Protein AF-R8BM21-F1 (afdb_monomer)

Sequence (1261 aa):
MVRQLLSVQIETTTRARTSMAGIQVGDIIALTKIAKEILDYGWNERLNATRQYQEFGQDVTDLATNLEVLAEVIQQADLKLQTLGARSRARLRWDWCSLSQIIGNCEQTLQDCYVLLERNARFASGSGALRSIEWNVLVQGEADQLRQRIQQHNTKILLALAPFEIDLLSRIQQDLQLIHRDLADRITRVHEDVLRIQGVIIPDLRQELAQQDAREPHSIEVPLDIADAFERAFSTVSLEPGAASPELKDLADAFVLFFRQSTVCFKQGLFARDRVPPDAQYVNLLKCIWLMQRLRESTELQDAPADSHWPSYVTKLEDELSEECRRFERELLPPQDPLLTAEMVMIWPMKRESTALHEVKKEEMMEGVLDINVKHASEDRVMNLQLLRRLEAGGTDFRVNISEEMPSPNAKLDPIDFDIRGTNLTPLYIVDAKVPFDIVIETRRRVTSLHFLKLKEALKFQHVVTNFRVFGYSQFHVEAKFVFSGQSEPVQDACAQIWIHNPVEGRLLTTAESQQEAPSPASGAPPAPLTVRSPTSMSGRTTSTYQDTFSRRDSVMSAIMERSRQSSVNSIQQSPRADNGMFADQEARRFSVARTTTLSTISSAASYSTARTSVGPNDFLRQNGSPPDESSLAGYGMSRHSSISDRSTAPSRLGGTMANGSSSSSDHTMTIATGSGNTGILHVEPIKPMLVLFTQHRKTGVRNMVTLELDHLTDVNPERCNCRRSDQKGLACRDVSFERNKGKAYLEARRFEPESAQQADWDVSRLAYARRNEMAAKKSAWKGLTRVTLTFANPRDKAKFTGGWCRCAQRGKTKETDEERRQCVVDGHRGLIGEAKEYYLSKMVEFENRRNTRQPVIMGFRDDLPEMPRKIRGDQSISITEAFKADSFEKKINLGVGAYRDDKGKPYVLPSVRKAEDKVIASRMNKEYAGITGVPEFTTAGAKLAYGEGSSALNRVAVTQSISGTGALRIGAAFLARFFPGDKTIYIPTPSWANHGAVFKDAGLKVEKYRYYNKDTIGLDFDGMVADIKAAPKGSMFLLHACAHNPTGVDPTQEQWQAIEAAIKEGDHYVFFDMAYQGFASGDTNKDAYALRYFVEKGHNPALAQSFAKNMGLYGERAGIFSVVCESAEEKKRVDSQIKILVRPMYSNPPIHGARIAAEILNNAELYEQWLVEVKEMADRIIKMRALLKENLEKLGSKHDWSHITDQIGMFAYTGLTPEEMDKLAKEYSVYATKDGRISVAGITSDNVGRLAEAIYAVKG

Solvent-accessible surface area (backbone atoms only — not comparable to full-atom values): 73606 Å² total; per-residue (Å²): 102,70,75,52,51,51,49,53,51,49,51,53,59,59,70,55,74,82,57,102,67,84,88,57,75,64,56,49,53,46,51,28,49,50,40,48,53,42,44,63,70,68,63,50,95,86,38,74,48,54,69,73,56,52,52,51,49,47,54,48,47,54,42,25,54,56,40,45,54,55,46,47,48,52,54,53,51,48,52,49,48,52,71,77,63,50,79,92,70,78,70,84,74,69,40,66,63,45,49,45,56,64,38,40,71,56,69,58,54,52,52,52,50,46,52,55,44,70,78,46,53,59,47,51,65,52,72,51,74,64,53,55,47,49,39,64,74,75,40,42,74,61,51,51,54,50,48,52,51,46,53,49,33,45,52,37,42,65,57,34,50,59,38,51,48,52,50,46,54,50,45,48,43,49,53,50,51,53,55,44,63,77,51,56,93,76,58,77,77,59,60,63,59,67,72,62,57,58,57,88,86,47,74,47,49,64,65,50,50,60,48,58,81,67,60,78,86,48,77,76,88,67,58,66,71,57,50,54,43,36,54,54,39,52,52,64,73,64,70,51,95,79,64,74,80,84,50,70,61,56,54,51,52,41,30,58,56,28,47,76,48,16,59,80,80,62,76,68,52,94,49,77,77,43,20,42,61,58,52,64,25,51,48,22,42,46,46,33,55,59,44,50,53,52,54,72,69,29,62,72,58,74,72,47,59,96,49,48,47,58,62,52,34,52,54,44,56,45,52,55,48,19,49,52,38,58,44,40,74,74,64,41,44,83,64,92,78,62,85,82,44,77,76,68,40,48,58,64,80,78,79,74,71,83,76,88,66,91,80,88,81,81,78,78,60,34,25,46,58,46,78,49,67,29,42,48,96,90,49,102,44,71,27,42,37,39,35,31,34,31,55,93,69,60,64,46,28,35,36,39,45,58,45,58,89,70,77,61,99,81,77,82,61,85,63,50,72,48,40,43,86,69,27,48,32,32,59,52,40,65,79,47,91,80,69,63,30,26,38,36,40,37,44,97,88,50,75,48,76,46,41,30,81,42,61,72,53,37,51,46,53,50,14,61,76,47,27,38,34,53,47,92,78,48,77,41,65,28,41,36,34,47,29,38,92,93,49,65,59,76,68,20,45,24,33,39,35,41,34,35,70,51,77,73,85,53,46,82,39,54,69,59,69,75,66,61,74,85,85,81,93,82,85,88,84,88,88,86,89,84,89,83,80,82,82,88,79,89,85,83,87,84,85,81,89,79,88,82,86,82,88,84,88,79,91,79,89,86,88,82,89,85,92,80,91,82,90,86,93,85,90,80,91,86,88,83,91,86,85,90,87,82,91,81,91,88,89,80,92,81,90,83,84,89,83,82,90,79,90,82,90,86,86,84,90,85,87,83,90,82,92,87,93,88,90,86,85,88,90,87,84,90,86,89,90,83,85,90,80,90,87,78,90,87,81,83,87,84,90,87,84,83,90,88,88,88,79,89,82,83,88,78,79,93,87,77,90,84,72,98,70,87,80,75,78,56,91,50,53,47,79,40,74,68,86,79,86,48,74,51,71,48,73,52,86,71,63,71,29,31,46,37,36,45,32,31,34,80,90,74,71,50,29,30,36,34,39,34,55,49,52,100,51,49,41,76,42,66,89,78,21,64,31,82,80,41,96,65,77,31,66,80,30,30,50,46,26,41,20,17,61,85,53,77,36,61,44,61,33,33,44,52,73,52,94,43,94,90,54,54,53,55,48,53,27,55,69,47,41,28,75,81,33,68,69,52,40,65,70,31,52,42,78,63,33,29,35,44,35,40,36,34,86,44,30,68,59,34,28,50,45,58,17,56,87,63,69,80,75,72,75,76,62,96,69,81,51,73,63,64,52,49,51,39,38,75,71,42,35,28,17,51,54,36,48,46,44,47,52,43,51,50,45,45,49,52,48,52,51,62,69,67,67,73,80,87,67,85,54,90,79,61,88,49,62,71,71,75,59,78,75,59,80,45,64,64,41,54,52,37,48,51,52,61,64,71,53,82,65,88,84,52,44,59,22,34,55,94,62,70,34,40,73,81,68,40,83,59,76,48,71,42,53,51,56,24,43,52,48,56,58,72,65,66,69,81,88,71,85,46,49,54,46,21,57,67,65,28,45,52,41,52,48,33,59,56,58,39,81,88,36,86,55,64,77,13,42,22,70,26,39,23,61,9,32,69,32,9,48,44,52,52,31,38,47,45,52,74,66,53,89,57,71,59,43,36,33,35,48,35,76,43,48,77,60,54,72,48,47,34,46,77,36,67,25,47,77,48,75,31,48,35,58,32,81,91,76,67,36,70,27,55,69,49,28,50,49,42,50,63,68,45,65,73,40,34,32,37,52,42,61,41,40,40,28,50,57,50,5,56,65,77,53,74,70,51,47,52,54,48,50,50,36,36,58,75,29,56,39,45,47,34,35,43,36,52,35,52,14,32,35,78,33,34,48,62,70,28,25,41,56,60,37,51,42,46,70,74,68,50,62,38,35,39,14,32,22,40,32,57,50,60,45,33,59,86,53,30,24,24,30,23,37,35,40,38,97,35,58,71,48,16,57,53,50,44,52,52,50,40,66,59,40,36,83,74,64,46,40,39,75,60,66,37,34,50,31,50,22,44,27,65,73,33,68,74,35,33,56,47,38,50,52,55,23,22,52,57,19,51,53,35,54,51,45,27,47,49,33,42,54,40,29,52,73,74,62,38,78,60,89,50,62,57,50,60,72,29,30,38,58,26,30,53,71,82,41,47,50,66,52,41,50,44,31,39,72,79,55,40,37,29,50,43,58,79,21,38,35,19,46,32,45,49,26,85,88,45,30,59,61,50,19,52,46,48,40,79,68,68,71

Radius of gyration: 44.49 Å; Cα contacts (8 Å, |Δi|>4): 1793; chains: 1; bounding box: 100×122×123 Å

Nearest PDB structures (foldseek):
  7aat-assembly1_A  TM=9.964E-01  e=6.957E-47  Gallus gallus
  3pdb-assembly1_A  TM=9.959E-01  e=3.076E-46  Mus musculus
  5ax8-assembly2_D  TM=9.919E-01  e=8.952E-46  Homo sapiens
  6jpk-assembly1_B  TM=9.803E-01  e=2.343E-41  Schizosaccharomyces pombe 972h-
  4eu1-assembly1_B  TM=9.662E-01  e=1.298E-38  Trypanosoma brucei

Mean predicted aligned error: 22.89 Å

Organism: Phaeoacremonium minimum (strain UCR-PA7) (NCBI:txid1286976)

InterPro domains:
  IPR000796 Aspartate/other aminotransferase [PR00799] (1038-1057)
  IPR000796 Aspartate/other aminotransferase [PR00799] (1069-1081)
  IPR000796 Aspartate/other aminotransferase [PR00799] (1137-1162)
  IPR000796 Aspartate/other aminotransferase [PR00799] (1205-1223)
  IPR000796 Aspartate/other aminotransferase [PTHR11879] (873-1258)
  IPR004838 Aminotransferases, class-I, pyridoxal-phosphate-binding site [PS00105] (1107-1120)
  IPR004839 Aminotransferase, class I/classII, large domain [PF00155] (891-1256)
  IPR015421 Pyridoxal phosphate-dependent transferase, major domain [G3DSA:3.40.640.10] (909-1179)
  IPR015422 Pyridoxal phosphate-dependent transferase, small domain [G3DSA:3.90.1150.10] (875-1256)
  IPR015424 Pyridoxal phosphate-dependent transferase [SSF53383] (873-1258)

Foldseek 3Di:
DVVVVVVVVVVVVVVVPPDPDDDDLVVLVVLLVLLVVLCCLQPPPPFDFDPLSVVLNVLSVLLSVLSVLLSVQLVVLQVCLVVLDPPPPDDQQADPVQVCLLLDDSVVLSVLSSVLCVLQVLRSHYDDPVVVVCCVPPRVVSSVVSSVSSVLSSVSSVLLSVLVSLLRLVVSLVVVVVVCVVVVPDDPPSVVVSQADQTPPRGGSVVVVVVLVVDDFDADDQDPVLLVLLVVQLVVVVPDVPDDDDDLSQLSSLLSVLLVLACPPQDADPDQVSQEDALLNPLSLSLNVSSLVVSVVDPCQVVPDPNRSSVSSSSSSRVSSSVVRVVSVVRHDYDPDHPDDNVSSHSHDDCPDPPPDDDDDFFFKKFFFDWAWFADPPDRAIKIWTKIFTVSNSRQKIKIDIGHPDDDPPDDDDIDIDGLVAWFWFQPCFVDVPDFRWIWIGHPVDIDITGHPDVVVSQSVLCANQQKHFFVSDKFWWWKKFDFDVDIDPIWTKIKTKIFGFYTGGHIDGSCRVVDDDDDDDDDDDDDDDDDDDDDDDDDDDDDDDDDDDDDDDDDDDDDDDDDDDDDDDDDDDDDDDDDDDDDDDDDDDDDDDDDDDDDDDDDDDDDDDDDDDDDDDDDDDDDDDDDDDDDDDDDDDDDDDDDDDDDDDDDDDDDDDDDDPDPPPRQWDWDDQVPRDIDIGGDQTAFMKIKIFTAHPPLRFTKIKIFGLDPQWAWDCVPWCLVVDPPNSLFTQKTKIFGNNLPDATFMFMGGDPDPVRRGDGPSLSSVCVVPVVSVVVGGDPRTGMMMIGGPGSVVVCQAAFGDDCLPVPPDPDRDPVSLVVCVVVSRGHSSSVSNVVSVVSNVVRVVVVVPDDQDDHPVPPSPPPVPPPPPPPQLVVLVVLLVPDPDPQFFAQADPAFDDLVLHQDAAPLLVVLLVVVVVVVDDQDFAQQLGDPLLFLLVLCLQQPVPHPLSLQKQKGKALFLLRLLLLVLLCCLPPPPDALEEEEEVVADPCNVVSNVVSVGHYHYFYFADLVVLEGPLVRRLVVLLPDAQAAEYEDELACTPPALHDDDLVSLVSNLVSCVVSNYAYEYEAAQQCQWQLHNVSSSSSVNVSVVVPHFHKYKYGPCHLNVCVPVSTIMIMTRHPHSVVSVVSNVVSSVSSCVVPNHDGHSVSSSSSCQSVPPVSVVSSSVVSSVSQVQLLVLLVLLQVLLVVVPAPDDQVQSNNRTGFKHQRSDALVLQVQCCPVLSHRHDSRRMGGSSSDHPVNSNSVSVSSNVSHD

Secondary structure (DSSP, 8-state):
-HHHHHHHHHHHHHHTTTS-----HHHHHHHHHHHHHHHHHH--TT----HHHHHHHHHHHHHHHHHHHHHHHHHHHHHHHHHTT--S-------HHHHHHHH--HHHHHHHHHHHHHHHTTGGG---HHHHHHHHHHTHHHHHHHHHHHHHHHHHHHHHHHHHHHHHHHHHHHHHHHHHHHSTTT-GGGTTTTT----SS-S-HHHHHHHHTTPPP--PPPPHHHHHHHHHHHHGGGGSTTPPPPPHHHHHHHHHHHHTTSGGG----SSGGGGSPPHHHHHHHHHHHHHHHHHHH-HHHHT--TT-SHHHHHHHHHHHHHHHHHHHHHH----SS----HHHH-SSPP------S----S---EEEEEEEEEE-SSSS-EEEEEEEEETTTTS-EEEEEEEESS--TT--PPPEEEETTS-EEEEGGGT-SSS---EEEE-SS-EEEEEESSHHHHHHHHHHHHSEEEGGG--EEEEEEEEETTEEPPPEEEEEEEEEE-----EEE-TTGGGPPPPPP-------------------------------------------------------------------------------------------------------------------------------------------------TTEEEEE-SSS-EEEEE-PPPPPEEEEEEE-TTT--EEEEEEE--TTEEE-GGGSGGGS-TTTTTT--EEEEEEGGGTB---EEEE--SSTT--S--THHHHHTTT-HHHHHHSB-TTEEEEEEEESSHHHHHHHH----SGGGG--SS--HHHHHHHHHTSTTHHHHHHHHHHHHHHHHHHHHHHSSPPPP-SSSTTS-STTTT----HHHHHHHHHHH---TT-EE----S-B-TTSPBP--HHHHHHHHHHHHTT---PPPPTT--HHHHHHHHHHHH-TT-TTTTTEEEEEEEHHHHHHHHHHHHHHHH--S-SEEEEEES--TTHHHHHHHTT-EEEEEE-EETTTTEE-HHHHHHHHHTSPTT-EEEEESSS-TTT-----HHHHHHHHHHHHHTT-EEEEEES-TTTTTS-TTGGGHHHHHHHHTT---EEEEETTTTT--TTTTEEEEEEE-SSHHHHHHHHHHHHHHHHHHHSS--HHHHHHHHHHHH-HHHHHHHHHHHHHHHHHHHHHHHHHHHHHHHTT--S--HHHHHS-TTEEE----HHHHHHHHHHS-EE--TTSEEEGGG--TTTHHHHHHHHHHHH-

Structure (mmCIF, N/CA/C/O backbone):
data_AF-R8BM21-F1
#
_entry.id   AF-R8BM21-F1
#
loop_
_atom_site.group_PDB
_atom_site.id
_atom_site.type_symbol
_atom_site.label_atom_id
_atom_site.label_alt_id
_atom_site.label_comp_id
_atom_site.label_asym_id
_atom_site.label_entity_id
_atom_site.label_seq_id
_atom_site.pdbx_PDB_ins_code
_atom_site.Cartn_x
_atom_site.Cartn_y
_atom_site.Cartn_z
_atom_site.occupancy
_atom_site.B_iso_or_equiv
_atom_site.auth_seq_id
_atom_site.auth_comp_id
_atom_site.auth_asym_id
_atom_site.auth_atom_id
_atom_site.pdbx_PDB_model_num
ATOM 1 N N . MET A 1 1 ? 22.112 -34.628 3.607 1.00 28.67 1 MET A N 1
ATOM 2 C CA . MET A 1 1 ? 22.403 -33.225 3.972 1.00 28.67 1 MET A CA 1
ATOM 3 C C . MET A 1 1 ? 21.488 -32.739 5.089 1.00 28.67 1 MET A C 1
ATOM 5 O O . MET A 1 1 ? 21.912 -32.943 6.207 1.00 28.67 1 MET A O 1
ATOM 9 N N . VAL A 1 2 ? 20.256 -32.239 4.881 1.00 30.03 2 VAL A N 1
ATOM 10 C CA . VAL A 1 2 ? 19.401 -31.747 6.003 1.00 30.03 2 VAL A CA 1
ATOM 11 C C . VAL A 1 2 ? 19.213 -32.789 7.119 1.00 30.03 2 VAL A C 1
ATOM 13 O O . VAL A 1 2 ? 19.645 -32.541 8.235 1.00 30.03 2 VAL A O 1
ATOM 16 N N . ARG A 1 3 ? 18.753 -34.015 6.812 1.00 31.52 3 ARG A N 1
ATOM 17 C CA . ARG A 1 3 ? 18.695 -35.123 7.799 1.00 31.52 3 ARG A CA 1
ATOM 18 C C . ARG A 1 3 ? 20.035 -35.457 8.486 1.00 31.52 3 ARG A C 1
ATOM 20 O O . ARG A 1 3 ? 20.006 -35.998 9.578 1.00 31.52 3 ARG A O 1
ATOM 27 N N . GLN A 1 4 ? 21.185 -35.155 7.872 1.00 31.19 4 GLN A N 1
ATOM 28 C CA . GLN A 1 4 ? 22.508 -35.355 8.491 1.00 31.19 4 GLN A CA 1
ATOM 29 C C . GLN A 1 4 ? 22.949 -34.151 9.330 1.00 31.19 4 GLN A C 1
ATOM 31 O O . GLN A 1 4 ? 23.656 -34.333 10.308 1.00 31.19 4 GLN A O 1
ATOM 36 N N . LEU A 1 5 ? 22.546 -32.931 8.963 1.00 33.53 5 LEU A N 1
ATOM 37 C CA . LEU A 1 5 ? 22.767 -31.736 9.775 1.00 33.53 5 LEU A CA 1
ATOM 38 C C . LEU A 1 5 ? 21.911 -31.812 11.039 1.00 33.53 5 LEU A C 1
ATOM 40 O O . LEU A 1 5 ? 22.451 -31.662 12.125 1.00 33.53 5 LEU A O 1
ATOM 44 N N . LEU A 1 6 ? 20.630 -32.171 10.910 1.00 36.28 6 LEU A N 1
ATOM 45 C CA . LEU A 1 6 ? 19.759 -32.438 12.053 1.00 36.28 6 LEU A CA 1
ATOM 46 C C . LEU A 1 6 ? 20.264 -33.621 12.888 1.00 36.28 6 LEU A C 1
ATOM 48 O O . LEU A 1 6 ? 20.423 -33.447 14.087 1.00 36.28 6 LEU A O 1
ATOM 52 N N . SER A 1 7 ? 20.607 -34.781 12.307 1.00 34.38 7 SER A N 1
ATOM 53 C CA . SER A 1 7 ? 21.106 -35.902 13.125 1.00 34.38 7 SER A CA 1
ATOM 54 C C . SER A 1 7 ? 22.413 -35.574 13.853 1.00 34.38 7 SER A C 1
ATOM 56 O O . SER A 1 7 ? 22.563 -35.957 15.005 1.00 34.38 7 SER A O 1
ATOM 58 N N . VAL A 1 8 ? 23.345 -34.847 13.222 1.00 34.47 8 VAL A N 1
ATOM 59 C CA . VAL A 1 8 ? 24.614 -34.453 13.858 1.00 34.47 8 VAL A CA 1
ATOM 60 C C . VAL A 1 8 ? 24.403 -33.356 14.903 1.00 34.47 8 VAL A C 1
ATOM 62 O O . VAL A 1 8 ? 24.969 -33.468 15.986 1.00 34.47 8 VAL A O 1
ATOM 65 N N . GLN A 1 9 ? 23.571 -32.340 14.636 1.00 38.69 9 GLN A N 1
ATOM 66 C CA . GLN A 1 9 ? 23.248 -31.313 15.634 1.00 38.69 9 GLN A CA 1
ATOM 67 C C . GLN A 1 9 ? 22.512 -31.922 16.838 1.00 38.69 9 GLN A C 1
ATOM 69 O O . GLN A 1 9 ? 22.915 -31.676 17.973 1.00 38.69 9 GLN A O 1
ATOM 74 N N . ILE A 1 10 ? 21.509 -32.776 16.608 1.00 39.44 10 ILE A N 1
ATOM 75 C CA . ILE A 1 10 ? 20.754 -33.457 17.669 1.00 39.44 10 ILE A CA 1
ATOM 76 C C . ILE A 1 10 ? 21.661 -34.417 18.450 1.00 39.44 10 ILE A C 1
ATOM 78 O O . ILE A 1 10 ? 21.638 -34.377 19.676 1.00 39.44 10 ILE A O 1
ATOM 82 N N . GLU A 1 11 ? 22.537 -35.202 17.803 1.00 34.62 11 GLU A N 1
ATOM 83 C CA . GLU A 1 11 ? 23.529 -36.005 18.538 1.00 34.62 11 GLU A CA 1
ATOM 84 C C . GLU A 1 11 ? 24.475 -35.139 19.382 1.00 34.62 11 GLU A C 1
ATOM 86 O O . GLU A 1 11 ? 24.800 -35.540 20.499 1.00 34.62 11 GLU A O 1
ATOM 91 N N . THR A 1 12 ? 24.899 -33.955 18.919 1.00 36.34 12 THR A N 1
ATOM 92 C CA . THR A 1 12 ? 25.718 -33.057 19.755 1.00 36.34 12 THR A CA 1
ATOM 93 C C . THR A 1 12 ? 24.942 -32.468 20.933 1.00 36.34 12 THR A C 1
ATOM 95 O O . THR A 1 12 ? 25.477 -32.460 22.040 1.00 36.34 12 THR A O 1
ATOM 98 N N . THR A 1 13 ? 23.680 -32.061 20.753 1.00 37.69 13 THR A N 1
ATOM 99 C CA . THR A 1 13 ? 22.836 -31.563 21.855 1.00 37.69 13 THR A CA 1
ATOM 100 C C . THR A 1 13 ? 22.510 -32.677 22.853 1.00 37.69 13 THR A C 1
ATOM 102 O O . THR A 1 13 ? 22.592 -32.472 24.061 1.00 37.69 13 THR A O 1
ATOM 105 N N . THR A 1 14 ? 22.202 -33.893 22.387 1.00 34.97 14 THR A N 1
ATOM 106 C CA . THR A 1 14 ? 21.883 -35.026 23.271 1.00 34.97 14 THR A CA 1
ATOM 107 C C . THR A 1 14 ? 23.119 -35.546 24.013 1.00 34.97 14 THR A C 1
ATOM 109 O O . THR A 1 14 ? 23.035 -35.803 25.211 1.00 34.97 14 THR A O 1
ATOM 112 N N . ARG A 1 15 ? 24.293 -35.640 23.365 1.00 32.28 15 ARG A N 1
ATOM 113 C CA . ARG A 1 15 ? 25.545 -36.060 24.036 1.00 32.28 15 ARG A CA 1
ATOM 114 C C . ARG A 1 15 ? 26.095 -35.023 25.024 1.00 32.28 15 ARG A C 1
ATOM 116 O O . ARG A 1 15 ? 26.961 -35.370 25.821 1.00 32.28 15 ARG A O 1
ATOM 123 N N . ALA A 1 16 ? 25.595 -33.785 25.014 1.00 32.62 16 ALA A N 1
ATOM 124 C CA . ALA A 1 16 ? 25.911 -32.794 26.042 1.00 32.62 16 ALA A CA 1
ATOM 125 C C . ALA A 1 16 ? 25.160 -33.035 27.372 1.00 32.62 16 ALA A C 1
ATOM 127 O O . ALA A 1 16 ? 25.627 -32.590 28.416 1.00 32.62 16 ALA A O 1
ATOM 128 N N . ARG A 1 17 ? 24.036 -33.774 27.373 1.00 34.09 17 ARG A N 1
ATOM 129 C CA . ARG A 1 17 ? 23.135 -33.933 28.540 1.00 34.09 17 ARG A CA 1
ATOM 130 C C . ARG A 1 17 ? 23.649 -34.878 29.653 1.00 34.09 17 ARG A C 1
ATOM 132 O O . ARG A 1 17 ? 22.871 -35.274 30.513 1.00 34.09 17 ARG A O 1
ATOM 139 N N . THR A 1 18 ? 24.937 -35.241 29.676 1.00 31.39 18 THR A N 1
ATOM 140 C CA . THR A 1 18 ? 25.537 -36.146 30.690 1.00 31.39 18 THR A CA 1
ATOM 141 C C . THR A 1 18 ? 26.594 -35.496 31.596 1.00 31.39 18 THR A C 1
ATOM 143 O O . THR A 1 18 ? 27.409 -36.200 32.192 1.00 31.39 18 THR A O 1
ATOM 146 N N . SER A 1 19 ? 26.602 -34.168 31.739 1.00 29.77 19 SER A N 1
ATOM 147 C CA . SER A 1 19 ? 27.369 -33.476 32.786 1.00 29.77 19 SER A CA 1
ATOM 148 C C . SER A 1 19 ? 26.562 -32.335 33.415 1.00 29.77 19 SER A C 1
ATOM 150 O O . SER A 1 19 ? 25.799 -31.652 32.739 1.00 29.77 19 SER A O 1
ATOM 152 N N . MET A 1 20 ? 26.714 -32.136 34.730 1.00 34.00 20 MET A N 1
ATOM 153 C CA . MET A 1 20 ? 26.019 -31.083 35.484 1.00 34.00 20 MET A CA 1
ATOM 154 C C . MET A 1 20 ? 26.616 -29.697 35.181 1.00 34.00 20 MET A C 1
ATOM 156 O O . MET A 1 20 ? 27.421 -29.169 35.947 1.00 34.00 20 MET A O 1
ATOM 160 N N . ALA A 1 21 ? 26.234 -29.111 34.049 1.00 34.75 21 ALA A N 1
ATOM 161 C CA . ALA A 1 21 ? 26.528 -27.729 33.685 1.00 34.75 21 ALA A CA 1
ATOM 162 C C . ALA A 1 21 ? 25.307 -27.113 32.984 1.00 34.75 21 ALA A C 1
ATOM 164 O O . ALA A 1 21 ? 24.684 -27.760 32.146 1.00 34.75 21 ALA A O 1
ATOM 165 N N . GLY A 1 22 ? 24.951 -25.879 33.354 1.00 41.31 22 GLY A N 1
ATOM 166 C CA . GLY A 1 22 ? 23.687 -25.253 32.951 1.00 41.31 22 GLY A CA 1
ATOM 167 C C . GLY A 1 22 ? 23.489 -25.103 31.437 1.00 41.31 22 GLY A C 1
ATOM 168 O O . GLY A 1 22 ? 24.419 -24.746 30.708 1.00 41.31 22 GLY A O 1
ATOM 169 N N . ILE A 1 23 ? 22.242 -25.339 31.019 1.00 43.16 23 ILE A N 1
ATOM 170 C CA . ILE A 1 23 ? 21.676 -25.071 29.686 1.00 43.16 23 ILE A CA 1
ATOM 171 C C . ILE A 1 23 ? 21.851 -23.583 29.324 1.00 43.16 23 ILE A C 1
ATOM 173 O O . ILE A 1 23 ? 21.959 -22.738 30.216 1.00 43.16 23 ILE A O 1
ATOM 177 N N . GLN A 1 24 ? 21.957 -23.250 28.031 1.00 57.38 24 GLN A N 1
ATOM 178 C CA . GLN A 1 24 ? 22.393 -21.920 27.586 1.00 57.38 24 GLN A CA 1
ATOM 179 C C . GLN A 1 24 ? 21.382 -21.222 26.668 1.00 57.38 24 GLN A C 1
ATOM 181 O O . GLN A 1 24 ? 20.464 -21.819 26.120 1.00 57.38 24 GLN A O 1
ATOM 186 N N . VAL A 1 25 ? 21.603 -19.923 26.434 1.00 60.03 25 VAL A N 1
ATOM 187 C CA . VAL A 1 25 ? 20.807 -19.081 25.514 1.00 60.03 25 VAL A CA 1
ATOM 188 C C . VAL A 1 25 ? 20.689 -19.698 24.107 1.00 60.03 25 VAL A C 1
ATOM 190 O O . VAL A 1 25 ? 19.690 -19.505 23.414 1.00 60.03 25 VAL A O 1
ATOM 193 N N . GLY A 1 26 ? 21.691 -20.486 23.698 1.00 60.03 26 GLY A N 1
ATOM 194 C CA . GLY A 1 26 ? 21.698 -21.224 22.436 1.00 60.03 26 GLY A CA 1
ATOM 195 C C . GLY A 1 26 ? 20.546 -22.221 22.274 1.00 60.03 26 GLY A C 1
ATOM 196 O O . GLY A 1 26 ? 20.162 -22.491 21.140 1.00 60.03 26 GLY A O 1
ATOM 197 N N . ASP A 1 27 ? 19.959 -22.724 23.362 1.00 66.19 27 ASP A N 1
ATOM 198 C CA . ASP A 1 27 ? 18.886 -23.718 23.312 1.00 66.19 27 ASP A CA 1
ATOM 199 C C . ASP A 1 27 ? 17.531 -23.099 22.903 1.00 66.19 27 ASP A C 1
ATOM 201 O O . ASP A 1 27 ? 16.821 -23.680 22.082 1.00 66.19 27 ASP A O 1
ATOM 205 N N . ILE A 1 28 ? 17.207 -21.866 23.330 1.00 68.69 28 ILE A N 1
ATOM 206 C CA . ILE A 1 28 ? 16.040 -21.129 22.787 1.00 68.69 28 ILE A CA 1
ATOM 207 C C . ILE A 1 28 ? 16.278 -20.781 21.312 1.00 68.69 28 ILE A C 1
ATOM 209 O O . ILE A 1 28 ? 15.401 -20.983 20.475 1.00 68.69 28 ILE A O 1
ATOM 213 N N . ILE A 1 29 ? 17.486 -20.321 20.967 1.00 70.50 29 ILE A N 1
ATOM 214 C CA . ILE A 1 29 ? 17.858 -19.997 19.580 1.00 70.50 29 ILE A CA 1
ATOM 215 C C . ILE A 1 29 ? 17.757 -21.247 18.682 1.00 70.50 29 ILE A C 1
ATOM 217 O O . ILE A 1 29 ? 17.336 -21.151 17.525 1.00 70.50 29 ILE A O 1
ATOM 221 N N . ALA A 1 30 ? 18.077 -22.433 19.209 1.00 70.62 30 ALA A N 1
ATOM 222 C CA . ALA A 1 30 ? 17.877 -23.704 18.522 1.00 70.62 30 ALA A CA 1
ATOM 223 C C . ALA A 1 30 ? 16.387 -24.021 18.313 1.00 70.62 30 ALA A C 1
ATOM 225 O O . ALA A 1 30 ? 16.020 -24.402 17.203 1.00 70.62 30 ALA A O 1
ATOM 226 N N . LEU A 1 31 ? 15.522 -23.805 19.311 1.00 71.19 31 LEU A N 1
ATOM 227 C CA . LEU A 1 31 ? 14.068 -23.987 19.176 1.00 71.19 31 LEU A CA 1
ATOM 228 C C . LEU A 1 31 ? 13.459 -23.038 18.131 1.00 71.19 31 LEU A C 1
ATOM 230 O O . LEU A 1 31 ? 12.727 -23.496 17.253 1.00 71.19 31 LEU A O 1
ATOM 234 N N . THR A 1 32 ? 13.833 -21.755 18.140 1.00 70.88 32 THR A N 1
ATOM 235 C CA . THR A 1 32 ? 13.484 -20.793 17.078 1.00 70.88 32 THR A CA 1
ATOM 236 C C . THR A 1 32 ? 13.917 -21.296 15.701 1.00 70.88 32 THR A C 1
ATOM 238 O O . THR A 1 32 ? 13.141 -21.257 14.745 1.00 70.88 32 THR A O 1
ATOM 241 N N . LYS A 1 33 ? 15.157 -21.789 15.576 1.00 70.81 33 LYS A N 1
ATOM 242 C CA . LYS A 1 33 ? 15.694 -22.304 14.309 1.00 70.81 33 LYS A CA 1
ATOM 243 C C . LYS A 1 33 ? 14.958 -23.564 13.842 1.00 70.81 33 LYS A C 1
ATOM 245 O O . LYS A 1 33 ? 14.677 -23.675 12.655 1.00 70.81 33 LYS A O 1
ATOM 250 N N . ILE A 1 34 ? 14.601 -24.471 14.752 1.00 68.25 34 ILE A N 1
ATOM 251 C CA . ILE A 1 34 ? 13.800 -25.669 14.457 1.00 68.25 34 ILE A CA 1
ATOM 252 C C . ILE A 1 34 ? 12.399 -25.271 13.978 1.00 68.25 34 ILE A C 1
ATOM 254 O O . ILE A 1 34 ? 11.946 -25.782 12.957 1.00 68.25 34 ILE A O 1
ATOM 258 N N . ALA A 1 35 ? 11.737 -24.319 14.644 1.00 66.00 35 ALA A N 1
ATOM 259 C CA . ALA A 1 35 ? 10.437 -23.812 14.206 1.00 66.00 35 ALA A CA 1
ATOM 260 C C . ALA A 1 35 ? 10.515 -23.181 12.801 1.00 66.00 35 ALA A C 1
ATOM 262 O O . ALA A 1 35 ? 9.687 -23.485 11.945 1.00 66.00 35 ALA A O 1
ATOM 263 N N . LYS A 1 36 ? 11.555 -22.387 12.510 1.00 65.62 36 LYS A N 1
ATOM 264 C CA . LYS A 1 36 ? 11.783 -21.824 11.166 1.00 65.62 36 LYS A CA 1
ATOM 265 C C . LYS A 1 36 ? 12.093 -22.886 10.107 1.00 65.62 36 LYS A C 1
ATOM 267 O O . LYS A 1 36 ? 11.552 -22.809 9.011 1.00 65.62 36 LYS A O 1
ATOM 272 N N . GLU A 1 37 ? 12.872 -23.918 10.431 1.00 63.53 37 GLU A N 1
ATOM 273 C CA . GLU A 1 37 ? 13.104 -25.049 9.519 1.00 63.53 37 GLU A CA 1
ATOM 274 C C . GLU A 1 37 ? 11.827 -25.877 9.273 1.00 63.53 37 GLU A C 1
ATOM 276 O O . GLU A 1 37 ? 11.647 -26.404 8.177 1.00 63.53 37 GLU A O 1
ATOM 281 N N . ILE A 1 38 ? 10.903 -25.940 10.240 1.00 58.16 38 ILE A N 1
ATOM 282 C CA . ILE A 1 38 ? 9.559 -26.517 10.066 1.00 58.16 38 ILE A CA 1
ATOM 283 C C . ILE A 1 38 ? 8.699 -25.655 9.123 1.00 58.16 38 ILE A C 1
ATOM 285 O O . ILE A 1 38 ? 8.047 -26.208 8.234 1.00 58.16 38 ILE A O 1
ATOM 289 N N . LEU A 1 39 ? 8.734 -24.322 9.257 1.00 58.91 39 LEU A N 1
ATOM 290 C CA . LEU A 1 39 ? 8.088 -23.385 8.323 1.00 58.91 39 LEU A CA 1
ATOM 291 C C . LEU A 1 39 ? 8.624 -23.560 6.891 1.00 58.91 39 LEU A C 1
ATOM 293 O O . LEU A 1 39 ? 7.842 -23.805 5.972 1.00 58.91 39 LEU A O 1
ATOM 297 N N . ASP A 1 40 ? 9.947 -23.501 6.708 1.00 57.66 40 ASP A N 1
ATOM 298 C CA . ASP A 1 40 ? 10.614 -23.632 5.402 1.00 57.66 40 ASP A CA 1
ATOM 299 C C . ASP A 1 40 ? 10.329 -24.982 4.718 1.00 57.66 40 ASP A C 1
ATOM 301 O O . ASP A 1 40 ? 10.280 -25.062 3.485 1.00 57.66 40 ASP A O 1
ATOM 305 N N . TYR A 1 41 ? 10.147 -26.042 5.514 1.00 54.66 41 TYR A N 1
ATOM 306 C CA . TYR A 1 41 ? 9.868 -27.400 5.047 1.00 54.66 41 TYR A CA 1
ATOM 307 C C . TYR A 1 41 ? 8.382 -27.644 4.725 1.00 54.66 41 TYR A C 1
ATOM 309 O O . TYR A 1 41 ? 8.082 -28.341 3.755 1.00 54.66 41 TYR A O 1
ATOM 317 N N . GLY A 1 42 ? 7.455 -27.088 5.516 1.00 47.44 42 GLY A N 1
ATOM 318 C CA . GLY A 1 42 ? 6.009 -27.311 5.365 1.00 47.44 42 GLY A CA 1
ATOM 319 C C . GLY A 1 42 ? 5.267 -26.273 4.512 1.00 47.44 42 GLY A C 1
ATOM 320 O O . GLY A 1 42 ? 4.349 -26.631 3.777 1.00 47.44 42 GLY A O 1
ATOM 321 N N . TRP A 1 43 ? 5.660 -24.997 4.570 1.00 60.84 43 TRP A N 1
ATOM 322 C CA . TRP A 1 43 ? 4.854 -23.863 4.085 1.00 6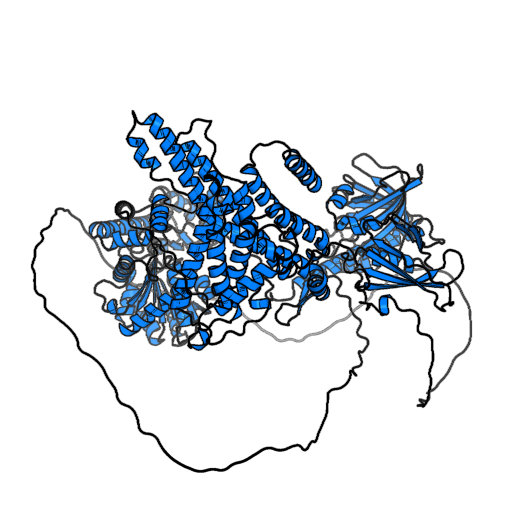0.84 43 TRP A CA 1
ATOM 323 C C . TRP A 1 43 ? 5.579 -22.952 3.080 1.00 60.84 43 TRP A C 1
ATOM 325 O O . TRP A 1 43 ? 5.287 -21.764 2.961 1.00 60.84 43 TRP A O 1
ATOM 335 N N . ASN A 1 44 ? 6.506 -23.516 2.303 1.00 45.81 44 ASN A N 1
ATOM 336 C CA . ASN A 1 44 ? 7.193 -22.803 1.225 1.00 45.81 44 ASN A CA 1
ATOM 337 C C . ASN A 1 44 ? 6.198 -22.280 0.155 1.00 45.81 44 ASN A C 1
ATOM 339 O O . ASN A 1 44 ? 5.335 -23.029 -0.306 1.00 45.81 44 ASN A O 1
ATOM 343 N N . GLU A 1 45 ? 6.349 -21.022 -0.285 1.00 39.47 45 GLU A N 1
ATOM 344 C CA . GLU A 1 45 ? 5.335 -20.180 -0.971 1.00 39.47 45 GLU A CA 1
ATOM 345 C C . GLU A 1 45 ? 4.677 -20.727 -2.264 1.00 39.47 45 GLU A C 1
ATOM 347 O O . GLU A 1 45 ? 3.822 -20.068 -2.856 1.00 39.47 45 GLU A O 1
ATOM 352 N N . ARG A 1 46 ? 5.068 -21.901 -2.771 1.00 32.78 46 ARG A N 1
ATOM 353 C CA . ARG A 1 46 ? 4.681 -22.387 -4.109 1.00 32.78 46 ARG A CA 1
ATOM 354 C C . ARG A 1 46 ? 3.517 -23.374 -4.159 1.00 32.78 46 ARG A C 1
ATOM 356 O O . ARG A 1 46 ? 3.037 -23.640 -5.260 1.00 32.78 46 ARG A O 1
ATOM 363 N N . LEU A 1 47 ? 3.069 -23.938 -3.034 1.00 34.28 47 LEU A N 1
ATOM 364 C CA . LEU A 1 47 ? 2.042 -24.994 -3.013 1.00 34.28 47 LEU A CA 1
ATOM 365 C C . LEU A 1 47 ? 1.110 -24.876 -1.792 1.00 34.28 47 LEU A C 1
ATOM 367 O O . LEU A 1 47 ? 1.260 -25.595 -0.809 1.00 34.28 47 LEU A O 1
ATOM 371 N N . ASN A 1 48 ? 0.106 -23.996 -1.860 1.00 37.41 48 ASN A N 1
ATOM 372 C CA . ASN A 1 48 ? -0.872 -23.857 -0.775 1.00 37.41 48 ASN A CA 1
ATOM 373 C C . ASN A 1 48 ? -1.844 -25.052 -0.689 1.00 37.41 48 ASN A C 1
ATOM 375 O O . ASN A 1 48 ? -2.471 -25.444 -1.678 1.00 37.41 48 ASN A O 1
ATOM 379 N N . ALA A 1 49 ? -1.968 -25.603 0.520 1.00 41.66 49 ALA A N 1
ATOM 380 C CA . ALA A 1 49 ? -2.890 -26.678 0.883 1.00 41.66 49 ALA A CA 1
ATOM 381 C C . ALA A 1 49 ? -4.228 -26.125 1.432 1.00 41.66 49 ALA A C 1
ATOM 383 O O . ALA A 1 49 ? -4.612 -24.990 1.153 1.00 41.66 49 ALA A O 1
ATOM 384 N N . THR A 1 50 ? -4.978 -26.936 2.184 1.00 53.59 50 THR A N 1
ATOM 385 C CA . THR A 1 50 ? -6.236 -26.540 2.840 1.00 53.59 50 THR A CA 1
ATOM 386 C C . THR A 1 50 ? -6.044 -25.445 3.894 1.00 53.59 50 THR A C 1
ATOM 388 O O . THR A 1 50 ? -5.004 -25.356 4.542 1.00 53.59 50 THR A O 1
ATOM 391 N N . ARG A 1 51 ? -7.101 -24.660 4.141 1.00 52.47 51 ARG A N 1
ATOM 392 C CA . ARG A 1 51 ? -7.136 -23.607 5.171 1.00 52.47 51 ARG A CA 1
ATOM 393 C C . ARG A 1 51 ? -6.648 -24.097 6.547 1.00 52.47 51 ARG A C 1
ATOM 395 O O . ARG A 1 51 ? -5.804 -23.446 7.143 1.00 52.47 51 ARG A O 1
ATOM 402 N N . GLN A 1 52 ? -7.083 -25.280 6.986 1.00 54.62 52 GLN A N 1
ATOM 403 C CA . GLN A 1 52 ? -6.675 -25.886 8.267 1.00 54.62 52 GLN A CA 1
ATOM 404 C C . GLN A 1 52 ? -5.158 -26.146 8.368 1.00 54.62 52 GLN A C 1
ATOM 406 O O . GLN A 1 52 ? -4.591 -26.045 9.458 1.00 54.62 52 GLN A O 1
ATOM 411 N N . TYR A 1 53 ? -4.504 -26.450 7.237 1.00 59.50 53 TYR A N 1
ATOM 412 C CA . TYR A 1 53 ? -3.052 -26.618 7.128 1.00 59.50 53 TYR A CA 1
ATOM 413 C C . TYR A 1 53 ? -2.332 -25.268 7.201 1.00 59.50 53 TYR A C 1
ATOM 415 O O . TYR A 1 53 ? -1.305 -25.156 7.859 1.00 59.50 53 TYR A O 1
ATOM 423 N N . GLN A 1 54 ? -2.872 -24.225 6.563 1.00 59.75 54 GLN A N 1
ATOM 424 C CA . GLN A 1 54 ? -2.333 -22.862 6.663 1.00 59.75 54 GLN A CA 1
ATOM 425 C C . GLN A 1 54 ? -2.484 -22.301 8.084 1.00 59.75 54 GLN A C 1
ATOM 427 O O . GLN A 1 54 ? -1.528 -21.758 8.624 1.00 59.75 54 GLN A O 1
ATOM 432 N N . GLU A 1 55 ? -3.639 -22.510 8.720 1.00 63.16 55 GLU A N 1
ATOM 433 C CA . GLU A 1 55 ? -3.878 -22.153 10.124 1.00 63.16 55 GLU A CA 1
ATOM 434 C C . GLU A 1 55 ? -2.882 -22.874 11.051 1.00 63.16 55 GLU A C 1
ATOM 436 O O . GLU A 1 55 ? -2.335 -22.244 11.946 1.00 63.16 55 GLU A O 1
ATOM 441 N N . PHE A 1 56 ? -2.562 -24.152 10.799 1.00 69.25 56 PHE A N 1
ATOM 442 C CA . PHE A 1 56 ? -1.565 -24.901 11.586 1.00 69.25 56 PHE A CA 1
ATOM 443 C C . PHE A 1 56 ? -0.138 -24.366 11.379 1.00 69.25 56 PHE A C 1
ATOM 445 O O . PHE A 1 56 ? 0.652 -24.318 12.317 1.00 69.25 56 PHE A O 1
ATOM 452 N N . GLY A 1 57 ? 0.177 -23.893 10.170 1.00 69.25 57 GLY A N 1
ATOM 453 C CA . GLY A 1 57 ? 1.422 -23.174 9.891 1.00 69.25 57 GLY A CA 1
ATOM 454 C C . GLY A 1 57 ? 1.507 -21.839 10.625 1.00 69.25 57 GLY A C 1
ATOM 455 O O . GLY A 1 57 ? 2.574 -21.493 11.129 1.00 69.25 57 GLY A O 1
ATOM 456 N N . GLN A 1 58 ? 0.389 -21.119 10.751 1.00 70.81 58 GLN A N 1
ATOM 457 C CA . GLN A 1 58 ? 0.326 -19.883 11.532 1.00 70.81 58 GLN A CA 1
ATOM 458 C C . GLN A 1 58 ? 0.519 -20.155 13.031 1.00 70.81 58 GLN A C 1
ATOM 460 O O . GLN A 1 58 ? 1.337 -19.479 13.643 1.00 70.81 58 GLN A O 1
ATOM 465 N N . ASP A 1 59 ? -0.122 -21.189 13.596 1.00 75.19 59 ASP A N 1
ATOM 466 C CA . ASP A 1 59 ? 0.092 -21.600 14.996 1.00 75.19 59 ASP A CA 1
ATOM 467 C C . ASP A 1 59 ? 1.602 -21.793 15.297 1.00 75.19 59 ASP A C 1
ATOM 469 O O . ASP A 1 59 ? 2.121 -21.273 16.290 1.00 75.19 59 ASP A O 1
ATOM 473 N N . VAL A 1 60 ? 2.331 -22.498 14.415 1.00 76.25 60 VAL A N 1
ATOM 474 C CA . VAL A 1 60 ? 3.790 -22.721 14.537 1.00 76.25 60 VAL A CA 1
ATOM 475 C C . VAL A 1 60 ? 4.601 -21.439 14.279 1.00 76.25 60 VAL A C 1
ATOM 477 O O . VAL A 1 60 ? 5.633 -21.232 14.920 1.00 76.25 60 VAL A O 1
ATOM 480 N N . THR A 1 61 ? 4.141 -20.562 13.383 1.00 75.44 61 THR A N 1
ATOM 481 C CA . THR A 1 61 ? 4.771 -19.256 13.102 1.00 75.44 61 THR A CA 1
ATOM 482 C C . THR A 1 61 ? 4.739 -18.357 14.335 1.00 75.44 61 THR A C 1
ATOM 484 O O . THR A 1 61 ? 5.773 -17.821 14.730 1.00 75.44 61 THR A O 1
ATOM 487 N N . ASP A 1 62 ? 3.582 -18.256 14.990 1.00 78.25 62 ASP A N 1
ATOM 488 C CA . ASP A 1 62 ? 3.401 -17.448 16.197 1.00 78.25 62 ASP A CA 1
ATOM 489 C C . ASP A 1 62 ? 4.308 -17.956 17.335 1.00 78.25 62 ASP A C 1
ATOM 491 O O . ASP A 1 62 ? 4.913 -17.163 18.058 1.00 78.25 62 ASP A O 1
ATOM 495 N N . LEU A 1 63 ? 4.488 -19.282 17.444 1.00 82.38 63 LEU A N 1
ATOM 496 C CA . LEU A 1 63 ? 5.428 -19.894 18.392 1.00 82.38 63 LEU A CA 1
ATOM 497 C C . LEU A 1 63 ? 6.893 -19.588 18.069 1.00 82.38 63 LEU A C 1
ATOM 499 O O . LEU A 1 63 ? 7.666 -19.316 18.988 1.00 82.38 63 LEU A O 1
ATOM 503 N N . ALA A 1 64 ? 7.279 -19.565 16.791 1.00 75.44 64 ALA A N 1
ATOM 504 C CA . ALA A 1 64 ? 8.619 -19.137 16.396 1.00 75.44 64 ALA A CA 1
ATOM 505 C C . ALA A 1 64 ? 8.891 -17.684 16.829 1.00 75.44 64 ALA A C 1
ATOM 507 O O . ALA A 1 64 ? 9.930 -17.410 17.427 1.00 75.44 64 ALA A O 1
ATOM 508 N N . THR A 1 65 ? 7.945 -16.768 16.593 1.00 80.44 65 THR A N 1
ATOM 509 C CA . THR A 1 65 ? 8.081 -15.349 16.964 1.00 80.44 65 THR A CA 1
ATOM 510 C C . THR A 1 65 ? 8.093 -15.129 18.480 1.00 80.44 65 THR A C 1
ATOM 512 O O . THR A 1 65 ? 8.924 -14.368 18.972 1.00 80.44 65 THR A O 1
ATOM 515 N N . ASN A 1 66 ? 7.251 -15.825 19.249 1.00 84.31 66 ASN A N 1
ATOM 516 C CA . ASN A 1 66 ? 7.253 -15.710 20.713 1.00 84.31 66 ASN A CA 1
ATOM 517 C C . ASN A 1 66 ? 8.571 -16.214 21.339 1.00 84.31 66 ASN A C 1
ATOM 519 O O . ASN A 1 66 ? 9.070 -15.620 22.297 1.00 84.31 66 ASN A O 1
ATOM 523 N N . LEU A 1 67 ? 9.180 -17.262 20.769 1.00 83.50 67 LEU A N 1
ATOM 524 C CA . LEU A 1 67 ? 10.510 -17.740 21.168 1.00 83.50 67 LEU A CA 1
ATOM 525 C C . LEU A 1 67 ? 11.637 -16.764 20.772 1.00 83.50 67 LEU A C 1
ATOM 527 O O . LEU A 1 67 ? 12.627 -16.659 21.495 1.00 83.50 67 LEU A O 1
ATOM 531 N N . GLU A 1 68 ? 11.492 -16.007 19.677 1.00 80.75 68 GLU A N 1
ATOM 532 C CA . GLU A 1 68 ? 12.441 -14.940 19.314 1.00 80.75 68 GLU A CA 1
ATOM 533 C C . GLU A 1 68 ? 12.448 -13.787 20.318 1.00 80.75 68 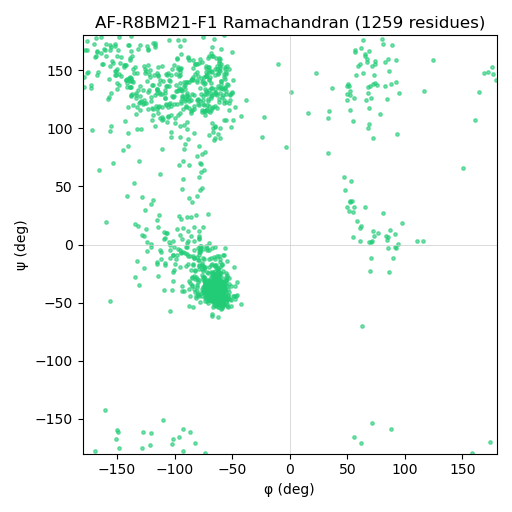GLU A C 1
ATOM 535 O O . GLU A 1 68 ? 13.527 -13.378 20.744 1.00 80.75 68 GLU A O 1
ATOM 540 N N . VAL A 1 69 ? 11.278 -13.313 20.756 1.00 81.62 69 VAL A N 1
ATOM 541 C CA . VAL A 1 69 ? 11.188 -12.248 21.774 1.00 81.62 69 VAL A CA 1
ATOM 542 C C . VAL A 1 69 ? 11.827 -12.700 23.093 1.00 81.62 69 VAL A C 1
ATOM 544 O O . VAL A 1 69 ? 12.587 -11.946 23.702 1.00 81.62 69 VAL A O 1
ATOM 547 N N . LEU A 1 70 ? 11.607 -13.957 23.499 1.00 84.38 70 LEU A N 1
ATOM 548 C CA . LEU A 1 70 ? 12.247 -14.540 24.684 1.00 84.38 70 LEU A CA 1
ATOM 549 C C . LEU A 1 70 ? 13.780 -14.589 24.546 1.00 84.38 70 LEU A C 1
ATOM 551 O O . LEU A 1 70 ? 14.502 -14.259 25.488 1.00 84.38 70 LEU A O 1
ATOM 555 N N . ALA A 1 71 ? 14.291 -14.955 23.366 1.00 80.38 71 ALA A N 1
ATOM 556 C CA . ALA A 1 71 ? 15.726 -14.951 23.089 1.00 80.38 71 ALA A CA 1
ATOM 557 C C . ALA A 1 71 ? 16.326 -13.532 23.054 1.00 80.38 71 ALA A C 1
ATOM 559 O O . ALA A 1 71 ? 17.480 -13.359 23.454 1.00 80.38 71 ALA A O 1
ATOM 560 N N . GLU A 1 72 ? 15.586 -12.525 22.580 1.00 81.94 72 GLU A N 1
ATOM 561 C CA . GLU A 1 72 ? 16.039 -11.129 22.546 1.00 81.94 72 GLU A CA 1
ATOM 562 C C . GLU A 1 72 ? 16.114 -10.516 23.951 1.00 81.94 72 GLU A C 1
ATOM 564 O O . GLU A 1 72 ? 17.134 -9.910 24.283 1.00 81.94 72 GLU A O 1
ATOM 569 N N . VAL A 1 73 ? 15.109 -10.748 24.808 1.00 85.50 73 VAL A N 1
ATOM 570 C CA . VAL A 1 73 ? 15.125 -10.346 26.231 1.00 85.50 73 VAL A CA 1
ATOM 571 C C . VAL A 1 73 ? 16.411 -10.821 26.920 1.00 85.50 73 VAL A C 1
ATOM 573 O O . VAL A 1 73 ? 17.109 -10.027 27.553 1.00 85.50 73 VAL A O 1
ATOM 576 N N . ILE A 1 74 ? 16.789 -12.091 26.737 1.00 82.75 74 ILE A N 1
ATOM 577 C CA . ILE A 1 74 ? 17.986 -12.677 27.366 1.00 82.75 74 ILE A CA 1
ATOM 578 C C . ILE A 1 74 ? 19.278 -12.073 26.800 1.00 82.75 74 ILE A C 1
ATOM 580 O O . ILE A 1 74 ? 20.183 -11.730 27.561 1.00 82.75 74 ILE A O 1
ATOM 584 N N . GLN A 1 75 ? 19.369 -11.902 25.477 1.00 82.12 75 GLN A N 1
ATOM 585 C CA . GLN A 1 75 ? 20.534 -11.279 24.832 1.00 82.12 75 GLN A CA 1
ATOM 586 C C . GLN A 1 75 ? 20.727 -9.824 25.281 1.00 82.12 75 GLN A C 1
ATOM 588 O O . GLN A 1 75 ? 21.853 -9.393 25.532 1.00 82.12 75 GLN A O 1
ATOM 593 N N . GLN A 1 76 ? 19.635 -9.074 25.427 1.00 83.31 76 GLN A N 1
ATOM 594 C CA . GLN A 1 76 ? 19.658 -7.689 25.889 1.00 83.31 76 GLN A CA 1
ATOM 595 C C . GLN A 1 76 ? 19.978 -7.591 27.387 1.00 83.31 76 GLN A C 1
ATOM 597 O O . GLN A 1 76 ? 20.697 -6.679 27.791 1.00 83.31 76 GLN A O 1
ATOM 602 N N . ALA A 1 77 ? 19.506 -8.530 28.212 1.00 80.69 77 ALA A N 1
ATOM 603 C CA . ALA A 1 77 ? 19.868 -8.621 29.626 1.00 80.69 77 ALA A CA 1
ATOM 604 C C . ALA A 1 77 ? 21.370 -8.918 29.818 1.00 80.69 77 ALA A C 1
ATOM 606 O O . ALA A 1 77 ? 22.047 -8.204 30.560 1.00 80.69 77 ALA A O 1
ATOM 607 N N . ASP A 1 78 ? 21.922 -9.899 29.097 1.00 79.31 78 ASP A N 1
ATOM 608 C CA . ASP A 1 78 ? 23.356 -10.218 29.155 1.00 79.31 78 ASP A CA 1
ATOM 609 C C . ASP A 1 78 ? 24.225 -9.050 28.643 1.00 79.31 78 ASP A C 1
ATOM 611 O O . ASP A 1 78 ? 25.188 -8.653 29.301 1.00 79.31 78 ASP A O 1
ATOM 615 N N . LEU A 1 79 ? 23.829 -8.392 27.545 1.00 79.75 79 LEU A N 1
ATOM 616 C CA . LEU A 1 79 ? 24.508 -7.192 27.035 1.00 79.75 79 LEU A CA 1
ATOM 617 C C . LEU A 1 79 ? 24.503 -6.025 28.045 1.00 79.75 79 LEU A C 1
ATOM 619 O O . LEU A 1 79 ? 25.491 -5.290 28.150 1.00 79.75 79 LEU A O 1
ATOM 623 N N . LYS A 1 80 ? 23.426 -5.852 28.820 1.00 77.38 80 LYS A N 1
ATOM 624 C CA . LYS A 1 80 ? 23.341 -4.833 29.884 1.00 77.38 80 LYS A CA 1
ATOM 625 C C . LYS A 1 80 ? 24.249 -5.185 31.066 1.00 77.38 80 LYS A C 1
ATOM 627 O O . LYS A 1 80 ? 24.978 -4.317 31.542 1.00 77.38 80 LYS A O 1
ATOM 632 N N . LEU A 1 81 ? 24.302 -6.456 31.472 1.00 75.75 81 LEU A N 1
ATOM 633 C CA . LEU A 1 81 ? 25.230 -6.936 32.505 1.00 75.75 81 LEU A CA 1
ATOM 634 C C . LEU A 1 81 ? 26.705 -6.738 32.096 1.00 75.75 81 LEU A C 1
ATOM 636 O O . LEU A 1 81 ? 27.525 -6.318 32.914 1.00 75.75 81 LEU A O 1
ATOM 640 N N . GLN A 1 82 ? 27.038 -6.976 30.822 1.00 74.00 82 GLN A N 1
ATOM 641 C CA . GLN A 1 82 ? 28.378 -6.729 30.279 1.00 74.00 82 GLN A CA 1
ATOM 642 C C . GLN A 1 82 ? 28.726 -5.230 30.213 1.00 74.00 82 GLN A C 1
ATOM 644 O O . GLN A 1 82 ? 29.822 -4.833 30.615 1.00 74.00 82 GLN A O 1
ATOM 649 N N . THR A 1 83 ? 27.819 -4.383 29.711 1.00 72.06 83 THR A N 1
ATOM 650 C CA . THR A 1 83 ? 28.097 -2.947 29.506 1.00 72.06 83 THR A CA 1
ATOM 651 C C . THR A 1 83 ? 28.142 -2.143 30.808 1.00 72.06 83 THR A C 1
ATOM 653 O O . THR A 1 83 ? 28.940 -1.211 30.903 1.00 72.06 83 THR A O 1
ATOM 656 N N . LEU A 1 84 ? 27.390 -2.539 31.843 1.00 68.69 84 LEU A N 1
ATOM 657 C CA . LEU A 1 84 ? 27.376 -1.879 33.159 1.00 68.69 84 LEU A CA 1
ATOM 658 C C . LEU A 1 84 ? 28.572 -2.248 34.071 1.00 68.69 84 LEU A C 1
ATOM 660 O O . LEU A 1 84 ? 28.612 -1.863 35.237 1.00 68.69 84 LEU A O 1
ATOM 664 N N . GLY A 1 85 ? 29.600 -2.917 33.531 1.00 60.44 85 GLY A N 1
ATOM 665 C CA . GLY A 1 85 ? 30.953 -2.928 34.109 1.00 60.44 85 GLY A CA 1
ATOM 666 C C . GLY A 1 85 ? 31.432 -4.244 34.729 1.00 60.44 85 GLY A C 1
ATOM 667 O O . GLY A 1 85 ? 32.555 -4.295 35.241 1.00 60.44 85 GLY A O 1
ATOM 668 N N . ALA A 1 86 ? 30.645 -5.321 34.662 1.00 55.56 86 ALA A N 1
ATOM 669 C CA . ALA A 1 86 ? 31.021 -6.618 35.218 1.00 55.56 86 ALA A CA 1
ATOM 670 C C . ALA A 1 86 ? 32.155 -7.292 34.409 1.00 55.56 86 ALA A C 1
ATOM 672 O O . ALA A 1 86 ? 31.932 -7.987 33.418 1.00 55.56 86 ALA A O 1
ATOM 673 N N . ARG A 1 87 ? 33.414 -7.105 34.834 1.00 50.38 87 ARG A N 1
ATOM 674 C CA . ARG A 1 87 ? 34.594 -7.644 34.131 1.00 50.38 87 ARG A CA 1
ATOM 675 C C . ARG A 1 87 ? 34.634 -9.182 34.131 1.00 50.38 87 ARG A C 1
ATOM 677 O O . ARG A 1 87 ? 35.038 -9.801 35.111 1.00 50.38 87 ARG A O 1
ATOM 684 N N . SER A 1 88 ? 34.255 -9.763 32.990 1.00 48.94 88 SER A N 1
ATOM 685 C CA . SER A 1 88 ? 34.568 -11.118 32.487 1.00 48.94 88 SER A CA 1
ATOM 686 C C . SER A 1 88 ? 34.253 -12.351 33.354 1.00 48.94 88 SER A C 1
ATOM 688 O O . SER A 1 88 ? 34.614 -13.460 32.955 1.00 48.94 88 SER A O 1
ATOM 690 N N . ARG A 1 89 ? 33.578 -12.213 34.505 1.00 52.03 89 ARG A N 1
ATOM 691 C CA . ARG A 1 89 ? 33.186 -13.359 35.357 1.00 52.03 89 ARG A CA 1
ATOM 692 C C . ARG A 1 89 ? 31.744 -13.384 35.861 1.00 52.03 89 ARG A C 1
ATOM 694 O O . ARG A 1 89 ? 31.322 -14.447 36.311 1.00 52.03 89 ARG A O 1
ATOM 701 N N . ALA A 1 90 ? 30.987 -12.291 35.776 1.00 58.81 90 ALA A N 1
ATOM 702 C CA . ALA A 1 90 ? 29.549 -12.369 36.018 1.00 58.81 90 ALA A CA 1
ATOM 703 C C . ALA A 1 90 ? 28.881 -13.156 34.881 1.00 58.81 90 ALA A C 1
ATOM 705 O O . ALA A 1 90 ? 29.234 -12.990 33.714 1.00 58.81 90 ALA A O 1
ATOM 706 N N . ARG A 1 91 ? 27.925 -14.013 35.235 1.00 68.50 91 ARG A N 1
ATOM 707 C CA . ARG A 1 91 ? 26.965 -14.626 34.313 1.00 68.50 91 ARG A CA 1
ATOM 708 C C . ARG A 1 91 ? 25.580 -14.174 34.748 1.00 68.50 91 ARG A C 1
ATOM 710 O O . ARG A 1 91 ? 25.351 -14.041 35.948 1.00 68.50 91 ARG A O 1
ATOM 717 N N . LEU A 1 92 ? 24.677 -13.985 33.792 1.00 74.56 92 LEU A N 1
ATOM 718 C CA . LEU A 1 92 ? 23.266 -13.729 34.066 1.00 74.56 92 LEU A CA 1
ATOM 719 C C . LEU A 1 92 ? 22.707 -14.809 35.017 1.00 74.56 92 LEU A C 1
ATOM 721 O O . LEU A 1 92 ? 22.916 -16.000 34.774 1.00 74.56 92 LEU A O 1
ATOM 725 N N . ARG A 1 93 ? 22.035 -14.408 36.106 1.00 81.56 93 ARG A N 1
ATOM 726 C CA . ARG A 1 93 ? 21.488 -15.325 37.126 1.00 81.56 93 ARG A CA 1
ATOM 727 C C . ARG A 1 93 ? 20.016 -15.642 36.853 1.00 81.56 93 ARG A C 1
ATOM 729 O O . ARG A 1 93 ? 19.136 -14.830 37.137 1.00 81.56 93 ARG A O 1
ATOM 736 N N . TRP A 1 94 ? 19.753 -16.822 36.304 1.00 81.69 94 TRP A N 1
ATOM 737 C CA . TRP A 1 94 ? 18.417 -17.293 35.938 1.00 81.69 94 TRP A CA 1
ATOM 738 C C . TRP A 1 94 ? 18.338 -18.812 36.018 1.00 81.69 94 TRP A C 1
ATOM 740 O O . TRP A 1 94 ? 19.325 -19.496 35.734 1.00 81.69 94 TRP A O 1
ATOM 750 N N . ASP A 1 95 ? 17.170 -19.322 36.399 1.00 83.31 95 ASP A N 1
ATOM 751 C CA . ASP A 1 95 ? 16.919 -20.753 36.473 1.00 83.31 95 ASP A CA 1
ATOM 752 C C . ASP A 1 95 ? 16.207 -21.239 35.206 1.00 83.31 95 ASP A C 1
ATOM 754 O O . ASP A 1 95 ? 15.032 -20.961 34.960 1.00 83.31 95 ASP A O 1
ATOM 758 N N . TRP A 1 96 ? 16.924 -22.027 34.406 1.00 78.88 96 TRP A N 1
ATOM 759 C CA . TRP A 1 96 ? 16.331 -22.702 33.256 1.00 78.88 96 TRP A CA 1
ATOM 760 C C . TRP A 1 96 ? 15.251 -23.716 33.661 1.00 78.88 96 TRP A C 1
ATOM 762 O O . TRP A 1 96 ? 14.319 -23.945 32.891 1.00 78.88 96 TRP A O 1
ATOM 772 N N . CYS A 1 97 ? 15.357 -24.340 34.840 1.00 80.44 97 CYS A N 1
ATOM 773 C CA . CYS A 1 97 ? 14.457 -25.408 35.262 1.00 80.44 97 CYS A CA 1
ATOM 774 C C . CYS A 1 97 ? 13.017 -24.892 35.359 1.00 80.44 97 CYS A C 1
ATOM 776 O O . CYS A 1 97 ? 12.180 -25.300 34.552 1.00 80.44 97 CYS A O 1
ATOM 778 N N . SER A 1 98 ? 12.756 -23.924 36.239 1.00 85.62 98 SER A N 1
ATOM 779 C CA . SER A 1 98 ? 11.450 -23.273 36.399 1.00 85.62 98 SER A CA 1
ATOM 780 C C . SER A 1 98 ? 10.942 -22.654 35.100 1.00 85.62 98 SER A C 1
ATOM 782 O O . SER A 1 98 ? 9.798 -22.910 34.733 1.00 85.62 98 SER A O 1
ATOM 784 N N . LEU A 1 99 ? 11.772 -21.939 34.327 1.00 84.94 99 LEU A N 1
ATOM 785 C CA . LEU A 1 99 ? 11.331 -21.389 33.037 1.00 84.94 99 LEU A CA 1
ATOM 786 C C . LEU A 1 99 ? 10.888 -22.492 32.053 1.00 84.94 99 LEU A C 1
ATOM 788 O O . LEU A 1 99 ? 9.874 -22.342 31.368 1.00 84.94 99 LEU A O 1
ATOM 792 N N . SER A 1 100 ? 11.606 -23.617 31.998 1.00 82.25 100 SER A N 1
ATOM 793 C CA . SER A 1 100 ? 11.261 -24.756 31.135 1.00 82.25 100 SER A CA 1
ATOM 794 C C . SER A 1 100 ? 10.049 -25.554 31.633 1.00 82.25 100 SER A C 1
ATOM 796 O O . SER A 1 100 ? 9.293 -26.076 30.813 1.00 82.25 100 SER A O 1
ATOM 798 N N . GLN A 1 101 ? 9.809 -25.600 32.948 1.00 84.75 101 GLN A N 1
ATOM 799 C CA . GLN A 1 101 ? 8.587 -26.155 33.534 1.00 84.75 101 GLN A CA 1
ATOM 800 C C . GLN A 1 101 ? 7.376 -25.266 33.205 1.00 84.75 101 GLN A C 1
ATOM 802 O O . GLN A 1 101 ? 6.360 -25.778 32.733 1.00 84.75 101 GLN A O 1
ATOM 807 N N . ILE A 1 102 ? 7.514 -23.943 33.381 1.00 88.56 102 ILE A N 1
ATOM 808 C CA . ILE A 1 102 ? 6.497 -22.927 33.072 1.00 88.56 102 ILE A CA 1
ATOM 809 C C . ILE A 1 102 ? 6.128 -22.974 31.588 1.00 88.56 102 ILE A C 1
ATOM 811 O O . ILE A 1 102 ? 4.963 -23.156 31.255 1.00 88.56 102 ILE A O 1
ATOM 815 N N . ILE A 1 103 ? 7.094 -22.853 30.674 1.00 85.38 103 ILE A N 1
ATOM 816 C CA . ILE A 1 103 ? 6.826 -22.863 29.224 1.00 85.38 103 ILE A CA 1
ATOM 817 C C . ILE A 1 103 ? 6.377 -24.258 28.750 1.00 85.38 103 ILE A C 1
ATOM 819 O O . ILE A 1 103 ? 5.517 -24.383 27.871 1.00 85.38 103 ILE A O 1
ATOM 823 N N . GLY A 1 104 ? 6.913 -25.318 29.356 1.00 82.88 104 GLY A N 1
ATOM 824 C CA . GLY A 1 104 ? 6.714 -26.705 28.953 1.00 82.88 104 GLY A CA 1
ATOM 825 C C . GLY A 1 104 ? 7.594 -27.125 27.769 1.00 82.88 104 GLY A C 1
ATOM 826 O O . GLY A 1 104 ? 8.330 -26.336 27.178 1.00 82.88 104 GLY A O 1
ATOM 827 N N . ASN A 1 105 ? 7.510 -28.406 27.400 1.00 82.06 105 ASN A N 1
ATOM 828 C CA . ASN A 1 105 ? 8.411 -29.027 26.425 1.00 82.06 105 ASN A CA 1
ATOM 829 C C . ASN A 1 105 ? 8.101 -28.651 24.954 1.00 82.06 105 ASN A C 1
ATOM 831 O O . ASN A 1 105 ? 7.544 -29.441 24.186 1.00 82.06 105 ASN A O 1
ATOM 835 N N . CYS A 1 106 ? 8.509 -27.443 24.554 1.00 79.69 106 CYS A N 1
ATOM 836 C CA . CYS A 1 106 ? 8.459 -26.975 23.166 1.00 79.69 106 CYS A CA 1
ATOM 837 C C . CYS A 1 106 ? 9.324 -27.819 22.210 1.00 79.69 106 CYS A C 1
ATOM 839 O O . CYS A 1 106 ? 8.956 -27.953 21.045 1.00 79.69 106 CYS A O 1
ATOM 841 N N . GLU A 1 107 ? 10.437 -28.407 22.681 1.00 78.31 107 GLU A N 1
ATOM 842 C CA . GLU A 1 107 ? 11.320 -29.280 21.880 1.00 78.31 107 GLU A CA 1
ATOM 843 C C . GLU A 1 107 ? 10.524 -30.464 21.312 1.00 78.31 107 GLU A C 1
ATOM 845 O O . GLU A 1 107 ? 10.478 -30.664 20.096 1.00 78.31 107 GLU A O 1
ATOM 850 N N . GLN A 1 108 ? 9.802 -31.183 22.177 1.00 79.25 108 GLN A N 1
ATOM 851 C CA . GLN A 1 108 ? 8.959 -32.306 21.776 1.00 79.25 108 GLN A CA 1
ATOM 852 C C . GLN A 1 108 ? 7.781 -31.855 20.904 1.00 79.25 108 GLN A C 1
ATOM 854 O O . GLN A 1 108 ? 7.492 -32.498 19.900 1.00 79.25 108 GLN A O 1
ATOM 859 N N . THR A 1 109 ? 7.109 -30.746 21.233 1.00 80.75 109 THR A N 1
ATOM 860 C CA . THR A 1 109 ? 5.966 -30.264 20.433 1.00 80.75 109 THR A CA 1
ATOM 861 C C . THR A 1 109 ? 6.376 -29.871 19.012 1.00 80.75 109 THR A C 1
ATOM 863 O O . THR A 1 109 ? 5.687 -30.250 18.066 1.00 80.75 109 THR A O 1
ATOM 866 N N . LEU A 1 110 ? 7.517 -29.201 18.824 1.00 77.75 110 LEU A N 1
ATOM 867 C CA . LEU A 1 110 ? 8.048 -28.902 17.489 1.00 77.75 110 LEU A CA 1
ATOM 868 C C . LEU A 1 110 ? 8.506 -30.175 16.755 1.00 77.75 110 LEU A C 1
ATOM 870 O O . LEU A 1 110 ? 8.222 -30.332 15.567 1.00 77.75 110 LEU A O 1
ATOM 874 N N . GLN A 1 111 ? 9.148 -31.117 17.453 1.00 76.12 111 GLN A N 1
ATOM 875 C CA . GLN A 1 111 ? 9.558 -32.402 16.878 1.00 76.12 111 GLN A CA 1
ATOM 876 C C . GLN A 1 111 ? 8.357 -33.238 16.396 1.00 76.12 111 GLN A C 1
ATOM 878 O O . GLN A 1 111 ? 8.408 -33.816 15.307 1.00 76.12 111 GLN A O 1
ATOM 883 N N . ASP A 1 112 ? 7.261 -33.262 17.158 1.00 77.25 112 ASP A N 1
ATOM 884 C CA . ASP A 1 112 ? 6.016 -33.933 16.774 1.00 77.25 112 ASP A CA 1
ATOM 885 C C . ASP A 1 112 ? 5.383 -33.259 15.541 1.00 77.25 112 ASP A C 1
ATOM 887 O O . ASP A 1 112 ? 4.956 -33.945 14.610 1.00 77.25 112 ASP A O 1
ATOM 891 N N . CYS A 1 113 ? 5.405 -31.920 15.471 1.00 75.62 113 CYS A N 1
ATOM 892 C CA . CYS A 1 113 ? 4.944 -31.169 14.297 1.00 75.62 113 CYS A CA 1
ATOM 893 C C . CYS A 1 113 ? 5.761 -31.506 13.042 1.00 75.62 113 CYS A C 1
ATOM 895 O O . CYS A 1 113 ? 5.181 -31.775 11.989 1.00 75.62 113 CYS A O 1
ATOM 897 N N . TYR A 1 114 ? 7.094 -31.558 13.141 1.00 68.62 114 TYR A N 1
ATOM 898 C CA . TYR A 1 114 ? 7.952 -31.970 12.024 1.00 68.62 114 TYR A CA 1
ATOM 899 C C . TYR A 1 114 ? 7.601 -33.385 11.532 1.00 68.62 114 TYR A C 1
ATOM 901 O O . TYR A 1 114 ? 7.485 -33.619 10.328 1.00 68.62 114 TYR A O 1
ATOM 909 N N . VAL A 1 115 ? 7.381 -34.328 12.455 1.00 73.56 115 VAL A N 1
ATOM 910 C CA . VAL A 1 115 ? 7.023 -35.719 12.132 1.00 73.56 115 VAL A CA 1
ATOM 911 C C . VAL A 1 115 ? 5.643 -35.814 11.472 1.00 73.56 115 VAL A C 1
ATOM 913 O O . VAL A 1 115 ? 5.501 -36.533 10.479 1.00 73.56 115 VAL A O 1
ATOM 916 N N . LEU A 1 116 ? 4.648 -35.066 11.960 1.00 71.69 116 LEU A N 1
ATOM 917 C CA . LEU A 1 116 ? 3.322 -34.964 11.341 1.00 71.69 116 LEU A CA 1
ATOM 918 C C . LEU A 1 116 ? 3.427 -34.492 9.883 1.00 71.69 116 LEU A C 1
ATOM 920 O O . LEU A 1 116 ? 2.798 -35.072 8.994 1.00 71.69 116 LEU A O 1
ATOM 924 N N . LEU A 1 117 ? 4.254 -33.476 9.628 1.00 68.38 117 LEU A N 1
ATOM 925 C CA . LEU A 1 117 ? 4.433 -32.862 8.312 1.00 68.38 117 LEU A CA 1
ATOM 926 C C . LEU A 1 117 ? 5.245 -33.744 7.351 1.00 68.38 117 LEU A C 1
ATOM 928 O O . LEU A 1 117 ? 4.818 -33.922 6.212 1.00 68.38 117 LEU A O 1
ATOM 932 N N . GLU A 1 118 ? 6.348 -34.366 7.789 1.00 63.19 118 GLU A N 1
ATOM 933 C CA . GLU A 1 118 ? 7.128 -35.301 6.954 1.00 63.19 118 GLU A CA 1
ATOM 934 C C . GLU A 1 118 ? 6.269 -36.504 6.517 1.00 63.19 118 GLU A C 1
ATOM 936 O O . GLU A 1 118 ? 6.294 -36.895 5.346 1.00 63.19 118 GLU A O 1
ATOM 941 N N . ARG A 1 119 ? 5.433 -37.048 7.417 1.00 61.53 119 ARG A N 1
ATOM 942 C CA . ARG A 1 119 ? 4.475 -38.129 7.104 1.00 61.53 119 ARG A CA 1
ATOM 943 C C . ARG A 1 119 ? 3.376 -37.701 6.124 1.00 61.53 119 ARG A C 1
ATOM 945 O O . ARG A 1 119 ? 2.893 -38.521 5.341 1.00 61.53 119 ARG A O 1
ATOM 952 N N . ASN A 1 120 ? 2.965 -36.433 6.159 1.00 60.56 120 ASN A N 1
ATOM 953 C CA . ASN A 1 120 ? 1.786 -35.933 5.445 1.00 60.56 120 ASN A CA 1
ATOM 954 C C . ASN A 1 120 ? 2.100 -34.915 4.331 1.00 60.56 120 ASN A C 1
ATOM 956 O O . ASN A 1 120 ? 1.184 -34.312 3.769 1.00 60.56 120 ASN A O 1
ATOM 960 N N . ALA A 1 121 ? 3.364 -34.816 3.903 1.00 59.69 121 ALA A N 1
ATOM 961 C CA . ALA A 1 121 ? 3.844 -33.928 2.835 1.00 59.69 121 ALA A CA 1
ATOM 962 C C . ALA A 1 121 ? 3.101 -34.066 1.484 1.00 59.69 121 ALA A C 1
ATOM 964 O O . ALA A 1 121 ? 3.185 -33.187 0.629 1.00 59.69 121 ALA A O 1
ATOM 965 N N . ARG A 1 122 ? 2.309 -35.133 1.288 1.00 57.50 122 ARG A N 1
ATOM 966 C CA . ARG A 1 122 ? 1.373 -35.274 0.158 1.00 57.50 122 ARG A CA 1
ATOM 967 C C . ARG A 1 122 ? 0.356 -34.124 0.062 1.00 57.50 122 ARG A C 1
ATOM 969 O O . ARG A 1 122 ? 0.010 -33.737 -1.054 1.00 57.50 122 ARG A O 1
ATOM 976 N N . PHE A 1 123 ? -0.095 -33.554 1.185 1.00 54.06 123 PHE A N 1
ATOM 977 C CA . PHE A 1 123 ? -1.087 -32.468 1.186 1.00 54.06 123 PHE A CA 1
ATOM 978 C C . PHE A 1 123 ? -0.507 -31.114 0.765 1.00 54.06 123 PHE A C 1
ATOM 980 O O . PHE A 1 123 ? -1.233 -30.310 0.183 1.00 54.06 123 PHE A O 1
ATOM 987 N N . ALA A 1 124 ? 0.808 -30.913 0.900 1.00 50.72 124 ALA A N 1
ATOM 988 C CA . ALA A 1 124 ? 1.541 -29.769 0.347 1.00 50.72 124 ALA A CA 1
ATOM 989 C C . ALA A 1 124 ? 1.667 -29.816 -1.198 1.00 50.72 124 ALA A C 1
ATOM 991 O O . ALA A 1 124 ? 2.615 -29.298 -1.775 1.00 50.72 124 ALA A O 1
ATOM 992 N N . SER A 1 125 ? 0.738 -30.481 -1.900 1.00 45.38 125 SER A N 1
ATOM 993 C CA . SER A 1 125 ? 0.722 -30.615 -3.365 1.00 45.38 125 SER A CA 1
ATOM 994 C C . SER A 1 125 ? -0.693 -30.529 -3.961 1.00 45.38 125 SER A C 1
ATOM 996 O O . SER A 1 125 ? -1.056 -31.278 -4.869 1.00 45.38 125 SER A O 1
ATOM 998 N N . GLY A 1 126 ? -1.499 -29.596 -3.443 1.00 46.44 126 GLY A N 1
ATOM 999 C CA . GLY A 1 126 ? -2.827 -29.248 -3.961 1.00 46.44 126 GLY A CA 1
ATOM 1000 C C . GLY A 1 126 ? -3.970 -30.117 -3.427 1.00 46.44 126 GLY A C 1
ATOM 1001 O O . GLY A 1 126 ? -3.802 -31.302 -3.126 1.00 46.44 126 GLY A O 1
ATOM 1002 N N . SER A 1 127 ? -5.157 -29.521 -3.318 1.00 40.06 127 SER A N 1
ATOM 1003 C CA . SER A 1 127 ? -6.361 -30.133 -2.754 1.00 40.06 127 SER A CA 1
ATOM 1004 C C . SER A 1 127 ? -7.458 -30.340 -3.805 1.00 40.06 127 SER A C 1
ATOM 1006 O O . SER A 1 127 ? -7.735 -29.483 -4.640 1.00 40.06 127 SER A O 1
ATOM 1008 N N . GLY A 1 128 ? -8.109 -31.499 -3.732 1.00 42.28 128 GLY A N 1
ATOM 1009 C CA . GLY A 1 128 ? -9.452 -31.735 -4.266 1.00 42.28 128 GLY A CA 1
ATOM 1010 C C . GLY A 1 128 ? -10.387 -32.087 -3.107 1.00 42.28 128 GLY A C 1
ATOM 1011 O O . GLY A 1 128 ? -9.911 -32.278 -1.987 1.00 42.28 128 GLY A O 1
ATOM 1012 N N . ALA A 1 129 ? -11.694 -32.220 -3.353 1.00 35.78 129 ALA A N 1
ATOM 1013 C CA . ALA A 1 129 ? -12.666 -32.532 -2.295 1.00 35.78 129 ALA A CA 1
ATOM 1014 C C . ALA A 1 129 ? -12.276 -33.783 -1.479 1.00 35.78 129 ALA A C 1
ATOM 1016 O O . ALA A 1 129 ? -12.332 -33.753 -0.254 1.00 35.78 129 ALA A O 1
ATOM 1017 N N . LEU A 1 130 ? -11.775 -34.826 -2.154 1.00 42.19 130 LEU A N 1
ATOM 1018 C CA . LEU A 1 130 ? -11.234 -36.036 -1.525 1.00 42.19 130 LEU A CA 1
ATOM 1019 C C . LEU A 1 130 ? -10.070 -35.731 -0.579 1.00 42.19 130 LEU A C 1
ATOM 1021 O O . LEU A 1 130 ? -10.137 -36.114 0.576 1.00 42.19 130 LEU A O 1
ATOM 1025 N N . ARG A 1 131 ? -9.069 -34.949 -1.002 1.00 49.19 131 ARG A N 1
ATOM 1026 C CA . ARG A 1 131 ? -7.930 -34.569 -0.144 1.00 49.19 131 ARG A CA 1
ATOM 1027 C C . ARG A 1 131 ? -8.330 -33.695 1.046 1.00 49.19 131 ARG A C 1
ATOM 1029 O O . ARG A 1 131 ? -7.705 -33.780 2.098 1.00 49.19 131 ARG A O 1
ATOM 1036 N N . SER A 1 132 ? -9.370 -32.874 0.906 1.00 45.44 132 SER A N 1
ATOM 1037 C CA . SER A 1 132 ? -9.940 -32.137 2.039 1.00 45.44 132 SER A CA 1
ATOM 1038 C C . SER A 1 132 ? -10.637 -33.074 3.031 1.00 45.44 132 SER A C 1
ATOM 1040 O O . SER A 1 132 ? -10.517 -32.865 4.236 1.00 45.44 132 SER A O 1
ATOM 1042 N N . ILE A 1 133 ? -11.316 -34.122 2.550 1.00 46.19 133 ILE A N 1
ATOM 1043 C CA . ILE A 1 133 ? -11.902 -35.176 3.394 1.00 46.19 133 ILE A CA 1
ATOM 1044 C C . ILE A 1 133 ? -10.790 -36.019 4.041 1.00 46.19 133 ILE A C 1
ATOM 1046 O O . ILE A 1 133 ? -10.797 -36.176 5.253 1.00 46.19 133 ILE A O 1
ATOM 1050 N N . GLU A 1 134 ? -9.788 -36.472 3.281 1.00 49.38 134 GLU A N 1
ATOM 1051 C CA . GLU A 1 134 ? -8.607 -37.198 3.775 1.00 49.38 134 GLU A CA 1
ATOM 1052 C C . GLU A 1 134 ? -7.895 -36.430 4.897 1.00 49.38 134 GLU A C 1
ATOM 1054 O O . GLU A 1 134 ? -7.565 -37.023 5.917 1.00 49.38 134 GLU A O 1
ATOM 1059 N N . TRP A 1 135 ? -7.689 -35.114 4.758 1.00 53.59 135 TRP A N 1
ATOM 1060 C CA . TRP A 1 135 ? -7.124 -34.297 5.838 1.00 53.59 135 TRP A CA 1
ATOM 1061 C C . TRP A 1 135 ? -8.026 -34.301 7.082 1.00 53.59 135 TRP A C 1
ATOM 1063 O O . TRP A 1 135 ? -7.550 -34.567 8.185 1.00 53.59 135 TRP A O 1
ATOM 1073 N N . ASN A 1 136 ? -9.331 -34.060 6.906 1.00 50.78 136 ASN A N 1
ATOM 1074 C CA . ASN A 1 136 ? -10.298 -33.992 8.008 1.00 50.78 136 ASN A CA 1
ATOM 1075 C C . ASN A 1 136 ? -10.535 -35.337 8.719 1.00 50.78 136 ASN A C 1
ATOM 1077 O O . ASN A 1 136 ? -10.855 -35.335 9.903 1.00 50.78 136 ASN A O 1
ATOM 1081 N N . VAL A 1 137 ? -10.354 -36.465 8.029 1.00 49.09 137 VAL A N 1
ATOM 1082 C CA . VAL A 1 137 ? -10.537 -37.818 8.582 1.00 49.09 137 VAL A CA 1
ATOM 1083 C C . VAL A 1 137 ? -9.234 -38.387 9.157 1.00 49.09 137 VAL A C 1
ATOM 1085 O O . VAL A 1 137 ? -9.267 -39.015 10.210 1.00 49.09 137 VAL A O 1
ATOM 1088 N N . LEU A 1 138 ? -8.089 -38.174 8.496 1.00 50.91 138 LEU A N 1
ATOM 1089 C CA . LEU A 1 138 ? -6.844 -38.908 8.781 1.00 50.91 138 LEU A CA 1
ATOM 1090 C C . LEU A 1 138 ? -5.752 -38.085 9.480 1.00 50.91 138 LEU A C 1
ATOM 1092 O O . LEU A 1 138 ? -4.787 -38.674 9.957 1.00 50.91 138 LEU A O 1
ATOM 1096 N N . VAL A 1 139 ? -5.843 -36.748 9.501 1.00 57.88 139 VAL A N 1
ATOM 1097 C CA . VAL A 1 139 ? -4.756 -35.882 10.015 1.00 57.88 139 VAL A CA 1
ATOM 1098 C C . VAL A 1 139 ? -5.244 -34.827 11.005 1.00 57.88 139 VAL A C 1
ATOM 1100 O O . VAL A 1 139 ? -4.547 -34.525 11.971 1.00 57.88 139 VAL A O 1
ATOM 1103 N N . GLN A 1 140 ? -6.451 -34.291 10.813 1.00 60.06 140 GLN A N 1
ATOM 1104 C CA . GLN A 1 140 ? -7.002 -33.194 11.614 1.00 60.06 140 GLN A CA 1
ATOM 1105 C C . GLN A 1 140 ? -7.002 -33.490 13.125 1.00 60.06 140 GLN A C 1
ATOM 1107 O O . GLN A 1 140 ? -6.702 -32.596 13.906 1.00 60.06 140 GLN A O 1
ATOM 1112 N N . GLY A 1 141 ? -7.244 -34.738 13.544 1.00 65.12 141 GLY A N 1
ATOM 1113 C CA . GLY A 1 141 ? -7.212 -35.126 14.961 1.00 65.12 141 GLY A CA 1
ATOM 1114 C C . GLY A 1 141 ? -5.822 -35.083 15.618 1.00 65.12 141 GLY A C 1
ATOM 1115 O O . GLY A 1 141 ? -5.730 -34.764 16.801 1.00 65.12 141 GLY A O 1
ATOM 1116 N N . GLU A 1 142 ? -4.747 -35.367 14.873 1.00 69.75 142 GLU A N 1
ATOM 1117 C CA . GLU A 1 142 ? -3.352 -35.247 15.341 1.00 69.75 142 GLU A CA 1
ATOM 1118 C C . GLU A 1 142 ? -2.894 -33.777 15.255 1.00 69.75 142 GLU A C 1
ATOM 1120 O O . GLU A 1 142 ? -2.287 -33.247 16.187 1.00 69.75 142 GLU A O 1
ATOM 1125 N N . ALA A 1 143 ? -3.287 -33.074 14.185 1.00 66.75 143 ALA A N 1
ATOM 1126 C CA . ALA A 1 143 ? -3.014 -31.650 13.993 1.00 66.75 143 ALA A CA 1
ATOM 1127 C C . ALA A 1 143 ? -3.670 -30.760 15.065 1.00 66.75 143 ALA A C 1
ATOM 1129 O O . ALA A 1 143 ? -3.018 -29.853 15.577 1.00 66.75 143 ALA A O 1
ATOM 1130 N N . ASP A 1 144 ? -4.924 -31.021 15.454 1.00 69.38 144 ASP A N 1
ATOM 1131 C CA . ASP A 1 144 ? -5.618 -30.229 16.479 1.00 69.38 144 ASP A CA 1
ATOM 1132 C C . ASP A 1 144 ? -5.058 -30.469 17.892 1.00 69.38 144 ASP A C 1
ATOM 1134 O O . ASP A 1 144 ? -5.018 -29.537 18.696 1.00 69.38 144 ASP A O 1
ATOM 1138 N N . GLN A 1 145 ? -4.544 -31.668 18.192 1.00 77.62 145 GLN A N 1
ATOM 1139 C CA . GLN A 1 145 ? -3.818 -31.927 19.445 1.00 77.62 145 GLN A CA 1
ATOM 1140 C C . GLN A 1 145 ? -2.501 -31.140 19.507 1.00 77.62 145 GLN A C 1
ATOM 1142 O O . GLN A 1 145 ? -2.182 -30.536 20.534 1.00 77.62 145 GLN A O 1
ATOM 1147 N N . LEU A 1 146 ? -1.747 -31.096 18.403 1.00 79.62 146 LEU A N 1
ATOM 1148 C CA . LEU A 1 146 ? -0.520 -30.300 18.330 1.00 79.62 146 LEU A CA 1
ATOM 1149 C C . LEU A 1 146 ? -0.812 -28.796 18.347 1.00 79.62 146 LEU A C 1
ATOM 1151 O O . LEU A 1 146 ? -0.140 -28.073 19.076 1.00 79.62 146 LEU A O 1
ATOM 1155 N N . ARG A 1 147 ? -1.861 -28.328 17.661 1.00 79.31 147 ARG A N 1
ATOM 1156 C CA . ARG A 1 147 ? -2.377 -26.951 17.757 1.00 79.31 147 ARG A CA 1
ATOM 1157 C C . ARG A 1 147 ? -2.688 -26.564 19.201 1.00 79.31 147 ARG A C 1
ATOM 1159 O O . ARG A 1 147 ? -2.244 -25.513 19.650 1.00 79.31 147 ARG A O 1
ATOM 1166 N N . GLN A 1 148 ? -3.400 -27.408 19.950 1.00 78.25 148 GLN A N 1
ATOM 1167 C CA . GLN A 1 148 ? -3.704 -27.138 21.360 1.00 78.25 148 GLN A CA 1
ATOM 1168 C C . GLN A 1 148 ? -2.426 -27.011 22.204 1.00 78.25 148 GLN A C 1
ATOM 1170 O O . GLN A 1 148 ? -2.306 -26.052 22.965 1.00 78.25 148 GLN A O 1
ATOM 1175 N N . ARG A 1 149 ? -1.438 -27.897 22.009 1.00 84.00 149 ARG A N 1
ATOM 1176 C CA . ARG A 1 149 ? -0.120 -27.809 22.671 1.00 84.00 149 ARG A CA 1
ATOM 1177 C C . ARG A 1 149 ? 0.639 -26.532 22.293 1.00 84.00 149 ARG A C 1
ATOM 1179 O O . ARG A 1 149 ? 1.109 -25.823 23.176 1.00 84.00 149 ARG A O 1
ATOM 1186 N N . ILE A 1 150 ? 0.715 -26.192 21.004 1.00 82.81 150 ILE A N 1
ATOM 1187 C CA . ILE A 1 150 ? 1.343 -24.956 20.506 1.00 82.81 150 ILE A CA 1
ATOM 1188 C C . ILE A 1 150 ? 0.690 -23.720 21.136 1.00 82.81 150 ILE A C 1
ATOM 1190 O O . ILE A 1 150 ? 1.381 -22.845 21.652 1.00 82.81 150 ILE A O 1
ATOM 1194 N N . GLN A 1 151 ? -0.642 -23.655 21.143 1.00 82.62 151 GLN A N 1
ATOM 1195 C CA . GLN A 1 151 ? -1.378 -22.524 21.702 1.00 82.62 151 GLN A CA 1
ATOM 1196 C C . GLN A 1 151 ? -1.239 -22.424 23.229 1.00 82.62 151 GLN A C 1
ATOM 1198 O O . GLN A 1 151 ? -1.181 -21.311 23.757 1.00 82.62 151 GLN A O 1
ATOM 1203 N N . GLN A 1 152 ? -1.136 -23.554 23.938 1.00 83.12 152 GLN A N 1
ATOM 1204 C CA . GLN A 1 152 ? -0.769 -23.579 25.357 1.00 83.12 152 GLN A CA 1
ATOM 1205 C C . GLN A 1 152 ? 0.633 -22.991 25.564 1.00 83.12 152 GLN A C 1
ATOM 1207 O O . GLN A 1 152 ? 0.755 -22.027 26.317 1.00 83.12 152 GLN A O 1
ATOM 1212 N N . HIS A 1 153 ? 1.659 -23.487 24.859 1.00 86.12 153 HIS A N 1
ATOM 1213 C CA . HIS A 1 153 ? 3.020 -22.936 24.931 1.00 86.12 153 HIS A CA 1
ATOM 1214 C C . HIS A 1 153 ? 3.036 -21.426 24.642 1.00 86.12 153 HIS A C 1
ATOM 1216 O O . HIS A 1 153 ? 3.599 -20.668 25.424 1.00 86.12 153 HIS A O 1
ATOM 1222 N N . ASN A 1 154 ? 2.348 -20.970 23.588 1.00 86.81 154 ASN A N 1
ATOM 1223 C CA . ASN A 1 154 ? 2.249 -19.551 23.233 1.00 86.81 154 ASN A CA 1
ATOM 1224 C C . ASN A 1 154 ? 1.688 -18.687 24.369 1.00 86.81 154 ASN A C 1
ATOM 1226 O O . ASN A 1 154 ? 2.279 -17.664 24.702 1.00 86.81 154 ASN A O 1
ATOM 1230 N N . THR A 1 155 ? 0.583 -19.090 25.005 1.00 86.25 155 THR A N 1
ATOM 1231 C CA . THR A 1 155 ? 0.042 -18.319 26.136 1.00 86.25 155 THR A CA 1
ATOM 1232 C C . THR A 1 155 ? 0.952 -18.369 27.361 1.00 86.25 155 THR A C 1
ATOM 1234 O O . THR A 1 155 ? 1.129 -17.331 27.990 1.00 86.25 155 THR A O 1
ATOM 1237 N N . LYS A 1 156 ? 1.581 -19.508 27.679 1.00 88.44 156 LYS A N 1
ATOM 1238 C CA . LYS A 1 156 ? 2.530 -19.572 28.803 1.00 88.44 156 LYS A CA 1
ATOM 1239 C C . LYS A 1 156 ? 3.762 -18.691 28.563 1.00 88.44 156 LYS A C 1
ATOM 1241 O O . LYS A 1 156 ? 4.165 -17.978 29.473 1.00 88.44 156 LYS A O 1
ATOM 1246 N N . ILE A 1 157 ? 4.304 -18.658 27.339 1.00 88.81 157 ILE A N 1
ATOM 1247 C CA . ILE A 1 157 ? 5.399 -17.747 26.958 1.00 88.81 157 ILE A CA 1
ATOM 1248 C C . ILE A 1 157 ? 4.953 -16.287 27.102 1.00 88.81 157 ILE A C 1
ATOM 1250 O O . ILE A 1 157 ? 5.634 -15.518 27.770 1.00 88.81 157 ILE A O 1
ATOM 1254 N N . LEU A 1 158 ? 3.802 -15.901 26.540 1.00 88.00 158 LEU A N 1
ATOM 1255 C CA . LEU A 1 158 ? 3.297 -14.522 26.621 1.00 88.00 158 LEU A CA 1
ATOM 1256 C C . LEU A 1 158 ? 3.053 -14.056 28.068 1.00 88.00 158 LEU A C 1
ATOM 1258 O O . LEU A 1 158 ? 3.359 -12.911 28.395 1.00 88.00 158 LEU A O 1
ATOM 1262 N N . LEU A 1 159 ? 2.557 -14.941 28.938 1.00 88.62 159 LEU A N 1
ATOM 1263 C CA . LEU A 1 159 ? 2.362 -14.662 30.365 1.00 88.62 159 LEU A CA 1
ATOM 1264 C C . LEU A 1 159 ? 3.687 -14.623 31.147 1.00 88.62 159 LEU A C 1
ATOM 1266 O O . LEU A 1 159 ? 3.813 -13.840 32.083 1.00 88.62 159 LEU A O 1
ATOM 1270 N N . ALA A 1 160 ? 4.686 -15.420 30.754 1.00 90.00 160 ALA A N 1
ATOM 1271 C CA . ALA A 1 160 ? 6.002 -15.448 31.392 1.00 90.00 160 ALA A CA 1
ATOM 1272 C C . ALA A 1 160 ? 6.945 -14.323 30.929 1.00 90.00 160 ALA A C 1
ATOM 1274 O O . ALA A 1 160 ? 7.792 -13.907 31.711 1.00 90.00 160 ALA A O 1
ATOM 1275 N N . LEU A 1 161 ? 6.811 -13.809 29.699 1.00 89.12 161 LEU A N 1
ATOM 1276 C CA . LEU A 1 161 ? 7.770 -12.885 29.070 1.00 89.12 161 LEU A CA 1
ATOM 1277 C C . LEU A 1 161 ? 8.078 -11.629 29.903 1.00 89.12 161 LEU A C 1
ATOM 1279 O O . LEU A 1 161 ? 9.247 -11.314 30.124 1.00 89.12 161 LEU A O 1
ATOM 1283 N N . ALA A 1 162 ? 7.048 -10.915 30.363 1.00 88.25 162 ALA A N 1
ATOM 1284 C CA . ALA A 1 162 ? 7.231 -9.691 31.144 1.00 88.25 162 ALA A CA 1
ATOM 1285 C C . ALA A 1 162 ? 7.760 -9.964 32.572 1.00 88.25 162 ALA A C 1
ATOM 1287 O O . ALA A 1 162 ? 8.766 -9.351 32.932 1.00 88.25 162 ALA A O 1
ATOM 1288 N N . PRO A 1 163 ? 7.192 -10.899 33.368 1.00 90.19 163 PRO A N 1
ATOM 1289 C CA . PRO A 1 163 ? 7.770 -11.299 34.657 1.00 90.19 163 PRO A CA 1
ATOM 1290 C C . PRO A 1 163 ? 9.218 -11.779 34.559 1.00 90.19 163 PRO A C 1
ATOM 1292 O O . PRO A 1 163 ? 10.051 -11.393 35.371 1.00 90.19 163 PRO A O 1
ATOM 1295 N N . PHE A 1 164 ? 9.538 -12.563 33.528 1.00 91.25 164 PHE A N 1
ATOM 1296 C CA . PHE A 1 164 ? 10.884 -13.065 33.283 1.00 91.25 164 PHE A CA 1
ATOM 1297 C C . PHE A 1 164 ? 11.879 -11.935 32.983 1.00 91.25 164 PHE A C 1
ATOM 1299 O O . PHE A 1 164 ? 12.988 -11.946 33.513 1.00 91.25 164 PHE A O 1
ATOM 1306 N N . GLU A 1 165 ? 11.496 -10.916 32.202 1.00 89.50 165 GLU A N 1
ATOM 1307 C CA . GLU A 1 165 ? 12.348 -9.731 32.052 1.00 89.50 165 GLU A CA 1
ATOM 1308 C C . GLU A 1 165 ? 12.505 -8.971 33.383 1.00 89.50 165 GLU A C 1
ATOM 1310 O O . GLU A 1 165 ? 13.627 -8.605 33.736 1.00 89.50 165 GLU A O 1
ATOM 1315 N N . ILE A 1 166 ? 11.431 -8.785 34.159 1.00 88.50 166 ILE A N 1
ATOM 1316 C CA . ILE A 1 166 ? 11.496 -8.130 35.480 1.00 88.50 166 ILE A CA 1
ATOM 1317 C C . ILE A 1 166 ? 12.457 -8.881 36.412 1.00 88.50 166 ILE A C 1
ATOM 1319 O O . ILE A 1 166 ? 13.298 -8.241 37.045 1.00 88.50 166 ILE A O 1
ATOM 1323 N N . ASP A 1 167 ? 12.409 -10.215 36.443 1.00 89.81 167 ASP A N 1
ATOM 1324 C CA . ASP A 1 167 ? 13.342 -11.058 37.196 1.00 89.81 167 ASP A CA 1
ATOM 1325 C C . ASP A 1 167 ? 14.794 -10.830 36.756 1.00 89.81 167 ASP A C 1
ATOM 1327 O O . ASP A 1 167 ? 15.662 -10.559 37.590 1.00 89.81 167 ASP A O 1
ATOM 1331 N N . LEU A 1 168 ? 15.075 -10.912 35.449 1.00 88.12 168 LEU A N 1
ATOM 1332 C CA . LEU A 1 168 ? 16.424 -10.735 34.905 1.00 88.12 168 LEU A CA 1
ATOM 1333 C C . LEU A 1 168 ? 16.992 -9.349 35.227 1.00 88.12 168 LEU A C 1
ATOM 1335 O O . LEU A 1 168 ? 18.110 -9.241 35.736 1.00 88.12 168 LEU A O 1
ATOM 1339 N N . LEU A 1 169 ? 16.231 -8.284 34.962 1.00 87.88 169 LEU A N 1
ATOM 1340 C CA . LEU A 1 169 ? 16.682 -6.912 35.192 1.00 87.88 169 LEU A CA 1
ATOM 1341 C C . LEU A 1 169 ? 16.809 -6.605 36.694 1.00 87.88 169 LEU A C 1
ATOM 1343 O O . LEU A 1 169 ? 17.759 -5.931 37.095 1.00 87.88 169 LEU A O 1
ATOM 1347 N N . SER A 1 170 ? 15.935 -7.160 37.541 1.00 86.19 170 SER A N 1
ATOM 1348 C CA . SER A 1 170 ? 16.039 -7.042 39.004 1.00 86.19 170 SER A CA 1
ATOM 1349 C C . SER A 1 170 ? 17.270 -7.760 39.555 1.00 86.19 170 SER A C 1
ATOM 1351 O O . SER A 1 170 ? 17.948 -7.231 40.437 1.00 86.19 170 SER A O 1
ATOM 1353 N N . ARG A 1 171 ? 17.622 -8.933 39.016 1.00 86.12 171 ARG A N 1
ATOM 1354 C CA . ARG A 1 171 ? 18.833 -9.675 39.408 1.00 86.12 171 ARG A CA 1
ATOM 1355 C C . ARG A 1 171 ? 20.105 -8.981 38.923 1.00 86.12 171 ARG A C 1
ATOM 1357 O O . ARG A 1 171 ? 21.058 -8.892 39.692 1.00 86.12 171 ARG A O 1
ATOM 1364 N N . ILE A 1 172 ? 20.091 -8.376 37.731 1.00 82.81 172 ILE A N 1
ATOM 1365 C CA . ILE A 1 172 ? 21.155 -7.459 37.283 1.00 82.81 172 ILE A CA 1
ATOM 1366 C C . ILE A 1 172 ? 21.267 -6.262 38.241 1.00 82.81 172 ILE A C 1
ATOM 1368 O O . ILE A 1 172 ? 22.376 -5.914 38.642 1.00 82.81 172 ILE A O 1
ATOM 1372 N N . GLN A 1 173 ? 20.150 -5.666 38.676 1.00 81.19 173 GLN A N 1
ATOM 1373 C CA . GLN A 1 173 ? 20.168 -4.574 39.655 1.00 81.19 173 GLN A CA 1
ATOM 1374 C C . GLN A 1 173 ? 20.779 -5.017 40.996 1.00 81.19 173 GLN A C 1
ATOM 1376 O O . GLN A 1 173 ? 21.574 -4.277 41.571 1.00 81.19 173 GLN A O 1
ATOM 1381 N N . GLN A 1 174 ? 20.449 -6.216 41.487 1.00 80.75 174 GLN A N 1
ATOM 1382 C CA . GLN A 1 174 ? 21.044 -6.795 42.699 1.00 8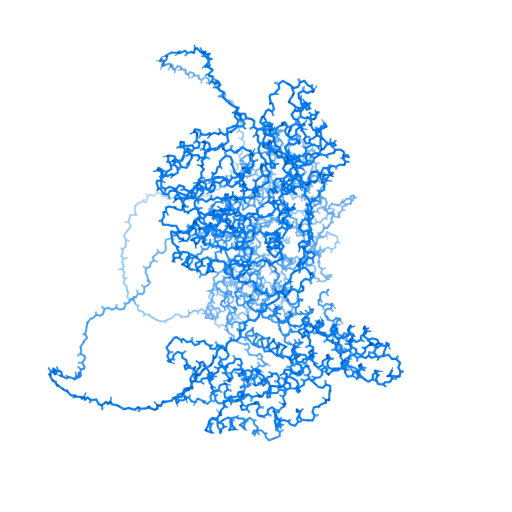0.75 174 GLN A CA 1
ATOM 1383 C C . GLN A 1 174 ? 22.549 -7.049 42.540 1.00 80.75 174 GLN A C 1
ATOM 1385 O O . GLN A 1 174 ? 23.323 -6.677 43.420 1.00 80.75 174 GLN A O 1
ATOM 1390 N N . ASP A 1 175 ? 22.979 -7.638 41.423 1.00 77.12 175 ASP A N 1
ATOM 1391 C CA . ASP A 1 175 ? 24.391 -7.943 41.163 1.00 77.12 175 ASP A CA 1
ATOM 1392 C C . ASP A 1 175 ? 25.224 -6.666 41.035 1.00 77.12 175 ASP A C 1
ATOM 1394 O O . ASP A 1 175 ? 26.291 -6.555 41.642 1.00 77.12 175 ASP A O 1
ATOM 1398 N N . LEU A 1 176 ? 24.695 -5.649 40.349 1.00 73.62 176 LEU A N 1
ATOM 1399 C CA . LEU A 1 176 ? 25.288 -4.316 40.322 1.00 73.62 176 LEU A CA 1
ATOM 1400 C C . LEU A 1 176 ? 25.305 -3.686 41.719 1.00 73.62 176 LEU A C 1
ATOM 1402 O O . LEU A 1 176 ? 26.331 -3.141 42.108 1.00 73.62 176 LEU A O 1
ATOM 1406 N N . GLN A 1 177 ? 24.240 -3.786 42.520 1.00 72.19 177 GLN A N 1
ATOM 1407 C CA . GLN A 1 177 ? 24.238 -3.272 43.898 1.00 72.19 177 GLN A CA 1
ATOM 1408 C C . GLN A 1 177 ? 25.259 -3.975 44.806 1.00 72.19 177 GLN A C 1
ATOM 1410 O O . GLN A 1 177 ? 25.833 -3.319 45.675 1.00 72.19 177 GLN A O 1
ATOM 1415 N N . LEU A 1 178 ? 25.519 -5.272 44.615 1.00 70.75 178 LEU A N 1
ATOM 1416 C CA . LEU A 1 178 ? 26.563 -6.005 45.337 1.00 70.75 178 LEU A CA 1
ATOM 1417 C C . LEU A 1 178 ? 27.964 -5.547 44.900 1.00 70.75 178 LEU A C 1
ATOM 1419 O O . LEU A 1 178 ? 28.774 -5.186 45.753 1.00 70.75 178 LEU A O 1
ATOM 1423 N N . ILE A 1 179 ? 28.216 -5.455 43.589 1.00 66.81 179 ILE A N 1
ATOM 1424 C CA . ILE A 1 179 ? 29.470 -4.920 43.026 1.00 66.81 179 ILE A CA 1
ATOM 1425 C C . ILE A 1 179 ? 29.702 -3.468 43.482 1.00 66.81 179 ILE A C 1
ATOM 1427 O O . ILE A 1 179 ? 30.809 -3.101 43.867 1.00 66.81 179 ILE A O 1
ATOM 1431 N N . HIS A 1 180 ? 28.664 -2.632 43.504 1.00 63.78 180 HIS A N 1
ATOM 1432 C CA . HIS A 1 180 ? 28.759 -1.242 43.949 1.00 63.78 180 HIS A CA 1
ATOM 1433 C C . HIS A 1 180 ? 28.889 -1.084 45.463 1.00 63.78 180 HIS A C 1
ATOM 1435 O O . HIS A 1 180 ? 29.403 -0.056 45.894 1.00 63.78 180 HIS A O 1
ATOM 1441 N N . ARG A 1 181 ? 28.489 -2.076 46.269 1.00 63.44 181 ARG A N 1
ATOM 1442 C CA . ARG A 1 181 ? 28.753 -2.085 47.716 1.00 63.44 181 ARG A CA 1
ATOM 1443 C C . ARG A 1 181 ? 30.235 -2.342 48.015 1.00 63.44 181 ARG A C 1
ATOM 1445 O O . ARG A 1 181 ? 30.757 -1.750 48.950 1.00 63.44 181 ARG A O 1
ATOM 1452 N N . ASP A 1 182 ? 30.903 -3.142 47.183 1.00 60.12 182 ASP A N 1
ATOM 1453 C CA . ASP A 1 182 ? 32.361 -3.354 47.201 1.00 60.12 182 ASP A CA 1
ATOM 1454 C C . ASP A 1 182 ? 33.133 -2.142 46.625 1.00 60.12 182 ASP A C 1
ATOM 1456 O O . ASP A 1 182 ? 34.220 -1.795 47.080 1.00 60.12 182 ASP A O 1
ATOM 1460 N N . LEU A 1 183 ? 32.535 -1.421 45.664 1.00 58.66 183 LEU A N 1
ATOM 1461 C CA . LEU A 1 183 ? 33.121 -0.234 45.017 1.00 58.66 183 LEU A CA 1
ATOM 1462 C C . LEU A 1 183 ? 32.739 1.123 45.659 1.00 58.66 183 LEU A C 1
ATOM 1464 O O . LEU A 1 183 ? 33.074 2.179 45.108 1.00 58.66 183 LEU A O 1
ATOM 1468 N N . ALA A 1 184 ? 32.009 1.114 46.780 1.00 50.72 184 ALA A N 1
ATOM 1469 C CA . ALA A 1 184 ? 31.274 2.275 47.304 1.00 50.72 184 ALA A CA 1
ATOM 1470 C C . ALA A 1 184 ? 32.158 3.482 47.676 1.00 50.72 184 ALA A C 1
ATOM 1472 O O . ALA A 1 184 ? 31.725 4.626 47.546 1.00 50.72 184 ALA A O 1
ATOM 1473 N N . ASP A 1 185 ? 33.411 3.237 48.063 1.00 51.28 185 ASP A N 1
ATOM 1474 C CA . ASP A 1 185 ? 34.368 4.236 48.562 1.00 51.28 185 ASP A CA 1
ATOM 1475 C C . ASP A 1 185 ? 34.736 5.365 47.573 1.00 51.28 185 ASP A C 1
ATOM 1477 O O . ASP A 1 185 ? 35.454 6.290 47.960 1.00 51.28 185 ASP A O 1
ATOM 1481 N N . ARG A 1 186 ? 34.353 5.297 46.281 1.00 54.09 186 ARG A N 1
ATOM 1482 C CA . ARG A 1 186 ? 34.952 6.184 45.253 1.00 54.09 186 ARG A CA 1
ATOM 1483 C C . ARG A 1 186 ? 34.049 6.892 44.242 1.00 54.09 186 ARG A C 1
ATOM 1485 O O . ARG A 1 186 ? 34.491 7.929 43.745 1.00 54.09 186 ARG A O 1
ATOM 1492 N N . ILE A 1 187 ? 32.868 6.390 43.856 1.00 54.25 187 ILE A N 1
ATOM 1493 C CA . ILE A 1 187 ? 32.135 6.975 42.704 1.00 54.25 187 ILE A CA 1
ATOM 1494 C C . ILE A 1 187 ? 30.614 7.048 42.904 1.00 54.25 187 ILE A C 1
ATOM 1496 O O . ILE A 1 187 ? 29.875 6.143 42.530 1.00 54.25 187 ILE A O 1
ATOM 1500 N N . THR A 1 188 ? 30.127 8.209 43.348 1.00 53.00 188 THR A N 1
ATOM 1501 C CA . THR A 1 188 ? 28.687 8.530 43.432 1.00 53.00 188 THR A CA 1
ATOM 1502 C C . THR A 1 188 ? 27.997 8.595 42.061 1.00 53.00 188 THR A C 1
ATOM 1504 O O . THR A 1 188 ? 26.808 8.329 41.961 1.00 53.00 188 THR A O 1
ATOM 1507 N N . ARG A 1 189 ? 28.726 8.942 40.988 1.00 51.28 189 ARG A N 1
ATOM 1508 C CA . ARG A 1 189 ? 28.137 9.235 39.662 1.00 51.28 189 ARG A CA 1
ATOM 1509 C C . ARG A 1 189 ? 27.595 8.027 38.890 1.00 51.28 189 ARG A C 1
ATOM 1511 O O . ARG A 1 189 ? 26.723 8.222 38.063 1.00 51.28 189 ARG A O 1
ATOM 1518 N N . VAL A 1 190 ? 28.071 6.807 39.152 1.00 53.50 190 VAL A N 1
ATOM 1519 C CA . VAL A 1 190 ? 27.526 5.595 38.494 1.00 53.50 190 VAL A CA 1
ATOM 1520 C C . VAL A 1 190 ? 26.209 5.154 39.151 1.00 53.50 190 VAL A C 1
ATOM 1522 O O . VAL A 1 190 ? 25.419 4.428 38.555 1.00 53.50 190 VAL A O 1
ATOM 1525 N N . HIS A 1 191 ? 25.932 5.634 40.369 1.00 54.41 191 HIS A N 1
ATOM 1526 C CA . HIS A 1 191 ? 24.750 5.248 41.132 1.00 54.41 191 HIS A CA 1
ATOM 1527 C C . HIS A 1 191 ? 23.433 5.685 40.468 1.00 54.41 191 HIS A C 1
ATOM 1529 O O . HIS A 1 191 ? 22.426 5.026 40.675 1.00 54.41 191 HIS A O 1
ATOM 1535 N N . GLU A 1 192 ? 23.413 6.748 39.657 1.00 56.00 192 GLU A N 1
ATOM 1536 C CA . GLU A 1 192 ? 22.181 7.198 38.985 1.00 56.00 192 GLU A CA 1
ATOM 1537 C C . GLU A 1 192 ? 21.842 6.372 37.727 1.00 56.00 192 GLU A C 1
ATOM 1539 O O . GLU A 1 192 ? 20.663 6.126 37.470 1.00 56.00 192 GLU A O 1
ATOM 1544 N N . ASP A 1 193 ? 22.846 5.874 36.994 1.00 56.38 193 ASP A N 1
ATOM 1545 C CA . ASP A 1 193 ? 22.647 5.065 35.778 1.00 56.38 193 ASP A CA 1
ATOM 1546 C C . ASP A 1 193 ? 22.205 3.626 36.103 1.00 56.38 193 ASP A C 1
ATOM 1548 O O . ASP A 1 193 ? 21.293 3.088 35.475 1.00 56.38 193 ASP A O 1
ATOM 1552 N N . VAL A 1 194 ? 22.777 3.020 37.154 1.00 58.81 194 VAL A N 1
ATOM 1553 C CA . VAL A 1 194 ? 22.374 1.695 37.687 1.00 58.81 194 VAL A CA 1
ATOM 1554 C C . VAL A 1 194 ? 20.901 1.667 38.108 1.00 58.81 194 VAL A C 1
ATOM 1556 O O . VAL A 1 194 ? 20.274 0.612 38.152 1.00 58.81 194 VAL A O 1
ATOM 1559 N N . LEU A 1 195 ? 20.334 2.836 38.403 1.00 58.28 195 LEU A N 1
ATOM 1560 C CA . LEU A 1 195 ? 18.949 3.016 38.816 1.00 58.28 195 LEU A CA 1
ATOM 1561 C C . LEU A 1 195 ? 18.000 3.321 37.642 1.00 58.28 195 LEU A C 1
ATOM 1563 O O . LEU A 1 195 ? 16.869 3.741 37.881 1.00 58.28 195 LEU A O 1
ATOM 1567 N N . ARG A 1 196 ? 18.433 3.116 36.389 1.00 66.56 196 ARG A N 1
ATOM 1568 C CA . ARG A 1 196 ? 17.612 3.237 35.168 1.00 66.56 196 ARG A CA 1
ATOM 1569 C C . ARG A 1 196 ? 17.848 2.078 34.195 1.00 66.56 196 ARG A C 1
ATOM 1571 O O . ARG A 1 196 ? 18.127 2.276 33.013 1.00 66.56 196 ARG A O 1
ATOM 1578 N N . ILE A 1 197 ? 17.721 0.850 34.690 1.00 72.31 197 ILE A N 1
ATOM 1579 C CA . ILE A 1 197 ? 17.756 -0.341 33.837 1.00 72.31 197 ILE A CA 1
ATOM 1580 C C . ILE A 1 197 ? 16.469 -0.390 32.998 1.00 72.31 197 ILE A C 1
ATOM 1582 O O . ILE A 1 197 ? 15.371 -0.550 33.531 1.00 72.31 197 ILE A O 1
ATOM 1586 N N . GLN A 1 198 ? 16.625 -0.256 31.680 1.00 76.94 198 GLN A N 1
ATOM 1587 C CA . GLN A 1 198 ? 15.550 -0.417 30.698 1.00 76.94 198 GLN A CA 1
ATOM 1588 C C . GLN A 1 198 ? 15.564 -1.839 30.119 1.00 76.94 198 GLN A C 1
ATOM 1590 O O . GLN A 1 198 ? 16.635 -2.412 29.903 1.00 76.94 198 GLN A O 1
ATOM 1595 N N . GLY A 1 199 ? 14.394 -2.393 29.822 1.00 75.62 199 GLY A N 1
ATOM 1596 C CA . GLY A 1 199 ? 14.170 -3.684 29.167 1.00 75.62 199 GLY A CA 1
ATOM 1597 C C . GLY A 1 199 ? 13.951 -3.598 27.654 1.00 75.62 199 GLY A C 1
ATOM 1598 O O . GLY A 1 199 ? 14.260 -2.588 27.022 1.00 75.62 199 GLY A O 1
ATOM 1599 N N . VAL A 1 200 ? 13.463 -4.695 27.083 1.00 79.88 200 VAL A N 1
ATOM 1600 C CA . VAL A 1 200 ? 12.919 -4.832 25.722 1.00 79.88 200 VAL A CA 1
ATOM 1601 C C . VAL A 1 200 ? 11.402 -4.633 25.751 1.00 79.88 200 VAL A C 1
ATOM 1603 O O . VAL A 1 200 ? 10.845 -3.966 24.883 1.00 79.88 200 VAL A O 1
ATOM 1606 N N . ILE A 1 201 ? 10.751 -5.184 26.779 1.00 83.81 201 ILE A N 1
ATOM 1607 C CA . ILE A 1 201 ? 9.312 -5.114 27.042 1.00 83.81 201 ILE A CA 1
ATOM 1608 C C . ILE A 1 201 ? 9.034 -4.081 28.147 1.00 83.81 201 ILE A C 1
ATOM 1610 O O . ILE A 1 201 ? 8.077 -3.318 28.039 1.00 83.81 201 ILE A O 1
ATOM 1614 N N . ILE A 1 202 ? 9.881 -4.021 29.184 1.00 82.56 202 ILE A N 1
ATOM 1615 C CA . ILE A 1 202 ? 9.709 -3.149 30.359 1.00 82.56 202 ILE A CA 1
ATOM 1616 C C . ILE A 1 202 ? 10.641 -1.923 30.276 1.00 82.56 202 ILE A C 1
ATOM 1618 O O . ILE A 1 202 ? 11.813 -2.021 30.637 1.00 82.56 202 ILE A O 1
ATOM 1622 N N . PRO A 1 203 ? 10.184 -0.743 29.808 1.00 76.94 203 PRO A N 1
ATOM 1623 C CA . PRO A 1 203 ? 11.070 0.392 29.511 1.00 76.94 203 PRO A CA 1
ATOM 1624 C C . PRO A 1 203 ? 11.631 1.117 30.748 1.00 76.94 203 PRO A C 1
ATOM 1626 O O . PRO A 1 203 ? 12.639 1.813 30.622 1.00 76.94 203 PRO A O 1
ATOM 1629 N N . ASP A 1 204 ? 11.011 0.963 31.920 1.00 81.62 204 ASP A N 1
ATOM 1630 C CA . ASP A 1 204 ? 11.524 1.424 33.216 1.00 81.62 204 ASP A CA 1
ATOM 1631 C C . ASP A 1 204 ? 11.163 0.388 34.294 1.00 81.62 204 ASP A C 1
ATOM 1633 O O . ASP A 1 204 ? 10.003 0.262 34.695 1.00 81.62 204 ASP A O 1
ATOM 1637 N N . LEU A 1 205 ? 12.165 -0.370 34.754 1.00 82.75 205 LEU A N 1
ATOM 1638 C CA . LEU A 1 205 ? 11.987 -1.413 35.767 1.00 82.75 205 LEU A CA 1
ATOM 1639 C C . LEU A 1 205 ? 11.421 -0.865 37.088 1.00 82.75 205 LEU A C 1
ATOM 1641 O O . LEU A 1 205 ? 10.632 -1.540 37.745 1.00 82.75 205 LEU A O 1
ATOM 1645 N N . ARG A 1 206 ? 11.806 0.352 37.492 1.00 80.06 206 ARG A N 1
ATOM 1646 C CA . ARG A 1 206 ? 11.358 0.935 38.765 1.00 80.06 206 ARG A CA 1
ATOM 1647 C C . ARG A 1 206 ? 9.899 1.332 38.713 1.00 80.06 206 ARG A C 1
ATOM 1649 O O . ARG A 1 206 ? 9.200 1.157 39.706 1.00 80.06 206 ARG A O 1
ATOM 1656 N N . GLN A 1 207 ? 9.454 1.880 37.582 1.00 82.31 207 GLN A N 1
ATOM 1657 C CA . GLN A 1 207 ? 8.052 2.235 37.413 1.00 82.31 207 GLN A CA 1
ATOM 1658 C C . GLN A 1 207 ? 7.163 0.985 37.431 1.00 82.31 207 GLN A C 1
ATOM 1660 O O . GLN A 1 207 ? 6.058 1.053 37.960 1.00 82.31 207 GLN A O 1
ATOM 1665 N N . GLU A 1 208 ? 7.621 -0.154 36.901 1.00 82.75 208 GLU A N 1
ATOM 1666 C CA . GLU A 1 208 ? 6.826 -1.387 36.946 1.00 82.75 208 GLU A CA 1
ATOM 1667 C C . GLU A 1 208 ? 6.843 -2.049 38.330 1.00 82.75 208 GLU A C 1
ATOM 1669 O O . GLU A 1 208 ? 5.773 -2.352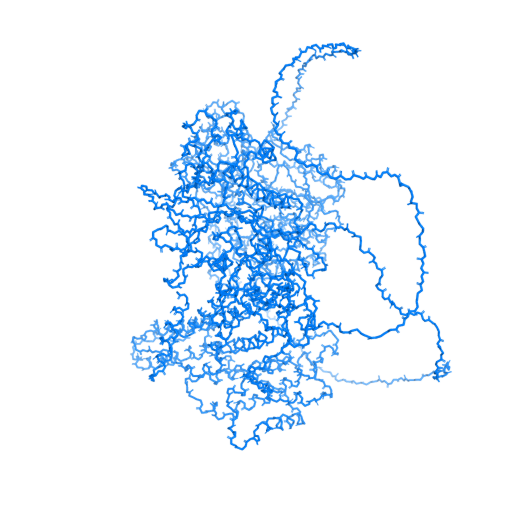 38.850 1.00 82.75 208 GLU A O 1
ATOM 1674 N N . LEU A 1 209 ? 8.003 -2.161 38.992 1.00 82.38 209 LEU A N 1
ATOM 1675 C CA . LEU A 1 209 ? 8.081 -2.668 40.373 1.00 82.38 209 LEU A CA 1
ATOM 1676 C C . LEU A 1 209 ? 7.214 -1.837 41.337 1.00 82.38 209 LEU A C 1
ATOM 1678 O O . LEU A 1 209 ? 6.406 -2.390 42.073 1.00 82.38 209 LEU A O 1
ATOM 1682 N N . ALA A 1 210 ? 7.286 -0.502 41.262 1.00 81.19 210 ALA A N 1
ATOM 1683 C CA . ALA A 1 210 ? 6.464 0.382 42.093 1.00 81.19 210 ALA A CA 1
ATOM 1684 C C . ALA A 1 210 ? 4.958 0.336 41.758 1.00 81.19 210 ALA A C 1
ATOM 1686 O O . ALA A 1 210 ? 4.144 0.787 42.562 1.00 81.19 210 ALA A O 1
ATOM 1687 N N . GLN A 1 211 ? 4.573 -0.183 40.586 1.00 79.19 211 GLN A N 1
ATOM 1688 C CA . GLN A 1 211 ? 3.177 -0.500 40.283 1.00 79.19 211 GLN A CA 1
ATOM 1689 C C . GLN A 1 211 ? 2.779 -1.886 40.797 1.00 79.19 211 GLN A C 1
ATOM 1691 O O . GLN A 1 211 ? 1.634 -2.042 41.203 1.00 79.19 211 GLN A O 1
ATOM 1696 N N . GLN A 1 212 ? 3.678 -2.875 40.789 1.00 76.56 212 GLN A N 1
ATOM 1697 C CA . GLN A 1 212 ? 3.426 -4.204 41.355 1.00 76.56 212 GLN A CA 1
ATOM 1698 C C . GLN A 1 212 ? 3.251 -4.131 42.880 1.00 76.56 212 GLN A C 1
ATOM 1700 O O . GLN A 1 212 ? 2.238 -4.603 43.389 1.00 76.56 212 GLN A O 1
ATOM 1705 N N . ASP A 1 213 ? 4.146 -3.429 43.584 1.00 75.56 213 ASP A N 1
ATOM 1706 C CA . ASP A 1 213 ? 4.078 -3.192 45.039 1.00 75.56 213 ASP A CA 1
ATOM 1707 C C . ASP A 1 213 ? 2.793 -2.458 45.492 1.00 75.56 213 ASP A C 1
ATOM 1709 O O . ASP A 1 213 ? 2.460 -2.453 46.677 1.00 75.56 213 ASP A O 1
ATOM 1713 N N . ALA A 1 214 ? 2.079 -1.807 44.565 1.00 74.25 214 ALA A N 1
ATOM 1714 C CA . ALA A 1 214 ? 0.897 -0.983 44.828 1.00 74.25 214 ALA A CA 1
ATOM 1715 C C . ALA A 1 214 ? -0.435 -1.611 44.358 1.00 74.25 214 ALA A C 1
ATOM 1717 O O . ALA A 1 214 ? -1.471 -0.942 44.410 1.00 74.25 214 ALA A O 1
ATOM 1718 N N . ARG A 1 215 ? -0.433 -2.864 43.875 1.00 70.38 215 ARG A N 1
ATOM 1719 C CA . ARG A 1 215 ? -1.640 -3.593 43.436 1.00 70.38 215 ARG A CA 1
ATOM 1720 C C . ARG A 1 215 ? -2.191 -4.463 44.570 1.00 70.38 215 ARG A C 1
ATOM 1722 O O . ARG A 1 215 ? -1.513 -5.364 45.049 1.00 70.38 215 ARG A O 1
ATOM 1729 N N . GLU A 1 216 ? -3.455 -4.255 44.935 1.00 75.50 216 GLU A N 1
ATOM 1730 C CA . GLU A 1 216 ? -4.225 -5.226 45.725 1.00 75.50 216 GLU A CA 1
ATOM 1731 C C . GLU A 1 216 ? -4.967 -6.187 44.768 1.00 75.50 216 GLU A C 1
ATOM 1733 O O . GLU A 1 216 ? -5.718 -5.718 43.902 1.00 75.50 216 GLU A O 1
ATOM 1738 N N . PRO A 1 217 ? -4.770 -7.518 44.865 1.00 79.38 217 PRO A N 1
ATOM 1739 C CA . PRO A 1 217 ? -5.508 -8.482 44.051 1.00 79.38 217 PRO A CA 1
ATOM 1740 C C . PRO A 1 217 ? -7.007 -8.481 44.363 1.00 79.38 217 PRO A C 1
ATOM 1742 O O . PRO A 1 217 ? -7.413 -8.530 45.524 1.00 79.38 217 PRO A O 1
ATOM 1745 N N . HIS A 1 218 ? -7.835 -8.475 43.318 1.00 85.12 218 HIS A N 1
ATOM 1746 C CA . HIS A 1 218 ? -9.293 -8.494 43.434 1.00 85.12 218 HIS A CA 1
ATOM 1747 C C . HIS A 1 218 ? -9.855 -9.856 43.030 1.00 85.12 218 HIS A C 1
ATOM 1749 O O . HIS A 1 218 ? -9.468 -10.406 42.000 1.00 85.12 218 HIS A O 1
ATOM 1755 N N . SER A 1 219 ? -10.807 -10.382 43.797 1.00 86.69 219 SER A N 1
ATOM 1756 C CA . SER A 1 219 ? -11.474 -11.652 43.502 1.00 86.69 219 SER A CA 1
ATOM 1757 C C . SER A 1 219 ? -12.951 -11.580 43.854 1.00 86.69 219 SER A C 1
ATOM 1759 O O . SER A 1 219 ? -13.312 -11.037 44.895 1.00 86.69 219 SER A O 1
ATOM 1761 N N . ILE A 1 220 ? -13.785 -12.201 43.022 1.00 88.19 220 ILE A N 1
ATOM 1762 C CA . ILE A 1 220 ? -15.169 -12.526 43.384 1.00 88.19 220 ILE A CA 1
ATOM 1763 C C . ILE A 1 220 ? -15.201 -13.768 44.290 1.00 88.19 220 ILE A C 1
ATOM 1765 O O . ILE A 1 220 ? -14.245 -14.552 44.316 1.00 88.19 220 ILE A O 1
ATOM 1769 N N . GLU A 1 221 ? -16.289 -13.954 45.037 1.00 87.12 221 GLU A N 1
ATOM 1770 C CA . GLU A 1 221 ? -16.502 -15.152 45.858 1.00 87.12 221 GLU A CA 1
ATOM 1771 C C . GLU A 1 221 ? -16.864 -16.372 44.992 1.00 87.12 221 GLU A C 1
ATOM 1773 O O . GLU A 1 221 ? -17.594 -16.261 44.003 1.00 87.12 221 GLU A O 1
ATOM 1778 N N . VAL A 1 222 ? -16.383 -17.556 45.386 1.00 87.75 222 VAL A N 1
ATOM 1779 C CA . VAL A 1 222 ? -16.813 -18.841 44.812 1.00 87.75 222 VAL A CA 1
ATOM 1780 C C . VAL A 1 222 ? -17.936 -19.408 45.691 1.00 87.75 222 VAL A C 1
ATOM 1782 O O . VAL A 1 222 ? -17.696 -19.617 46.882 1.00 87.75 222 VAL A O 1
ATOM 1785 N N . PRO A 1 223 ? -19.142 -19.680 45.151 1.00 89.25 223 PRO A N 1
ATOM 1786 C CA . PRO A 1 223 ? -20.229 -20.298 45.909 1.00 89.25 223 PRO A CA 1
ATOM 1787 C C . PRO A 1 223 ? -19.807 -21.617 46.565 1.00 89.25 223 PRO A C 1
ATOM 1789 O O . PRO A 1 223 ? -19.110 -22.432 45.956 1.00 89.25 223 PRO A O 1
ATOM 1792 N N . LEU A 1 224 ? -20.225 -21.819 47.818 1.00 85.62 224 LEU A N 1
ATOM 1793 C CA . LEU A 1 224 ? -19.762 -22.931 48.655 1.00 85.62 224 LEU A CA 1
ATOM 1794 C C . LEU A 1 224 ? -20.051 -24.299 48.034 1.00 85.62 224 LEU A C 1
ATOM 1796 O O . LEU A 1 224 ? -19.194 -25.166 48.091 1.00 85.62 224 LEU A O 1
ATOM 1800 N N . ASP A 1 225 ? -21.211 -24.477 47.405 1.00 83.06 225 ASP A N 1
ATOM 1801 C CA . ASP A 1 225 ? -21.634 -25.697 46.711 1.00 83.06 225 ASP A CA 1
ATOM 1802 C C . ASP A 1 225 ? -20.778 -26.014 45.470 1.00 83.06 225 ASP A C 1
ATOM 1804 O O . ASP A 1 225 ? -20.474 -27.183 45.204 1.00 83.06 225 ASP A O 1
ATOM 1808 N N . ILE A 1 226 ? -20.336 -24.974 44.753 1.00 86.88 226 ILE A N 1
ATOM 1809 C CA . ILE A 1 226 ? -19.412 -25.071 43.616 1.00 86.88 226 ILE A CA 1
ATOM 1810 C C . ILE A 1 226 ? -17.995 -25.400 44.106 1.00 86.88 226 ILE A C 1
ATOM 1812 O O . ILE A 1 226 ? -17.360 -26.303 43.559 1.00 86.88 226 ILE A O 1
ATOM 1816 N N . ALA A 1 227 ? -17.512 -24.732 45.159 1.00 87.50 227 ALA A N 1
ATOM 1817 C CA . ALA A 1 227 ? -16.209 -25.017 45.766 1.00 87.50 227 ALA A CA 1
ATOM 1818 C C . ALA A 1 227 ? -16.130 -26.466 46.287 1.00 87.50 227 ALA A C 1
ATOM 1820 O O . ALA A 1 227 ? -15.173 -27.186 46.002 1.00 87.50 227 ALA A O 1
ATOM 1821 N N . ASP A 1 228 ? -17.189 -26.929 46.952 1.00 86.44 228 ASP A N 1
ATOM 1822 C CA . ASP A 1 228 ? -17.382 -28.313 47.386 1.00 86.44 228 ASP A CA 1
ATOM 1823 C C . ASP A 1 228 ? -17.329 -29.313 46.212 1.00 86.44 228 ASP A C 1
ATOM 1825 O O . ASP A 1 228 ? -16.811 -30.426 46.337 1.00 86.44 228 ASP A O 1
ATOM 1829 N N . ALA A 1 229 ? -17.888 -28.941 45.054 1.00 86.50 229 ALA A N 1
ATOM 1830 C CA . ALA A 1 229 ? -17.863 -29.771 43.853 1.00 86.50 229 ALA A CA 1
ATOM 1831 C C . ALA A 1 229 ? -16.466 -29.823 43.213 1.00 86.50 229 ALA A C 1
ATOM 1833 O O . ALA A 1 229 ? -16.038 -30.902 42.795 1.00 86.50 229 ALA A O 1
ATOM 1834 N N . PHE A 1 230 ? -15.739 -28.702 43.195 1.00 91.00 230 PHE A N 1
ATOM 1835 C CA . PHE A 1 230 ? -14.340 -28.647 42.768 1.00 91.00 230 PHE A CA 1
ATOM 1836 C C . PHE A 1 230 ? -13.436 -29.494 43.672 1.00 91.00 230 PHE A C 1
ATOM 1838 O O . PHE A 1 230 ? -12.646 -30.280 43.157 1.00 91.00 230 PHE A O 1
ATOM 1845 N N . GLU A 1 231 ? -13.598 -29.430 44.998 1.00 88.06 231 GLU A N 1
ATOM 1846 C CA . GLU A 1 231 ? -12.802 -30.222 45.948 1.00 88.06 231 GLU A CA 1
ATOM 1847 C C . GLU A 1 231 ? -13.013 -31.734 45.761 1.00 88.06 231 GLU A C 1
ATOM 1849 O O . GLU A 1 231 ? -12.057 -32.518 45.727 1.00 88.06 231 GLU A O 1
ATOM 1854 N N . ARG A 1 232 ? -14.268 -32.158 45.545 1.00 83.75 232 ARG A N 1
ATOM 1855 C CA . ARG A 1 232 ? -14.599 -33.551 45.202 1.00 83.75 232 ARG A CA 1
ATOM 1856 C C . ARG A 1 232 ? -13.961 -33.984 43.878 1.00 83.75 232 ARG A C 1
ATOM 1858 O O . ARG A 1 232 ? -13.409 -35.084 43.815 1.00 83.75 232 ARG A O 1
ATOM 1865 N N . ALA A 1 233 ? -14.014 -33.137 42.846 1.00 83.44 233 ALA A N 1
ATOM 1866 C CA . ALA A 1 233 ? -13.459 -33.415 41.516 1.00 83.44 233 ALA A CA 1
ATOM 1867 C C . ALA A 1 233 ? -11.917 -33.416 41.485 1.00 83.44 233 ALA A C 1
ATOM 1869 O O . ALA A 1 233 ? -11.301 -34.200 40.763 1.00 83.44 233 ALA A O 1
ATOM 1870 N N . PHE A 1 234 ? -11.284 -32.563 42.290 1.00 82.88 234 PHE A N 1
ATOM 1871 C CA . PHE A 1 234 ? -9.838 -32.533 42.507 1.00 82.88 234 PHE A CA 1
ATOM 1872 C C . PHE A 1 234 ? -9.365 -33.814 43.203 1.00 82.88 234 PHE A C 1
ATOM 1874 O O . PHE A 1 234 ? -8.440 -34.474 42.728 1.00 82.88 234 PHE A O 1
ATOM 1881 N N . SER A 1 235 ? -10.072 -34.212 44.266 1.00 76.06 235 SER A N 1
ATOM 1882 C CA . SER A 1 235 ? -9.774 -35.409 45.060 1.00 76.06 235 SER A CA 1
ATOM 1883 C C . SER A 1 235 ? -9.950 -36.725 44.294 1.00 76.06 235 SER A C 1
ATOM 1885 O O . SER A 1 235 ? -9.304 -37.712 44.637 1.00 76.06 235 SER A O 1
ATOM 1887 N N . THR A 1 236 ? -10.807 -36.783 43.264 1.00 66.88 236 THR A N 1
ATOM 1888 C CA . THR A 1 236 ? -11.139 -38.059 42.593 1.00 66.88 236 THR A CA 1
ATOM 1889 C C . THR A 1 236 ? -9.976 -38.658 41.800 1.00 66.88 236 THR A C 1
ATOM 1891 O O . THR A 1 236 ? -9.955 -39.866 41.582 1.00 66.88 236 THR A O 1
ATOM 1894 N N . VAL A 1 237 ? -9.007 -37.838 41.378 1.00 59.78 237 VAL A N 1
ATOM 1895 C CA . VAL A 1 237 ? -7.805 -38.298 40.656 1.00 59.78 237 VAL A CA 1
ATOM 1896 C C . VAL A 1 237 ? -6.722 -38.813 41.616 1.00 59.78 237 VAL A C 1
ATOM 1898 O O . VAL A 1 237 ? -5.931 -39.672 41.239 1.00 59.78 237 VAL A O 1
ATOM 1901 N N . SER A 1 238 ? -6.739 -38.387 42.881 1.00 49.72 238 SER A N 1
ATOM 1902 C CA . SER A 1 238 ? -5.782 -38.801 43.921 1.00 49.72 238 SER A CA 1
ATOM 1903 C C . SER A 1 238 ? -6.126 -40.143 44.594 1.00 49.72 238 SER A C 1
ATOM 1905 O O . SER A 1 238 ? -5.611 -40.443 45.669 1.00 49.72 238 SER A O 1
ATOM 1907 N N . LEU A 1 239 ? -7.020 -40.945 44.001 1.00 43.25 239 LEU A N 1
ATOM 1908 C CA . LEU A 1 239 ? -7.519 -42.199 44.584 1.00 43.25 239 LEU A CA 1
ATOM 1909 C C . LEU A 1 239 ? -6.698 -43.451 44.221 1.00 43.25 239 LEU A C 1
ATOM 1911 O O . LEU A 1 239 ? -7.003 -44.530 44.731 1.00 43.25 239 LEU A O 1
ATOM 1915 N N . GLU A 1 240 ? -5.646 -43.340 43.402 1.00 46.22 240 GLU A N 1
ATOM 1916 C CA . GLU A 1 240 ? -4.669 -44.430 43.254 1.00 46.22 240 GLU A CA 1
ATOM 1917 C C . GLU A 1 240 ? -3.691 -44.456 44.450 1.00 46.22 240 GLU A C 1
ATOM 1919 O O . GLU A 1 240 ? -3.017 -43.451 44.705 1.00 46.22 240 GLU A O 1
ATOM 1924 N N . PRO A 1 241 ? -3.567 -45.577 45.196 1.00 35.19 241 PRO A N 1
ATOM 1925 C CA . PRO A 1 241 ? -2.719 -45.638 46.389 1.00 35.19 241 PRO A CA 1
ATOM 1926 C C . PRO A 1 241 ? -1.226 -45.456 46.071 1.00 35.19 241 PRO A C 1
ATOM 1928 O O . PRO A 1 241 ? -0.545 -46.396 45.663 1.00 35.19 241 PRO A O 1
ATOM 1931 N N . GLY A 1 242 ? -0.712 -44.246 46.305 1.00 49.56 242 GLY A N 1
ATOM 1932 C CA . GLY A 1 242 ? 0.681 -43.872 46.039 1.00 49.56 242 GLY A CA 1
ATOM 1933 C C . GLY A 1 242 ? 0.867 -42.787 44.974 1.00 49.56 242 GLY A C 1
ATOM 1934 O O . GLY A 1 242 ? 2.011 -42.441 44.682 1.00 49.56 242 GLY A O 1
ATOM 1935 N N . ALA A 1 243 ? -0.212 -42.226 44.415 1.00 49.88 243 ALA A N 1
ATOM 1936 C CA . ALA A 1 243 ? -0.127 -41.001 43.625 1.00 49.88 243 ALA A CA 1
ATOM 1937 C C . ALA A 1 243 ? 0.462 -39.848 44.467 1.00 49.88 243 ALA A C 1
ATOM 1939 O O . ALA A 1 243 ? 0.078 -39.650 45.622 1.00 49.88 243 ALA A O 1
ATOM 1940 N N . ALA A 1 244 ? 1.401 -39.097 43.889 1.00 56.09 244 ALA A N 1
ATOM 1941 C CA . ALA A 1 244 ? 1.957 -37.900 44.516 1.00 56.09 244 ALA A CA 1
ATOM 1942 C C . ALA A 1 244 ? 0.924 -36.756 44.552 1.00 56.09 244 ALA A C 1
ATOM 1944 O O . ALA A 1 244 ? -0.054 -36.759 43.800 1.00 56.09 244 ALA A O 1
ATOM 1945 N N . SER A 1 245 ? 1.163 -35.753 45.400 1.00 60.31 245 SER A N 1
ATOM 1946 C CA . SER A 1 245 ? 0.466 -34.466 45.313 1.00 60.31 245 SER A CA 1
ATOM 1947 C C . SER A 1 245 ? 0.676 -33.835 43.925 1.00 60.31 245 SER A C 1
ATOM 1949 O O . SER A 1 245 ? 1.773 -33.967 43.381 1.00 60.31 245 SER A O 1
ATOM 1951 N N . PRO A 1 246 ? -0.326 -33.142 43.351 1.00 69.44 246 PRO A N 1
ATOM 1952 C CA . PRO A 1 246 ? -0.171 -32.463 42.066 1.00 69.44 246 PRO A CA 1
ATOM 1953 C C . PRO A 1 246 ? 0.955 -31.424 42.116 1.00 69.44 246 PRO A C 1
ATOM 1955 O O . PRO A 1 246 ? 0.935 -30.546 42.978 1.00 69.44 246 PRO A O 1
ATOM 1958 N N . GLU A 1 247 ? 1.903 -31.515 41.182 1.00 79.25 247 GLU A N 1
ATOM 1959 C CA . GLU A 1 247 ? 3.010 -30.557 41.057 1.00 79.25 247 GLU A CA 1
ATOM 1960 C C . GLU A 1 247 ? 2.477 -29.134 40.789 1.00 79.25 247 GLU A C 1
ATOM 1962 O O . GLU A 1 247 ? 1.445 -28.949 40.128 1.00 79.25 247 GLU A O 1
ATOM 1967 N N . LEU A 1 248 ? 3.221 -28.105 41.208 1.00 85.94 248 LEU A N 1
ATOM 1968 C CA . LEU A 1 248 ? 2.931 -26.687 40.932 1.00 85.94 248 LEU A CA 1
ATOM 1969 C C . LEU A 1 248 ? 2.680 -26.427 39.438 1.00 85.94 248 LEU A C 1
ATOM 1971 O O . LEU A 1 248 ? 1.804 -25.648 39.052 1.00 85.94 248 LEU A O 1
ATOM 1975 N N . LYS A 1 249 ? 3.418 -27.151 38.591 1.00 86.06 249 LYS A N 1
ATOM 1976 C CA . LYS A 1 249 ? 3.295 -27.145 37.133 1.00 86.06 249 LYS A CA 1
ATOM 1977 C C . LYS A 1 249 ? 1.928 -27.625 36.639 1.00 86.06 249 LYS A C 1
ATOM 1979 O O . LYS A 1 249 ? 1.441 -27.122 35.632 1.00 86.06 249 LYS A O 1
ATOM 1984 N N . ASP A 1 250 ? 1.318 -28.616 37.280 1.00 84.75 250 ASP A N 1
ATOM 1985 C CA . ASP A 1 250 ? 0.030 -29.169 36.843 1.00 84.75 250 ASP A CA 1
ATOM 1986 C C . ASP A 1 250 ? -1.139 -28.286 37.304 1.00 84.75 250 ASP A C 1
ATOM 1988 O O . ASP A 1 250 ? -2.084 -28.074 36.542 1.00 84.75 250 ASP A O 1
ATOM 1992 N N . LEU A 1 251 ? -1.027 -27.668 38.486 1.00 87.69 251 LEU A N 1
ATOM 1993 C CA . LEU A 1 251 ? -1.943 -26.613 38.941 1.00 87.69 251 LEU A CA 1
ATOM 1994 C C . LEU A 1 251 ? -1.923 -25.396 37.997 1.00 87.69 251 LEU A C 1
ATOM 1996 O O . LEU A 1 251 ? -2.980 -24.892 37.608 1.00 87.69 251 LEU A O 1
ATOM 2000 N N . ALA A 1 252 ? -0.734 -24.947 37.580 1.00 88.62 252 ALA A N 1
ATOM 2001 C CA . ALA A 1 252 ? -0.580 -23.818 36.661 1.00 88.62 252 ALA A CA 1
ATOM 2002 C C . ALA A 1 252 ? -1.088 -24.143 35.242 1.00 88.62 252 ALA A C 1
ATOM 2004 O O . ALA A 1 252 ? -1.717 -23.302 34.594 1.00 88.62 252 ALA A O 1
ATOM 2005 N N . ASP A 1 253 ? -0.873 -25.373 34.770 1.00 87.00 253 ASP A N 1
ATOM 2006 C CA . ASP A 1 253 ? -1.373 -25.840 33.474 1.00 87.00 253 ASP A CA 1
ATOM 2007 C C . ASP A 1 253 ? -2.907 -25.923 33.448 1.00 87.00 253 ASP A C 1
ATOM 2009 O O . ASP A 1 253 ? -3.526 -25.506 32.464 1.00 87.00 253 ASP A O 1
ATOM 2013 N N . ALA A 1 254 ? -3.526 -26.389 34.540 1.00 87.38 254 ALA A N 1
ATOM 2014 C CA . ALA A 1 254 ? -4.976 -26.360 34.716 1.00 87.38 254 ALA A CA 1
ATOM 2015 C C . ALA A 1 254 ? -5.512 -24.916 34.756 1.00 87.38 254 ALA A C 1
ATOM 2017 O O . ALA A 1 254 ? -6.478 -24.601 34.057 1.00 87.38 254 ALA A O 1
ATOM 2018 N N . PHE A 1 255 ? -4.853 -24.015 35.496 1.00 92.06 255 PHE A N 1
ATOM 2019 C CA . PHE A 1 255 ? -5.237 -22.602 35.569 1.00 92.06 255 PHE A CA 1
ATOM 2020 C C . PHE A 1 255 ? -5.247 -21.944 34.183 1.00 92.06 255 PHE A C 1
ATOM 2022 O O . PHE A 1 255 ? -6.257 -21.364 33.785 1.00 92.06 255 PHE A O 1
ATOM 2029 N N . VAL A 1 256 ? -4.158 -22.067 33.413 1.00 89.31 256 VAL A N 1
ATOM 2030 C CA . VAL A 1 256 ? -4.038 -21.454 32.075 1.00 89.31 256 VAL A CA 1
ATOM 2031 C C . VAL A 1 256 ? -5.059 -22.038 31.089 1.00 89.31 256 VAL A C 1
ATOM 2033 O O . VAL A 1 256 ? -5.558 -21.320 30.216 1.00 89.31 256 VAL A O 1
ATOM 2036 N N . LEU A 1 257 ? -5.407 -23.322 31.233 1.00 87.00 257 LEU A N 1
ATOM 2037 C CA . LEU A 1 257 ? -6.442 -23.971 30.430 1.00 87.00 257 LEU A CA 1
ATOM 2038 C C . LEU A 1 257 ? -7.837 -23.397 30.718 1.00 87.00 257 LEU A C 1
ATOM 2040 O O . LEU A 1 257 ? -8.539 -23.049 29.766 1.00 87.00 257 LEU A O 1
ATOM 2044 N N . PHE A 1 258 ? -8.233 -23.250 31.987 1.00 89.81 258 PHE A N 1
ATOM 2045 C CA . PHE A 1 258 ? -9.542 -22.680 32.330 1.00 89.81 258 PHE A CA 1
ATOM 2046 C C . PHE A 1 258 ? -9.608 -21.168 32.117 1.00 89.81 258 PHE A C 1
ATOM 2048 O O . PHE A 1 258 ? -10.639 -20.680 31.661 1.00 89.81 258 PHE A O 1
ATOM 2055 N N . PHE A 1 259 ? -8.513 -20.428 32.323 1.00 90.81 259 PHE A N 1
ATOM 2056 C CA . PHE A 1 259 ? -8.489 -18.974 32.131 1.00 90.81 259 PHE A CA 1
ATOM 2057 C C . PHE A 1 259 ? -8.788 -18.601 30.673 1.00 90.81 259 PHE A C 1
ATOM 2059 O O . PHE A 1 259 ? -9.643 -17.757 30.404 1.00 90.81 259 PHE A O 1
ATOM 2066 N N . ARG A 1 260 ? -8.208 -19.339 29.714 1.00 84.38 260 ARG A N 1
ATOM 2067 C CA . ARG A 1 260 ? -8.538 -19.249 28.276 1.00 84.38 260 ARG A CA 1
ATOM 2068 C C . ARG A 1 260 ? -9.988 -19.621 27.931 1.00 84.38 260 ARG A C 1
ATOM 2070 O O . ARG A 1 260 ? -10.460 -19.255 26.858 1.00 84.38 260 ARG A O 1
ATOM 2077 N N . GLN A 1 261 ? -10.676 -20.366 28.794 1.00 86.69 261 GLN A N 1
ATOM 2078 C CA . GLN A 1 261 ? -12.066 -20.812 28.622 1.00 86.69 261 GLN A CA 1
ATOM 2079 C C . GLN A 1 261 ? -13.056 -20.073 29.546 1.00 86.69 261 GLN A C 1
ATOM 2081 O O . GLN A 1 261 ? -14.215 -20.482 29.649 1.00 86.69 261 GLN A O 1
ATOM 2086 N N . SER A 1 262 ? -12.604 -19.016 30.223 1.00 89.75 262 SER A N 1
ATOM 2087 C CA . SER A 1 262 ? -13.403 -18.164 31.106 1.00 89.75 262 SER A CA 1
ATOM 2088 C C . SER A 1 262 ? -14.094 -17.030 30.324 1.00 89.75 262 SER A C 1
ATOM 2090 O O . SER A 1 262 ? -14.226 -17.083 29.095 1.00 89.75 262 SER A O 1
ATOM 2092 N N . THR A 1 263 ? -14.537 -15.978 31.014 1.00 85.50 263 THR A N 1
ATOM 2093 C CA . THR A 1 263 ? -15.177 -14.795 30.418 1.00 85.50 263 THR A CA 1
ATOM 2094 C C . THR A 1 263 ? -14.229 -13.869 29.639 1.00 85.50 263 THR A C 1
ATOM 2096 O O . THR A 1 263 ? -14.711 -12.979 28.931 1.00 85.50 263 THR A O 1
ATOM 2099 N N . VAL A 1 264 ? -12.911 -14.123 29.637 1.00 81.81 264 VAL A N 1
ATOM 2100 C CA . VAL A 1 264 ? -11.898 -13.353 28.875 1.00 81.81 264 VAL A CA 1
ATOM 2101 C C . VAL A 1 264 ? -12.322 -13.112 27.417 1.00 81.81 264 VAL A C 1
ATOM 2103 O O . VAL A 1 264 ? -12.247 -11.992 26.914 1.00 81.81 264 VAL A O 1
ATOM 2106 N N . CYS A 1 265 ? -12.846 -14.133 26.730 1.00 77.94 265 CYS A N 1
ATOM 2107 C CA . CYS A 1 265 ? -13.286 -14.012 25.333 1.00 77.94 265 CYS A CA 1
ATOM 2108 C C . CYS A 1 265 ? -14.759 -13.586 25.144 1.00 77.94 265 CYS A C 1
ATOM 2110 O O . CYS A 1 265 ? -15.198 -13.421 24.001 1.00 77.94 265 CYS A O 1
ATOM 2112 N N . PHE A 1 266 ? -15.531 -13.410 26.220 1.00 82.81 266 PHE A N 1
ATOM 2113 C CA . PHE A 1 266 ? -16.930 -12.979 26.155 1.00 82.81 266 PHE A CA 1
ATOM 2114 C C . PHE A 1 266 ? -17.045 -11.510 25.710 1.00 82.81 266 PHE A C 1
ATOM 2116 O O . PHE A 1 266 ? -16.165 -10.690 25.978 1.00 82.81 266 PHE A O 1
ATOM 2123 N N . LYS A 1 267 ? -18.144 -11.159 25.029 1.00 76.31 267 LYS A N 1
ATOM 2124 C CA . LYS A 1 267 ? -18.438 -9.792 24.569 1.00 76.31 267 LYS A CA 1
ATOM 2125 C C . LYS A 1 267 ? -19.881 -9.432 24.909 1.00 76.31 267 LYS A C 1
ATOM 2127 O O . LYS A 1 267 ? -20.799 -10.001 24.326 1.00 76.31 267 LYS A O 1
ATOM 2132 N N . GLN A 1 268 ? -20.056 -8.483 25.829 1.00 68.62 268 GLN A N 1
ATOM 2133 C CA . GLN A 1 268 ? -21.373 -8.016 26.266 1.00 68.62 268 GLN A CA 1
ATOM 2134 C C . GLN A 1 268 ? -22.205 -7.426 25.116 1.00 68.62 268 GLN A C 1
ATOM 2136 O O . GLN A 1 268 ? -21.700 -6.670 24.281 1.00 68.62 268 GLN A O 1
ATOM 2141 N N . GLY A 1 269 ? -23.496 -7.761 25.095 1.00 69.62 269 GLY A N 1
ATOM 2142 C CA . GLY A 1 269 ? -24.485 -7.129 24.224 1.00 69.62 269 GLY A CA 1
ATOM 2143 C C . GLY A 1 269 ? -25.207 -5.945 24.878 1.00 69.62 269 GLY A C 1
ATOM 2144 O O . GLY A 1 269 ? -24.935 -5.541 26.011 1.00 69.62 269 GLY A O 1
ATOM 2145 N N . LEU A 1 270 ? -26.151 -5.364 24.133 1.00 71.50 270 LEU A N 1
ATOM 2146 C CA . LEU A 1 270 ? -26.895 -4.174 24.560 1.00 71.50 270 LEU A CA 1
ATOM 2147 C C . LEU A 1 270 ? -27.967 -4.481 25.616 1.00 71.50 270 LEU A C 1
ATOM 2149 O O . LEU A 1 270 ? -28.293 -3.598 26.410 1.00 71.50 270 LEU A O 1
ATOM 2153 N N . PHE A 1 271 ? -28.519 -5.697 25.640 1.00 79.25 271 PHE A N 1
ATOM 2154 C CA . PHE A 1 271 ? -29.574 -6.085 26.578 1.00 79.25 271 PHE A CA 1
ATOM 2155 C C . PHE A 1 271 ? -28.995 -6.820 27.794 1.00 79.25 271 PHE A C 1
ATOM 2157 O O . PHE A 1 271 ? -27.989 -7.511 27.685 1.00 79.25 271 PHE A O 1
ATOM 2164 N N . ALA A 1 272 ? -29.650 -6.732 28.958 1.00 74.00 272 ALA A N 1
ATOM 2165 C CA . ALA A 1 272 ? -29.149 -7.339 30.202 1.00 74.00 272 ALA A CA 1
ATOM 2166 C C . ALA A 1 272 ? -28.933 -8.865 30.106 1.00 74.00 272 ALA A C 1
ATOM 2168 O O . ALA A 1 272 ? -27.961 -9.385 30.645 1.00 74.00 272 ALA A O 1
ATOM 2169 N N . ARG A 1 273 ? -29.783 -9.576 29.350 1.00 75.69 273 ARG A N 1
ATOM 2170 C CA . ARG A 1 273 ? -29.610 -11.012 29.050 1.00 75.69 273 ARG A CA 1
ATOM 2171 C C . ARG A 1 273 ? -28.323 -11.312 28.263 1.00 75.69 273 ARG A C 1
ATOM 2173 O O . ARG A 1 273 ? -27.798 -12.409 28.361 1.00 75.69 273 ARG A O 1
ATOM 2180 N N . ASP A 1 274 ? -27.824 -10.341 27.494 1.00 79.81 274 ASP A N 1
ATOM 2181 C CA . ASP A 1 274 ? -26.602 -10.450 26.693 1.00 79.81 274 ASP A CA 1
ATOM 2182 C C . ASP A 1 274 ? -25.342 -10.105 27.530 1.00 79.81 274 ASP A C 1
ATOM 2184 O O . ASP A 1 274 ? -24.249 -9.960 26.981 1.00 79.81 274 ASP A O 1
ATOM 2188 N N . ARG A 1 275 ? -25.501 -9.912 28.851 1.00 84.50 275 ARG A N 1
ATOM 2189 C CA . ARG A 1 275 ? -24.426 -9.703 29.839 1.00 84.50 275 ARG A CA 1
ATOM 2190 C C . ARG A 1 275 ? -24.270 -10.869 30.815 1.00 84.50 275 ARG A C 1
ATOM 2192 O O . ARG A 1 275 ? -23.331 -10.869 31.602 1.00 84.50 275 ARG A O 1
ATOM 2199 N N . VAL A 1 276 ? -25.171 -11.850 30.764 1.00 88.38 276 VAL A N 1
ATOM 2200 C CA . VAL A 1 276 ? -25.004 -13.121 31.474 1.00 88.38 276 VAL A CA 1
ATOM 2201 C C . VAL A 1 276 ? -24.124 -14.019 30.596 1.00 88.38 276 VAL A C 1
ATOM 2203 O O . VAL A 1 276 ? -24.523 -14.317 29.465 1.00 88.38 276 VAL A O 1
ATOM 2206 N N . PRO A 1 277 ? -22.920 -14.417 31.041 1.00 88.56 277 PRO A N 1
ATOM 2207 C CA . PRO A 1 277 ? -22.085 -15.342 30.292 1.00 88.56 277 PRO A CA 1
ATOM 2208 C C . PRO A 1 277 ? -22.623 -16.778 30.425 1.00 88.56 277 PRO A C 1
ATOM 2210 O O . PRO A 1 277 ? -23.310 -17.085 31.399 1.00 88.56 277 PRO A O 1
ATOM 2213 N N . PRO A 1 278 ? -22.309 -17.688 29.484 1.00 90.06 278 PRO A N 1
ATOM 2214 C CA . PRO A 1 278 ? -22.695 -19.091 29.596 1.00 90.06 278 PRO A CA 1
ATOM 2215 C C . PRO A 1 278 ? -22.105 -19.740 30.852 1.00 90.06 278 PRO A C 1
ATOM 2217 O O . PRO A 1 278 ? -20.927 -19.530 31.147 1.00 90.06 278 PRO A O 1
ATOM 2220 N N . ASP A 1 279 ? -22.880 -20.600 31.517 1.00 88.50 279 ASP A N 1
ATOM 2221 C CA . ASP A 1 279 ? -22.517 -21.286 32.766 1.00 88.50 279 ASP A CA 1
ATOM 2222 C C . ASP A 1 279 ? -21.099 -21.877 32.737 1.00 88.50 279 ASP A C 1
ATOM 2224 O O . ASP A 1 279 ? -20.330 -21.683 33.670 1.00 88.50 279 ASP A O 1
ATOM 2228 N N . ALA A 1 280 ? -20.701 -22.516 31.629 1.00 87.06 280 ALA A N 1
ATOM 2229 C CA . ALA A 1 280 ? -19.356 -23.073 31.460 1.00 87.06 280 ALA A CA 1
ATOM 2230 C C . ALA A 1 280 ? -18.230 -22.021 31.567 1.00 87.06 280 ALA A C 1
ATOM 2232 O O . ALA A 1 280 ? -17.196 -22.296 32.170 1.00 87.06 280 ALA A O 1
ATOM 2233 N N . GLN A 1 281 ? -18.415 -20.818 31.008 1.00 90.06 281 GLN A N 1
ATOM 2234 C CA . GLN A 1 281 ? -17.419 -19.739 31.084 1.00 90.06 281 GLN A CA 1
ATOM 2235 C C . GLN A 1 281 ? -17.362 -19.122 32.483 1.00 90.06 281 GLN A C 1
ATOM 2237 O O . GLN A 1 281 ? -16.276 -18.793 32.960 1.00 90.06 281 GLN A O 1
ATOM 2242 N N . TYR A 1 282 ? -18.510 -19.012 33.158 1.00 90.75 282 TYR A N 1
ATOM 2243 C CA . TYR A 1 282 ? -18.573 -18.557 34.546 1.00 90.75 282 TYR A CA 1
ATOM 2244 C C . TYR A 1 282 ? -17.918 -19.566 35.502 1.00 90.75 282 TYR A C 1
ATOM 2246 O O . TYR A 1 282 ? -17.022 -19.205 36.258 1.00 90.75 282 TYR A O 1
ATOM 2254 N N . VAL A 1 283 ? -18.270 -20.851 35.403 1.00 90.62 283 VAL A N 1
ATOM 2255 C CA . VAL A 1 283 ? -17.668 -21.929 36.204 1.00 90.62 283 VAL A CA 1
ATOM 2256 C C . VAL A 1 283 ? -16.158 -22.029 35.955 1.00 90.62 283 VAL A C 1
ATOM 2258 O O . VAL A 1 283 ? -15.405 -22.230 36.903 1.00 90.62 283 VAL A O 1
ATOM 2261 N N . ASN A 1 284 ? -15.679 -21.810 34.726 1.00 92.31 284 ASN A N 1
ATOM 2262 C CA . ASN A 1 284 ? -14.241 -21.749 34.448 1.00 92.31 284 ASN A CA 1
ATOM 2263 C C . ASN A 1 284 ? -13.542 -20.535 35.093 1.00 92.31 284 ASN A C 1
ATOM 2265 O O . ASN A 1 284 ? -12.414 -20.689 35.555 1.00 92.31 284 ASN A O 1
ATOM 2269 N N . LEU A 1 285 ? -14.190 -19.365 35.198 1.00 93.19 285 LEU A N 1
ATOM 2270 C CA . LEU A 1 285 ? -13.658 -18.239 35.985 1.00 93.19 285 LEU A CA 1
ATOM 2271 C C . LEU A 1 285 ? -13.557 -18.609 37.477 1.00 93.19 285 LEU A C 1
ATOM 2273 O O . LEU A 1 285 ? -12.518 -18.387 38.098 1.00 93.19 285 LEU A O 1
ATOM 2277 N N . LEU A 1 286 ? -14.592 -19.249 38.033 1.00 92.88 286 LEU A N 1
ATOM 2278 C CA . LEU A 1 286 ? -14.586 -19.729 39.421 1.00 92.88 286 LEU A CA 1
ATOM 2279 C C . LEU A 1 286 ? -13.482 -20.775 39.675 1.00 92.88 286 LEU A C 1
ATOM 2281 O O . LEU A 1 286 ? -12.838 -20.738 40.723 1.00 92.88 286 LEU A O 1
ATOM 2285 N N . LYS A 1 287 ? -13.197 -21.663 38.708 1.00 92.94 287 LYS A N 1
ATOM 2286 C CA . LYS A 1 287 ? -12.045 -22.583 38.782 1.00 92.94 287 LYS A CA 1
ATOM 2287 C C . LYS A 1 287 ? -10.714 -21.849 38.836 1.00 92.94 287 LYS A C 1
ATOM 2289 O O . LYS A 1 287 ? -9.837 -22.284 39.570 1.00 92.94 287 LYS A O 1
ATOM 2294 N N . CYS A 1 288 ? -10.537 -20.765 38.078 1.00 94.00 288 CYS A N 1
ATOM 2295 C CA . CYS A 1 288 ? -9.301 -19.983 38.123 1.00 94.00 288 CYS A CA 1
ATOM 2296 C C . CYS A 1 288 ? -9.070 -19.369 39.509 1.00 94.00 288 CYS A C 1
ATOM 2298 O O . CYS A 1 288 ? -7.951 -19.423 40.007 1.00 94.00 288 CYS A O 1
ATOM 2300 N N . ILE A 1 289 ? -10.123 -18.867 40.159 1.00 93.19 289 ILE A N 1
ATOM 2301 C CA . ILE A 1 289 ? -10.062 -18.336 41.532 1.00 93.19 289 ILE A CA 1
ATOM 2302 C C . ILE A 1 289 ? -9.678 -19.436 42.528 1.00 93.19 289 ILE A C 1
ATOM 2304 O O . ILE A 1 289 ? -8.727 -19.282 43.294 1.00 93.19 289 ILE A O 1
ATOM 2308 N N . TRP A 1 290 ? -10.366 -20.577 42.467 1.00 93.19 290 TRP A N 1
ATOM 2309 C CA . TRP A 1 290 ? -10.109 -21.730 43.333 1.00 93.19 290 TRP A CA 1
ATOM 2310 C C . TRP A 1 290 ? -8.696 -22.321 43.123 1.00 93.19 290 TRP A C 1
ATOM 2312 O O . TRP A 1 290 ? -7.983 -22.611 44.083 1.00 93.19 290 TRP A O 1
ATOM 2322 N N . LEU A 1 291 ? -8.230 -22.416 41.872 1.00 92.38 291 LEU A N 1
ATOM 2323 C CA . LEU A 1 291 ? -6.864 -22.843 41.545 1.00 92.38 291 LEU A CA 1
ATOM 2324 C C . LEU A 1 291 ? -5.804 -21.818 41.968 1.00 92.38 291 LEU A C 1
ATOM 2326 O O . LEU A 1 291 ? -4.712 -22.225 42.352 1.00 92.38 291 LEU A O 1
ATOM 2330 N N . MET A 1 292 ? -6.095 -20.514 41.933 1.00 93.75 292 MET A N 1
ATOM 2331 C CA . MET A 1 292 ? -5.150 -19.479 42.373 1.00 93.75 292 MET A CA 1
ATOM 2332 C C . MET A 1 292 ? -4.873 -19.558 43.880 1.00 93.75 292 MET A C 1
ATOM 2334 O O . MET A 1 292 ? -3.732 -19.387 44.309 1.00 93.75 292 MET A O 1
ATOM 2338 N N . GLN A 1 293 ? -5.886 -19.903 44.681 1.00 89.69 293 GLN A N 1
ATOM 2339 C CA . GLN A 1 293 ? -5.701 -20.211 46.103 1.00 89.69 293 GLN A CA 1
ATOM 2340 C C . GLN A 1 293 ? -4.743 -21.403 46.273 1.00 89.69 293 GLN A C 1
ATOM 2342 O O . GLN A 1 293 ? -3.721 -21.272 46.944 1.00 89.69 293 GLN A O 1
ATOM 2347 N N . ARG A 1 294 ? -4.979 -22.513 45.558 1.00 88.69 294 ARG A N 1
ATOM 2348 C CA . ARG A 1 294 ? -4.113 -23.709 45.610 1.00 88.69 294 ARG A CA 1
ATOM 2349 C C . ARG A 1 294 ? -2.693 -23.485 45.078 1.00 88.69 294 ARG A C 1
ATOM 2351 O O . ARG A 1 294 ? -1.757 -24.092 45.589 1.00 88.69 294 ARG A O 1
ATOM 2358 N N . LEU A 1 295 ? -2.509 -22.603 44.093 1.00 90.44 295 LEU A N 1
ATOM 2359 C CA . LEU A 1 295 ? -1.186 -22.187 43.615 1.00 90.44 295 LEU A CA 1
ATOM 2360 C C . LEU A 1 295 ? -0.400 -21.461 44.716 1.00 90.44 295 LEU A C 1
ATOM 2362 O O . LEU A 1 295 ? 0.754 -21.800 44.958 1.00 90.44 295 LEU A O 1
ATOM 2366 N N . ARG A 1 296 ? -1.035 -20.514 45.419 1.00 88.25 296 ARG A N 1
ATOM 2367 C CA . ARG A 1 296 ? -0.444 -19.773 46.551 1.00 88.25 296 ARG A CA 1
ATOM 2368 C C . ARG A 1 296 ? -0.171 -20.661 47.776 1.00 88.25 296 ARG A C 1
ATOM 2370 O O . ARG A 1 296 ? 0.811 -20.450 48.486 1.00 88.25 296 ARG A O 1
ATOM 2377 N N . GLU A 1 297 ? -1.014 -21.664 48.010 1.00 86.94 297 GLU A N 1
ATOM 2378 C CA . GLU A 1 297 ? -0.863 -22.659 49.085 1.00 86.94 297 GLU A CA 1
ATOM 2379 C C . GLU A 1 297 ? 0.224 -23.717 48.801 1.00 86.94 297 GLU A C 1
ATOM 2381 O O . GLU A 1 297 ? 0.602 -24.453 49.712 1.00 86.94 297 GLU A O 1
ATOM 2386 N N . SER A 1 298 ? 0.747 -23.805 47.571 1.00 87.00 298 SER A N 1
ATOM 2387 C CA . SER A 1 298 ? 1.729 -24.827 47.191 1.00 87.00 298 SER A CA 1
ATOM 2388 C C . SER A 1 298 ? 3.088 -24.630 47.872 1.00 87.00 298 SER A C 1
ATOM 2390 O O . SER A 1 298 ? 3.734 -23.589 47.728 1.00 87.00 298 SER A O 1
ATOM 2392 N N . THR A 1 299 ? 3.580 -25.676 48.539 1.00 82.69 299 THR A N 1
ATOM 2393 C CA . THR A 1 299 ? 4.921 -25.696 49.148 1.00 82.69 299 THR A CA 1
ATOM 2394 C C . THR A 1 299 ? 6.029 -25.524 48.110 1.00 82.69 299 THR A C 1
ATOM 2396 O O . THR A 1 299 ? 7.015 -24.857 48.384 1.00 82.69 299 THR A O 1
ATOM 2399 N N . GLU A 1 300 ? 5.849 -26.029 46.885 1.00 85.38 300 GLU A N 1
ATOM 2400 C CA . GLU A 1 300 ? 6.812 -25.849 45.783 1.00 85.38 300 GLU A CA 1
ATOM 2401 C C . GLU A 1 300 ? 6.972 -24.378 45.357 1.00 85.38 300 GLU A C 1
ATOM 2403 O O . GLU A 1 300 ? 8.019 -24.000 44.831 1.00 85.38 300 GLU A O 1
ATOM 2408 N N . LEU A 1 301 ? 5.952 -23.541 45.590 1.00 87.81 301 LEU A N 1
ATOM 2409 C CA . LEU A 1 301 ? 6.016 -22.097 45.351 1.00 87.81 301 LEU A CA 1
ATOM 2410 C C . LEU A 1 301 ? 6.637 -21.351 46.543 1.00 87.81 301 LEU A C 1
ATOM 2412 O O . LEU A 1 301 ? 7.352 -20.371 46.345 1.00 87.81 301 LEU A O 1
ATOM 2416 N N . GLN A 1 302 ? 6.368 -21.809 47.768 1.00 85.81 302 GLN A N 1
ATOM 2417 C CA . GLN A 1 302 ? 6.849 -21.188 49.009 1.00 85.81 302 GLN A CA 1
ATOM 2418 C C . GLN A 1 302 ? 8.333 -21.492 49.282 1.00 85.81 302 GLN A C 1
ATOM 2420 O O . GLN A 1 302 ? 9.073 -20.597 49.684 1.00 85.81 302 GLN A O 1
ATOM 2425 N N . ASP A 1 303 ? 8.784 -22.715 48.986 1.00 85.94 303 ASP A N 1
ATOM 2426 C CA . ASP A 1 303 ? 10.184 -23.160 49.080 1.00 85.94 303 ASP A CA 1
ATOM 2427 C C . ASP A 1 303 ? 10.986 -22.898 47.780 1.00 85.94 303 ASP A C 1
ATOM 2429 O O . ASP A 1 303 ? 12.091 -23.419 47.596 1.00 85.94 303 ASP A O 1
ATOM 2433 N N . ALA A 1 304 ? 10.440 -22.109 46.845 1.00 85.31 304 ALA A N 1
ATOM 2434 C CA . ALA A 1 304 ? 11.050 -21.858 45.541 1.00 85.31 304 ALA A CA 1
ATOM 2435 C C . ALA A 1 304 ? 12.440 -21.179 45.660 1.00 85.31 304 ALA A C 1
ATOM 2437 O O . ALA A 1 304 ? 12.585 -20.187 46.381 1.00 85.31 304 ALA A O 1
ATOM 2438 N N . PRO A 1 305 ? 13.468 -21.640 44.913 1.00 85.06 305 PRO A N 1
ATOM 2439 C CA . PRO A 1 305 ? 14.780 -20.992 44.879 1.00 85.06 305 PRO A CA 1
ATOM 2440 C C . PRO A 1 305 ? 14.715 -19.506 44.499 1.00 85.06 305 PRO A C 1
ATOM 2442 O O . PRO A 1 305 ? 13.897 -19.101 43.677 1.00 85.06 305 PRO A O 1
ATOM 2445 N N . ALA A 1 306 ? 15.631 -18.691 45.029 1.00 78.69 306 ALA A N 1
ATOM 2446 C CA . ALA A 1 306 ? 15.658 -17.241 44.786 1.00 78.69 306 ALA A CA 1
ATOM 2447 C C . ALA A 1 306 ? 15.960 -16.835 43.322 1.00 78.69 306 ALA A C 1
ATOM 2449 O O . ALA A 1 306 ? 15.835 -15.663 42.963 1.00 78.69 306 ALA A O 1
ATOM 2450 N N . ASP A 1 307 ? 16.385 -17.780 42.483 1.00 81.88 307 ASP A N 1
ATOM 2451 C CA . ASP A 1 307 ? 16.543 -17.653 41.033 1.00 81.88 307 ASP A CA 1
ATOM 2452 C C . ASP A 1 307 ? 15.425 -18.337 40.216 1.00 81.88 307 ASP A C 1
ATOM 2454 O O . ASP A 1 307 ? 15.400 -18.191 38.990 1.00 81.88 307 ASP A O 1
ATOM 2458 N N . SER A 1 308 ? 14.451 -18.978 40.870 1.00 88.75 308 SER A N 1
ATOM 2459 C CA . SER A 1 308 ? 13.224 -19.494 40.249 1.00 88.75 308 SER A CA 1
ATOM 2460 C C . SER A 1 308 ? 12.397 -18.377 39.610 1.00 88.75 308 SER A C 1
ATOM 2462 O O . SER A 1 308 ? 12.392 -17.239 40.080 1.00 88.75 308 SER A O 1
ATOM 2464 N N . HIS A 1 309 ? 11.668 -18.708 38.548 1.00 91.38 309 HIS A N 1
ATOM 2465 C CA . HIS A 1 309 ? 10.720 -17.812 37.876 1.00 91.38 309 HIS A CA 1
ATOM 2466 C C . HIS A 1 309 ? 9.254 -18.078 38.268 1.00 91.38 309 HIS A C 1
ATOM 2468 O O . HIS A 1 309 ? 8.350 -17.363 37.834 1.00 91.38 309 HIS A O 1
ATOM 2474 N N . TRP A 1 310 ? 9.003 -19.085 39.116 1.00 92.56 310 TRP A N 1
ATOM 2475 C CA . TRP A 1 310 ? 7.655 -19.449 39.564 1.00 92.56 310 TRP A CA 1
ATOM 2476 C C . TRP A 1 310 ? 6.911 -18.341 40.335 1.00 92.56 310 TRP A C 1
ATOM 2478 O O . TRP A 1 310 ? 5.755 -18.103 39.983 1.00 92.56 310 TRP A O 1
ATOM 2488 N N . PRO A 1 311 ? 7.513 -17.624 41.311 1.00 91.81 311 PRO A N 1
ATOM 2489 C CA . PRO A 1 311 ? 6.809 -16.571 42.052 1.00 91.81 311 PRO A CA 1
ATOM 2490 C C . PRO A 1 311 ? 6.285 -15.458 41.138 1.00 91.81 311 PRO A C 1
ATOM 2492 O O . PRO A 1 311 ? 5.082 -15.214 41.086 1.00 91.81 311 PRO A O 1
ATOM 2495 N N . SER A 1 312 ? 7.170 -14.862 40.336 1.00 89.69 312 SER A N 1
ATOM 2496 C CA . SER A 1 312 ? 6.849 -13.765 39.417 1.00 89.69 312 SER A CA 1
ATOM 2497 C C . SER A 1 312 ? 5.835 -14.179 38.339 1.00 89.69 312 SER A C 1
ATOM 2499 O O . SER A 1 312 ? 4.987 -13.378 37.939 1.00 89.69 312 SER A O 1
ATOM 2501 N N . TYR A 1 313 ? 5.866 -15.443 37.898 1.00 93.44 313 TYR A N 1
ATOM 2502 C CA . TYR A 1 313 ? 4.859 -16.003 36.994 1.00 93.44 313 TYR A CA 1
ATOM 2503 C C . TYR A 1 313 ? 3.484 -16.158 37.665 1.00 93.44 313 TYR A C 1
ATOM 2505 O O . TYR A 1 313 ? 2.485 -15.729 37.089 1.00 93.44 313 TYR A O 1
ATOM 2513 N N . VAL A 1 314 ? 3.405 -16.701 38.887 1.00 92.44 314 VAL A N 1
ATOM 2514 C CA . VAL A 1 314 ? 2.128 -16.853 39.614 1.00 92.44 314 VAL A CA 1
ATOM 2515 C C . VAL A 1 314 ? 1.517 -15.491 39.956 1.00 92.44 314 VAL A C 1
ATOM 2517 O O . VAL A 1 314 ? 0.325 -15.301 39.724 1.00 92.44 314 VAL A O 1
ATOM 2520 N N . THR A 1 315 ? 2.317 -14.504 40.377 1.00 89.94 315 THR A N 1
ATOM 2521 C CA . THR A 1 315 ? 1.851 -13.115 40.551 1.00 89.94 315 THR A CA 1
ATOM 2522 C C . THR A 1 315 ? 1.252 -12.548 39.260 1.00 89.94 315 THR A C 1
ATOM 2524 O O . THR A 1 315 ? 0.236 -11.860 39.305 1.00 89.94 315 THR A O 1
ATOM 2527 N N . LYS A 1 316 ? 1.813 -12.873 38.086 1.00 91.56 316 LYS A N 1
ATOM 2528 C CA . LYS A 1 316 ? 1.246 -12.434 36.803 1.00 91.56 316 LYS A CA 1
ATOM 2529 C C . LYS A 1 316 ? -0.046 -13.165 36.428 1.00 91.56 316 LYS A C 1
ATOM 2531 O O . LYS A 1 316 ? -0.949 -12.535 35.882 1.00 91.56 316 LYS A O 1
ATOM 2536 N N . LEU A 1 317 ? -0.170 -14.456 36.739 1.00 93.00 317 LEU A N 1
ATOM 2537 C CA . LEU A 1 317 ? -1.440 -15.180 36.595 1.00 93.00 317 LEU A CA 1
ATOM 2538 C C . LEU A 1 317 ? -2.539 -14.571 37.485 1.00 93.00 317 LEU A C 1
ATOM 2540 O O . LEU A 1 317 ? -3.696 -14.497 37.072 1.00 93.00 317 LEU A O 1
ATOM 2544 N N . GLU A 1 318 ? -2.178 -14.102 38.681 1.00 91.62 318 GLU A N 1
ATOM 2545 C CA . GLU A 1 318 ? -3.090 -13.410 39.592 1.00 91.62 318 GLU A CA 1
ATOM 2546 C C . GLU A 1 318 ? -3.464 -11.997 39.115 1.00 91.62 318 GLU A C 1
ATOM 2548 O O . GLU A 1 318 ? -4.636 -11.637 39.187 1.00 91.62 318 GLU A O 1
ATOM 2553 N N . ASP A 1 319 ? -2.525 -11.217 38.571 1.00 88.94 319 ASP A N 1
ATOM 2554 C CA . ASP A 1 319 ? -2.799 -9.895 37.977 1.00 88.94 319 ASP A CA 1
ATOM 2555 C C . ASP A 1 319 ? -3.842 -9.986 36.841 1.00 88.94 319 ASP A C 1
ATOM 2557 O O . ASP A 1 319 ? -4.784 -9.191 36.783 1.00 88.94 319 ASP A O 1
ATOM 2561 N N . GLU A 1 320 ? -3.707 -10.984 35.958 1.00 91.06 320 GLU A N 1
ATOM 2562 C CA . GLU A 1 320 ? -4.651 -11.241 34.857 1.00 91.06 320 GLU A CA 1
ATOM 2563 C C . GLU A 1 320 ? -6.028 -11.700 35.369 1.00 91.06 320 GLU A C 1
ATOM 2565 O O . GLU A 1 320 ? -7.061 -11.234 34.880 1.00 91.06 320 GLU A O 1
ATOM 2570 N N . LEU A 1 321 ? -6.065 -12.566 36.392 1.00 93.25 321 LEU A N 1
ATOM 2571 C CA . LEU A 1 321 ? -7.312 -12.962 37.054 1.00 93.25 321 LEU A CA 1
ATOM 2572 C C . LEU A 1 321 ? -7.995 -11.769 37.734 1.00 93.25 321 LEU A C 1
ATOM 2574 O O . LEU A 1 321 ? -9.205 -11.602 37.619 1.00 93.25 321 LEU A O 1
ATOM 2578 N N . SER A 1 322 ? -7.216 -10.936 38.422 1.00 91.12 322 SER A N 1
ATOM 2579 C CA . SER A 1 322 ? -7.672 -9.748 39.143 1.00 91.12 322 SER A CA 1
ATOM 2580 C C . SER A 1 322 ? -8.331 -8.742 38.199 1.00 91.12 322 SER A C 1
ATOM 2582 O O . SER A 1 322 ? -9.363 -8.160 38.542 1.00 91.12 322 SER A O 1
ATOM 2584 N N . GLU A 1 323 ? -7.786 -8.551 36.992 1.00 89.62 323 GLU A N 1
ATOM 2585 C CA . GLU A 1 323 ? -8.411 -7.702 35.972 1.00 89.62 323 GLU A CA 1
ATOM 2586 C C . GLU A 1 323 ? -9.700 -8.323 35.416 1.00 89.62 323 GLU A C 1
ATOM 2588 O O . GLU A 1 323 ? -10.718 -7.634 35.345 1.00 89.62 323 GLU A O 1
ATOM 2593 N N . GLU A 1 324 ? -9.713 -9.621 35.090 1.00 91.31 324 GLU A N 1
ATOM 2594 C CA . GLU A 1 324 ? -10.922 -10.284 34.577 1.00 91.31 324 GLU A CA 1
ATOM 2595 C C . GLU A 1 324 ? -12.045 -10.345 35.633 1.00 91.31 324 GLU A C 1
ATOM 2597 O O . GLU A 1 324 ? -13.205 -10.119 35.293 1.00 91.31 324 GLU A O 1
ATOM 2602 N N . CYS A 1 325 ? -11.729 -10.529 36.920 1.00 91.56 325 CYS A N 1
ATOM 2603 C CA . CYS A 1 325 ? -12.687 -10.405 38.026 1.00 91.56 325 CYS A CA 1
ATOM 2604 C C . CYS A 1 325 ? -13.261 -8.979 38.128 1.00 91.56 325 CYS A C 1
ATOM 2606 O O . CYS A 1 325 ? -14.479 -8.805 38.193 1.00 91.56 325 CYS A O 1
ATOM 2608 N N . ARG A 1 326 ? -12.408 -7.942 38.075 1.00 90.06 326 ARG A N 1
ATOM 2609 C CA . ARG A 1 326 ? -12.848 -6.530 38.091 1.00 90.06 326 ARG A CA 1
ATOM 2610 C C . ARG A 1 326 ? -13.671 -6.161 36.856 1.00 90.06 326 ARG A C 1
ATOM 2612 O O . ARG A 1 326 ? -14.569 -5.324 36.944 1.00 90.06 326 ARG A O 1
ATOM 2619 N N . ARG A 1 327 ? -13.393 -6.778 35.707 1.00 89.94 327 ARG A N 1
ATOM 2620 C CA . ARG A 1 327 ? -14.184 -6.654 34.478 1.00 89.94 327 ARG A CA 1
ATOM 2621 C C . ARG A 1 327 ? -15.532 -7.365 34.602 1.00 89.94 327 ARG A C 1
ATOM 2623 O O . ARG A 1 327 ? -16.547 -6.775 34.232 1.00 89.94 327 ARG A O 1
ATOM 2630 N N . PHE A 1 328 ? -15.557 -8.581 35.149 1.00 89.00 328 PHE A N 1
ATOM 2631 C CA . PHE A 1 328 ? -16.769 -9.377 35.348 1.00 89.00 328 PHE A CA 1
ATOM 2632 C C . PHE A 1 328 ? -17.820 -8.596 36.146 1.00 89.00 328 PHE A C 1
ATOM 2634 O O . PHE A 1 328 ? -18.927 -8.404 35.655 1.00 89.00 328 PHE A O 1
ATOM 2641 N N . GLU A 1 329 ? -17.464 -8.050 37.312 1.00 86.69 329 GLU A N 1
ATOM 2642 C CA . GLU A 1 329 ? -18.397 -7.274 38.151 1.00 86.69 329 GLU A CA 1
ATOM 2643 C C . GLU A 1 329 ? -18.903 -5.975 37.502 1.00 86.69 329 GLU A C 1
ATOM 2645 O O . GLU A 1 329 ? -19.988 -5.492 37.829 1.00 86.69 329 GLU A O 1
ATOM 2650 N N . ARG A 1 330 ? -18.111 -5.371 36.606 1.00 86.12 330 ARG A N 1
ATOM 2651 C CA . ARG A 1 330 ? -18.440 -4.090 35.956 1.00 86.12 330 ARG A CA 1
ATOM 2652 C C . ARG A 1 330 ? -19.293 -4.250 34.702 1.00 86.12 330 ARG A C 1
ATOM 2654 O O . ARG A 1 330 ? -20.077 -3.355 34.382 1.00 86.12 330 ARG A O 1
ATOM 2661 N N . GLU A 1 331 ? -19.099 -5.337 33.960 1.00 85.75 331 GLU A N 1
ATOM 2662 C CA . GLU A 1 331 ? -19.672 -5.525 32.623 1.00 85.75 331 GLU A CA 1
ATOM 2663 C C . GLU A 1 331 ? -20.688 -6.669 32.537 1.00 85.75 331 GLU A C 1
ATOM 2665 O O . GLU A 1 331 ? -21.573 -6.624 31.677 1.00 85.75 331 GLU A O 1
ATOM 2670 N N . LEU A 1 332 ? -20.571 -7.679 33.401 1.00 86.56 332 LEU A N 1
ATOM 2671 C CA . LEU A 1 332 ? -21.304 -8.942 33.328 1.00 86.56 332 LEU A CA 1
ATOM 2672 C C . LEU A 1 332 ? -22.215 -9.144 34.545 1.00 86.56 332 LEU A C 1
ATOM 2674 O O . LEU A 1 332 ? -22.193 -8.388 35.512 1.00 86.56 332 LEU A O 1
ATOM 2678 N N . LEU A 1 333 ? -23.072 -10.160 34.463 1.00 86.06 333 LEU A N 1
ATOM 2679 C CA . LEU A 1 333 ? -23.980 -10.571 35.532 1.00 86.06 333 LEU A CA 1
ATOM 2680 C C . LEU A 1 333 ? -23.844 -12.086 35.746 1.00 86.06 333 LEU A C 1
ATOM 2682 O O . LEU A 1 333 ? -23.821 -12.815 34.753 1.00 86.06 333 LEU A O 1
ATOM 2686 N N . PRO A 1 334 ? -23.776 -12.589 36.991 1.00 84.56 334 PRO A N 1
ATOM 2687 C CA . PRO A 1 334 ? -23.723 -14.027 37.236 1.00 84.56 334 PRO A CA 1
ATOM 2688 C C . PRO A 1 334 ? -25.025 -14.723 36.781 1.00 84.56 334 PRO A C 1
ATOM 2690 O O . PRO A 1 334 ? -26.108 -14.138 36.907 1.00 84.56 334 PRO A O 1
ATOM 2693 N N . PRO A 1 335 ? -24.954 -15.970 36.272 1.00 86.19 335 PRO A N 1
ATOM 2694 C CA . PRO A 1 335 ? -26.124 -16.833 36.109 1.00 86.19 335 PRO A CA 1
ATOM 2695 C C . PRO A 1 335 ? -26.860 -17.017 37.445 1.00 86.19 335 PRO A C 1
ATOM 2697 O O . PRO A 1 335 ? -26.218 -17.117 38.487 1.00 86.19 335 PRO A O 1
ATOM 2700 N N . GLN A 1 336 ? -28.197 -17.066 37.424 1.00 77.31 336 GLN A N 1
ATOM 2701 C CA . GLN A 1 336 ? -28.993 -17.173 38.659 1.00 77.31 336 GLN A CA 1
ATOM 2702 C C . GLN A 1 336 ? -28.970 -18.583 39.269 1.00 77.31 336 GLN A C 1
ATOM 2704 O O . GLN A 1 336 ? -28.822 -18.704 40.477 1.00 77.31 336 GLN A O 1
ATOM 2709 N N . ASP A 1 337 ? -29.056 -19.620 38.431 1.00 74.25 337 ASP A N 1
ATOM 2710 C CA . ASP A 1 337 ? -28.966 -21.036 38.808 1.00 74.25 337 ASP A CA 1
ATOM 2711 C C . ASP A 1 337 ? -28.151 -21.781 37.723 1.00 74.25 337 ASP A C 1
ATOM 2713 O O . ASP A 1 337 ? -28.738 -22.282 36.758 1.00 74.25 337 ASP A O 1
ATOM 2717 N N . PRO A 1 338 ? -26.803 -21.803 37.787 1.00 72.81 338 PRO A N 1
ATOM 2718 C CA . PRO A 1 338 ? -25.980 -22.448 36.762 1.00 72.81 338 PRO A CA 1
ATOM 2719 C C . PRO A 1 338 ? -26.144 -23.978 36.780 1.00 72.81 338 PRO A C 1
ATOM 2721 O O . PRO A 1 338 ? -26.011 -24.625 37.821 1.00 72.81 338 PRO A O 1
ATOM 2724 N N . LEU A 1 339 ? -26.386 -24.587 35.616 1.00 74.44 339 LEU A N 1
ATOM 2725 C CA . LEU A 1 339 ? -26.641 -26.027 35.484 1.00 74.44 339 LEU A CA 1
ATOM 2726 C C . LEU A 1 339 ? -25.340 -26.846 35.489 1.00 74.44 339 LEU A C 1
ATOM 2728 O O . LEU A 1 339 ? -24.886 -27.339 34.456 1.00 74.44 339 LEU A O 1
ATOM 2732 N N . LEU A 1 340 ? -24.757 -27.013 36.680 1.00 79.94 340 LEU A N 1
ATOM 2733 C CA . LEU A 1 340 ? -23.523 -27.768 36.921 1.00 79.94 340 LEU A CA 1
ATOM 2734 C C . LEU A 1 340 ? -23.610 -29.217 36.405 1.00 79.94 340 LEU A C 1
ATOM 2736 O O . LEU A 1 340 ? -24.241 -30.083 37.014 1.00 79.94 340 LEU A O 1
ATOM 2740 N N . THR A 1 341 ? -22.916 -29.510 35.304 1.00 84.19 341 THR A N 1
ATOM 2741 C CA . THR A 1 341 ? -22.683 -30.889 34.848 1.00 84.19 341 THR A CA 1
ATOM 2742 C C . THR A 1 341 ? -21.421 -31.477 35.483 1.00 84.19 341 THR A C 1
ATOM 2744 O O . THR A 1 341 ? -20.527 -30.751 35.921 1.00 84.19 341 THR A O 1
ATOM 2747 N N . ALA A 1 342 ? -21.300 -32.809 35.483 1.00 76.94 342 ALA A N 1
ATOM 2748 C CA . ALA A 1 342 ? -20.090 -33.486 35.956 1.00 76.94 342 ALA A CA 1
ATOM 2749 C C . ALA A 1 342 ? -18.826 -33.029 35.197 1.00 76.94 342 ALA A C 1
ATOM 2751 O O . ALA A 1 342 ? -17.779 -32.843 35.806 1.00 76.94 342 ALA A O 1
ATOM 2752 N N . GLU A 1 343 ? -18.930 -32.779 33.887 1.00 79.06 343 GLU A N 1
ATOM 2753 C CA . GLU A 1 343 ? -17.825 -32.254 33.072 1.00 79.06 343 GLU A CA 1
ATOM 2754 C C . GLU A 1 343 ? -17.459 -30.810 33.453 1.00 79.06 343 GLU A C 1
ATOM 2756 O O . GLU A 1 343 ? -16.277 -30.470 33.521 1.00 79.06 343 GLU A O 1
ATOM 2761 N N . MET A 1 344 ? -18.453 -29.965 33.759 1.00 83.62 344 MET A N 1
ATOM 2762 C CA . MET A 1 344 ? -18.222 -28.574 34.166 1.00 83.62 344 MET A CA 1
ATOM 2763 C C . MET A 1 344 ? -17.421 -28.461 35.464 1.00 83.62 344 MET A C 1
ATOM 2765 O O . MET A 1 344 ? -16.646 -27.518 35.585 1.00 83.62 344 MET A O 1
ATOM 2769 N N . VAL A 1 345 ? -17.543 -29.401 36.408 1.00 85.56 345 VAL A N 1
ATOM 2770 C CA . VAL A 1 345 ? -16.825 -29.341 37.700 1.00 85.56 345 VAL A CA 1
ATOM 2771 C C . VAL A 1 345 ? -15.442 -30.006 37.694 1.00 85.56 345 VAL A C 1
ATOM 2773 O O . VAL A 1 345 ? -14.684 -29.816 38.640 1.00 85.56 345 VAL A O 1
ATOM 2776 N N . MET A 1 346 ? -15.057 -30.722 36.628 1.00 84.06 346 MET A N 1
ATOM 2777 C CA . MET A 1 346 ? -13.727 -31.347 36.530 1.00 84.06 346 MET A CA 1
ATOM 2778 C C . MET A 1 346 ? -12.597 -30.307 36.573 1.00 84.06 346 MET A C 1
ATOM 2780 O O . MET A 1 346 ? -12.531 -29.421 35.717 1.00 84.06 346 MET A O 1
ATOM 2784 N N . ILE A 1 347 ? -11.681 -30.450 37.536 1.00 83.62 347 ILE A N 1
ATOM 2785 C CA . ILE A 1 347 ? -10.447 -29.649 37.632 1.00 83.62 347 ILE A CA 1
ATOM 2786 C C . ILE A 1 347 ? -9.350 -30.211 36.724 1.00 83.62 347 ILE A C 1
ATOM 2788 O O . ILE A 1 347 ? -8.653 -29.467 36.042 1.00 83.62 347 ILE A O 1
ATOM 2792 N N . TRP A 1 348 ? -9.218 -31.533 36.661 1.00 80.25 348 TRP A N 1
ATOM 2793 C CA . TRP A 1 348 ? -8.222 -32.170 35.811 1.00 80.25 348 TRP A CA 1
ATOM 2794 C C . TRP A 1 348 ? -8.797 -32.428 34.414 1.00 80.25 348 TRP A C 1
ATOM 2796 O O . TRP A 1 348 ? -9.838 -33.088 34.311 1.00 80.25 348 TRP A O 1
ATOM 2806 N N . PRO A 1 349 ? -8.153 -31.958 33.326 1.00 62.12 349 PRO A N 1
ATOM 2807 C CA . PRO A 1 349 ? -8.537 -32.385 31.989 1.00 62.12 349 PRO A CA 1
ATOM 2808 C C . PRO A 1 349 ? -8.322 -33.897 31.903 1.00 62.12 349 PRO A C 1
ATOM 2810 O O . PRO A 1 349 ? -7.228 -34.387 32.194 1.00 62.12 349 PRO A O 1
ATOM 2813 N N . MET A 1 350 ? -9.361 -34.651 31.530 1.00 50.03 350 MET A N 1
ATOM 2814 C CA . MET A 1 350 ? -9.242 -36.105 31.426 1.00 50.03 350 MET A CA 1
ATOM 2815 C C . MET A 1 350 ? -8.083 -36.460 30.495 1.00 50.03 350 MET A C 1
ATOM 2817 O O . MET A 1 350 ? -8.087 -36.084 29.319 1.00 50.03 350 MET A O 1
ATOM 2821 N N . LYS A 1 351 ? -7.116 -37.227 31.015 1.00 43.91 351 LYS A N 1
ATOM 2822 C CA . LYS A 1 351 ? -6.107 -37.903 30.200 1.00 43.91 351 LYS A CA 1
ATOM 2823 C C . LYS A 1 351 ? -6.845 -38.863 29.266 1.00 43.91 351 LYS A C 1
ATOM 2825 O O . LYS A 1 351 ? -7.094 -40.009 29.624 1.00 43.91 351 LYS A O 1
ATOM 2830 N N . ARG A 1 352 ? -7.194 -38.398 28.060 1.00 34.72 352 ARG A N 1
ATOM 2831 C CA . ARG A 1 352 ? -7.425 -39.295 26.925 1.00 34.72 352 ARG A CA 1
ATOM 2832 C C . ARG A 1 352 ? -6.134 -40.078 26.774 1.00 34.72 352 ARG A C 1
ATOM 2834 O O . ARG A 1 352 ? -5.113 -39.494 26.415 1.00 34.72 352 ARG A O 1
ATOM 2841 N N . GLU A 1 353 ? -6.176 -41.351 27.149 1.00 28.23 353 GLU A N 1
ATOM 2842 C CA . GLU A 1 353 ? -5.000 -42.207 27.152 1.00 28.23 353 GLU A CA 1
ATOM 2843 C C . GLU A 1 353 ? -4.329 -42.130 25.785 1.00 28.23 353 GLU A C 1
ATOM 2845 O O . GLU A 1 353 ? -4.985 -42.303 24.752 1.00 28.23 353 GLU A O 1
ATOM 2850 N N . SER A 1 354 ? -3.023 -41.860 25.771 1.00 30.00 354 SER A N 1
ATOM 2851 C CA . SER A 1 354 ? -2.236 -41.927 24.549 1.00 30.00 354 SER A CA 1
ATOM 2852 C C . SER A 1 354 ? -2.220 -43.382 24.092 1.00 30.00 354 SER A C 1
ATOM 2854 O O . SER A 1 354 ? -1.381 -44.172 24.528 1.00 30.00 354 SER A O 1
ATOM 2856 N N . THR A 1 355 ? -3.176 -43.736 23.237 1.00 27.05 355 THR A N 1
ATOM 2857 C CA . THR A 1 355 ? -3.385 -45.067 22.662 1.00 27.05 355 THR A CA 1
ATOM 2858 C C . THR A 1 355 ? -2.316 -45.328 21.600 1.00 27.05 355 THR A C 1
ATOM 2860 O O . THR A 1 355 ? -2.561 -45.448 20.403 1.00 27.05 355 THR A O 1
ATOM 2863 N N . ALA A 1 356 ? -1.070 -45.372 22.069 1.00 30.78 356 ALA A N 1
ATOM 2864 C CA . ALA A 1 356 ? 0.136 -45.597 21.298 1.00 30.78 356 ALA A CA 1
ATOM 2865 C C . ALA A 1 356 ? 0.281 -47.086 20.947 1.00 30.78 356 ALA A C 1
ATOM 2867 O O . ALA A 1 356 ? 1.239 -47.743 21.351 1.00 30.78 356 ALA A O 1
ATOM 2868 N N . LEU A 1 357 ? -0.674 -47.625 20.184 1.00 26.19 357 LEU A N 1
ATOM 2869 C CA . LEU A 1 357 ? -0.562 -48.937 19.552 1.00 26.19 357 LEU A CA 1
ATOM 2870 C C . LEU A 1 357 ? -1.361 -49.000 18.244 1.00 26.19 357 LEU A C 1
ATOM 2872 O O . LEU A 1 357 ? -2.481 -48.510 18.143 1.00 26.19 357 LEU A O 1
ATOM 2876 N N . HIS A 1 358 ? -0.767 -49.632 17.231 1.00 33.09 358 HIS A N 1
ATOM 2877 C CA . HIS A 1 358 ? -1.417 -49.883 15.948 1.00 33.09 358 HIS A CA 1
ATOM 2878 C C . HIS A 1 358 ? -2.551 -50.912 16.078 1.00 33.09 358 HIS A C 1
ATOM 2880 O O . HIS A 1 358 ? -2.280 -52.106 16.185 1.00 33.09 358 HIS A O 1
ATOM 2886 N N . GLU A 1 359 ? -3.792 -50.483 15.859 1.00 25.05 359 GLU A N 1
ATOM 2887 C CA . GLU A 1 359 ? -4.838 -51.337 15.281 1.00 25.05 359 GLU A CA 1
ATOM 2888 C C . GLU A 1 359 ? -5.186 -50.834 13.873 1.00 25.05 359 GLU A C 1
ATOM 2890 O O . GLU A 1 359 ? -6.147 -50.105 13.643 1.00 25.05 359 GLU A O 1
ATOM 2895 N N . VAL A 1 360 ? -4.378 -51.237 12.888 1.00 40.16 360 VAL A N 1
ATOM 2896 C CA . VAL A 1 360 ? -4.767 -51.116 11.476 1.00 40.16 360 VAL A CA 1
ATOM 2897 C C . VAL A 1 360 ? -5.847 -52.154 11.181 1.00 40.16 360 VAL A C 1
ATOM 2899 O O . VAL A 1 360 ? -5.538 -53.348 11.191 1.00 40.16 360 VAL A O 1
ATOM 2902 N N . LYS A 1 361 ? -7.062 -51.717 10.813 1.00 33.38 361 LYS A N 1
ATOM 2903 C CA . LYS A 1 361 ? -7.949 -52.467 9.902 1.00 33.38 361 LYS A CA 1
ATOM 2904 C C . LYS A 1 361 ? -9.018 -51.610 9.199 1.00 33.38 361 LYS A C 1
ATOM 2906 O O . LYS A 1 361 ? -9.934 -51.092 9.820 1.00 33.38 361 LYS A O 1
ATOM 2911 N N . LYS A 1 362 ? -8.984 -51.726 7.865 1.00 37.62 362 LYS A N 1
ATOM 2912 C CA . LYS A 1 362 ? -10.127 -51.919 6.946 1.00 37.62 362 LYS A CA 1
ATOM 2913 C C . LYS A 1 362 ? -10.852 -50.764 6.239 1.00 37.62 362 LYS A C 1
ATOM 2915 O O . LYS A 1 362 ? -11.686 -51.111 5.410 1.00 37.62 362 LYS A O 1
ATOM 2920 N N . GLU A 1 363 ? -10.500 -49.487 6.383 1.00 40.84 363 GLU A N 1
ATOM 2921 C CA . GLU A 1 363 ? -11.146 -48.398 5.599 1.00 40.84 363 GLU A CA 1
ATOM 2922 C C . GLU A 1 363 ? -10.189 -47.599 4.684 1.00 40.84 363 GLU A C 1
ATOM 2924 O O . GLU A 1 363 ? -10.331 -46.395 4.506 1.00 40.84 363 GLU A O 1
ATOM 2929 N N . GLU A 1 364 ? -9.226 -48.285 4.053 1.00 53.03 364 GLU A N 1
ATOM 2930 C CA . GLU A 1 364 ? -8.315 -47.690 3.055 1.00 53.03 364 GLU A CA 1
ATOM 2931 C C . GLU A 1 364 ? -9.087 -47.239 1.792 1.00 53.03 364 GLU A C 1
ATOM 2933 O O . GLU A 1 364 ? -9.670 -48.074 1.091 1.00 53.03 364 GLU A O 1
ATOM 2938 N N . MET A 1 365 ? -9.062 -45.944 1.443 1.00 56.41 365 MET A N 1
ATOM 2939 C CA . MET A 1 365 ? -9.705 -45.466 0.204 1.00 56.41 365 MET A CA 1
ATOM 2940 C C . MET A 1 365 ? -8.887 -45.821 -1.050 1.00 56.41 365 MET A C 1
ATOM 2942 O O . MET A 1 365 ? -7.744 -45.379 -1.227 1.00 56.41 365 MET A O 1
ATOM 2946 N N . MET A 1 366 ? -9.513 -46.582 -1.955 1.00 66.62 366 MET A N 1
ATOM 2947 C CA . MET A 1 366 ? -8.901 -47.110 -3.179 1.00 66.62 366 MET A CA 1
ATOM 2948 C C . MET A 1 366 ? -9.533 -46.525 -4.447 1.00 66.62 366 MET A C 1
ATOM 2950 O O . MET A 1 366 ? -10.744 -46.325 -4.536 1.00 66.62 366 MET A O 1
ATOM 2954 N N . GLU A 1 367 ? -8.709 -46.328 -5.471 1.00 73.75 367 GLU A N 1
ATOM 2955 C CA . GLU A 1 367 ? -9.110 -45.856 -6.797 1.00 73.75 367 GLU A CA 1
ATOM 2956 C C . GLU A 1 367 ? -8.772 -46.921 -7.855 1.00 73.75 367 GLU A C 1
ATOM 2958 O O . GLU A 1 367 ? -7.605 -47.248 -8.061 1.00 73.75 367 GLU A O 1
ATOM 2963 N N . GLY A 1 368 ? -9.775 -47.478 -8.536 1.00 78.06 368 GLY A N 1
ATOM 2964 C CA . GLY A 1 368 ? -9.594 -48.396 -9.661 1.00 78.06 368 GLY A CA 1
ATOM 2965 C C . GLY A 1 368 ? -9.133 -47.656 -10.913 1.00 78.06 368 GLY A C 1
ATOM 2966 O O . GLY A 1 368 ? -9.892 -46.874 -11.485 1.00 78.06 368 GLY A O 1
ATOM 2967 N N . VAL A 1 369 ? -7.887 -47.900 -11.328 1.00 80.12 369 VAL A N 1
ATOM 2968 C CA . VAL A 1 369 ? -7.182 -47.136 -12.377 1.00 80.12 369 VAL A CA 1
ATOM 2969 C C . VAL A 1 369 ? -6.849 -47.954 -13.629 1.00 80.12 369 VAL A C 1
ATOM 2971 O O . VAL A 1 369 ? -6.541 -47.374 -14.671 1.00 80.12 369 VAL A O 1
ATOM 2974 N N . LEU A 1 370 ? -6.915 -49.288 -13.565 1.00 84.62 370 LEU A N 1
ATOM 2975 C CA . LEU A 1 370 ? -6.827 -50.150 -14.746 1.00 84.62 370 LEU A CA 1
ATOM 2976 C C . LEU A 1 370 ? -7.590 -51.462 -14.542 1.00 84.62 370 LEU A C 1
ATOM 2978 O O . LEU A 1 370 ? -7.595 -52.014 -13.447 1.00 84.62 370 LEU A O 1
ATOM 2982 N N . ASP A 1 371 ? -8.171 -51.963 -15.627 1.00 84.44 371 ASP A N 1
ATOM 2983 C CA . ASP A 1 371 ? -8.853 -53.253 -15.728 1.00 84.44 371 ASP A CA 1
ATOM 2984 C C . ASP A 1 371 ? -8.494 -53.854 -17.104 1.00 84.44 371 ASP A C 1
ATOM 2986 O O . ASP A 1 371 ? -8.682 -53.197 -18.141 1.00 84.44 371 ASP A O 1
ATOM 2990 N N . ILE A 1 372 ? -7.833 -55.017 -17.109 1.00 85.75 372 ILE A N 1
ATOM 2991 C CA . ILE A 1 372 ? -7.302 -55.704 -18.301 1.00 85.75 372 ILE A CA 1
ATOM 2992 C C . ILE A 1 372 ? -7.136 -57.209 -18.058 1.00 85.75 372 ILE A C 1
ATOM 2994 O O . ILE A 1 372 ? -6.842 -57.638 -16.950 1.00 85.75 372 ILE A O 1
ATOM 2998 N N . ASN A 1 373 ? -7.196 -58.008 -19.124 1.00 82.62 373 ASN A N 1
ATOM 2999 C CA . ASN A 1 373 ? -6.932 -59.444 -19.039 1.00 82.62 373 ASN A CA 1
ATOM 3000 C C . ASN A 1 373 ? -5.440 -59.780 -19.234 1.00 82.62 373 ASN A C 1
ATOM 3002 O O . ASN A 1 373 ? -4.762 -59.221 -20.102 1.00 82.62 373 ASN A O 1
ATOM 3006 N N . VAL A 1 374 ? -4.952 -60.734 -18.441 1.00 83.00 374 VAL A N 1
ATOM 3007 C CA . VAL A 1 374 ? -3.571 -61.246 -18.390 1.00 83.00 374 VAL A CA 1
ATOM 3008 C C . VAL A 1 374 ? -3.556 -62.777 -18.460 1.00 83.00 374 VAL A C 1
ATOM 3010 O O . VAL A 1 374 ? -4.604 -63.419 -18.411 1.00 83.00 374 VAL A O 1
ATOM 3013 N N . LYS A 1 375 ? -2.369 -63.374 -18.590 1.00 78.69 375 LYS A N 1
ATOM 3014 C CA . LYS A 1 375 ? -2.154 -64.827 -18.616 1.00 78.69 375 LYS A CA 1
ATOM 3015 C C . LYS A 1 375 ? -1.606 -65.337 -17.278 1.00 78.69 375 LYS A C 1
ATOM 3017 O O . LYS A 1 375 ? -0.828 -64.644 -16.622 1.00 78.69 375 LYS A O 1
ATOM 3022 N N . HIS A 1 376 ? -1.984 -66.551 -16.874 1.00 74.06 376 HIS A N 1
ATOM 3023 C CA . HIS A 1 376 ? -1.404 -67.203 -15.695 1.00 74.06 376 HIS A CA 1
ATOM 3024 C C . HIS A 1 376 ? 0.057 -67.629 -15.936 1.00 74.06 376 HIS A C 1
ATOM 3026 O O . HIS A 1 376 ? 0.412 -68.091 -17.018 1.00 74.06 376 HIS A O 1
ATOM 3032 N N . ALA A 1 377 ? 0.916 -67.503 -14.920 1.00 59.75 377 ALA A N 1
ATOM 3033 C CA . ALA A 1 377 ? 2.362 -67.715 -15.064 1.00 59.75 377 ALA A CA 1
ATOM 3034 C C . ALA A 1 377 ? 2.762 -69.172 -15.383 1.00 59.75 377 ALA A C 1
ATOM 3036 O O . ALA A 1 377 ? 3.830 -69.404 -15.946 1.00 59.75 377 ALA A O 1
ATOM 3037 N N . SER A 1 378 ? 1.916 -70.152 -15.041 1.00 58.06 378 SER A N 1
ATOM 3038 C CA . SER A 1 378 ? 2.183 -71.586 -15.250 1.00 58.06 378 SER A CA 1
ATOM 3039 C C . SER A 1 378 ? 1.171 -72.313 -16.143 1.00 58.06 378 SER A C 1
ATOM 3041 O O . SER A 1 378 ? 1.330 -73.508 -16.373 1.00 58.06 378 SER A O 1
ATOM 3043 N N . GLU A 1 379 ? 0.119 -71.642 -16.625 1.00 60.47 379 GLU A N 1
ATOM 3044 C CA . GLU A 1 379 ? -0.967 -72.272 -17.394 1.00 60.47 379 GLU A CA 1
ATOM 3045 C C . GLU A 1 379 ? -1.486 -71.348 -18.504 1.00 60.47 379 GLU A C 1
ATOM 3047 O O . GLU A 1 379 ? -1.424 -70.126 -18.390 1.00 60.47 379 GLU A O 1
ATOM 3052 N N . ASP A 1 380 ? -2.058 -71.912 -19.572 1.00 64.44 380 ASP A N 1
ATOM 3053 C CA . ASP A 1 380 ? -2.628 -71.141 -20.692 1.00 64.44 380 ASP A CA 1
ATOM 3054 C C . ASP A 1 380 ? -4.044 -70.603 -20.396 1.00 64.44 380 ASP A C 1
ATOM 3056 O O . ASP A 1 380 ? -4.951 -70.669 -21.224 1.00 64.44 380 ASP A O 1
ATOM 3060 N N . ARG A 1 381 ? -4.242 -70.100 -19.170 1.00 72.00 381 ARG A N 1
ATOM 3061 C CA . ARG A 1 381 ? -5.495 -69.496 -18.702 1.00 72.00 381 ARG A CA 1
ATOM 3062 C C . ARG A 1 381 ? -5.436 -67.978 -18.777 1.00 72.00 381 ARG A C 1
ATOM 3064 O O . ARG A 1 381 ? -4.396 -67.372 -18.510 1.00 72.00 381 ARG A O 1
ATOM 3071 N N . VAL A 1 382 ? -6.589 -67.382 -19.065 1.00 74.44 382 VAL A N 1
ATOM 3072 C CA . VAL A 1 382 ? -6.822 -65.939 -18.975 1.00 74.44 382 VAL A CA 1
ATOM 3073 C C . VAL A 1 382 ? -7.375 -65.604 -17.589 1.00 74.44 382 VAL A C 1
ATOM 3075 O O . VAL A 1 382 ? -8.257 -66.294 -17.086 1.00 74.44 382 VAL A O 1
ATOM 3078 N N . MET A 1 383 ? -6.856 -64.539 -16.987 1.00 80.06 383 MET A N 1
ATOM 3079 C CA . MET A 1 383 ? -7.332 -63.959 -15.730 1.00 80.06 383 MET A CA 1
ATOM 3080 C C . MET A 1 383 ? -7.600 -62.469 -15.929 1.00 80.06 383 MET A C 1
ATOM 3082 O O . MET A 1 383 ? -6.952 -61.828 -16.761 1.00 80.06 383 MET A O 1
ATOM 3086 N N . ASN A 1 384 ? -8.503 -61.902 -15.140 1.00 81.38 384 ASN A N 1
ATOM 3087 C CA . ASN A 1 384 ? -8.643 -60.459 -15.024 1.00 81.38 384 ASN A CA 1
ATOM 3088 C C . ASN A 1 384 ? -7.577 -59.902 -14.062 1.00 81.38 384 ASN A C 1
ATOM 3090 O O . ASN A 1 384 ? -7.250 -60.524 -13.050 1.00 81.38 384 ASN A O 1
ATOM 3094 N N . LEU A 1 385 ? -7.027 -58.736 -14.397 1.00 87.31 385 LEU A N 1
ATOM 3095 C CA . LEU A 1 385 ? -6.129 -57.949 -13.562 1.00 87.31 385 LEU A CA 1
ATOM 3096 C C . LEU A 1 385 ? -6.731 -56.558 -13.373 1.00 87.31 385 LEU A C 1
ATOM 3098 O O . LEU A 1 385 ? -6.827 -55.766 -14.316 1.00 87.31 385 LEU A O 1
ATOM 3102 N N . GLN A 1 386 ? -7.042 -56.248 -12.120 1.00 84.88 386 GLN A N 1
ATOM 3103 C CA . GLN A 1 386 ? -7.514 -54.944 -11.685 1.00 84.88 386 GLN A CA 1
ATOM 3104 C C . GLN A 1 386 ? -6.401 -54.246 -10.892 1.00 84.88 386 GLN A C 1
ATOM 3106 O O . GLN A 1 386 ? -5.924 -54.752 -9.875 1.00 84.88 386 GLN A O 1
ATOM 3111 N N . LEU A 1 387 ? -5.979 -53.070 -11.358 1.00 86.00 387 LEU A N 1
ATOM 3112 C CA . LEU A 1 387 ? -5.005 -52.221 -10.674 1.00 86.00 387 LEU A CA 1
ATOM 3113 C C . LEU A 1 387 ? -5.736 -51.135 -9.887 1.00 86.00 387 LEU A C 1
ATOM 3115 O O . LEU A 1 387 ? -6.444 -50.303 -10.463 1.00 86.00 387 LEU A O 1
ATOM 3119 N N . LEU A 1 388 ? -5.507 -51.120 -8.579 1.00 82.00 388 LEU A N 1
ATOM 3120 C CA . LEU A 1 388 ? -5.992 -50.100 -7.662 1.00 82.00 388 LEU A CA 1
ATOM 3121 C C . LEU A 1 388 ? -4.837 -49.198 -7.206 1.00 82.00 388 LEU A C 1
ATOM 3123 O O . LEU A 1 388 ? -3.709 -49.660 -7.033 1.00 82.00 388 LEU A O 1
ATOM 3127 N N . ARG A 1 389 ? -5.124 -47.920 -6.966 1.00 82.44 389 ARG A N 1
ATOM 3128 C CA . ARG A 1 389 ? -4.205 -46.905 -6.433 1.00 82.44 389 ARG A CA 1
ATOM 3129 C C . ARG A 1 389 ? -4.669 -46.488 -5.032 1.00 82.44 389 ARG A C 1
ATOM 3131 O O . ARG A 1 389 ? -5.841 -46.166 -4.850 1.00 82.44 389 ARG A O 1
ATOM 3138 N N . ARG A 1 390 ? -3.764 -46.507 -4.047 1.00 74.56 390 ARG A N 1
ATOM 3139 C CA . ARG A 1 390 ? -4.011 -46.034 -2.670 1.00 74.56 390 ARG A CA 1
ATOM 3140 C C . ARG A 1 390 ? -3.912 -44.508 -2.637 1.00 74.56 390 ARG A C 1
ATOM 3142 O O . ARG A 1 390 ? -2.882 -43.950 -3.033 1.00 74.56 390 ARG A O 1
ATOM 3149 N N . LEU A 1 391 ? -4.944 -43.825 -2.142 1.00 57.94 391 LEU A N 1
ATOM 3150 C CA . LEU A 1 391 ? -4.950 -42.356 -2.076 1.00 57.94 391 LEU A CA 1
ATOM 3151 C C . LEU A 1 391 ? -4.011 -41.831 -0.974 1.00 57.94 391 LEU A C 1
ATOM 3153 O O . LEU A 1 391 ? -3.159 -40.975 -1.227 1.00 57.94 391 LEU A O 1
ATOM 3157 N N . GLU A 1 392 ? -4.077 -42.438 0.212 1.00 49.34 392 GLU A N 1
ATOM 3158 C CA . GLU A 1 392 ? -3.364 -42.025 1.433 1.00 49.34 392 GLU A CA 1
ATOM 3159 C C . GLU A 1 392 ? -1.832 -42.030 1.313 1.00 49.34 392 GLU A C 1
ATOM 3161 O O . GLU A 1 392 ? -1.143 -41.277 1.996 1.00 49.34 392 GLU A O 1
ATOM 3166 N N . ALA A 1 393 ? -1.271 -42.822 0.399 1.00 50.31 393 ALA A N 1
ATOM 3167 C CA . ALA A 1 393 ? 0.170 -42.857 0.151 1.00 50.31 393 ALA A CA 1
ATOM 3168 C C . ALA A 1 393 ? 0.691 -41.677 -0.699 1.00 50.31 393 ALA A C 1
ATOM 3170 O O . ALA A 1 393 ? 1.899 -41.538 -0.906 1.00 50.31 393 ALA A O 1
ATOM 3171 N N . GLY A 1 394 ? -0.204 -40.836 -1.234 1.00 48.59 394 GLY A N 1
ATOM 3172 C CA . GLY A 1 394 ? 0.126 -39.833 -2.249 1.00 48.59 394 GLY A CA 1
ATOM 3173 C C . GLY A 1 394 ? 0.204 -40.413 -3.668 1.00 48.59 394 GLY A C 1
ATOM 3174 O O . GLY A 1 394 ? 0.944 -39.891 -4.511 1.00 48.59 394 GLY A O 1
ATOM 3175 N N . GLY A 1 395 ? -0.526 -41.500 -3.943 1.00 62.22 395 GLY A N 1
ATOM 3176 C CA . GLY A 1 395 ? -0.603 -42.128 -5.267 1.00 62.22 395 GLY A CA 1
ATOM 3177 C C . GLY A 1 395 ? 0.716 -42.738 -5.759 1.00 62.22 395 GLY A C 1
ATOM 3178 O O . GLY A 1 395 ? 1.007 -42.672 -6.953 1.00 62.22 395 GLY A O 1
ATOM 3179 N N . THR A 1 396 ? 1.543 -43.247 -4.843 1.00 67.69 396 THR A N 1
ATOM 3180 C CA . THR A 1 396 ? 2.742 -44.064 -5.126 1.00 67.69 396 THR A CA 1
ATOM 3181 C C . THR A 1 396 ? 2.502 -45.557 -4.940 1.00 67.69 396 THR A C 1
ATOM 3183 O O . THR A 1 396 ? 3.229 -46.367 -5.514 1.00 67.69 396 THR A O 1
ATOM 3186 N N . ASP A 1 397 ? 1.488 -45.907 -4.152 1.00 78.75 397 ASP A N 1
ATOM 3187 C CA . ASP A 1 397 ? 1.266 -47.263 -3.678 1.00 78.75 397 ASP A CA 1
ATOM 3188 C C . ASP A 1 397 ? 0.053 -47.847 -4.408 1.00 78.75 397 ASP A C 1
ATOM 3190 O O . ASP A 1 397 ? -1.010 -47.224 -4.507 1.00 78.75 397 ASP A O 1
ATOM 3194 N N . PHE A 1 398 ? 0.232 -49.046 -4.944 1.00 84.62 398 PHE A N 1
ATOM 3195 C CA . PHE A 1 398 ? -0.711 -49.730 -5.814 1.00 84.62 398 PHE A CA 1
ATOM 3196 C C . PHE A 1 398 ? -1.028 -51.119 -5.263 1.00 84.62 398 PHE A C 1
ATOM 3198 O O . PHE A 1 398 ? -0.181 -51.748 -4.631 1.00 84.62 398 PHE A O 1
ATOM 3205 N N . ARG A 1 399 ? -2.230 -51.617 -5.556 1.00 85.31 399 ARG A N 1
ATOM 3206 C CA . ARG A 1 399 ? -2.636 -53.006 -5.323 1.00 85.31 399 ARG A CA 1
ATOM 3207 C C . ARG A 1 399 ? -3.035 -53.638 -6.649 1.00 85.31 399 ARG A C 1
ATOM 3209 O O . ARG A 1 399 ? -3.888 -53.101 -7.352 1.00 85.31 399 ARG A O 1
ATOM 3216 N N . VAL A 1 400 ? -2.442 -54.782 -6.975 1.00 85.12 400 VAL A N 1
ATOM 3217 C CA . VAL A 1 400 ? -2.881 -55.635 -8.085 1.00 85.12 400 VAL A CA 1
ATOM 3218 C C . VAL A 1 400 ? -3.803 -56.717 -7.530 1.00 85.12 400 VAL A C 1
ATOM 3220 O O . VAL A 1 400 ? -3.348 -57.589 -6.789 1.00 85.12 400 VAL A O 1
ATOM 3223 N N . ASN A 1 401 ? -5.077 -56.669 -7.903 1.00 82.06 401 ASN A N 1
ATOM 3224 C CA . ASN A 1 401 ? -6.026 -57.763 -7.717 1.00 82.06 401 ASN A CA 1
ATOM 3225 C C . ASN A 1 401 ? -6.008 -58.644 -8.979 1.00 82.06 401 ASN A C 1
ATOM 3227 O O . ASN A 1 401 ? -5.937 -58.119 -10.093 1.00 82.06 401 ASN A O 1
ATOM 3231 N N . ILE A 1 402 ? -6.070 -59.969 -8.814 1.00 78.94 402 ILE A N 1
ATOM 3232 C CA . ILE A 1 402 ? -6.078 -60.943 -9.918 1.00 78.94 402 ILE A CA 1
ATOM 3233 C C . ILE A 1 402 ? -7.189 -61.970 -9.663 1.00 78.94 402 ILE A C 1
ATOM 3235 O O . ILE A 1 402 ? -7.268 -62.515 -8.563 1.00 78.94 402 ILE A O 1
ATOM 3239 N N . SER A 1 403 ? -8.034 -62.237 -10.662 1.00 76.19 403 SER A N 1
ATOM 3240 C CA . SER A 1 403 ? -9.203 -63.126 -10.543 1.00 76.19 403 SER A CA 1
ATOM 3241 C C . SER A 1 403 ? -9.473 -63.949 -11.814 1.00 76.19 403 SER A C 1
ATOM 3243 O O . SER A 1 403 ? -9.131 -63.543 -12.925 1.00 76.19 403 SER A O 1
ATOM 3245 N N . GLU A 1 404 ? -10.090 -65.128 -11.668 1.00 65.94 404 GLU A N 1
ATOM 3246 C CA . GLU A 1 404 ? -10.573 -65.942 -12.798 1.00 65.94 404 GLU A CA 1
ATOM 3247 C C . GLU A 1 404 ? -11.930 -65.401 -13.308 1.00 65.94 404 GLU A C 1
ATOM 3249 O O . GLU A 1 404 ? -12.801 -65.076 -12.503 1.00 65.94 404 GLU A O 1
ATOM 3254 N N . GLU A 1 405 ? -12.159 -65.358 -14.632 1.00 52.25 405 GLU A N 1
ATOM 3255 C CA . GLU A 1 405 ? -13.464 -64.956 -15.217 1.00 52.25 405 GLU A CA 1
ATOM 3256 C C . GLU A 1 405 ? -14.612 -65.931 -14.870 1.00 52.25 405 GLU A C 1
ATOM 3258 O O . GLU A 1 405 ? -15.787 -65.582 -14.964 1.00 52.25 405 GLU A O 1
ATOM 3263 N N . MET A 1 406 ? -14.269 -67.153 -14.453 1.00 53.28 406 MET A N 1
ATOM 3264 C CA . MET A 1 406 ? -15.172 -68.190 -13.952 1.00 53.28 406 MET A CA 1
ATOM 3265 C C . MET A 1 406 ? -14.556 -68.749 -12.659 1.00 53.28 406 MET A C 1
ATOM 3267 O O . MET A 1 406 ? -13.622 -69.547 -12.751 1.00 53.28 406 MET A O 1
ATOM 3271 N N . PRO A 1 407 ? -15.002 -68.325 -11.462 1.00 46.91 407 PRO A N 1
ATOM 3272 C CA . PRO A 1 407 ? -14.298 -6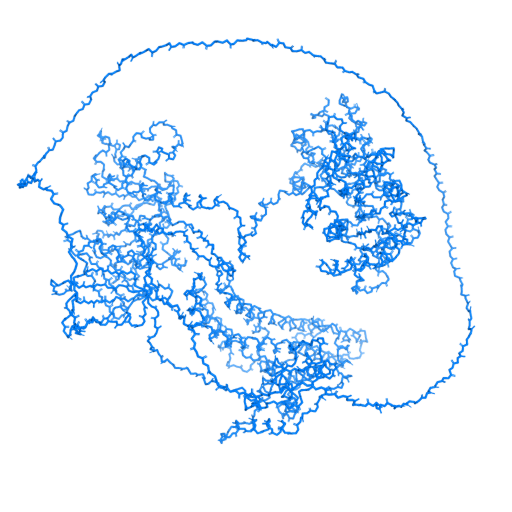8.628 -10.220 1.00 46.91 407 PRO A CA 1
ATOM 3273 C C . PRO A 1 407 ? -14.403 -70.109 -9.844 1.00 46.91 407 PRO A C 1
ATOM 3275 O O . PRO A 1 407 ? -15.491 -70.619 -9.564 1.00 46.91 407 PRO A O 1
ATOM 3278 N N . SER A 1 408 ? -13.262 -70.795 -9.758 1.00 49.28 408 SER A N 1
ATOM 3279 C CA . SER A 1 408 ? -13.195 -72.069 -9.042 1.00 49.28 408 SER A CA 1
ATOM 3280 C C . SER A 1 408 ? -13.236 -71.817 -7.517 1.00 49.28 408 SER A C 1
ATOM 3282 O O . SER A 1 408 ? -12.570 -70.895 -7.042 1.00 49.28 408 SER A O 1
ATOM 3284 N N . PRO A 1 409 ? -13.978 -72.602 -6.700 1.00 46.81 409 PRO A N 1
ATOM 3285 C CA . PRO A 1 409 ? -14.231 -72.247 -5.291 1.00 46.81 409 PRO A CA 1
ATOM 3286 C C . PRO A 1 409 ? -13.002 -72.117 -4.374 1.00 46.81 409 PRO A C 1
ATOM 3288 O O . PRO A 1 409 ? -13.124 -71.578 -3.277 1.00 46.81 409 PRO A O 1
ATOM 3291 N N . ASN A 1 410 ? -11.834 -72.614 -4.800 1.00 43.53 410 ASN A N 1
ATOM 3292 C CA . ASN A 1 410 ? -10.633 -72.744 -3.969 1.00 43.53 410 ASN A CA 1
ATOM 3293 C C . ASN A 1 410 ? -9.401 -71.974 -4.497 1.00 43.53 410 ASN A C 1
ATOM 3295 O O . ASN A 1 410 ? -8.350 -72.030 -3.862 1.00 43.53 410 ASN A O 1
ATOM 3299 N N . ALA A 1 411 ? -9.486 -71.258 -5.627 1.00 46.84 411 ALA A N 1
ATOM 3300 C CA . ALA A 1 411 ? -8.341 -70.558 -6.229 1.00 46.84 411 ALA A CA 1
ATOM 3301 C C . ALA A 1 411 ? -8.269 -69.071 -5.827 1.00 46.84 411 ALA A C 1
ATOM 3303 O O . ALA A 1 411 ? -8.455 -68.174 -6.649 1.00 46.84 411 ALA A O 1
ATOM 3304 N N . LYS A 1 412 ? -7.983 -68.789 -4.550 1.00 49.66 412 LYS A N 1
ATOM 3305 C CA . LYS A 1 412 ? -7.704 -67.416 -4.089 1.00 49.66 412 LYS A CA 1
ATOM 3306 C C . LYS A 1 412 ? -6.224 -67.075 -4.288 1.00 49.66 412 LYS A C 1
ATOM 3308 O O . LYS A 1 412 ? -5.363 -67.675 -3.653 1.00 49.66 412 LYS A O 1
ATOM 3313 N N . LEU A 1 413 ? -5.940 -66.107 -5.161 1.00 59.88 413 LEU A N 1
ATOM 3314 C CA . LEU A 1 413 ? -4.607 -65.525 -5.347 1.00 59.88 413 LEU A CA 1
ATOM 3315 C C . LEU A 1 413 ? -4.442 -64.288 -4.454 1.00 59.88 413 LEU A C 1
ATOM 3317 O O . LEU A 1 413 ? -5.265 -63.375 -4.505 1.00 59.88 413 LEU A O 1
ATOM 3321 N N . ASP A 1 414 ? -3.364 -64.238 -3.667 1.00 64.94 414 ASP A N 1
ATOM 3322 C CA . ASP A 1 414 ? -3.068 -63.084 -2.809 1.00 64.94 414 ASP A CA 1
ATOM 3323 C C . ASP A 1 414 ? -2.779 -61.815 -3.634 1.00 64.94 414 ASP A C 1
ATOM 3325 O O . ASP A 1 414 ? -1.916 -61.863 -4.527 1.00 64.94 414 ASP A O 1
ATOM 3329 N N . PRO A 1 415 ? -3.411 -60.668 -3.310 1.00 74.81 415 PRO A N 1
ATOM 3330 C CA . PRO A 1 415 ? -3.189 -59.412 -4.016 1.00 74.81 415 PRO A CA 1
ATOM 3331 C C . PRO A 1 415 ? -1.756 -58.895 -3.834 1.00 74.81 415 PRO A C 1
ATOM 3333 O O . PRO A 1 415 ? -1.098 -59.126 -2.817 1.00 74.81 415 PRO A O 1
ATOM 3336 N N . ILE A 1 416 ? -1.265 -58.161 -4.833 1.00 82.25 416 ILE A N 1
ATOM 3337 C CA . ILE A 1 416 ? 0.107 -57.641 -4.865 1.00 82.25 416 ILE A CA 1
ATOM 3338 C C . ILE A 1 416 ? 0.081 -56.150 -4.509 1.00 82.25 416 ILE A C 1
ATOM 3340 O O . ILE A 1 416 ? -0.097 -55.305 -5.386 1.00 82.25 416 ILE A O 1
ATOM 3344 N N . ASP A 1 417 ? 0.246 -55.820 -3.227 1.00 81.81 417 ASP A N 1
ATOM 3345 C CA . ASP A 1 417 ? 0.511 -54.447 -2.772 1.00 81.81 417 ASP A CA 1
ATOM 3346 C C . ASP A 1 417 ? 1.990 -54.068 -3.025 1.00 81.81 417 ASP A C 1
ATOM 3348 O O . ASP A 1 417 ? 2.898 -54.806 -2.631 1.00 81.81 417 ASP A O 1
ATOM 3352 N N . PHE A 1 418 ? 2.253 -52.917 -3.659 1.00 80.75 418 PHE A N 1
ATOM 3353 C CA . PHE A 1 418 ? 3.610 -52.394 -3.888 1.00 80.75 418 PHE A CA 1
ATOM 3354 C C . PHE A 1 418 ? 3.681 -50.854 -3.906 1.00 80.75 418 PHE A C 1
ATOM 3356 O O . PHE A 1 418 ? 2.769 -50.183 -4.379 1.00 80.75 418 PHE A O 1
ATOM 3363 N N . ASP A 1 419 ? 4.800 -50.290 -3.437 1.00 81.12 419 ASP A N 1
ATOM 3364 C CA . ASP A 1 419 ? 5.119 -48.852 -3.503 1.00 81.12 419 ASP A CA 1
ATOM 3365 C C . ASP A 1 419 ? 6.169 -48.599 -4.593 1.00 81.12 419 ASP A C 1
ATOM 3367 O O . ASP A 1 419 ? 7.290 -49.115 -4.517 1.00 81.12 419 ASP A O 1
ATOM 3371 N N . ILE A 1 420 ? 5.837 -47.773 -5.588 1.00 77.94 420 ILE A N 1
ATOM 3372 C CA . ILE A 1 420 ? 6.720 -47.420 -6.712 1.00 77.94 420 ILE A CA 1
ATOM 3373 C C . ILE A 1 420 ? 8.033 -46.734 -6.285 1.00 77.94 420 ILE A C 1
ATOM 3375 O O . ILE A 1 420 ? 8.993 -46.723 -7.046 1.00 77.94 420 ILE A O 1
ATOM 3379 N N . ARG A 1 421 ? 8.118 -46.171 -5.072 1.00 70.88 421 ARG A N 1
ATOM 3380 C CA . ARG A 1 421 ? 9.350 -45.577 -4.513 1.00 70.88 421 ARG A CA 1
ATOM 3381 C C . ARG A 1 421 ? 10.374 -46.630 -4.070 1.00 70.88 421 ARG A C 1
ATOM 3383 O O . ARG A 1 421 ? 11.538 -46.290 -3.877 1.00 70.88 421 ARG A O 1
ATOM 3390 N N . GLY A 1 422 ? 9.939 -47.873 -3.849 1.00 72.00 422 GLY A N 1
ATOM 3391 C CA . GLY A 1 422 ? 10.739 -48.954 -3.261 1.00 72.00 422 GLY A CA 1
ATOM 3392 C C . GLY A 1 422 ? 10.628 -50.295 -3.991 1.00 72.00 422 GLY A C 1
ATOM 3393 O O . GLY A 1 422 ? 10.960 -51.323 -3.398 1.00 72.00 422 GLY A O 1
ATOM 3394 N N . THR A 1 423 ? 10.152 -50.277 -5.239 1.00 79.00 423 THR A N 1
ATOM 3395 C CA . THR A 1 423 ? 9.856 -51.457 -6.064 1.00 79.00 423 THR A CA 1
ATOM 3396 C C . THR A 1 423 ? 10.510 -51.299 -7.433 1.00 79.00 423 THR A C 1
ATOM 3398 O O . THR A 1 423 ? 10.210 -50.332 -8.131 1.00 79.00 423 THR A O 1
ATOM 3401 N N . ASN A 1 424 ? 11.365 -52.243 -7.836 1.00 82.88 424 ASN A N 1
ATOM 3402 C CA . ASN A 1 424 ? 11.899 -52.272 -9.201 1.00 82.88 424 ASN A CA 1
ATOM 3403 C C . ASN A 1 424 ? 10.782 -52.707 -10.162 1.00 82.88 424 ASN A C 1
ATOM 3405 O O . ASN A 1 424 ? 10.088 -53.696 -9.907 1.00 82.88 424 ASN A O 1
ATOM 3409 N N . LEU A 1 425 ? 10.609 -51.967 -11.258 1.00 86.00 425 LEU A N 1
ATOM 3410 C CA . LEU A 1 425 ? 9.657 -52.285 -12.321 1.00 86.00 425 LEU A CA 1
ATOM 3411 C C . LEU A 1 425 ? 10.424 -52.531 -13.619 1.00 86.00 425 LEU A C 1
ATOM 3413 O O . LEU A 1 425 ? 10.844 -51.584 -14.282 1.00 86.00 425 LEU A O 1
ATOM 3417 N N . THR A 1 426 ? 10.600 -53.802 -13.980 1.00 86.56 426 THR A N 1
ATOM 3418 C CA . THR A 1 426 ? 11.404 -54.222 -15.137 1.00 86.56 426 THR A CA 1
ATOM 3419 C C . THR A 1 426 ? 10.509 -54.629 -16.319 1.00 86.56 426 THR A C 1
ATOM 3421 O O . THR A 1 426 ? 9.835 -55.659 -16.245 1.00 86.56 426 THR A O 1
ATOM 3424 N N . PRO A 1 427 ? 10.490 -53.865 -17.428 1.00 86.75 427 PRO A N 1
ATOM 3425 C CA . PRO A 1 427 ? 9.740 -54.190 -18.641 1.00 86.75 427 PRO A CA 1
ATOM 3426 C C . PRO A 1 427 ? 10.521 -55.162 -19.548 1.00 86.75 427 PRO A C 1
ATOM 3428 O O . PRO A 1 427 ? 11.341 -54.754 -20.373 1.00 86.75 427 PRO A O 1
ATOM 3431 N N . LEU A 1 428 ? 10.252 -56.466 -19.439 1.00 82.94 428 LEU A N 1
ATOM 3432 C CA . LEU A 1 428 ? 10.949 -57.498 -20.226 1.00 82.94 428 LEU A CA 1
ATOM 3433 C C . LEU A 1 428 ? 10.569 -57.490 -21.716 1.00 82.94 428 LEU A C 1
ATOM 3435 O O . LEU A 1 428 ? 11.391 -57.861 -22.554 1.00 82.94 428 LEU A O 1
ATOM 3439 N N . TYR A 1 429 ? 9.381 -56.975 -22.062 1.00 82.31 429 TYR A N 1
ATOM 3440 C CA . TYR A 1 429 ? 8.883 -56.820 -23.444 1.00 82.31 429 TYR A CA 1
ATOM 3441 C C . TYR A 1 429 ? 9.790 -55.984 -24.380 1.00 82.31 429 TYR A C 1
ATOM 3443 O O . TYR A 1 429 ? 9.543 -55.872 -25.585 1.00 82.31 429 TYR A O 1
ATOM 3451 N N . ILE A 1 430 ? 10.816 -55.347 -23.813 1.00 82.25 430 ILE A N 1
ATOM 3452 C CA . ILE A 1 430 ? 11.792 -54.488 -24.483 1.00 82.25 430 ILE A CA 1
ATOM 3453 C C . ILE A 1 430 ? 12.961 -55.299 -25.080 1.00 82.25 430 ILE A C 1
ATOM 3455 O O . ILE A 1 430 ? 13.607 -54.827 -26.018 1.00 82.25 430 ILE A O 1
ATOM 3459 N N . VAL A 1 431 ? 13.217 -56.523 -24.591 1.00 71.25 431 VAL A N 1
ATOM 3460 C CA . VAL A 1 431 ? 14.332 -57.377 -25.054 1.00 71.25 431 VAL A CA 1
ATOM 3461 C C . VAL A 1 431 ? 14.057 -57.982 -26.439 1.00 71.25 431 VAL A C 1
ATOM 3463 O O . VAL A 1 431 ? 14.905 -57.885 -27.323 1.00 71.25 431 VAL A O 1
ATOM 3466 N N . ASP A 1 432 ? 12.877 -58.575 -26.644 1.00 64.19 432 ASP A N 1
ATOM 3467 C CA . ASP A 1 432 ? 12.451 -59.193 -27.910 1.00 64.19 432 ASP A CA 1
ATOM 3468 C C . ASP A 1 432 ? 10.970 -58.869 -28.184 1.00 64.19 432 ASP A C 1
ATOM 3470 O O . ASP A 1 432 ? 10.138 -58.826 -27.279 1.00 64.19 432 ASP A O 1
ATOM 3474 N N . ALA A 1 433 ? 10.626 -58.658 -29.453 1.00 54.34 433 ALA A N 1
ATOM 3475 C CA . ALA A 1 433 ? 9.261 -58.432 -29.915 1.00 54.34 433 ALA A CA 1
ATOM 3476 C C . ALA A 1 433 ? 8.423 -59.727 -30.033 1.00 54.34 433 ALA A C 1
ATOM 3478 O O . ALA A 1 433 ? 7.228 -59.651 -30.328 1.00 54.34 433 ALA A O 1
ATOM 3479 N N . LYS A 1 434 ? 9.028 -60.910 -29.851 1.00 56.62 434 LYS A N 1
ATOM 3480 C CA . LYS A 1 434 ? 8.432 -62.229 -30.144 1.00 56.62 434 LYS A CA 1
ATOM 3481 C C . LYS A 1 434 ? 7.735 -62.955 -28.982 1.00 56.62 434 LYS A C 1
ATOM 3483 O O . LYS A 1 434 ? 7.515 -64.155 -29.118 1.00 56.62 434 LYS A O 1
ATOM 3488 N N . VAL A 1 435 ? 7.293 -62.243 -27.934 1.00 60.16 435 VAL A N 1
ATOM 3489 C CA . VAL A 1 435 ? 6.724 -62.801 -26.675 1.00 60.16 435 VAL A CA 1
ATOM 3490 C C . VAL A 1 435 ? 7.853 -63.362 -25.777 1.00 60.16 435 VAL A C 1
ATOM 3492 O O . VAL A 1 435 ? 8.769 -63.997 -26.295 1.00 60.16 435 VAL A O 1
ATOM 3495 N N . PRO A 1 436 ? 7.840 -63.125 -24.447 1.00 68.81 436 PRO A N 1
ATOM 3496 C CA . PRO A 1 436 ? 6.723 -62.637 -23.639 1.00 68.81 436 PRO A CA 1
ATOM 3497 C C . PRO A 1 436 ? 6.694 -61.118 -23.395 1.00 68.81 436 PRO A C 1
ATOM 3499 O O . PRO A 1 436 ? 7.721 -60.446 -23.339 1.00 68.81 436 PRO A O 1
ATOM 3502 N N . PHE A 1 437 ? 5.485 -60.561 -23.265 1.00 82.19 437 PHE A N 1
ATOM 3503 C CA . PHE A 1 437 ? 5.252 -59.119 -23.088 1.00 82.19 437 PHE A CA 1
ATOM 3504 C C . PHE A 1 437 ? 5.293 -58.696 -21.609 1.00 82.19 437 PHE A C 1
ATOM 3506 O O . PHE A 1 437 ? 4.462 -57.907 -21.163 1.00 82.19 437 PHE A O 1
ATOM 3513 N N . ASP A 1 438 ? 6.226 -59.253 -20.843 1.00 85.81 438 ASP A N 1
ATOM 3514 C CA . ASP A 1 438 ? 6.137 -59.272 -19.383 1.00 85.81 438 ASP A CA 1
ATOM 3515 C C . ASP A 1 438 ? 6.617 -57.980 -18.712 1.00 85.81 438 ASP A C 1
ATOM 3517 O O . ASP A 1 438 ? 7.461 -57.244 -19.239 1.00 85.81 438 ASP A O 1
ATOM 3521 N N . ILE A 1 439 ? 6.107 -57.744 -17.501 1.00 87.06 439 ILE A N 1
ATOM 3522 C CA . ILE A 1 439 ? 6.652 -56.769 -16.550 1.00 87.06 439 ILE A CA 1
ATOM 3523 C C . ILE A 1 439 ? 6.894 -57.484 -15.220 1.00 87.06 439 ILE A C 1
ATOM 3525 O O . ILE A 1 439 ? 5.972 -58.070 -14.652 1.00 87.06 439 ILE A O 1
ATOM 3529 N N . VAL A 1 440 ? 8.126 -57.416 -14.715 1.00 86.88 440 VAL A N 1
ATOM 3530 C CA . VAL A 1 440 ? 8.497 -57.945 -13.398 1.00 86.88 440 VAL A CA 1
ATOM 3531 C C . VAL A 1 440 ? 8.412 -56.833 -12.357 1.00 86.88 440 VAL A C 1
ATOM 3533 O O . VAL A 1 440 ? 8.912 -55.726 -12.568 1.00 86.88 440 VAL A O 1
ATOM 3536 N N . ILE A 1 441 ? 7.772 -57.148 -11.234 1.00 86.00 441 ILE A N 1
ATOM 3537 C CA . ILE A 1 441 ? 7.607 -56.294 -10.060 1.00 86.00 441 ILE A CA 1
ATOM 3538 C C . ILE A 1 441 ? 8.441 -56.901 -8.929 1.00 86.00 441 ILE A C 1
ATOM 3540 O O . ILE A 1 441 ? 8.089 -57.959 -8.399 1.00 86.00 441 ILE A O 1
ATOM 3544 N N . GLU A 1 442 ? 9.542 -56.249 -8.552 1.00 82.06 442 GLU A N 1
ATOM 3545 C CA . GLU A 1 442 ? 10.408 -56.700 -7.455 1.00 82.06 442 GLU A CA 1
ATOM 3546 C C . GLU A 1 442 ? 10.236 -55.800 -6.231 1.00 82.06 442 GLU A C 1
ATOM 3548 O O . GLU A 1 442 ? 10.729 -54.671 -6.177 1.00 82.06 442 GLU A O 1
ATOM 3553 N N . THR A 1 443 ? 9.538 -56.314 -5.222 1.00 77.25 443 THR A N 1
ATOM 3554 C CA . THR A 1 443 ? 9.455 -55.691 -3.895 1.00 77.25 443 THR A CA 1
ATOM 3555 C C . THR A 1 443 ? 10.515 -56.291 -2.969 1.00 77.25 443 THR A C 1
ATOM 3557 O O . THR A 1 443 ? 10.990 -57.404 -3.193 1.00 77.25 443 THR A O 1
ATOM 3560 N N . ARG A 1 444 ? 10.806 -55.634 -1.837 1.00 66.62 444 ARG A N 1
ATOM 3561 C CA . ARG A 1 444 ? 11.724 -56.153 -0.795 1.00 66.62 444 ARG A CA 1
ATOM 3562 C C . ARG A 1 444 ? 11.346 -57.524 -0.196 1.00 66.62 444 ARG A C 1
ATOM 3564 O O . ARG A 1 444 ? 12.112 -58.043 0.610 1.00 66.62 444 ARG A O 1
ATOM 3571 N N . ARG A 1 445 ? 10.161 -58.073 -0.499 1.00 68.81 445 ARG A N 1
ATOM 3572 C CA . ARG A 1 445 ? 9.651 -59.345 0.056 1.00 68.81 445 ARG A CA 1
ATOM 3573 C C . ARG A 1 445 ? 9.214 -60.368 -0.998 1.00 68.81 445 ARG A C 1
ATOM 3575 O O . ARG A 1 445 ? 9.100 -61.542 -0.667 1.00 68.81 445 ARG A O 1
ATOM 3582 N N . ARG A 1 446 ? 8.922 -59.942 -2.231 1.00 75.31 446 ARG A N 1
ATOM 3583 C CA . ARG A 1 446 ? 8.329 -60.777 -3.288 1.00 75.31 446 ARG A CA 1
ATOM 3584 C C . ARG A 1 446 ? 8.689 -60.224 -4.666 1.00 75.31 446 ARG A C 1
ATOM 3586 O O . ARG A 1 446 ? 8.460 -59.042 -4.928 1.00 75.31 446 ARG A O 1
ATOM 3593 N N . VAL A 1 447 ? 9.179 -61.097 -5.542 1.00 81.19 447 VAL A N 1
ATOM 3594 C CA . VAL A 1 447 ? 9.276 -60.871 -6.992 1.00 81.19 447 VAL A CA 1
ATOM 3595 C C . VAL A 1 447 ? 8.049 -61.501 -7.647 1.00 81.19 447 VAL A C 1
ATOM 3597 O O . VAL A 1 447 ? 7.697 -62.630 -7.310 1.00 81.19 447 VAL A O 1
ATOM 3600 N N . THR A 1 448 ? 7.379 -60.786 -8.552 1.00 81.75 448 THR A N 1
ATOM 3601 C CA . THR A 1 448 ? 6.236 -61.319 -9.318 1.00 81.75 448 THR A CA 1
ATOM 3602 C C . THR A 1 448 ? 6.316 -60.879 -10.776 1.00 81.75 448 THR A C 1
ATOM 3604 O O . THR A 1 448 ? 6.569 -59.709 -11.046 1.00 81.75 448 THR A O 1
ATOM 3607 N N . SER A 1 449 ? 6.077 -61.798 -11.713 1.00 83.44 449 SER A N 1
ATOM 3608 C CA . SER A 1 449 ? 5.949 -61.487 -13.142 1.00 83.44 449 SER A CA 1
ATOM 3609 C C . SER A 1 449 ? 4.478 -61.330 -13.525 1.00 83.44 449 SER A C 1
ATOM 3611 O O . SER A 1 449 ? 3.648 -62.154 -13.139 1.00 83.44 449 SER A O 1
ATOM 3613 N N . LEU A 1 450 ? 4.155 -60.285 -14.288 1.00 85.50 450 LEU A N 1
ATOM 3614 C CA . LEU A 1 450 ? 2.844 -60.082 -14.900 1.00 85.50 450 LEU A CA 1
ATOM 3615 C C . LEU A 1 450 ? 2.934 -60.365 -16.402 1.00 85.50 450 LEU A C 1
ATOM 3617 O O . LEU A 1 450 ? 3.662 -59.679 -17.122 1.00 85.50 450 LEU A O 1
ATOM 3621 N N . HIS A 1 451 ? 2.171 -61.359 -16.863 1.00 86.31 451 HIS A N 1
ATOM 3622 C CA . HIS A 1 451 ? 2.207 -61.849 -18.240 1.00 86.31 451 HIS A CA 1
ATOM 3623 C C . HIS A 1 451 ? 1.053 -61.274 -19.069 1.00 86.31 451 HIS A C 1
ATOM 3625 O O . HIS A 1 451 ? -0.101 -61.685 -18.932 1.00 86.31 451 HIS A O 1
ATOM 3631 N N . PHE A 1 452 ? 1.344 -60.311 -19.942 1.00 86.06 452 PHE A N 1
ATOM 3632 C CA . PHE A 1 452 ? 0.322 -59.608 -20.722 1.00 86.06 452 PHE A CA 1
ATOM 3633 C C . PHE A 1 452 ? 0.058 -60.293 -22.069 1.00 86.06 452 PHE A C 1
ATOM 3635 O O . PHE A 1 452 ? 0.986 -60.658 -22.789 1.00 86.06 452 PHE A O 1
ATOM 3642 N N . LEU A 1 453 ? -1.219 -60.417 -22.450 1.00 83.69 453 LEU A N 1
ATOM 3643 C CA . LEU A 1 453 ? -1.620 -61.067 -23.706 1.00 83.69 453 LEU A CA 1
ATOM 3644 C C . LEU A 1 453 ? -1.163 -60.275 -24.945 1.00 83.69 453 LEU A C 1
ATOM 3646 O O . LEU A 1 453 ? -0.904 -60.856 -25.998 1.00 83.69 453 LEU A O 1
ATOM 3650 N N . LYS A 1 454 ? -1.072 -58.944 -24.839 1.00 84.62 454 LYS A N 1
ATOM 3651 C CA . LYS A 1 454 ? -0.625 -58.045 -25.912 1.00 84.62 454 LYS A CA 1
ATOM 3652 C C . LYS A 1 454 ? 0.280 -56.956 -25.347 1.00 84.62 454 LYS A C 1
ATOM 3654 O O . LYS A 1 454 ? -0.019 -56.368 -24.310 1.00 84.62 454 LYS A O 1
ATOM 3659 N N . LEU A 1 455 ? 1.293 -56.554 -26.117 1.00 84.06 455 LEU A N 1
ATOM 3660 C CA . LEU A 1 455 ? 2.156 -55.400 -25.819 1.00 84.06 455 LEU A CA 1
ATOM 3661 C C . LEU A 1 455 ? 1.368 -54.129 -25.428 1.00 84.06 455 LEU A C 1
ATOM 3663 O O . LEU A 1 455 ? 1.776 -53.384 -24.544 1.00 84.06 455 LEU A O 1
ATOM 3667 N N . LYS A 1 456 ? 0.196 -53.890 -26.036 1.00 84.50 456 LYS A N 1
ATOM 3668 C CA . LYS A 1 456 ? -0.672 -52.741 -25.716 1.00 84.50 456 LYS A CA 1
ATOM 3669 C C . LYS A 1 456 ? -1.238 -52.776 -24.284 1.00 84.50 456 LYS A C 1
ATOM 3671 O O . LYS A 1 456 ? -1.541 -51.716 -23.742 1.00 84.50 456 LYS A O 1
ATOM 3676 N N . GLU A 1 457 ? -1.389 -53.952 -23.677 1.00 87.00 457 GLU A N 1
ATOM 3677 C CA . GLU A 1 457 ? -1.829 -54.113 -22.284 1.00 87.00 457 GLU A CA 1
ATOM 3678 C C . GLU A 1 457 ? -0.671 -53.866 -21.300 1.00 87.00 457 GLU A C 1
ATOM 3680 O O . GLU A 1 457 ? -0.838 -53.076 -20.373 1.00 87.00 457 GLU A O 1
ATOM 3685 N N . ALA A 1 458 ? 0.532 -54.387 -21.573 1.00 87.38 458 ALA A N 1
ATOM 3686 C CA . ALA A 1 458 ? 1.744 -54.046 -20.813 1.00 87.38 458 ALA A CA 1
ATOM 3687 C C . ALA A 1 458 ? 2.039 -52.530 -20.852 1.00 87.38 458 ALA A C 1
ATOM 3689 O O . ALA A 1 458 ? 2.267 -51.890 -19.824 1.00 87.38 458 ALA A O 1
ATOM 3690 N N . LEU A 1 459 ? 1.930 -51.914 -22.037 1.00 88.19 459 LEU A N 1
ATOM 3691 C CA . LEU A 1 459 ? 2.097 -50.469 -22.217 1.00 88.19 459 LEU A CA 1
ATOM 3692 C C . LEU A 1 459 ? 0.998 -49.633 -21.536 1.00 88.19 459 LEU A C 1
ATOM 3694 O O . LEU A 1 459 ? 1.267 -48.491 -21.168 1.00 88.19 459 LEU A O 1
ATOM 3698 N N . LYS A 1 460 ? -0.217 -50.172 -21.340 1.00 86.81 460 LYS A N 1
ATOM 3699 C CA . LYS A 1 460 ? -1.255 -49.550 -20.493 1.00 86.81 460 LYS A CA 1
ATOM 3700 C C . LYS A 1 460 ? -0.871 -49.615 -19.013 1.00 86.81 460 LYS A C 1
ATOM 3702 O O . LYS A 1 460 ? -0.976 -48.603 -18.332 1.00 86.81 460 LYS A O 1
ATOM 3707 N N . PHE A 1 461 ? -0.419 -50.774 -18.529 1.00 89.75 461 PHE A N 1
ATOM 3708 C CA . PHE A 1 461 ? 0.009 -50.948 -17.138 1.00 89.75 461 PHE A CA 1
ATOM 3709 C C . PHE A 1 461 ? 1.145 -49.977 -16.790 1.00 89.75 461 PHE A C 1
ATOM 3711 O O . PHE A 1 461 ? 1.024 -49.189 -15.854 1.00 89.75 461 PHE A O 1
ATOM 3718 N N . GLN A 1 462 ? 2.192 -49.932 -17.622 1.00 89.50 462 GLN A N 1
ATOM 3719 C CA . GLN A 1 462 ? 3.279 -48.963 -17.471 1.00 89.50 462 GLN A CA 1
ATOM 3720 C C . GLN A 1 462 ? 2.777 -47.511 -17.523 1.00 89.50 462 GLN A C 1
ATOM 3722 O O . GLN A 1 462 ? 3.220 -46.688 -16.724 1.00 89.50 462 GLN A O 1
ATOM 3727 N N . HIS A 1 463 ? 1.850 -47.181 -18.428 1.00 87.88 463 HIS A N 1
ATOM 3728 C CA . HIS A 1 463 ? 1.276 -45.834 -18.542 1.00 87.88 463 HIS A CA 1
ATOM 3729 C C . HIS A 1 463 ? 0.544 -45.414 -17.260 1.00 87.88 463 HIS A C 1
ATOM 3731 O O . HIS A 1 463 ? 0.846 -44.344 -16.737 1.00 87.88 463 HIS A O 1
ATOM 3737 N N . VAL A 1 464 ? -0.326 -46.253 -16.695 1.00 84.44 464 VAL A N 1
ATOM 3738 C CA . VAL A 1 464 ? -1.050 -45.939 -15.446 1.00 84.44 464 VAL A CA 1
ATOM 3739 C C . VAL A 1 464 ? -0.101 -45.806 -14.249 1.00 84.44 464 VAL A C 1
ATOM 3741 O O . VAL A 1 464 ? -0.241 -44.881 -13.450 1.00 84.44 464 VAL A O 1
ATOM 3744 N N . VAL A 1 465 ? 0.897 -46.687 -14.144 1.00 85.19 465 VAL A N 1
ATOM 3745 C CA . VAL A 1 465 ? 1.850 -46.705 -13.021 1.00 85.19 465 VAL A CA 1
ATOM 3746 C C . VAL A 1 465 ? 2.863 -45.546 -13.099 1.00 85.19 465 VAL A C 1
ATOM 3748 O O . VAL A 1 465 ? 3.240 -44.988 -12.071 1.00 85.19 465 VAL A O 1
ATOM 3751 N N . THR A 1 466 ? 3.274 -45.116 -14.300 1.00 85.00 466 THR A N 1
ATOM 3752 C CA . THR A 1 466 ? 4.275 -44.039 -14.483 1.00 85.00 466 THR A CA 1
ATOM 3753 C C . THR A 1 466 ? 3.697 -42.656 -14.810 1.00 85.00 466 THR A C 1
ATOM 3755 O O . THR A 1 466 ? 4.405 -41.661 -14.662 1.00 85.00 466 THR A O 1
ATOM 3758 N N . ASN A 1 467 ? 2.435 -42.566 -15.245 1.00 83.81 467 ASN A N 1
ATOM 3759 C CA . ASN A 1 467 ? 1.808 -41.402 -15.902 1.00 83.81 467 ASN A CA 1
ATOM 3760 C C . ASN A 1 467 ? 2.452 -40.987 -17.247 1.00 83.81 467 ASN A C 1
ATOM 3762 O O . ASN A 1 467 ? 2.190 -39.895 -17.763 1.00 83.81 467 ASN A O 1
ATOM 3766 N N . PHE A 1 468 ? 3.267 -41.862 -17.853 1.00 86.31 468 PHE A N 1
ATOM 3767 C CA . PHE A 1 468 ? 3.848 -41.657 -19.180 1.00 86.31 468 PHE A CA 1
ATOM 3768 C C . PHE A 1 468 ? 3.330 -42.683 -20.187 1.00 86.31 468 PHE A C 1
ATOM 3770 O O . PHE A 1 468 ? 3.563 -43.886 -20.077 1.00 86.31 468 PHE A O 1
ATOM 3777 N N . ARG A 1 469 ? 2.652 -42.191 -21.224 1.00 89.00 469 ARG A N 1
ATOM 3778 C CA . ARG A 1 469 ? 2.162 -43.006 -22.333 1.00 89.00 469 ARG A CA 1
ATOM 3779 C C . ARG A 1 469 ? 3.224 -43.098 -23.423 1.00 89.00 469 ARG A C 1
ATOM 3781 O O . ARG A 1 469 ? 3.715 -42.076 -23.905 1.00 89.00 469 ARG A O 1
ATOM 3788 N N . VAL A 1 470 ? 3.513 -44.315 -23.881 1.00 89.38 470 VAL A N 1
ATOM 3789 C CA . VAL A 1 470 ? 4.338 -44.527 -25.079 1.00 89.38 470 VAL A CA 1
ATOM 3790 C C . VAL A 1 470 ? 3.567 -44.055 -26.313 1.00 89.38 470 VAL A C 1
ATOM 3792 O O . VAL A 1 470 ? 2.509 -44.592 -26.660 1.00 89.38 470 VAL A O 1
ATOM 3795 N N . PHE A 1 471 ? 4.089 -43.021 -26.967 1.00 84.75 471 PHE A N 1
ATOM 3796 C CA . PHE A 1 471 ? 3.498 -42.401 -28.143 1.00 84.75 471 PHE A CA 1
ATOM 3797 C C . PHE A 1 471 ? 3.416 -43.414 -29.294 1.00 84.75 471 PHE A C 1
ATOM 3799 O O . PHE A 1 471 ? 4.318 -44.229 -29.495 1.00 84.75 471 PHE A O 1
ATOM 3806 N N . GLY A 1 472 ? 2.281 -43.433 -29.997 1.00 80.06 472 GLY A N 1
ATOM 3807 C CA . GLY A 1 472 ? 1.982 -44.430 -31.033 1.00 80.06 472 GLY A CA 1
ATOM 3808 C C . GLY A 1 472 ? 1.940 -45.900 -30.570 1.00 80.06 472 GLY A C 1
ATOM 3809 O O . GLY A 1 472 ? 1.758 -46.771 -31.417 1.00 80.06 472 GLY A O 1
ATOM 3810 N N . TYR A 1 473 ? 2.116 -46.199 -29.271 1.00 78.81 473 TYR A N 1
ATOM 3811 C CA . TYR A 1 473 ? 2.398 -47.549 -28.746 1.00 78.81 473 TYR A CA 1
ATOM 3812 C C . TYR A 1 473 ? 3.556 -48.264 -29.480 1.00 78.81 473 TYR A C 1
ATOM 3814 O O . TYR A 1 473 ? 3.540 -49.481 -29.653 1.00 78.81 473 TYR A O 1
ATOM 3822 N N . SER A 1 474 ? 4.550 -47.506 -29.956 1.00 79.88 474 SER A N 1
ATOM 3823 C CA . SER A 1 474 ? 5.631 -48.016 -30.810 1.00 79.88 474 SER A CA 1
ATOM 3824 C C . SER A 1 474 ? 6.958 -48.198 -30.074 1.00 79.88 474 SER A C 1
ATOM 3826 O O . SER A 1 474 ? 7.369 -47.315 -29.320 1.00 79.88 474 SER A O 1
ATOM 3828 N N . GLN A 1 475 ? 7.666 -49.282 -30.397 1.00 85.31 475 GLN A N 1
ATOM 3829 C CA . GLN A 1 475 ? 9.044 -49.544 -29.979 1.00 85.31 475 GLN A CA 1
ATOM 3830 C C . GLN A 1 475 ? 9.931 -49.831 -31.198 1.00 85.31 475 GLN A C 1
ATOM 3832 O O . GLN A 1 475 ? 9.450 -50.380 -32.191 1.00 85.31 475 GLN A O 1
ATOM 3837 N N . PHE A 1 476 ? 11.207 -49.445 -31.134 1.00 88.50 476 PHE A N 1
ATOM 3838 C CA . PHE A 1 476 ? 12.155 -49.578 -32.244 1.00 88.50 476 PHE A CA 1
ATOM 3839 C C . PHE A 1 476 ? 13.509 -50.097 -31.760 1.00 88.50 476 PHE A C 1
ATOM 3841 O O . PHE A 1 476 ? 14.175 -49.428 -30.974 1.00 88.50 476 PHE A O 1
ATOM 3848 N N . HIS A 1 477 ? 13.951 -51.246 -32.269 1.00 89.50 477 HIS A N 1
ATOM 3849 C CA . HIS A 1 477 ? 15.294 -51.763 -31.996 1.00 89.50 477 HIS A CA 1
ATOM 3850 C C . HIS A 1 477 ? 16.323 -51.041 -32.886 1.00 89.50 477 HIS A C 1
ATOM 3852 O O . HIS A 1 477 ? 16.180 -50.987 -34.114 1.00 89.50 477 HIS A O 1
ATOM 3858 N N . VAL A 1 478 ? 17.334 -50.444 -32.255 1.00 91.81 478 VAL A N 1
ATOM 3859 C CA . VAL A 1 478 ? 18.347 -49.572 -32.866 1.00 91.81 478 VAL A CA 1
ATOM 3860 C C . VAL A 1 478 ? 19.715 -49.806 -32.228 1.00 91.81 478 VAL A C 1
ATOM 3862 O O . VAL A 1 478 ? 19.811 -50.172 -31.062 1.00 91.81 478 VAL A O 1
ATOM 3865 N N . GLU A 1 479 ? 20.789 -49.524 -32.956 1.00 92.44 479 GLU A N 1
ATOM 3866 C CA . GLU A 1 479 ? 22.105 -49.331 -32.346 1.00 92.44 479 GLU A CA 1
ATOM 3867 C C . GLU A 1 479 ? 22.227 -47.871 -31.882 1.00 92.44 479 GLU A C 1
ATOM 3869 O O . GLU A 1 479 ? 21.962 -46.955 -32.662 1.00 92.44 479 GLU A O 1
ATOM 3874 N N . ALA A 1 480 ? 22.622 -47.629 -30.632 1.00 91.75 480 ALA A N 1
ATOM 3875 C CA . ALA A 1 480 ? 22.783 -46.295 -30.057 1.00 91.75 480 ALA A CA 1
ATOM 3876 C C . ALA A 1 480 ? 24.265 -45.941 -29.855 1.00 91.75 480 ALA A C 1
ATOM 3878 O O . ALA A 1 480 ? 25.040 -46.714 -29.288 1.00 91.75 480 ALA A O 1
ATOM 3879 N N . LYS A 1 481 ? 24.654 -44.735 -30.285 1.00 91.25 481 LYS A N 1
ATOM 3880 C CA . LYS A 1 481 ? 25.991 -44.167 -30.084 1.00 91.25 481 LYS A CA 1
ATOM 3881 C C . LYS A 1 481 ? 25.915 -42.776 -29.456 1.00 91.25 481 LYS A C 1
ATOM 3883 O O . LYS A 1 481 ? 25.367 -41.842 -30.043 1.00 91.25 481 LYS A O 1
ATOM 3888 N N . PHE A 1 482 ? 26.541 -42.634 -28.293 1.00 91.88 482 PHE A N 1
ATOM 3889 C CA . PHE A 1 482 ? 26.586 -41.400 -27.509 1.00 91.88 482 PHE A CA 1
ATOM 3890 C C . PHE A 1 482 ? 27.902 -40.649 -27.746 1.00 91.88 482 PHE A C 1
ATOM 3892 O O . PHE A 1 482 ? 28.970 -41.262 -27.839 1.00 91.88 482 PHE A O 1
ATOM 3899 N N . VAL A 1 483 ? 27.832 -39.324 -27.893 1.00 88.19 483 VAL A N 1
ATOM 3900 C CA . VAL A 1 483 ? 28.974 -38.478 -28.267 1.00 88.19 483 VAL A CA 1
ATOM 3901 C C . VAL A 1 483 ? 29.075 -37.264 -27.348 1.00 88.19 483 VAL A C 1
ATOM 3903 O O . VAL A 1 483 ? 28.101 -36.549 -27.110 1.00 88.19 483 VAL A O 1
ATOM 3906 N N . PHE A 1 484 ? 30.297 -37.031 -26.886 1.00 88.31 484 PHE A N 1
ATOM 3907 C CA . PHE A 1 484 ? 30.724 -35.960 -25.994 1.00 88.31 484 PHE A CA 1
ATOM 3908 C C . PHE A 1 484 ? 31.760 -35.089 -26.717 1.00 88.31 484 PHE A C 1
ATOM 3910 O O . PHE A 1 484 ? 32.190 -35.400 -27.832 1.00 88.31 484 PHE A O 1
ATOM 3917 N N . SER A 1 485 ? 32.175 -33.980 -26.110 1.00 75.75 485 SER A N 1
ATOM 3918 C CA . SER A 1 485 ? 33.182 -33.076 -26.683 1.00 75.75 485 SER A CA 1
ATOM 3919 C C . SER A 1 485 ? 34.543 -33.771 -26.863 1.00 75.75 485 SER A C 1
ATOM 3921 O O . SER A 1 485 ? 35.345 -33.836 -25.939 1.00 75.75 485 SER A O 1
ATOM 3923 N N . GLY A 1 486 ? 34.796 -34.301 -28.065 1.00 63.59 486 GLY A N 1
ATOM 3924 C CA . GLY A 1 486 ? 36.041 -34.984 -28.446 1.00 63.59 486 GLY A CA 1
ATOM 3925 C C . GLY A 1 486 ? 36.065 -36.507 -28.249 1.00 63.59 486 GLY A C 1
ATOM 3926 O O . GLY A 1 486 ? 37.042 -37.139 -28.639 1.00 63.59 486 GLY A O 1
ATOM 3927 N N . GLN A 1 487 ? 35.014 -37.119 -27.692 1.00 77.56 487 GLN A N 1
ATOM 3928 C CA . GLN A 1 487 ? 34.962 -38.562 -27.403 1.00 77.56 487 GLN A CA 1
ATOM 3929 C C . GLN A 1 487 ? 33.590 -39.170 -27.742 1.00 77.56 487 GLN A C 1
ATOM 3931 O O . GLN A 1 487 ? 32.583 -38.468 -27.817 1.00 77.56 487 GLN A O 1
ATOM 3936 N N . SER A 1 488 ? 33.526 -40.488 -27.943 1.00 80.25 488 SER A N 1
ATOM 3937 C CA . SER A 1 488 ? 32.259 -41.212 -28.118 1.00 80.25 488 SER A CA 1
ATOM 3938 C C . SER A 1 488 ? 32.295 -42.567 -27.432 1.00 80.25 488 SER A C 1
ATOM 3940 O O . SER A 1 488 ? 33.290 -43.278 -27.571 1.00 80.25 488 SER A O 1
ATOM 3942 N N . GLU A 1 489 ? 31.199 -42.945 -26.780 1.00 84.56 489 GLU A N 1
ATOM 3943 C CA . GLU A 1 489 ? 31.052 -44.274 -26.183 1.00 84.56 489 GLU A CA 1
ATOM 3944 C C . GLU A 1 489 ? 31.060 -45.395 -27.247 1.00 84.56 489 GLU A C 1
ATOM 3946 O O . GLU A 1 489 ? 30.789 -45.140 -28.433 1.00 84.56 489 GLU A O 1
ATOM 3951 N N . PRO A 1 490 ? 31.336 -46.650 -26.835 1.00 82.50 490 PRO A N 1
ATOM 3952 C CA . PRO A 1 490 ? 31.027 -47.831 -27.632 1.00 82.50 490 PRO A CA 1
ATOM 3953 C C . PRO A 1 490 ? 29.559 -47.853 -28.074 1.00 82.50 490 PRO A C 1
ATOM 3955 O O . PRO A 1 490 ? 28.676 -47.345 -27.385 1.00 82.50 490 PRO A O 1
ATOM 3958 N N . VAL A 1 491 ? 29.299 -48.480 -29.221 1.00 85.12 491 VAL A N 1
ATOM 3959 C CA . VAL A 1 491 ? 27.932 -48.696 -29.708 1.00 85.12 491 VAL A CA 1
ATOM 3960 C C . VAL A 1 491 ? 27.222 -49.695 -28.791 1.00 85.12 491 VAL A C 1
ATOM 3962 O O . VAL A 1 491 ? 27.742 -50.784 -28.533 1.00 85.12 491 VAL A O 1
ATOM 3965 N N . GLN A 1 492 ? 26.045 -49.313 -28.306 1.00 88.88 492 GLN A N 1
ATOM 3966 C CA . GLN A 1 492 ? 25.169 -50.132 -27.469 1.00 88.88 492 GLN A CA 1
ATOM 3967 C C . GLN A 1 492 ? 23.967 -50.587 -28.306 1.00 88.88 492 GLN A C 1
ATOM 3969 O O . GLN A 1 492 ? 23.497 -49.832 -29.157 1.00 88.88 492 GLN A O 1
ATOM 3974 N N . ASP A 1 493 ? 23.446 -51.787 -28.067 1.00 89.69 493 ASP A N 1
ATOM 3975 C CA . ASP A 1 493 ? 22.114 -52.139 -28.568 1.00 89.69 493 ASP A CA 1
ATOM 3976 C C . ASP A 1 493 ? 21.072 -51.380 -27.749 1.00 89.69 493 ASP A C 1
ATOM 3978 O O . ASP A 1 493 ? 21.284 -51.131 -26.561 1.00 89.69 493 ASP A O 1
ATOM 3982 N N . ALA A 1 494 ? 19.966 -50.964 -28.358 1.00 90.81 494 ALA A N 1
ATOM 3983 C CA . ALA A 1 494 ? 18.930 -50.235 -27.646 1.00 90.81 494 ALA A CA 1
ATOM 3984 C C . ALA A 1 494 ? 17.528 -50.458 -28.216 1.00 90.81 494 ALA A C 1
ATOM 3986 O O . ALA A 1 494 ? 17.332 -50.634 -29.417 1.00 90.81 494 ALA A O 1
ATOM 3987 N N . CYS A 1 495 ? 16.529 -50.349 -27.346 1.00 90.81 495 CYS A N 1
ATOM 3988 C CA . CYS A 1 495 ? 15.145 -50.150 -27.744 1.00 90.81 495 CYS A CA 1
ATOM 3989 C C . CYS A 1 495 ? 14.752 -48.686 -27.503 1.00 90.81 495 CYS A C 1
ATOM 3991 O O . CYS A 1 495 ? 14.831 -48.181 -26.382 1.00 90.81 495 CYS A O 1
ATOM 3993 N N . ALA A 1 496 ? 14.322 -48.005 -28.564 1.00 91.50 496 ALA A N 1
ATOM 3994 C CA . ALA A 1 496 ? 13.891 -46.615 -28.550 1.00 91.50 496 ALA A CA 1
ATOM 3995 C C . ALA A 1 496 ? 12.362 -46.497 -28.486 1.00 91.50 496 ALA A C 1
ATOM 3997 O O . ALA A 1 496 ? 11.637 -47.131 -29.259 1.00 91.50 496 ALA A O 1
ATOM 3998 N N . GLN A 1 497 ? 11.879 -45.646 -27.583 1.00 92.25 497 GLN A N 1
ATOM 3999 C CA . GLN A 1 497 ? 10.470 -45.299 -27.398 1.00 92.25 497 GLN A CA 1
ATOM 4000 C C . GLN A 1 497 ? 10.334 -43.780 -27.217 1.00 92.25 497 GLN A C 1
ATOM 4002 O O . GLN A 1 497 ? 11.233 -43.125 -26.692 1.00 92.25 497 GLN A O 1
ATOM 4007 N N . ILE A 1 498 ? 9.200 -43.206 -27.620 1.00 91.44 498 ILE A N 1
ATOM 4008 C CA . ILE A 1 498 ? 8.871 -41.795 -27.359 1.00 91.44 498 ILE A CA 1
ATOM 4009 C C . ILE A 1 498 ? 7.769 -41.774 -26.306 1.00 91.44 498 ILE A C 1
ATOM 4011 O O . ILE A 1 498 ? 6.757 -42.449 -26.467 1.00 91.44 498 ILE A O 1
ATOM 4015 N N . TRP A 1 499 ? 7.975 -41.051 -25.213 1.00 91.62 499 TRP A N 1
ATOM 4016 C CA . TRP A 1 499 ? 7.069 -40.992 -24.068 1.00 91.62 499 TRP A CA 1
ATOM 4017 C C . TRP A 1 499 ? 6.470 -39.586 -23.961 1.00 91.62 499 TRP A C 1
ATOM 4019 O O . TRP A 1 499 ? 7.198 -38.592 -23.992 1.00 91.62 499 TRP A O 1
ATOM 4029 N N . ILE A 1 500 ? 5.147 -39.502 -23.811 1.00 88.19 500 ILE A N 1
ATOM 4030 C CA . ILE A 1 500 ? 4.421 -38.265 -23.487 1.00 88.19 500 ILE A CA 1
ATOM 4031 C C . ILE A 1 500 ? 3.777 -38.386 -22.106 1.00 88.19 500 ILE A C 1
ATOM 4033 O O . ILE A 1 500 ? 3.339 -39.468 -21.714 1.00 88.19 500 ILE A O 1
ATOM 4037 N N . HIS A 1 501 ? 3.700 -37.285 -21.361 1.00 84.69 501 HIS A N 1
ATOM 4038 C CA . HIS A 1 501 ? 2.947 -37.267 -20.109 1.00 84.69 501 HIS A CA 1
ATOM 4039 C C . HIS A 1 501 ? 1.443 -37.266 -20.397 1.00 84.69 501 HIS A C 1
ATOM 4041 O O . HIS A 1 501 ? 0.956 -36.456 -21.187 1.00 84.69 501 HIS A O 1
ATOM 4047 N N . ASN A 1 502 ? 0.718 -38.172 -19.750 1.00 80.25 502 ASN A N 1
ATOM 4048 C CA . ASN A 1 502 ? -0.732 -38.300 -19.841 1.00 80.25 502 ASN A CA 1
ATOM 4049 C C . ASN A 1 502 ? -1.188 -39.002 -18.547 1.00 80.25 502 ASN A C 1
ATOM 4051 O O . ASN A 1 502 ? -1.022 -40.218 -18.442 1.00 80.25 502 ASN A O 1
ATOM 4055 N N . PRO A 1 503 ? -1.648 -38.259 -17.524 1.00 72.50 503 PRO A N 1
ATOM 4056 C CA . PRO A 1 503 ? -2.061 -38.853 -16.258 1.00 72.50 503 PRO A CA 1
ATOM 4057 C C . PRO A 1 503 ? -3.378 -39.618 -16.430 1.00 72.50 503 PRO A C 1
ATOM 4059 O O . PRO A 1 503 ? -4.176 -39.291 -17.307 1.00 72.50 503 PRO A O 1
ATOM 4062 N N . VAL A 1 504 ? -3.604 -40.632 -15.592 1.00 72.69 504 VAL A N 1
ATOM 4063 C CA . VAL A 1 504 ? -4.838 -41.434 -15.620 1.00 72.69 504 VAL A CA 1
ATOM 4064 C C . VAL A 1 504 ? -5.604 -41.261 -14.311 1.00 72.69 504 VAL A C 1
ATOM 4066 O O . VAL A 1 504 ? -5.096 -41.590 -13.233 1.00 72.69 504 VAL A O 1
ATOM 4069 N N . GLU A 1 505 ? -6.823 -40.742 -14.431 1.00 63.22 505 GLU A N 1
ATOM 4070 C CA . GLU A 1 505 ? -7.855 -40.709 -13.391 1.00 63.22 505 GLU A CA 1
ATOM 4071 C C . GLU A 1 505 ? -8.633 -42.033 -13.401 1.00 63.22 505 GLU A C 1
ATOM 4073 O O . GLU A 1 505 ? -8.868 -42.613 -14.464 1.00 63.22 505 GLU A O 1
ATOM 4078 N N . GLY A 1 506 ? -9.003 -42.526 -12.221 1.00 62.16 506 GLY A N 1
ATOM 4079 C CA . GLY A 1 506 ? -9.749 -43.765 -12.028 1.00 62.16 506 GLY A CA 1
ATOM 4080 C C . GLY A 1 506 ? -11.070 -43.564 -11.284 1.00 62.16 506 GLY A C 1
ATOM 4081 O O . GLY A 1 506 ? -11.514 -42.448 -11.019 1.00 62.16 506 GLY A O 1
ATOM 4082 N N . ARG A 1 507 ? -11.719 -44.678 -10.939 1.00 63.78 507 ARG A N 1
ATOM 4083 C CA . ARG A 1 507 ? -12.983 -44.705 -10.189 1.00 63.78 507 ARG A CA 1
ATOM 4084 C C . ARG A 1 507 ? -12.722 -45.029 -8.719 1.00 63.78 507 ARG A C 1
ATOM 4086 O O . ARG A 1 507 ? -12.130 -46.060 -8.421 1.00 63.78 507 ARG A O 1
ATOM 4093 N N . LEU A 1 508 ? -13.231 -44.205 -7.804 1.00 53.59 508 LEU A N 1
ATOM 4094 C CA . LEU A 1 508 ? -13.307 -44.543 -6.377 1.00 53.59 508 LEU A CA 1
ATOM 4095 C C . LEU A 1 508 ? -14.070 -45.856 -6.164 1.00 53.59 508 LEU A C 1
ATOM 4097 O O . LEU A 1 508 ? -15.139 -46.046 -6.748 1.00 53.59 508 LEU A O 1
ATOM 4101 N N . LEU A 1 509 ? -13.538 -46.716 -5.299 1.00 52.62 509 LEU A N 1
ATOM 4102 C CA . LEU A 1 509 ? -14.181 -47.946 -4.851 1.00 52.62 509 LEU A CA 1
ATOM 4103 C C . LEU A 1 509 ? -14.469 -47.863 -3.352 1.00 52.62 509 LEU A C 1
ATOM 4105 O O . LEU A 1 509 ? -13.597 -47.502 -2.560 1.00 52.62 509 LEU A O 1
ATOM 4109 N N . THR A 1 510 ? -15.682 -48.237 -2.961 1.00 49.19 510 THR A N 1
ATOM 4110 C CA . THR A 1 510 ? -16.045 -48.436 -1.553 1.00 49.19 510 THR A CA 1
ATOM 4111 C C . THR A 1 510 ? -15.308 -49.635 -0.949 1.00 49.19 510 THR A C 1
ATOM 4113 O O . THR A 1 510 ? -14.841 -50.526 -1.660 1.00 49.19 510 THR A O 1
ATOM 4116 N N . THR A 1 511 ? -15.265 -49.712 0.382 1.00 46.81 511 THR A N 1
ATOM 4117 C CA . THR A 1 511 ? -14.709 -50.845 1.148 1.00 46.81 511 THR A CA 1
ATOM 4118 C C . THR A 1 511 ? -15.325 -52.202 0.774 1.00 46.81 511 THR A C 1
ATOM 4120 O O . THR A 1 511 ? -14.680 -53.236 0.932 1.00 46.81 511 THR A O 1
ATOM 4123 N N . ALA A 1 512 ? -16.563 -52.206 0.266 1.00 44.81 512 ALA A N 1
ATOM 4124 C CA . ALA A 1 512 ? -17.219 -53.398 -0.262 1.00 44.81 512 ALA A CA 1
ATOM 4125 C C . ALA A 1 512 ? -16.717 -53.747 -1.672 1.00 44.81 512 ALA A C 1
ATOM 4127 O O . ALA A 1 512 ? -16.317 -54.883 -1.900 1.00 44.81 512 ALA A O 1
ATOM 4128 N N . GLU A 1 513 ? -16.676 -52.783 -2.599 1.00 45.22 513 GLU A N 1
ATOM 4129 C CA . GLU A 1 513 ? -16.184 -52.991 -3.973 1.00 45.22 513 GLU A CA 1
ATOM 4130 C C . GLU A 1 513 ? -14.693 -53.368 -4.016 1.00 45.22 513 GLU A C 1
ATOM 4132 O O . GLU A 1 513 ? -14.286 -54.173 -4.849 1.00 45.22 513 GLU A O 1
ATOM 4137 N N . SER A 1 514 ? -13.871 -52.836 -3.104 1.00 46.59 514 SER A N 1
ATOM 4138 C CA . SER A 1 514 ? -12.437 -53.157 -3.008 1.00 46.59 514 SER A CA 1
ATOM 4139 C C . SER A 1 514 ? -12.134 -54.510 -2.341 1.00 46.59 514 SER A C 1
ATOM 4141 O O . SER A 1 514 ? -10.974 -54.925 -2.312 1.00 46.59 514 SER A O 1
ATOM 4143 N N . GLN A 1 515 ? -13.160 -55.202 -1.827 1.00 44.34 515 GLN A N 1
ATOM 4144 C CA . GLN A 1 515 ? -13.077 -56.522 -1.184 1.00 44.34 515 GLN A CA 1
ATOM 4145 C C . GLN A 1 515 ? -14.049 -57.551 -1.803 1.00 44.34 515 GLN A C 1
ATOM 4147 O O . GLN A 1 515 ? -14.210 -58.637 -1.247 1.00 44.34 515 GLN A O 1
ATOM 4152 N N . GLN A 1 516 ? -14.736 -57.224 -2.906 1.00 40.19 516 GLN A N 1
ATOM 4153 C CA . GLN A 1 516 ? -15.906 -57.989 -3.345 1.00 40.19 516 GLN A CA 1
ATOM 4154 C C . GLN A 1 516 ? -15.558 -59.283 -4.089 1.00 40.19 516 GLN A C 1
ATOM 4156 O O . GLN A 1 516 ? -14.952 -59.279 -5.159 1.00 40.19 516 GLN A O 1
ATOM 4161 N N . GLU A 1 517 ? -16.025 -60.399 -3.535 1.00 35.62 517 GLU A N 1
ATOM 4162 C CA . GLU A 1 517 ? -16.110 -61.687 -4.223 1.00 35.62 517 GLU A CA 1
ATOM 4163 C C . GLU A 1 517 ? -17.251 -61.664 -5.259 1.00 35.62 517 GLU A C 1
ATOM 4165 O O . GLU A 1 517 ? -18.236 -60.936 -5.105 1.00 35.62 517 GLU A O 1
ATOM 4170 N N . ALA A 1 518 ? -17.137 -62.463 -6.325 1.00 29.64 518 ALA A N 1
ATOM 4171 C CA . ALA A 1 518 ? -18.138 -62.493 -7.391 1.00 29.64 518 ALA A CA 1
ATOM 4172 C C . ALA A 1 518 ? -19.505 -63.019 -6.880 1.00 29.64 518 ALA A C 1
ATOM 4174 O O . ALA A 1 518 ? -19.557 -64.089 -6.264 1.00 29.64 518 ALA A O 1
ATOM 4175 N N . PRO A 1 519 ? -20.628 -62.316 -7.136 1.00 30.47 519 PRO A N 1
ATOM 4176 C CA . PRO A 1 519 ? -21.930 -62.688 -6.587 1.00 30.47 519 PRO A CA 1
ATOM 4177 C C . PRO A 1 519 ? -22.490 -63.968 -7.227 1.00 30.47 519 PRO A C 1
ATOM 4179 O O . PRO A 1 519 ? -22.657 -64.053 -8.444 1.00 30.47 519 PRO A O 1
ATOM 4182 N N . SER A 1 520 ? -22.833 -64.954 -6.394 1.00 27.36 520 SER A N 1
ATOM 4183 C CA . SER A 1 520 ? -23.470 -66.210 -6.827 1.00 27.36 520 SER A CA 1
ATOM 4184 C C . SER A 1 520 ? -25.000 -66.068 -7.003 1.00 27.36 520 SER A C 1
ATOM 4186 O O . SER A 1 520 ? -25.617 -65.303 -6.259 1.00 27.36 520 SER A O 1
ATOM 4188 N N . PRO A 1 521 ? -25.645 -66.781 -7.955 1.00 41.22 521 PRO A N 1
ATOM 4189 C CA . PRO A 1 521 ? -27.008 -66.449 -8.395 1.00 41.22 521 PRO A CA 1
ATOM 4190 C C . PRO A 1 521 ? -28.147 -67.314 -7.807 1.00 41.22 521 PRO A C 1
ATOM 4192 O O . PRO A 1 521 ? -28.228 -68.510 -8.077 1.00 41.22 521 PRO A O 1
ATOM 4195 N N . ALA A 1 522 ? -29.100 -66.676 -7.115 1.00 27.91 522 ALA A N 1
ATOM 4196 C CA . ALA A 1 522 ? -30.510 -67.079 -6.915 1.00 27.91 522 ALA A CA 1
ATOM 4197 C C . ALA A 1 522 ? -31.236 -65.943 -6.150 1.00 27.91 522 ALA A C 1
ATOM 4199 O O . ALA A 1 522 ? -30.594 -65.274 -5.348 1.00 27.91 522 ALA A O 1
ATOM 4200 N N . SER A 1 523 ? -32.530 -65.638 -6.297 1.00 29.42 523 SER A N 1
ATOM 4201 C CA . SER A 1 523 ? -33.633 -66.129 -7.149 1.00 29.42 523 SER A CA 1
ATOM 4202 C C . SER A 1 523 ? -34.606 -64.945 -7.416 1.00 29.42 523 SER A C 1
ATOM 4204 O O . SER A 1 523 ? -34.504 -63.910 -6.768 1.00 29.42 523 SER A O 1
ATOM 4206 N N . GLY A 1 524 ? -35.571 -64.970 -8.344 1.00 29.17 524 GLY A N 1
ATOM 4207 C CA . GLY A 1 524 ? -35.914 -65.993 -9.337 1.00 29.17 524 GLY A CA 1
ATOM 4208 C C . GLY A 1 524 ? -37.410 -66.011 -9.696 1.00 29.17 524 GLY A C 1
ATOM 4209 O O . GLY A 1 524 ? -38.077 -66.997 -9.404 1.00 29.17 524 GLY A O 1
ATOM 4210 N N . ALA A 1 525 ? -37.942 -64.952 -10.330 1.00 24.88 525 ALA A N 1
ATOM 4211 C CA . ALA A 1 525 ? -39.310 -64.924 -10.879 1.00 24.88 525 ALA A CA 1
ATOM 4212 C C . ALA A 1 525 ? -39.435 -63.997 -12.126 1.00 24.88 525 ALA A C 1
ATOM 4214 O O . ALA A 1 525 ? -38.923 -62.878 -12.080 1.00 24.88 525 ALA A O 1
ATOM 4215 N N . PRO A 1 526 ? -40.085 -64.434 -13.230 1.00 32.59 526 PRO A N 1
ATOM 4216 C CA . PRO A 1 526 ? -40.368 -63.649 -14.454 1.00 32.59 526 PRO A CA 1
ATOM 4217 C C . PRO A 1 526 ? -41.850 -63.159 -14.472 1.00 32.59 526 PRO A C 1
ATOM 4219 O O . PRO A 1 526 ? -42.514 -63.328 -13.447 1.00 32.59 526 PRO A O 1
ATOM 4222 N N . PRO A 1 527 ? -42.457 -62.642 -15.578 1.00 35.78 527 PRO A N 1
ATOM 4223 C CA . PRO A 1 527 ? -41.960 -62.292 -16.924 1.00 35.78 527 PRO A CA 1
ATOM 4224 C C . PRO A 1 527 ? -42.179 -60.771 -17.230 1.00 35.78 527 PRO A C 1
ATOM 4226 O O . PRO A 1 527 ? -42.266 -59.990 -16.292 1.00 35.78 527 PRO A O 1
ATOM 4229 N N . ALA A 1 528 ? -42.160 -60.205 -18.450 1.00 24.31 528 ALA A N 1
ATOM 4230 C CA . ALA A 1 528 ? -43.054 -60.401 -19.609 1.00 24.31 528 ALA A CA 1
ATOM 4231 C C . ALA A 1 528 ? -42.488 -59.722 -20.894 1.00 24.31 528 ALA A C 1
ATOM 4233 O O . ALA A 1 528 ? -41.622 -58.853 -20.781 1.00 24.31 528 ALA A O 1
ATOM 4234 N N . PRO A 1 529 ? -42.940 -60.090 -22.114 1.00 28.38 529 PRO A N 1
ATOM 4235 C CA . PRO A 1 529 ? -42.310 -59.658 -23.368 1.00 28.38 529 PRO A CA 1
ATOM 4236 C C . PRO A 1 529 ? -42.944 -58.409 -24.008 1.00 28.38 529 PRO A C 1
ATOM 4238 O O . PRO A 1 529 ? -44.157 -58.216 -23.952 1.00 28.38 529 PRO A O 1
ATOM 4241 N N . LEU A 1 530 ? -42.141 -57.646 -24.761 1.00 25.42 530 LEU A N 1
ATOM 4242 C CA . LEU A 1 530 ? -42.628 -56.733 -25.802 1.00 25.42 530 LEU A CA 1
ATOM 4243 C C . LEU A 1 530 ? -41.864 -56.946 -27.114 1.00 25.42 530 LEU A C 1
ATOM 4245 O O . LEU A 1 530 ? -40.637 -56.950 -27.159 1.00 25.42 530 LEU A O 1
ATOM 4249 N N . THR A 1 531 ? -42.620 -57.139 -28.191 1.00 24.06 531 THR A N 1
ATOM 4250 C CA . THR A 1 531 ? -42.116 -57.380 -29.547 1.00 24.06 531 THR A CA 1
ATOM 4251 C C . THR A 1 531 ? -41.783 -56.085 -30.281 1.00 24.06 531 THR A C 1
ATOM 4253 O O . THR A 1 531 ? -42.601 -55.167 -30.285 1.00 24.06 531 THR A O 1
ATOM 4256 N N . VAL A 1 532 ? -40.703 -56.082 -31.066 1.00 25.12 532 VAL A N 1
ATOM 4257 C CA . VAL A 1 532 ? -40.566 -55.202 -32.240 1.00 25.12 532 VAL A CA 1
ATOM 4258 C C . VAL A 1 532 ? -40.210 -56.064 -33.454 1.00 25.12 532 VAL A C 1
ATOM 4260 O O . VAL A 1 532 ? -39.367 -56.954 -33.366 1.00 25.12 532 VAL A O 1
ATOM 4263 N N . ARG A 1 533 ? -40.903 -55.842 -34.578 1.00 25.09 533 ARG A N 1
ATOM 4264 C CA . ARG A 1 533 ? -40.690 -56.547 -35.855 1.00 25.09 533 ARG A CA 1
ATOM 4265 C C . ARG A 1 533 ? -39.620 -55.853 -36.708 1.00 25.09 533 ARG A C 1
ATOM 4267 O O . ARG A 1 533 ? -39.386 -54.657 -36.568 1.00 25.09 533 ARG A O 1
ATOM 4274 N N . SER A 1 534 ? -39.041 -56.604 -37.644 1.00 22.77 534 SER A N 1
ATOM 4275 C CA . SER A 1 534 ? -38.209 -56.098 -38.749 1.00 22.77 534 SER A CA 1
ATOM 4276 C C . SER A 1 534 ? -38.985 -55.150 -39.684 1.00 22.77 534 SER A C 1
ATOM 4278 O O . SER A 1 534 ? -40.218 -55.191 -39.716 1.00 22.77 534 SER A O 1
ATOM 4280 N N . PRO A 1 535 ? -38.274 -54.325 -40.472 1.00 28.53 535 PRO A N 1
ATOM 4281 C CA . PRO A 1 535 ? -37.998 -54.676 -41.885 1.00 28.53 535 PRO A CA 1
ATOM 4282 C C . PRO A 1 535 ? -36.532 -55.129 -42.083 1.00 28.53 535 PRO A C 1
ATOM 4284 O O . PRO A 1 535 ? -35.672 -54.680 -41.336 1.00 28.53 535 PRO A O 1
ATOM 4287 N N . THR A 1 536 ? -36.128 -56.116 -42.901 1.00 26.55 536 THR A N 1
ATOM 4288 C CA . THR A 1 536 ? -36.292 -56.363 -44.361 1.00 26.55 536 THR A CA 1
ATOM 4289 C C . THR A 1 536 ? -35.856 -55.190 -45.257 1.00 26.55 536 THR A C 1
ATOM 4291 O O . THR A 1 536 ? -36.211 -54.052 -44.991 1.00 26.55 536 THR A O 1
ATOM 4294 N N . SER A 1 537 ? -35.058 -55.375 -46.323 1.00 25.31 537 SER A N 1
ATOM 4295 C CA . SER A 1 537 ? -34.633 -56.598 -47.056 1.00 25.31 537 SER A CA 1
ATOM 4296 C C . SER A 1 537 ? -33.141 -56.515 -47.484 1.00 25.31 537 SER A C 1
ATOM 4298 O O . SER A 1 537 ? -32.613 -55.415 -47.582 1.00 25.31 537 SER A O 1
ATOM 4300 N N . MET A 1 538 ? -32.353 -57.608 -47.451 1.00 25.47 538 MET A N 1
ATOM 4301 C CA . MET A 1 538 ? -31.935 -58.484 -48.587 1.00 25.47 538 MET A CA 1
ATOM 4302 C C . MET A 1 538 ? -31.343 -57.749 -49.814 1.00 25.47 538 MET A C 1
ATOM 4304 O O . MET A 1 538 ? -31.907 -56.756 -50.242 1.00 25.47 538 MET A O 1
ATOM 4308 N N . SER A 1 539 ? -30.265 -58.184 -50.491 1.00 24.92 539 SER A N 1
ATOM 4309 C CA . SER A 1 539 ? -29.317 -59.329 -50.369 1.00 24.92 539 SER A CA 1
ATOM 4310 C C . SER A 1 539 ? -28.094 -59.070 -51.290 1.00 24.92 539 SER A C 1
ATOM 4312 O O . SER A 1 539 ? -28.213 -58.237 -52.178 1.00 24.92 539 SER A O 1
ATOM 4314 N N . GLY A 1 540 ? -26.934 -59.745 -51.229 1.00 24.00 540 GLY A N 1
ATOM 4315 C CA . GLY A 1 540 ? -26.420 -60.786 -50.322 1.00 24.00 540 GLY A CA 1
ATOM 4316 C C . GLY A 1 540 ? -25.277 -61.620 -50.962 1.00 24.00 540 GLY A C 1
ATOM 4317 O O . GLY A 1 540 ? -24.968 -61.437 -52.131 1.00 24.00 540 GLY A O 1
ATOM 4318 N N . ARG A 1 541 ? -24.751 -62.604 -50.205 1.00 24.30 541 ARG A N 1
ATOM 4319 C CA . ARG A 1 541 ? -23.906 -63.763 -50.619 1.00 24.30 541 ARG A CA 1
ATOM 4320 C C . ARG A 1 541 ? -22.413 -63.585 -51.031 1.00 24.30 541 ARG A C 1
ATOM 4322 O O . ARG A 1 541 ? -22.013 -62.654 -51.709 1.00 24.30 541 ARG A O 1
ATOM 4329 N N . THR A 1 542 ? -21.657 -64.637 -50.668 1.00 23.61 542 THR A N 1
ATOM 4330 C CA . THR A 1 542 ? -20.433 -65.220 -51.290 1.00 23.61 542 THR A CA 1
ATOM 4331 C C . THR A 1 542 ? -19.050 -64.528 -51.236 1.00 23.61 542 THR A C 1
ATOM 4333 O O . THR A 1 542 ? -18.628 -63.862 -52.168 1.00 23.61 542 THR A O 1
ATOM 4336 N N . THR A 1 543 ? -18.297 -64.906 -50.186 1.00 22.97 543 THR A N 1
ATOM 4337 C CA . THR A 1 543 ? -16.988 -65.626 -50.216 1.00 22.97 543 THR A CA 1
ATOM 4338 C C . THR A 1 543 ? -15.684 -65.013 -50.778 1.00 22.97 543 THR A C 1
ATOM 4340 O O . THR A 1 543 ? -15.537 -64.809 -51.974 1.00 22.97 543 THR A O 1
ATOM 4343 N N . SER A 1 544 ? -14.675 -65.036 -49.883 1.00 22.78 544 SER A N 1
ATOM 4344 C CA . SER A 1 544 ? -13.271 -65.501 -50.050 1.00 22.78 544 SER A CA 1
ATOM 4345 C C . SER A 1 544 ? -12.233 -64.719 -50.876 1.00 22.78 544 SER A C 1
ATOM 4347 O O . SER A 1 544 ? -12.463 -64.428 -52.041 1.00 22.78 544 SER A O 1
ATOM 4349 N N . THR A 1 545 ? -11.006 -64.663 -50.309 1.00 23.05 545 THR A N 1
ATOM 4350 C CA . THR A 1 545 ? -9.672 -64.592 -50.981 1.00 23.05 545 THR A CA 1
ATOM 4351 C C . THR A 1 545 ? -9.351 -63.351 -51.840 1.00 23.05 545 THR A C 1
ATOM 4353 O O . THR A 1 545 ? -10.226 -62.808 -52.490 1.00 23.05 545 THR A O 1
ATOM 4356 N N . TYR A 1 546 ? -8.112 -62.852 -51.961 1.00 20.86 546 TYR A N 1
ATOM 4357 C CA . TYR A 1 546 ? -6.870 -62.949 -51.163 1.00 20.86 546 TYR A CA 1
ATOM 4358 C C . TYR A 1 546 ? -5.983 -61.740 -51.590 1.00 20.86 546 TYR A C 1
ATOM 4360 O O . TYR A 1 546 ? -6.512 -60.661 -51.839 1.00 20.86 546 TYR A O 1
ATOM 4368 N N . GLN A 1 547 ? -4.661 -61.910 -51.679 1.00 23.83 547 GLN A N 1
ATOM 4369 C CA . GLN A 1 547 ? -3.658 -60.998 -52.275 1.00 23.83 547 GLN A CA 1
ATOM 4370 C C . GLN A 1 547 ? -4.036 -60.518 -53.721 1.00 23.83 547 GLN A C 1
ATOM 4372 O O . GLN A 1 547 ? -4.907 -61.115 -54.343 1.00 23.83 547 GLN A O 1
ATOM 4377 N N . ASP A 1 548 ? -3.433 -59.488 -54.351 1.00 22.61 548 ASP A N 1
ATOM 4378 C CA . ASP A 1 548 ? -1.986 -59.201 -54.347 1.00 22.61 548 ASP A CA 1
ATOM 4379 C C . ASP A 1 548 ? -1.511 -57.834 -54.941 1.00 22.61 548 ASP A C 1
ATOM 4381 O O . ASP A 1 548 ? -2.260 -57.096 -55.571 1.00 22.61 548 ASP A O 1
ATOM 4385 N N . THR A 1 549 ? -0.209 -57.559 -54.765 1.00 23.59 549 THR A N 1
ATOM 4386 C CA . THR A 1 549 ? 0.757 -56.801 -55.613 1.00 23.59 549 THR A CA 1
ATOM 4387 C C . THR A 1 549 ? 0.510 -55.388 -56.208 1.00 23.59 549 THR A C 1
ATOM 4389 O O . THR A 1 549 ? -0.280 -55.174 -57.114 1.00 23.59 549 THR A O 1
ATOM 4392 N N . PHE A 1 550 ? 1.455 -54.493 -55.868 1.00 22.75 550 PHE A N 1
ATOM 4393 C CA . PHE A 1 550 ? 2.265 -53.614 -56.752 1.00 22.75 550 PHE A CA 1
ATOM 4394 C C . PHE A 1 550 ? 1.644 -52.625 -57.790 1.00 22.75 550 PHE A C 1
ATOM 4396 O O . PHE A 1 550 ? 1.512 -52.938 -58.964 1.00 22.75 550 PHE A O 1
ATOM 4403 N N . SER A 1 551 ? 1.718 -51.333 -57.420 1.00 24.42 551 SER A N 1
ATOM 4404 C CA . SER A 1 551 ? 2.746 -50.371 -57.914 1.00 24.42 551 SER A CA 1
ATOM 4405 C C . SER A 1 551 ? 2.611 -49.622 -59.267 1.00 24.42 551 SER A C 1
ATOM 4407 O O . SER A 1 551 ? 2.061 -50.102 -60.247 1.00 24.42 551 SER A O 1
ATOM 4409 N N . ARG A 1 552 ? 3.343 -48.488 -59.296 1.00 25.61 552 ARG A N 1
ATOM 4410 C CA . ARG A 1 552 ? 3.903 -47.695 -60.418 1.00 25.61 552 ARG A CA 1
ATOM 4411 C C . ARG A 1 552 ? 3.057 -46.635 -61.157 1.00 25.61 552 ARG A C 1
ATOM 4413 O O . ARG A 1 552 ? 2.160 -46.965 -61.914 1.00 25.61 552 ARG A O 1
ATOM 4420 N N . ARG A 1 553 ? 3.662 -45.427 -61.158 1.00 25.61 553 ARG A N 1
ATOM 4421 C CA . ARG A 1 553 ? 3.795 -44.450 -62.269 1.00 25.61 553 ARG A CA 1
ATOM 4422 C C . ARG A 1 553 ? 2.558 -43.643 -62.678 1.00 25.61 553 ARG A C 1
ATOM 4424 O O . ARG A 1 553 ? 1.443 -44.118 -62.570 1.00 25.61 553 ARG A O 1
ATOM 4431 N N . ASP A 1 554 ? 2.698 -42.460 -63.281 1.00 25.89 554 ASP A N 1
ATOM 4432 C CA . ASP A 1 554 ? 3.679 -41.349 -63.172 1.00 25.89 554 ASP A CA 1
ATOM 4433 C C . ASP A 1 554 ? 3.198 -40.268 -64.162 1.00 25.89 554 ASP A C 1
ATOM 4435 O O . ASP A 1 554 ? 3.008 -40.603 -65.330 1.00 25.89 554 ASP A O 1
ATOM 4439 N N . SER A 1 555 ? 3.191 -38.981 -63.771 1.00 26.75 555 SER A N 1
ATOM 4440 C CA . SER A 1 555 ? 3.335 -37.835 -64.710 1.00 26.75 555 SER A CA 1
ATOM 4441 C C . SER A 1 555 ? 2.142 -37.583 -65.697 1.00 26.75 555 SER A C 1
ATOM 4443 O O . SER A 1 555 ? 1.266 -38.428 -65.811 1.00 26.75 555 SER A O 1
ATOM 4445 N N . VAL A 1 556 ? 1.977 -36.464 -66.435 1.00 26.31 556 VAL A N 1
ATOM 4446 C CA . VAL A 1 556 ? 2.530 -35.085 -66.369 1.00 26.31 556 VAL A CA 1
ATOM 4447 C C . VAL A 1 556 ? 1.730 -34.134 -67.298 1.00 26.31 556 VAL A C 1
ATOM 4449 O O . VAL A 1 556 ? 1.369 -34.553 -68.392 1.00 26.31 556 VAL A O 1
ATOM 4452 N N . MET A 1 557 ? 1.567 -32.848 -66.920 1.00 24.25 557 MET A N 1
ATOM 4453 C CA . MET A 1 557 ? 1.048 -31.725 -67.760 1.00 24.25 557 MET A CA 1
ATOM 4454 C C . MET A 1 557 ? -0.411 -31.894 -68.286 1.00 24.25 557 MET A C 1
ATOM 4456 O O . MET A 1 557 ? -1.023 -32.931 -68.066 1.00 24.25 557 MET A O 1
ATOM 4460 N N . SER A 1 558 ? -1.111 -30.902 -68.863 1.00 24.44 558 SER A N 1
ATOM 4461 C CA . SER A 1 558 ? -0.759 -29.544 -69.342 1.00 24.44 558 SER A CA 1
ATOM 4462 C C . SER A 1 558 ? -1.830 -28.501 -68.955 1.00 24.44 558 SER A C 1
ATOM 4464 O O . SER A 1 558 ? -2.951 -28.862 -68.611 1.00 24.44 558 SER A O 1
ATOM 4466 N N . ALA A 1 559 ? -1.519 -27.204 -69.070 1.00 33.03 559 ALA A N 1
ATOM 4467 C CA . ALA A 1 559 ? -2.490 -26.100 -68.962 1.00 33.03 559 ALA A CA 1
ATOM 4468 C C . ALA A 1 559 ? -2.964 -25.606 -70.346 1.00 33.03 559 ALA A C 1
ATOM 4470 O O . ALA A 1 559 ? -2.225 -25.800 -71.309 1.00 33.03 559 ALA A O 1
ATOM 4471 N N . ILE A 1 560 ? -4.121 -24.915 -70.432 1.00 25.11 560 ILE A N 1
ATOM 4472 C CA . ILE A 1 560 ? -4.464 -23.918 -71.482 1.00 25.11 560 ILE A CA 1
ATOM 4473 C C . ILE A 1 560 ? -5.795 -23.171 -71.175 1.00 25.11 560 ILE A C 1
ATOM 4475 O O . ILE A 1 560 ? -6.783 -23.824 -70.865 1.00 25.11 560 ILE A O 1
ATOM 4479 N N . MET A 1 561 ? -5.790 -21.830 -71.334 1.00 24.02 561 MET A N 1
ATOM 4480 C CA . MET A 1 561 ? -6.917 -20.882 -71.593 1.00 24.02 561 MET A CA 1
ATOM 4481 C C . MET A 1 561 ? -8.146 -20.796 -70.634 1.00 24.02 561 MET A C 1
ATOM 4483 O O . MET A 1 561 ? -8.393 -21.702 -69.854 1.00 24.02 561 MET A O 1
ATOM 4487 N N . GLU A 1 562 ? -9.033 -19.776 -70.660 1.00 27.94 562 GLU A N 1
ATOM 4488 C CA . GLU A 1 562 ? -8.977 -18.308 -70.947 1.00 27.94 562 GLU A CA 1
ATOM 4489 C C . GLU A 1 562 ? -10.386 -17.672 -70.691 1.00 27.94 562 GLU A C 1
ATOM 4491 O O . GLU A 1 562 ? -11.353 -18.408 -70.500 1.00 27.94 562 GLU A O 1
ATOM 4496 N N . ARG A 1 563 ? -10.514 -16.329 -70.802 1.00 26.95 563 ARG A N 1
ATOM 4497 C CA . ARG A 1 563 ? -11.734 -15.463 -70.876 1.00 26.95 563 ARG A CA 1
ATOM 4498 C C . ARG A 1 563 ? -12.293 -14.892 -69.551 1.00 26.95 563 ARG A C 1
ATOM 4500 O O . ARG A 1 563 ? -12.135 -15.515 -68.513 1.00 26.95 563 ARG A O 1
ATOM 4507 N N . SER A 1 564 ? -13.090 -13.802 -69.516 1.00 27.91 564 SER A N 1
ATOM 4508 C CA . SER A 1 564 ? -13.006 -12.430 -70.111 1.00 27.91 564 SER A CA 1
ATOM 4509 C C . SER A 1 564 ? -14.323 -11.630 -69.889 1.00 27.91 564 SER A C 1
ATOM 4511 O O . SER A 1 564 ? -15.383 -12.227 -70.030 1.00 27.91 564 SER A O 1
ATOM 4513 N N . ARG A 1 565 ? -14.247 -10.278 -69.754 1.00 29.31 565 ARG A N 1
ATOM 4514 C CA . ARG A 1 565 ? -15.352 -9.256 -69.859 1.00 29.31 565 ARG A CA 1
ATOM 4515 C C . ARG A 1 565 ? -16.392 -9.214 -68.693 1.00 29.31 565 ARG A C 1
ATOM 4517 O O . ARG A 1 565 ? -16.589 -10.235 -68.056 1.00 29.31 565 ARG A O 1
ATOM 4524 N N . GLN A 1 566 ? -17.093 -8.107 -68.346 1.00 27.39 566 GLN A N 1
ATOM 4525 C CA . GLN A 1 566 ? -16.986 -6.656 -68.678 1.00 27.39 566 GLN A CA 1
ATOM 4526 C C . GLN A 1 566 ? -17.717 -5.716 -67.656 1.00 27.39 566 GLN A C 1
ATOM 4528 O O . GLN A 1 566 ? -18.581 -6.173 -66.922 1.00 27.39 566 GLN A O 1
ATOM 4533 N N . SER A 1 567 ? -17.348 -4.416 -67.684 1.00 29.27 567 SER A N 1
ATOM 4534 C CA . SER A 1 567 ? -18.008 -3.125 -67.274 1.00 29.27 567 SER A CA 1
ATOM 4535 C C . SER A 1 567 ? -19.510 -3.077 -66.883 1.00 29.27 567 SER A C 1
ATOM 4537 O O . SER A 1 567 ? -20.277 -3.870 -67.411 1.00 29.27 567 SER A O 1
ATOM 4539 N N . SER A 1 568 ? -20.027 -2.123 -66.072 1.00 26.33 568 SER A N 1
ATOM 4540 C CA . SER A 1 568 ? -19.984 -0.621 -66.164 1.00 26.33 568 SER A CA 1
ATOM 4541 C C . SER A 1 568 ? -20.191 0.097 -64.791 1.00 26.33 568 SER A C 1
ATOM 4543 O O . SER A 1 568 ? -20.916 -0.453 -63.972 1.00 26.33 568 SER A O 1
ATOM 4545 N N . VAL A 1 569 ? -19.546 1.221 -64.386 1.00 29.92 569 VAL A N 1
ATOM 4546 C CA . VAL A 1 569 ? -19.451 2.634 -64.908 1.00 29.92 569 VAL A CA 1
ATOM 4547 C C . VAL A 1 569 ? -20.709 3.481 -64.564 1.00 29.92 569 VAL A C 1
ATOM 4549 O O . VAL A 1 569 ? -21.797 3.084 -64.959 1.00 29.92 569 VAL A O 1
ATOM 4552 N N . ASN A 1 570 ? -20.674 4.527 -63.705 1.00 25.06 570 ASN A N 1
ATOM 4553 C CA . ASN A 1 570 ? -20.114 5.915 -63.796 1.00 25.06 570 ASN A CA 1
ATOM 4554 C C . ASN A 1 570 ? -19.695 6.451 -62.378 1.00 25.06 570 ASN A C 1
ATOM 4556 O O . ASN A 1 570 ? -20.267 5.967 -61.410 1.00 25.06 570 ASN A O 1
ATOM 4560 N N . SER A 1 571 ? -18.697 7.321 -62.080 1.00 28.41 571 SER A N 1
ATOM 4561 C CA . SER A 1 571 ? -18.160 8.618 -62.611 1.00 28.41 571 SER A CA 1
ATOM 4562 C C . SER A 1 571 ? -18.787 9.880 -61.936 1.00 28.41 571 SER A C 1
ATOM 4564 O O . SER A 1 571 ? -19.998 9.866 -61.767 1.00 28.41 571 SER A O 1
ATOM 4566 N N . ILE A 1 572 ? -18.112 11.006 -61.594 1.00 28.31 572 ILE A N 1
ATOM 4567 C CA . ILE A 1 572 ? -16.736 11.492 -61.893 1.00 28.31 572 ILE A CA 1
ATOM 4568 C C . ILE A 1 572 ? -16.308 12.713 -60.993 1.00 28.31 572 ILE A C 1
ATOM 4570 O O . ILE A 1 572 ? -17.166 13.527 -60.688 1.00 28.31 572 ILE A O 1
ATOM 4574 N N . GLN A 1 573 ? -15.000 12.867 -60.659 1.00 25.94 573 GLN A N 1
ATOM 4575 C CA . GLN A 1 573 ? -14.241 14.118 -60.283 1.00 25.94 573 GLN A CA 1
ATOM 4576 C C . GLN A 1 573 ? -14.722 15.010 -59.080 1.00 25.94 573 GLN A C 1
ATOM 4578 O O . GLN A 1 573 ? -15.797 14.783 -58.550 1.00 25.94 573 GLN A O 1
ATOM 4583 N N . GLN A 1 574 ? -13.987 15.997 -58.510 1.00 23.91 574 GLN A N 1
ATOM 4584 C CA . GLN A 1 574 ? -12.611 16.544 -58.674 1.00 23.91 574 GLN A CA 1
ATOM 4585 C C . GLN A 1 574 ? -12.078 17.172 -57.344 1.00 23.91 574 GLN A C 1
ATOM 4587 O O . GLN A 1 574 ? -12.827 17.330 -56.386 1.00 23.91 574 GLN A O 1
ATOM 4592 N N . SER A 1 575 ? -10.797 17.568 -57.297 1.00 30.16 575 SER A N 1
ATOM 4593 C CA . SER A 1 575 ? -10.140 18.435 -56.275 1.00 30.16 575 SER A CA 1
ATOM 4594 C C . SER A 1 575 ? -9.633 19.740 -56.965 1.00 30.16 575 SER A C 1
ATOM 4596 O O . SER A 1 575 ? -9.713 19.734 -58.199 1.00 30.16 575 SER A O 1
ATOM 4598 N N . PRO A 1 576 ? -9.118 20.837 -56.316 1.00 39.59 576 PRO A N 1
ATOM 4599 C CA . PRO A 1 576 ? -8.338 20.914 -55.051 1.00 39.59 576 PRO A CA 1
ATOM 4600 C C . PRO A 1 576 ? -8.454 22.229 -54.187 1.00 39.59 576 PRO A C 1
ATOM 4602 O O . PRO A 1 576 ? -9.299 23.067 -54.452 1.00 39.59 576 PRO A O 1
ATOM 4605 N N . ARG A 1 577 ? -7.549 22.389 -53.185 1.00 24.88 577 ARG A N 1
ATOM 4606 C CA . ARG A 1 577 ? -6.937 23.622 -52.566 1.00 24.88 577 ARG A CA 1
ATOM 4607 C C . ARG A 1 577 ? -7.754 24.930 -52.356 1.00 24.88 577 ARG A C 1
ATOM 4609 O O . ARG A 1 577 ? -8.218 25.486 -53.340 1.00 24.88 577 ARG A O 1
ATOM 4616 N N . ALA A 1 578 ? -7.638 25.560 -51.164 1.00 25.33 578 ALA A N 1
ATOM 4617 C CA . ALA A 1 578 ? -6.855 26.814 -50.928 1.00 25.33 578 ALA A CA 1
ATOM 4618 C C . ALA A 1 578 ? -7.076 27.511 -49.543 1.00 25.33 578 ALA A C 1
ATOM 4620 O O . ALA A 1 578 ? -8.165 27.464 -48.987 1.00 25.33 578 ALA A O 1
ATOM 4621 N N . ASP A 1 579 ? -6.005 28.155 -49.049 1.00 22.69 579 ASP A N 1
ATOM 4622 C CA . ASP A 1 579 ? -5.847 29.462 -48.356 1.00 22.69 579 ASP A CA 1
ATOM 4623 C C . ASP A 1 579 ? -6.642 29.946 -47.101 1.00 22.69 579 ASP A C 1
ATOM 4625 O O . ASP A 1 579 ? -7.810 30.307 -47.155 1.00 22.69 579 ASP A O 1
ATOM 4629 N N . ASN A 1 580 ? -5.870 30.126 -46.011 1.00 26.00 580 ASN A N 1
ATOM 4630 C CA . ASN A 1 580 ? -5.585 31.361 -45.229 1.00 26.00 580 ASN A CA 1
ATOM 4631 C C . ASN A 1 580 ? -6.670 32.317 -44.657 1.00 26.00 580 ASN A C 1
ATOM 4633 O O . ASN A 1 580 ? -7.366 33.011 -45.391 1.00 26.00 580 ASN A O 1
ATOM 4637 N N . GLY A 1 581 ? -6.527 32.598 -43.345 1.00 24.05 581 GLY A N 1
ATOM 4638 C CA . GLY A 1 581 ? -6.651 33.944 -42.733 1.00 24.05 581 GLY A CA 1
ATOM 4639 C C . GLY A 1 581 ? -7.666 34.096 -41.580 1.00 24.05 581 GLY A C 1
ATOM 4640 O O . GLY A 1 581 ? -8.583 33.293 -41.475 1.00 24.05 581 GLY A O 1
ATOM 4641 N N . MET A 1 582 ? -7.589 35.104 -40.689 1.00 26.16 582 MET A N 1
ATOM 4642 C CA . MET A 1 582 ? -6.515 36.075 -40.350 1.00 26.16 582 MET A CA 1
ATOM 4643 C C . MET A 1 582 ? -6.926 36.913 -39.096 1.00 26.16 582 MET A C 1
ATOM 4645 O O . MET A 1 582 ? -8.028 37.447 -39.120 1.00 26.16 582 MET A O 1
ATOM 4649 N N . PHE A 1 583 ? -6.014 37.153 -38.124 1.00 26.42 583 PHE A N 1
ATOM 4650 C CA . PHE A 1 583 ? -6.015 38.287 -37.138 1.00 26.42 583 PHE A CA 1
ATOM 4651 C C . PHE A 1 583 ? -7.176 38.326 -36.087 1.00 26.42 583 PHE A C 1
ATOM 4653 O O . PHE A 1 583 ? -8.165 37.629 -36.270 1.00 26.42 583 PHE A O 1
ATOM 4660 N N . ALA A 1 584 ? -7.169 39.040 -34.937 1.00 25.91 584 ALA A N 1
ATOM 4661 C CA . ALA A 1 584 ? -6.246 39.935 -34.175 1.00 25.91 584 ALA A CA 1
ATOM 4662 C C . ALA A 1 584 ? -6.566 39.785 -32.638 1.00 25.91 584 ALA A C 1
ATOM 4664 O O . ALA A 1 584 ? -7.618 39.227 -32.334 1.00 25.91 584 ALA A O 1
ATOM 4665 N N . ASP A 1 585 ? -5.783 40.143 -31.595 1.00 31.34 585 ASP A N 1
ATOM 4666 C CA . ASP A 1 585 ? -4.840 41.267 -31.303 1.00 31.34 585 ASP A CA 1
ATOM 4667 C C . ASP A 1 585 ? -5.593 42.623 -31.103 1.00 31.34 585 ASP A C 1
ATOM 4669 O O . ASP A 1 585 ? -6.414 42.957 -31.950 1.00 31.34 585 ASP A O 1
ATOM 4673 N N . GLN A 1 586 ? -5.505 43.469 -30.048 1.00 30.08 586 GLN A N 1
ATOM 4674 C CA . GLN A 1 586 ? -4.612 43.773 -28.883 1.00 30.08 586 GLN A CA 1
ATOM 4675 C C . GLN A 1 586 ? -5.483 44.309 -27.692 1.00 30.08 586 GLN A C 1
ATOM 4677 O O . GLN A 1 586 ? -6.694 44.388 -27.874 1.00 30.08 586 GLN A O 1
ATOM 4682 N N . GLU A 1 587 ? -5.097 44.789 -26.487 1.00 27.23 587 GLU A N 1
ATOM 4683 C CA . GLU A 1 587 ? -3.936 44.919 -25.543 1.00 27.23 587 GLU A CA 1
ATOM 4684 C C . GLU A 1 587 ? -4.590 45.302 -24.156 1.00 27.23 587 GLU A C 1
ATOM 4686 O O . GLU A 1 587 ? -5.775 45.628 -24.137 1.00 27.23 587 GLU A O 1
ATOM 4691 N N . ALA A 1 588 ? -3.962 45.497 -22.979 1.00 29.25 588 ALA A N 1
ATOM 4692 C CA . ALA A 1 588 ? -2.896 44.852 -22.181 1.00 29.25 588 ALA A CA 1
ATOM 4693 C C . ALA A 1 588 ? -2.593 45.760 -20.934 1.00 29.25 588 ALA A C 1
ATOM 4695 O O . ALA A 1 588 ? -3.265 46.775 -20.755 1.00 29.25 588 ALA A O 1
ATOM 4696 N N . ARG A 1 589 ? -1.507 45.491 -20.164 1.00 31.69 589 ARG A N 1
ATOM 4697 C CA . ARG A 1 589 ? -0.769 46.450 -19.267 1.00 31.69 589 ARG A CA 1
ATOM 4698 C C . ARG A 1 589 ? -1.470 46.852 -17.928 1.00 31.69 589 ARG A C 1
ATOM 4700 O O . ARG A 1 589 ? -2.676 46.732 -17.816 1.00 31.69 589 ARG A O 1
ATOM 4707 N N . ARG A 1 590 ? -0.805 47.335 -16.847 1.00 27.00 590 ARG A N 1
ATOM 4708 C CA . ARG A 1 590 ? 0.629 47.607 -16.516 1.00 27.00 590 ARG A CA 1
ATOM 4709 C C . ARG A 1 590 ? 0.871 47.801 -14.991 1.00 27.00 590 ARG A C 1
ATOM 4711 O O . ARG A 1 590 ? -0.048 48.196 -14.292 1.00 27.00 590 ARG A O 1
ATOM 4718 N N . PHE A 1 591 ? 2.155 47.737 -14.584 1.00 25.28 591 PHE A N 1
ATOM 4719 C CA . PHE A 1 591 ? 2.801 48.422 -13.425 1.00 25.28 591 PHE A CA 1
ATOM 4720 C C . PHE A 1 591 ? 2.402 48.048 -11.961 1.00 25.28 591 PHE A C 1
ATOM 4722 O O . PHE A 1 591 ? 1.310 47.559 -11.727 1.00 25.28 591 PHE A O 1
ATOM 4729 N N . SER A 1 592 ? 3.204 48.311 -10.900 1.00 23.59 592 SER A N 1
ATOM 4730 C CA . SER A 1 592 ? 4.678 48.172 -10.699 1.00 23.59 592 SER A CA 1
ATOM 4731 C C . SER A 1 592 ? 5.159 48.515 -9.261 1.00 23.59 592 SER A C 1
ATOM 4733 O O . SER A 1 592 ? 4.715 49.508 -8.704 1.00 23.59 592 SER A O 1
ATOM 4735 N N . VAL A 1 593 ? 6.219 47.826 -8.794 1.00 26.00 593 VAL A N 1
ATOM 4736 C CA . VAL A 1 593 ? 7.350 48.354 -7.968 1.00 26.00 593 VAL A CA 1
ATOM 4737 C C . VAL A 1 593 ? 7.107 48.819 -6.502 1.00 26.00 593 VAL A C 1
ATOM 4739 O O . VAL A 1 593 ? 6.824 49.979 -6.250 1.00 26.00 593 VAL A O 1
ATOM 4742 N N . ALA A 1 594 ? 7.469 47.922 -5.561 1.00 24.75 594 ALA A N 1
ATOM 4743 C CA . ALA A 1 594 ? 8.410 48.116 -4.421 1.00 24.75 594 ALA A CA 1
ATOM 4744 C C . ALA A 1 594 ? 8.074 49.148 -3.282 1.00 24.75 594 ALA A C 1
ATOM 4746 O O . ALA A 1 594 ? 7.052 49.810 -3.345 1.00 24.75 594 ALA A O 1
ATOM 4747 N N . ARG A 1 595 ? 8.835 49.320 -2.170 1.00 26.16 595 ARG A N 1
ATOM 4748 C CA . ARG A 1 595 ? 10.166 48.806 -1.734 1.00 26.16 595 ARG A CA 1
ATOM 4749 C C . ARG A 1 595 ? 10.405 48.949 -0.194 1.00 26.16 595 ARG A C 1
ATOM 4751 O O . ARG A 1 595 ? 9.967 49.933 0.382 1.00 26.16 595 ARG A O 1
ATOM 4758 N N . THR A 1 596 ? 11.279 48.100 0.383 1.00 24.05 596 THR A N 1
ATOM 4759 C CA . THR A 1 596 ? 12.217 48.351 1.535 1.00 24.05 596 THR A CA 1
ATOM 4760 C C . THR A 1 596 ? 11.739 48.584 3.000 1.00 24.05 596 THR A C 1
ATOM 4762 O O . THR A 1 596 ? 11.248 49.660 3.302 1.00 24.05 596 THR A O 1
ATOM 4765 N N . THR A 1 597 ? 12.155 47.664 3.909 1.00 24.67 597 THR A N 1
ATOM 4766 C CA . THR A 1 597 ? 12.811 47.867 5.256 1.00 24.67 597 THR A CA 1
ATOM 4767 C C . THR A 1 597 ? 12.095 48.639 6.402 1.00 24.67 597 THR A C 1
ATOM 4769 O O . THR A 1 597 ? 11.254 49.477 6.131 1.00 24.67 597 THR A O 1
ATOM 4772 N N . THR A 1 598 ? 12.364 48.467 7.719 1.00 24.67 598 THR A N 1
ATOM 4773 C CA . THR A 1 598 ? 13.419 47.760 8.515 1.00 24.67 598 THR A CA 1
ATOM 4774 C C . THR A 1 598 ? 12.950 47.494 9.980 1.00 24.67 598 THR A C 1
ATOM 4776 O O . THR A 1 598 ? 11.988 48.120 10.395 1.00 24.67 598 THR A O 1
ATOM 4779 N N . LEU A 1 599 ? 13.676 46.638 10.739 1.00 23.42 599 LEU A N 1
ATOM 4780 C CA . LEU A 1 599 ? 14.048 46.662 12.197 1.00 23.42 599 LEU A CA 1
ATOM 4781 C C . LEU A 1 599 ? 13.204 47.464 13.249 1.00 23.42 599 LEU A C 1
ATOM 4783 O O . LEU A 1 599 ? 12.818 48.591 12.980 1.00 23.42 599 LEU A O 1
ATOM 4787 N N . SER A 1 600 ? 13.054 47.075 14.536 1.00 24.45 600 SER A N 1
ATOM 4788 C CA . SER A 1 600 ? 13.383 45.839 15.295 1.00 24.45 600 SER A CA 1
ATOM 4789 C C . SER A 1 600 ? 12.943 45.899 16.791 1.00 24.45 600 SER A C 1
ATOM 4791 O O . SER A 1 600 ? 12.793 46.983 17.345 1.00 24.45 600 SER A O 1
ATOM 4793 N N . THR A 1 601 ? 12.964 44.739 17.480 1.00 24.59 601 THR A N 1
ATOM 4794 C CA . THR A 1 601 ? 13.339 44.514 18.916 1.00 24.59 601 THR A CA 1
ATOM 4795 C C . THR A 1 601 ? 12.449 44.908 20.131 1.00 24.59 601 THR A C 1
ATOM 4797 O O . THR A 1 601 ? 12.019 46.042 20.268 1.00 24.59 601 THR A O 1
ATOM 4800 N N . ILE A 1 602 ? 12.441 43.982 21.122 1.00 24.36 602 ILE A N 1
ATOM 4801 C CA . ILE A 1 602 ? 12.432 44.156 22.611 1.00 24.36 602 ILE A CA 1
ATOM 4802 C C . ILE A 1 602 ? 11.083 44.186 23.404 1.00 24.36 602 ILE A C 1
ATOM 4804 O O . ILE A 1 602 ? 10.495 45.223 23.669 1.00 24.36 602 ILE A O 1
ATOM 4808 N N . SER A 1 603 ? 10.722 42.993 23.918 1.00 24.12 603 SER A N 1
ATOM 4809 C CA . SER A 1 603 ? 10.674 42.603 25.359 1.00 24.12 603 SER A CA 1
ATOM 4810 C C . SER A 1 603 ? 9.493 42.907 26.327 1.00 24.12 603 SER A C 1
ATOM 4812 O O . SER A 1 603 ? 9.070 44.036 26.531 1.00 24.12 603 SER A O 1
ATOM 4814 N N . SER A 1 604 ? 9.175 41.851 27.106 1.00 26.06 604 SER A N 1
ATOM 4815 C CA . SER A 1 604 ? 8.797 41.788 28.547 1.00 26.06 604 SER A CA 1
ATOM 4816 C C . SER A 1 604 ? 7.465 42.345 29.102 1.00 26.06 604 SER A C 1
ATOM 4818 O O . SER A 1 604 ? 7.358 43.513 29.448 1.00 26.06 604 SER A O 1
ATOM 4820 N N . ALA A 1 605 ? 6.548 41.404 29.379 1.00 24.78 605 ALA A N 1
ATOM 4821 C CA . ALA A 1 605 ? 6.012 41.016 30.706 1.00 24.78 605 ALA A CA 1
ATOM 4822 C C . ALA A 1 605 ? 5.476 42.048 31.736 1.00 24.78 605 ALA A C 1
ATOM 4824 O O . ALA A 1 605 ? 6.225 42.880 32.235 1.00 24.78 605 ALA A O 1
ATOM 4825 N N . ALA A 1 606 ? 4.256 41.787 32.247 1.00 24.55 606 ALA A N 1
ATOM 4826 C CA . ALA A 1 606 ? 3.899 41.854 33.681 1.00 24.55 606 ALA A CA 1
ATOM 4827 C C . ALA A 1 606 ? 2.569 41.113 33.992 1.00 24.55 606 ALA A C 1
ATOM 4829 O O . ALA A 1 606 ? 1.719 40.958 33.117 1.00 24.55 606 ALA A O 1
ATOM 4830 N N . SER A 1 607 ? 2.391 40.666 35.243 1.00 27.11 607 SER A N 1
ATOM 4831 C CA . SER A 1 607 ? 1.189 39.981 35.779 1.00 27.11 607 SER A CA 1
ATOM 4832 C C . SER A 1 607 ? 0.218 40.950 36.484 1.00 27.11 607 SER A C 1
ATOM 4834 O O . SER A 1 607 ? 0.624 42.071 36.763 1.00 27.11 607 SER A O 1
ATOM 4836 N N . TYR A 1 608 ? -1.004 40.508 36.854 1.00 25.83 608 TYR A N 1
ATOM 4837 C CA . TYR A 1 608 ? -1.553 40.497 38.245 1.00 25.83 608 TYR A CA 1
ATOM 4838 C C . TYR A 1 608 ? -3.095 40.297 38.330 1.00 25.83 608 TYR A C 1
ATOM 4840 O O . TYR A 1 608 ? -3.827 41.063 37.725 1.00 25.83 608 TYR A O 1
ATOM 4848 N N . SER A 1 609 ? -3.537 39.363 39.205 1.00 26.03 609 SER A N 1
ATOM 4849 C CA . SER A 1 609 ? -4.660 39.457 40.195 1.00 26.03 609 SER A CA 1
ATOM 4850 C C . SER A 1 609 ? -6.124 39.761 39.735 1.00 26.03 609 SER A C 1
ATOM 4852 O O . SER A 1 609 ? -6.339 40.409 38.727 1.00 26.03 609 SER A O 1
ATOM 4854 N N . THR A 1 610 ? -7.228 39.380 40.417 1.00 26.44 610 THR A N 1
ATOM 4855 C CA . THR A 1 610 ? -7.467 39.025 41.845 1.00 26.44 610 THR A CA 1
ATOM 4856 C C . THR A 1 610 ? -8.695 38.090 42.056 1.00 26.44 610 THR A C 1
ATOM 4858 O O . THR A 1 610 ? -9.486 37.884 41.146 1.00 26.44 610 THR A O 1
ATOM 4861 N N . ALA A 1 611 ? -8.843 37.555 43.282 1.00 27.75 611 ALA A N 1
ATOM 4862 C CA . ALA A 1 611 ? -9.946 36.753 43.879 1.00 27.75 611 ALA A CA 1
ATOM 4863 C C . ALA A 1 611 ? -11.360 37.424 43.863 1.00 27.75 611 ALA A C 1
ATOM 4865 O O . ALA A 1 611 ? -11.451 38.569 43.437 1.00 27.75 611 ALA A O 1
ATOM 4866 N N . ARG A 1 612 ? -12.508 36.883 44.347 1.00 28.95 612 ARG A N 1
ATOM 4867 C CA . ARG A 1 612 ? -12.990 35.701 45.151 1.00 28.95 612 ARG A CA 1
ATOM 4868 C C . ARG A 1 612 ? -14.531 35.561 44.859 1.00 28.95 612 ARG A C 1
ATOM 4870 O O . ARG A 1 612 ? -15.058 36.473 44.237 1.00 28.95 612 ARG A O 1
ATOM 4877 N N . THR A 1 613 ? -15.323 34.521 45.179 1.00 25.39 613 THR A N 1
ATOM 4878 C CA . THR A 1 613 ? -15.771 33.953 46.491 1.00 25.39 613 THR A CA 1
ATOM 4879 C C . THR A 1 613 ? -16.467 32.567 46.309 1.00 25.39 613 THR A C 1
ATOM 4881 O O . THR A 1 613 ? -16.537 32.053 45.198 1.00 25.39 613 THR A O 1
ATOM 4884 N N . SER A 1 614 ? -16.971 31.944 47.391 1.00 27.53 614 SER A N 1
ATOM 4885 C CA . SER A 1 614 ? -17.590 30.595 47.470 1.00 27.53 614 SER A CA 1
ATOM 4886 C C . SER A 1 614 ? -19.018 30.596 48.070 1.00 27.53 614 SER A C 1
ATOM 4888 O O . SER A 1 614 ? -19.404 31.623 48.619 1.00 27.53 614 SER A O 1
ATOM 4890 N N . VAL A 1 615 ? -19.758 29.459 48.014 1.00 26.64 615 VAL A N 1
ATOM 4891 C CA . VAL A 1 615 ? -20.704 28.913 49.048 1.00 26.64 615 VAL A CA 1
ATOM 4892 C C . VAL A 1 615 ? -21.445 27.626 48.574 1.00 26.64 615 VAL A C 1
ATOM 4894 O O . VAL A 1 615 ? -21.658 27.441 47.380 1.00 26.64 615 VAL A O 1
ATOM 4897 N N . GLY A 1 616 ? -21.842 26.756 49.522 1.00 26.48 616 GLY A N 1
ATOM 4898 C CA . GLY A 1 616 ? -22.815 25.629 49.437 1.00 26.48 616 GLY A CA 1
ATOM 4899 C C . GLY A 1 616 ? -23.507 25.448 50.820 1.00 26.48 616 GLY A C 1
ATOM 4900 O O . GLY A 1 616 ? -23.350 26.384 51.611 1.00 26.48 616 GLY A O 1
ATOM 4901 N N . PRO A 1 617 ? -24.165 24.316 51.209 1.00 48.53 617 PRO A N 1
ATOM 4902 C CA . PRO A 1 617 ? -24.269 22.997 50.541 1.00 48.53 617 PRO A CA 1
ATOM 4903 C C . PRO A 1 617 ? -25.608 22.183 50.800 1.00 48.53 617 PRO A C 1
ATOM 4905 O O . PRO A 1 617 ? -26.594 22.754 51.248 1.00 48.53 617 PRO A O 1
ATOM 4908 N N . ASN A 1 618 ? -25.579 20.849 50.571 1.00 30.39 618 ASN A N 1
ATOM 4909 C CA . ASN A 1 618 ? -26.367 19.703 51.139 1.00 30.39 618 ASN A CA 1
ATOM 4910 C C . ASN A 1 618 ? -27.900 19.437 50.918 1.00 30.39 618 ASN A C 1
ATOM 4912 O O . ASN A 1 618 ? -28.754 20.263 51.207 1.00 30.39 618 ASN A O 1
ATOM 4916 N N . ASP A 1 619 ? -28.176 18.167 50.537 1.00 27.12 619 ASP A N 1
ATOM 4917 C CA . ASP A 1 619 ? -29.193 17.152 50.963 1.00 27.12 619 ASP A CA 1
ATOM 4918 C C . ASP A 1 619 ? -30.722 17.415 51.093 1.00 27.12 619 ASP A C 1
ATOM 4920 O O . ASP A 1 619 ? -31.139 18.358 51.753 1.00 27.12 619 ASP A O 1
ATOM 4924 N N . PHE A 1 620 ? -31.573 16.469 50.613 1.00 26.55 620 PHE A N 1
ATOM 4925 C CA . PHE A 1 620 ? -32.334 15.491 51.457 1.00 26.55 620 PHE A CA 1
ATOM 4926 C C . PHE A 1 620 ? -33.291 14.495 50.704 1.00 26.55 620 PHE A C 1
ATOM 4928 O O . PHE A 1 620 ? -33.988 14.835 49.757 1.00 26.55 620 PHE A O 1
ATOM 4935 N N . LEU A 1 621 ? -33.303 13.248 51.206 1.00 26.86 621 LEU A N 1
ATOM 4936 C CA . LEU A 1 621 ? -34.200 12.053 51.127 1.00 26.86 621 LEU A CA 1
ATOM 4937 C C . LEU A 1 621 ? -35.541 11.926 50.313 1.00 26.86 621 LEU A C 1
ATOM 4939 O O . LEU A 1 621 ? -36.512 12.625 50.564 1.00 26.86 621 LEU A O 1
ATOM 4943 N N . ARG A 1 622 ? -35.624 10.801 49.556 1.00 25.34 622 ARG A N 1
ATOM 4944 C CA . ARG A 1 622 ? -36.607 9.652 49.554 1.00 25.34 622 ARG A CA 1
ATOM 4945 C C . ARG A 1 622 ? -38.168 9.791 49.486 1.00 25.34 622 ARG A C 1
ATOM 4947 O O . ARG A 1 622 ? -38.783 10.366 50.369 1.00 25.34 622 ARG A O 1
ATOM 4954 N N . GLN A 1 623 ? -38.749 8.911 48.632 1.00 26.53 623 GLN A N 1
ATOM 4955 C CA . GLN A 1 623 ? -39.773 7.837 48.884 1.00 26.53 623 GLN A CA 1
ATOM 4956 C C . GLN A 1 623 ? -41.205 7.839 48.252 1.00 26.53 623 GLN A C 1
ATOM 4958 O O . GLN A 1 623 ? -41.983 8.765 48.421 1.00 26.53 623 GLN A O 1
ATOM 4963 N N . ASN A 1 624 ? -41.547 6.650 47.701 1.00 25.39 624 ASN A N 1
ATOM 4964 C CA . ASN A 1 624 ? -42.837 5.908 47.632 1.00 25.39 624 ASN A CA 1
ATOM 4965 C C . ASN A 1 624 ? -44.066 6.397 46.814 1.00 25.39 624 ASN A C 1
ATOM 4967 O O . ASN A 1 624 ? -44.537 7.515 46.976 1.00 25.39 624 ASN A O 1
ATOM 4971 N N . GLY A 1 625 ? -44.695 5.460 46.069 1.00 24.17 625 GLY A N 1
ATOM 4972 C CA . GLY A 1 625 ? -46.091 5.560 45.586 1.00 24.17 625 GLY A CA 1
ATOM 4973 C C . GLY A 1 625 ? -46.478 4.649 44.396 1.00 24.17 625 GLY A C 1
ATOM 4974 O O . GLY A 1 625 ? -46.122 4.960 43.265 1.00 24.17 625 GLY A O 1
ATOM 4975 N N . SER A 1 626 ? -47.265 3.586 44.641 1.00 23.77 626 SER A N 1
ATOM 4976 C CA . SER A 1 626 ? -47.918 2.689 43.647 1.00 23.77 626 SER A CA 1
ATOM 4977 C C . SER A 1 626 ? -49.151 2.008 44.284 1.00 23.77 626 SER A C 1
ATOM 4979 O O . SER A 1 626 ? -49.179 1.942 45.516 1.00 23.77 626 SER A O 1
ATOM 4981 N N . PRO A 1 627 ? -50.067 1.345 43.539 1.00 54.25 627 PRO A N 1
ATOM 4982 C CA . PRO A 1 627 ? -50.602 1.588 42.193 1.00 54.25 627 PRO A CA 1
ATOM 4983 C C . PRO A 1 627 ? -52.089 2.055 42.293 1.00 54.25 627 PRO A C 1
ATOM 4985 O O . PRO A 1 627 ? -52.438 2.709 43.277 1.00 54.25 627 PRO A O 1
ATOM 4988 N N . PRO A 1 628 ? -52.967 1.789 41.301 1.00 32.47 628 PRO A N 1
ATOM 4989 C CA . PRO A 1 628 ? -53.895 0.654 41.477 1.00 32.47 628 PRO A CA 1
ATOM 4990 C C . PRO A 1 628 ? -54.082 -0.218 40.213 1.00 32.47 628 PRO A C 1
ATOM 4992 O O . PRO A 1 628 ? -53.476 0.038 39.175 1.00 32.47 628 PRO A O 1
ATOM 4995 N N . ASP A 1 629 ? -54.906 -1.262 40.340 1.00 24.67 629 ASP A N 1
ATOM 4996 C CA . ASP A 1 629 ? -55.058 -2.401 39.417 1.00 24.67 629 ASP A CA 1
ATOM 4997 C C . ASP A 1 629 ? -56.545 -2.632 39.024 1.00 24.67 629 ASP A C 1
ATOM 4999 O O . ASP A 1 629 ? -57.408 -1.874 39.470 1.00 24.67 629 ASP A O 1
ATOM 5003 N N . GLU A 1 630 ? -56.836 -3.702 38.263 1.00 26.03 630 GLU A N 1
ATOM 5004 C CA . GLU A 1 630 ? -58.176 -4.192 37.840 1.00 26.03 630 GLU A CA 1
ATOM 5005 C C . GLU A 1 630 ? -58.978 -3.299 36.853 1.00 26.03 630 GLU A C 1
ATOM 5007 O O . GLU A 1 630 ? -58.822 -2.085 36.811 1.00 26.03 630 GLU A O 1
ATOM 5012 N N . SER A 1 631 ? -59.946 -3.772 36.049 1.00 25.64 631 SER A N 1
ATOM 5013 C CA . SER A 1 631 ? -60.273 -5.053 35.365 1.00 25.64 631 SER A CA 1
ATOM 5014 C C . SER A 1 631 ? -61.431 -4.724 34.358 1.00 25.64 631 SER A C 1
ATOM 5016 O O . SER A 1 631 ? -61.853 -3.573 34.300 1.00 25.64 631 SER A O 1
ATOM 5018 N N . SER A 1 632 ? -62.029 -5.558 33.491 1.00 24.45 632 SER A N 1
ATOM 5019 C CA . SER A 1 632 ? -62.130 -7.018 33.320 1.00 24.45 632 SER A CA 1
ATOM 5020 C C . SER A 1 632 ? -62.723 -7.372 31.924 1.00 24.45 632 SER A C 1
ATOM 5022 O O . SER A 1 632 ? -63.325 -6.508 31.299 1.00 24.45 632 SER A O 1
ATOM 5024 N N . LEU A 1 633 ? -62.620 -8.654 31.511 1.00 26.16 633 LEU A N 1
ATOM 5025 C CA . LEU A 1 633 ? -63.611 -9.468 30.743 1.00 26.16 633 LEU A CA 1
ATOM 5026 C C . LEU A 1 633 ? -64.146 -9.000 29.348 1.00 26.16 633 LEU A C 1
ATOM 5028 O O . LEU A 1 633 ? -64.372 -7.829 29.095 1.00 26.16 633 LEU A O 1
ATOM 5032 N N . ALA A 1 634 ? -64.454 -9.878 28.375 1.00 25.25 634 ALA A N 1
ATOM 5033 C CA . ALA A 1 634 ? -64.324 -11.342 28.272 1.00 25.25 634 ALA A CA 1
ATOM 5034 C C . ALA A 1 634 ? -64.216 -11.822 26.803 1.00 25.25 634 ALA A C 1
ATOM 5036 O O . ALA A 1 634 ? -64.723 -11.178 25.888 1.00 25.25 634 ALA A O 1
ATOM 5037 N N . GLY A 1 635 ? -63.650 -13.020 26.603 1.00 24.33 635 GLY A N 1
ATOM 5038 C CA . GLY A 1 635 ? -63.644 -13.752 25.329 1.00 24.33 635 GLY A CA 1
ATOM 5039 C C . GLY A 1 635 ? -63.092 -15.175 25.499 1.00 24.33 635 GLY A C 1
ATOM 5040 O O . GLY A 1 635 ? -61.882 -15.358 25.575 1.00 24.33 635 GLY A O 1
ATOM 5041 N N . TYR A 1 636 ? -63.977 -16.173 25.612 1.00 23.72 636 TYR A N 1
ATOM 5042 C CA . TYR A 1 636 ? -63.651 -17.606 25.778 1.00 23.72 636 TYR A CA 1
ATOM 5043 C C . TYR A 1 636 ? -62.831 -18.143 24.572 1.00 23.72 636 TYR A C 1
ATOM 5045 O O . TYR A 1 636 ? -62.941 -17.599 23.479 1.00 23.72 636 TYR A O 1
ATOM 5053 N N . GLY A 1 637 ? -61.980 -19.180 24.650 1.00 22.95 637 GLY A N 1
ATOM 5054 C CA . GLY A 1 637 ? -61.948 -20.355 25.545 1.00 22.95 637 GLY A CA 1
ATOM 5055 C C . GLY A 1 637 ? -62.657 -21.554 24.872 1.00 22.95 637 GLY A C 1
ATOM 5056 O O . GLY A 1 637 ? -63.759 -21.372 24.377 1.00 22.95 637 GLY A O 1
ATOM 5057 N N . MET A 1 638 ? -62.138 -22.791 24.783 1.00 24.08 638 MET A N 1
ATOM 5058 C CA . MET A 1 638 ? -60.946 -23.447 25.359 1.00 24.08 638 MET A CA 1
ATOM 5059 C C . MET A 1 638 ? -60.482 -24.662 24.503 1.00 24.08 638 MET A C 1
ATOM 5061 O O . MET A 1 638 ? -61.253 -25.197 23.715 1.00 24.08 638 MET A O 1
ATOM 5065 N N . SER A 1 639 ? -59.311 -25.219 24.857 1.00 22.05 639 SER A N 1
ATOM 5066 C CA . SER A 1 639 ? -58.970 -26.664 24.816 1.00 22.05 639 SER A CA 1
ATOM 5067 C C . SER A 1 639 ? -58.438 -27.318 23.521 1.00 22.05 639 SER A C 1
ATOM 5069 O O . SER A 1 639 ? -58.557 -26.814 22.410 1.00 22.05 639 SER A O 1
ATOM 5071 N N . ARG A 1 640 ? -57.786 -28.473 23.726 1.00 27.36 640 ARG A N 1
ATOM 5072 C CA . ARG A 1 640 ? -57.139 -29.367 22.745 1.00 27.36 640 ARG A CA 1
ATOM 5073 C C . ARG A 1 640 ? -58.102 -30.494 22.337 1.00 27.36 640 ARG A C 1
ATOM 5075 O O . ARG A 1 640 ? -58.824 -30.957 23.212 1.00 27.36 640 ARG A O 1
ATOM 5082 N N . HIS A 1 641 ? -57.990 -31.044 21.117 1.00 23.89 641 HIS A N 1
ATOM 5083 C CA . HIS A 1 641 ? -57.598 -32.458 20.899 1.00 23.89 641 HIS A CA 1
ATOM 5084 C C . HIS A 1 641 ? -57.487 -32.884 19.410 1.00 23.89 641 HIS A C 1
ATOM 5086 O O . HIS A 1 641 ? -58.258 -32.452 18.564 1.00 23.89 641 HIS A O 1
ATOM 5092 N N . SER A 1 642 ? -56.506 -33.758 19.142 1.00 22.52 642 SER A N 1
ATOM 5093 C CA . SER A 1 642 ? -56.401 -34.789 18.078 1.00 22.52 642 SER A CA 1
ATOM 5094 C C . SER A 1 642 ? -57.007 -34.600 16.663 1.00 22.52 642 SER A C 1
ATOM 5096 O O . SER A 1 642 ? -58.205 -34.756 16.462 1.00 22.52 642 SER A O 1
ATOM 5098 N N . SER A 1 643 ? -56.094 -34.539 15.678 1.00 22.83 643 SER A N 1
ATOM 5099 C CA . SER A 1 643 ? -56.067 -35.303 14.403 1.00 22.83 643 SER A CA 1
ATOM 5100 C C . SER A 1 643 ? -57.243 -35.292 13.406 1.00 22.83 643 SER A C 1
ATOM 5102 O O . SER A 1 643 ? -58.306 -35.838 13.682 1.00 22.83 643 SER A O 1
ATOM 5104 N N . ILE A 1 644 ? -56.923 -34.958 12.147 1.00 25.06 644 ILE A N 1
ATOM 5105 C CA . ILE A 1 644 ? -57.196 -35.805 10.963 1.00 25.06 644 ILE A CA 1
ATOM 5106 C C . ILE A 1 644 ? -56.175 -35.474 9.854 1.00 25.06 644 ILE A C 1
ATOM 5108 O O . ILE A 1 644 ? -55.567 -34.404 9.874 1.00 25.06 644 ILE A O 1
ATOM 5112 N N . SER A 1 645 ? -55.931 -36.411 8.933 1.00 24.05 645 SER A N 1
ATOM 5113 C CA . SER A 1 645 ? -54.876 -36.350 7.909 1.00 24.05 645 SER A CA 1
ATOM 5114 C C . SER A 1 645 ? -55.413 -36.490 6.483 1.00 24.05 645 SER A C 1
ATOM 5116 O O . SER A 1 645 ? -56.247 -37.359 6.255 1.00 24.05 645 SER A O 1
ATOM 5118 N N . ASP A 1 646 ? -54.860 -35.718 5.542 1.00 22.91 646 ASP A N 1
ATOM 5119 C CA . ASP A 1 646 ? -54.637 -36.034 4.112 1.00 22.91 646 ASP A CA 1
ATOM 5120 C C . ASP A 1 646 ? -54.048 -34.763 3.435 1.00 22.91 646 ASP A C 1
ATOM 5122 O O . ASP A 1 646 ? -54.380 -33.655 3.846 1.00 22.91 646 ASP A O 1
ATOM 5126 N N . ARG A 1 647 ? -53.160 -34.785 2.425 1.00 23.55 647 ARG A N 1
ATOM 5127 C CA . ARG A 1 647 ? -52.437 -35.875 1.731 1.00 23.55 647 ARG A CA 1
ATOM 5128 C C . ARG A 1 647 ? -51.158 -35.295 1.079 1.00 23.55 647 ARG A C 1
ATOM 5130 O O . ARG A 1 647 ? -51.224 -34.236 0.473 1.00 23.55 647 ARG A O 1
ATOM 5137 N N . SER A 1 648 ? -49.970 -35.861 1.341 1.00 23.33 648 SER A N 1
ATOM 5138 C CA . SER A 1 648 ? -49.175 -36.720 0.417 1.00 23.33 648 SER A CA 1
ATOM 5139 C C . SER A 1 648 ? -48.536 -36.009 -0.807 1.00 23.33 648 SER A C 1
ATOM 5141 O O . SER A 1 648 ? -49.227 -35.275 -1.496 1.00 23.33 648 SER A O 1
ATOM 5143 N N . THR A 1 649 ? -47.274 -36.236 -1.215 1.00 23.69 649 THR A N 1
ATOM 5144 C CA . THR A 1 649 ? -46.291 -37.267 -0.796 1.00 23.69 649 THR A CA 1
ATOM 5145 C C . THR A 1 649 ? -44.833 -36.880 -1.128 1.00 23.69 649 THR A C 1
ATOM 5147 O O . THR A 1 649 ? -44.582 -35.894 -1.812 1.00 23.69 649 THR A O 1
ATOM 5150 N N . ALA A 1 650 ? -43.881 -37.686 -0.641 1.00 22.48 650 ALA A N 1
ATOM 5151 C CA . ALA A 1 650 ? -42.426 -37.512 -0.727 1.00 22.48 650 ALA A CA 1
ATOM 5152 C C . ALA A 1 650 ? -41.809 -37.483 -2.153 1.00 22.48 650 ALA A C 1
ATOM 5154 O O . ALA A 1 650 ? -42.364 -38.081 -3.079 1.00 22.48 650 ALA A O 1
ATOM 5155 N N . PRO A 1 651 ? -40.608 -36.884 -2.325 1.00 26.03 651 PRO A N 1
ATOM 5156 C CA . PRO A 1 651 ? -39.816 -36.996 -3.551 1.00 26.03 651 PRO A CA 1
ATOM 5157 C C . PRO A 1 651 ? -39.192 -38.394 -3.691 1.00 26.03 651 PRO A C 1
ATOM 5159 O O . PRO A 1 651 ? -38.773 -38.999 -2.703 1.00 26.03 651 PRO A O 1
ATOM 5162 N N . SER A 1 652 ? -39.073 -38.908 -4.921 1.00 22.67 652 SER A N 1
ATOM 5163 C CA . SER A 1 652 ? -38.461 -40.220 -5.170 1.00 22.67 652 SER A CA 1
ATOM 5164 C C . SER A 1 652 ? -37.600 -40.278 -6.440 1.00 22.67 652 SER A C 1
ATOM 5166 O O . SER A 1 652 ? -37.926 -39.685 -7.460 1.00 22.67 652 SER A O 1
ATOM 5168 N N . ARG A 1 653 ? -36.483 -41.008 -6.309 1.00 23.80 653 ARG A N 1
ATOM 5169 C CA . ARG A 1 653 ? -35.634 -41.668 -7.326 1.00 23.80 653 ARG A CA 1
ATOM 5170 C C . ARG A 1 653 ? -35.477 -41.022 -8.718 1.00 23.80 653 ARG A C 1
ATOM 5172 O O . ARG A 1 653 ? -36.318 -41.165 -9.593 1.00 23.80 653 ARG A O 1
ATOM 5179 N N . LEU A 1 654 ? -34.262 -40.503 -8.936 1.00 26.48 654 LEU A N 1
ATOM 5180 C CA . LEU A 1 654 ? -33.379 -40.776 -10.089 1.00 26.48 654 LEU A CA 1
ATOM 5181 C C . LEU A 1 654 ? -34.017 -41.451 -11.325 1.00 26.48 654 LEU A C 1
ATOM 5183 O O . LEU A 1 654 ? -34.308 -42.645 -11.306 1.00 26.48 654 LEU A O 1
ATOM 5187 N N . GLY A 1 655 ? -34.076 -40.712 -12.437 1.00 22.80 655 GLY A N 1
ATOM 5188 C CA . GLY A 1 655 ? -34.512 -41.216 -13.743 1.00 22.80 655 GLY A CA 1
ATOM 5189 C C . GLY A 1 655 ? -34.153 -40.267 -14.890 1.00 22.80 655 GLY A C 1
ATOM 5190 O O . GLY A 1 655 ? -35.041 -39.704 -15.519 1.00 22.80 655 GLY A O 1
ATOM 5191 N N . GLY A 1 656 ? -32.855 -40.050 -15.140 1.00 23.89 656 GLY A N 1
ATOM 5192 C CA . GLY A 1 656 ? -32.360 -39.159 -16.200 1.00 23.89 656 GLY A CA 1
ATOM 5193 C C . GLY A 1 656 ? -31.302 -39.835 -17.072 1.00 23.89 656 GLY A C 1
ATOM 5194 O O . GLY A 1 656 ? -30.226 -40.181 -16.591 1.00 23.89 656 GLY A O 1
ATOM 5195 N N . THR A 1 657 ? -31.602 -40.034 -18.356 1.00 22.19 657 THR A N 1
ATOM 5196 C CA . THR A 1 657 ? -30.708 -40.692 -19.321 1.00 22.19 657 THR A CA 1
ATOM 5197 C C . THR A 1 657 ? -29.550 -39.786 -19.741 1.00 22.19 657 THR A C 1
ATOM 5199 O O . THR A 1 657 ? -29.765 -38.797 -20.442 1.00 22.19 657 THR A O 1
ATOM 5202 N N . MET A 1 658 ? -28.316 -40.164 -19.397 1.00 22.64 658 MET A N 1
ATOM 5203 C CA . MET A 1 658 ? -27.115 -39.592 -20.014 1.00 22.64 658 MET A CA 1
ATOM 5204 C C . MET A 1 658 ? -26.969 -40.107 -21.452 1.00 22.64 658 MET A C 1
ATOM 5206 O O . MET A 1 658 ? -26.836 -41.309 -21.675 1.00 22.64 658 MET A O 1
ATOM 5210 N N . ALA A 1 659 ? -26.974 -39.198 -22.427 1.00 22.94 659 ALA A N 1
ATOM 5211 C CA . ALA A 1 659 ? -26.587 -39.507 -23.801 1.00 22.94 659 ALA A CA 1
ATOM 5212 C C . ALA A 1 659 ? -25.052 -39.558 -23.937 1.00 22.94 659 ALA A C 1
ATOM 5214 O O . ALA A 1 659 ? -24.334 -38.923 -23.165 1.00 22.94 659 ALA A O 1
ATOM 5215 N N . ASN A 1 660 ? -24.544 -40.276 -24.946 1.00 25.33 660 ASN A N 1
ATOM 5216 C CA . ASN A 1 660 ? -23.107 -40.368 -25.233 1.00 25.33 660 ASN A CA 1
ATOM 5217 C C . ASN A 1 660 ? -22.518 -39.012 -25.670 1.00 25.33 660 ASN A C 1
ATOM 5219 O O . ASN A 1 660 ? -22.454 -38.705 -26.860 1.00 25.33 660 ASN A O 1
ATOM 5223 N N . GLY A 1 661 ? -22.043 -38.221 -24.708 1.00 21.94 661 GLY A N 1
ATOM 5224 C CA . GLY A 1 661 ? -21.130 -37.104 -24.936 1.00 21.94 661 GLY A CA 1
ATOM 5225 C C . GLY A 1 661 ? -19.680 -37.573 -24.816 1.00 21.94 661 GLY A C 1
ATOM 5226 O O . GLY A 1 661 ? -19.295 -38.141 -23.797 1.00 21.94 661 GLY A O 1
ATOM 5227 N N . SER A 1 662 ? -18.859 -37.341 -25.841 1.00 22.83 662 SER A N 1
ATOM 5228 C CA . SER A 1 662 ? -17.434 -37.685 -25.807 1.00 22.83 662 SER A CA 1
ATOM 5229 C C . SER A 1 662 ? -16.688 -36.803 -24.800 1.00 22.83 662 SER A C 1
ATOM 5231 O O . SER A 1 662 ? -16.411 -35.636 -25.085 1.00 22.83 662 SER A O 1
ATOM 5233 N N . SER A 1 663 ? -16.341 -37.355 -23.638 1.00 23.70 663 SER A N 1
ATOM 5234 C CA . SER A 1 663 ? -15.557 -36.664 -22.613 1.00 23.70 663 SER A CA 1
ATOM 5235 C C . SER A 1 663 ? -14.129 -36.406 -23.105 1.00 23.70 663 SER A C 1
ATOM 5237 O O . SER A 1 663 ? -13.262 -37.278 -23.020 1.00 23.70 663 SER A O 1
ATOM 5239 N N . SER A 1 664 ? -13.865 -35.202 -23.615 1.00 27.19 664 SER A N 1
ATOM 5240 C CA . SER A 1 664 ? -12.499 -34.726 -23.833 1.00 27.19 664 SER A CA 1
ATOM 5241 C C . SER A 1 664 ? -11.831 -34.541 -22.470 1.00 27.19 664 SER A C 1
ATOM 5243 O O . SER A 1 664 ? -12.098 -33.544 -21.793 1.00 27.19 664 SER A O 1
ATOM 5245 N N . SER A 1 665 ? -11.003 -35.505 -22.055 1.00 34.88 665 SER A N 1
ATOM 5246 C CA . SER A 1 665 ? -10.269 -35.422 -20.793 1.00 34.88 665 SER A CA 1
ATOM 5247 C C . SER A 1 665 ? -9.456 -34.131 -20.765 1.00 34.88 665 SER A C 1
ATOM 5249 O O . SER A 1 665 ? -8.782 -33.748 -21.727 1.00 34.88 665 SER A O 1
ATOM 5251 N N . SER A 1 666 ? -9.601 -33.386 -19.676 1.00 36.06 666 SER A N 1
ATOM 5252 C CA . SER A 1 666 ? -9.076 -32.036 -19.576 1.00 36.06 666 SER A CA 1
ATOM 5253 C C . SER A 1 666 ? -7.675 -32.078 -18.958 1.00 36.06 666 SER A C 1
ATOM 5255 O O . SER A 1 666 ? -7.425 -31.419 -17.955 1.00 36.06 666 SER A O 1
ATOM 5257 N N . ASP A 1 667 ? -6.759 -32.836 -19.577 1.00 43.12 667 ASP A N 1
ATOM 5258 C CA . ASP A 1 667 ? -5.447 -33.288 -19.058 1.00 43.12 667 ASP A CA 1
ATOM 5259 C C . ASP A 1 667 ? -4.546 -32.205 -18.416 1.00 43.12 667 ASP A C 1
ATOM 5261 O O . ASP A 1 667 ? -3.595 -32.526 -17.699 1.00 43.12 667 ASP A O 1
ATOM 5265 N N . HIS A 1 668 ? -4.785 -30.921 -18.708 1.00 46.78 668 HIS A N 1
ATOM 5266 C CA . HIS A 1 668 ? -4.039 -29.756 -18.205 1.00 46.78 668 HIS A CA 1
ATOM 5267 C C . HIS A 1 668 ? -4.990 -28.699 -17.604 1.00 46.78 668 HIS A C 1
ATOM 5269 O O . HIS A 1 668 ? -4.876 -27.501 -17.875 1.00 46.78 668 HIS A O 1
ATOM 5275 N N . THR A 1 669 ? -6.002 -29.158 -16.861 1.00 36.41 669 THR A N 1
ATOM 5276 C CA . THR A 1 669 ? -7.155 -28.349 -16.431 1.00 36.41 669 THR A CA 1
ATOM 5277 C C . THR A 1 669 ? -7.764 -28.942 -15.155 1.00 36.41 669 THR A C 1
ATOM 5279 O O . THR A 1 669 ? -8.478 -29.936 -15.229 1.00 36.41 669 THR A O 1
ATOM 5282 N N . MET A 1 670 ? -7.477 -28.352 -13.989 1.00 35.94 670 MET A N 1
ATOM 5283 C CA . MET A 1 670 ? -7.975 -28.810 -12.680 1.00 35.94 670 MET A CA 1
ATOM 5284 C C . MET A 1 670 ? -9.125 -27.932 -12.179 1.00 35.94 670 MET A C 1
ATOM 5286 O O . MET A 1 670 ? -8.924 -26.740 -11.953 1.00 35.94 670 MET A O 1
ATOM 5290 N N . THR A 1 671 ? -10.311 -28.502 -11.966 1.00 34.69 671 THR A N 1
ATOM 5291 C CA . THR A 1 671 ? -11.474 -27.773 -11.426 1.00 34.69 671 THR A CA 1
ATOM 5292 C C . THR A 1 671 ? -11.304 -27.479 -9.931 1.00 34.69 671 THR A C 1
ATOM 5294 O O . THR A 1 671 ? -10.939 -28.360 -9.157 1.00 34.69 671 THR A O 1
ATOM 5297 N N . ILE A 1 672 ? -11.583 -26.241 -9.516 1.00 34.12 672 ILE A N 1
ATOM 5298 C CA . ILE A 1 672 ? -11.371 -25.710 -8.159 1.00 34.12 672 ILE A CA 1
ATOM 5299 C C . ILE A 1 672 ? -12.662 -25.052 -7.672 1.00 34.12 672 ILE A C 1
ATOM 5301 O O . ILE A 1 672 ? -13.136 -24.109 -8.300 1.00 34.12 672 ILE A O 1
ATOM 5305 N N . ALA A 1 673 ? -13.201 -25.477 -6.528 1.00 31.83 673 ALA A N 1
ATOM 5306 C CA . ALA A 1 673 ? -14.291 -24.759 -5.864 1.00 31.83 673 ALA A CA 1
ATOM 5307 C C . ALA A 1 673 ? -13.756 -23.490 -5.172 1.00 31.83 673 ALA A C 1
ATOM 5309 O O . ALA A 1 673 ? -12.818 -23.563 -4.381 1.00 31.83 673 ALA A O 1
ATOM 5310 N N . THR A 1 674 ? -14.347 -22.325 -5.440 1.00 31.45 674 THR A N 1
ATOM 5311 C CA . THR A 1 674 ? -13.836 -21.010 -4.998 1.00 31.45 674 THR A CA 1
ATOM 5312 C C . THR A 1 674 ? -14.352 -20.575 -3.620 1.00 31.45 674 THR A C 1
ATOM 5314 O O . THR A 1 674 ? -14.449 -19.382 -3.346 1.00 31.45 674 THR A O 1
ATOM 5317 N N . GLY A 1 675 ? -14.770 -21.516 -2.765 1.00 31.36 675 GLY A N 1
ATOM 5318 C CA . GLY A 1 675 ? -15.338 -21.256 -1.428 1.00 31.36 675 GLY A CA 1
ATOM 5319 C C . GLY A 1 675 ? -16.735 -20.607 -1.403 1.00 31.36 675 GLY A C 1
ATOM 5320 O O . GLY A 1 675 ? -17.470 -20.785 -0.441 1.00 31.36 675 GLY A O 1
ATOM 5321 N N . SER A 1 676 ? -17.133 -19.919 -2.474 1.00 27.95 676 SER A N 1
ATOM 5322 C CA . SER A 1 676 ? -18.400 -19.187 -2.631 1.00 27.95 676 SER A CA 1
ATOM 5323 C C . SER A 1 676 ? -19.495 -19.951 -3.395 1.00 27.95 676 SER A C 1
ATOM 5325 O O . SER A 1 676 ? -20.479 -19.356 -3.823 1.00 27.95 676 SER A O 1
ATOM 5327 N N . GLY A 1 677 ? -19.320 -21.260 -3.607 1.00 28.80 677 GLY A N 1
ATOM 5328 C CA . GLY A 1 677 ? -20.234 -22.116 -4.381 1.00 28.80 677 GLY A CA 1
ATOM 5329 C C . GLY A 1 677 ? -19.936 -22.205 -5.886 1.00 28.80 677 GLY A C 1
ATOM 5330 O O . GLY A 1 677 ? -20.452 -23.101 -6.549 1.00 28.80 677 GLY A O 1
ATOM 5331 N N . ASN A 1 678 ? -19.064 -21.345 -6.421 1.00 29.05 678 ASN A N 1
ATOM 5332 C CA . ASN A 1 678 ? -18.628 -21.387 -7.822 1.00 29.05 678 ASN A CA 1
ATOM 5333 C C . ASN A 1 678 ? -17.409 -22.303 -8.041 1.00 29.05 678 ASN A C 1
ATOM 5335 O O . ASN A 1 678 ? -16.662 -22.612 -7.109 1.00 29.05 678 ASN A O 1
ATOM 5339 N N . THR A 1 679 ? -17.180 -22.702 -9.296 1.00 33.34 679 THR A N 1
ATOM 5340 C CA . THR A 1 679 ? -16.013 -23.486 -9.727 1.00 33.34 679 THR A CA 1
ATOM 5341 C C . THR A 1 679 ? -15.195 -22.755 -10.798 1.00 33.34 679 THR A C 1
ATOM 5343 O O . THR A 1 679 ? -15.702 -22.392 -11.856 1.00 33.34 679 THR A O 1
ATOM 5346 N N . GLY A 1 680 ? -13.905 -22.546 -10.528 1.00 34.97 680 GLY A N 1
ATOM 5347 C CA . GLY A 1 680 ? -12.900 -22.139 -11.516 1.00 34.97 680 GLY A CA 1
ATOM 5348 C C . GLY A 1 680 ? -12.118 -23.345 -12.047 1.00 34.97 680 GLY A C 1
ATOM 5349 O O . GLY A 1 680 ? -12.306 -24.463 -11.569 1.00 34.97 680 GLY A O 1
ATOM 5350 N N . ILE A 1 681 ? -11.216 -23.139 -13.013 1.00 38.62 681 ILE A N 1
ATOM 5351 C CA . ILE A 1 681 ? -10.356 -24.208 -13.551 1.00 38.62 681 ILE A CA 1
ATOM 5352 C C . ILE A 1 681 ? -8.917 -23.689 -13.727 1.00 38.62 681 ILE A C 1
ATOM 5354 O O . ILE A 1 681 ? -8.707 -22.633 -14.315 1.00 38.62 681 ILE A O 1
ATOM 5358 N N . LEU A 1 682 ? -7.925 -24.418 -13.206 1.00 37.12 682 LEU A N 1
ATOM 5359 C CA . LEU A 1 682 ? -6.497 -24.077 -13.252 1.00 37.12 682 LEU A CA 1
ATOM 5360 C C . LEU A 1 682 ? -5.777 -24.803 -14.392 1.00 37.12 682 LEU A C 1
ATOM 5362 O O . LEU A 1 682 ? -5.879 -26.023 -14.514 1.00 37.12 682 LEU A O 1
ATOM 5366 N N . HIS A 1 683 ? -4.987 -24.063 -15.168 1.00 47.94 683 HIS A N 1
ATOM 5367 C CA . HIS A 1 683 ? -4.158 -24.597 -16.248 1.00 47.94 683 HIS A CA 1
ATOM 5368 C C . HIS A 1 683 ? -2.725 -24.883 -15.782 1.00 47.94 683 HIS A C 1
ATOM 5370 O O . HIS A 1 683 ? -2.101 -24.040 -15.141 1.00 47.94 683 HIS A O 1
ATOM 5376 N N . VAL A 1 684 ? -2.195 -26.057 -16.133 1.00 52.94 684 VAL A N 1
ATOM 5377 C CA . VAL A 1 684 ? -0.827 -26.499 -15.793 1.00 52.94 684 VAL A CA 1
ATOM 5378 C C . VAL A 1 684 ? 0.024 -26.534 -17.063 1.00 52.94 684 VAL A C 1
ATOM 5380 O O . VAL A 1 684 ? -0.474 -26.940 -18.112 1.00 52.94 684 VAL A O 1
ATOM 5383 N N . GLU A 1 685 ? 1.294 -26.123 -16.982 1.00 59.47 685 GLU A N 1
ATOM 5384 C CA . GLU A 1 685 ? 2.203 -26.186 -18.134 1.00 59.47 685 GLU A CA 1
ATOM 5385 C C . GLU A 1 685 ? 2.432 -27.656 -18.569 1.00 59.47 685 GLU A C 1
ATOM 5387 O O . GLU A 1 685 ? 2.757 -28.506 -17.728 1.00 59.47 685 GLU A O 1
ATOM 5392 N N . PRO A 1 686 ? 2.256 -27.985 -19.863 1.00 71.06 686 PRO A N 1
ATOM 5393 C CA . PRO A 1 686 ? 2.532 -29.311 -20.413 1.00 71.06 686 PRO A CA 1
ATOM 5394 C C . PRO A 1 686 ? 3.969 -29.793 -20.166 1.00 71.06 686 PRO A C 1
ATOM 5396 O O . PRO A 1 686 ? 4.914 -29.013 -20.100 1.00 71.06 686 PRO A O 1
ATOM 5399 N N . ILE A 1 687 ? 4.169 -31.113 -20.105 1.00 80.62 687 ILE A N 1
ATOM 5400 C CA . ILE A 1 687 ? 5.511 -31.704 -19.965 1.00 80.62 687 ILE A CA 1
ATOM 5401 C C . ILE A 1 687 ? 6.084 -32.037 -21.344 1.00 80.62 687 ILE A C 1
ATOM 5403 O O . ILE A 1 687 ? 5.409 -32.687 -22.147 1.00 80.62 687 ILE A O 1
ATOM 5407 N N . LYS A 1 688 ? 7.344 -31.646 -21.591 1.00 86.06 688 LYS A N 1
ATOM 5408 C CA . LYS A 1 688 ? 8.098 -32.006 -22.805 1.00 86.06 688 LYS A CA 1
ATOM 5409 C C . LYS A 1 688 ? 8.020 -33.523 -23.080 1.00 86.06 688 LYS A C 1
ATOM 5411 O O . LYS A 1 688 ? 8.156 -34.309 -22.138 1.00 86.06 688 LYS A O 1
ATOM 5416 N N . PRO A 1 689 ? 7.903 -33.963 -24.346 1.00 90.06 689 PRO A N 1
ATOM 5417 C CA . PRO A 1 689 ? 8.086 -35.365 -24.700 1.00 90.06 689 PRO A CA 1
ATOM 5418 C C . PRO A 1 689 ? 9.521 -35.811 -24.399 1.00 90.06 689 PRO A C 1
ATOM 5420 O O . PRO A 1 689 ? 10.461 -35.017 -24.490 1.00 90.06 689 PRO A O 1
ATOM 5423 N N . MET A 1 690 ? 9.704 -37.094 -24.098 1.00 91.94 690 MET A N 1
ATOM 5424 C CA . MET A 1 690 ? 11.025 -37.692 -23.901 1.00 91.94 690 MET A CA 1
ATOM 5425 C C . MET A 1 690 ? 11.272 -38.805 -24.914 1.00 91.94 690 MET A C 1
ATOM 5427 O O . MET A 1 690 ? 10.410 -39.652 -25.136 1.00 91.94 690 MET A O 1
ATOM 5431 N N . LEU A 1 691 ? 12.472 -38.847 -25.486 1.00 92.50 691 LEU A N 1
ATOM 5432 C CA . LEU A 1 691 ? 12.999 -40.053 -26.116 1.00 92.50 691 LEU A CA 1
ATOM 5433 C C . LEU A 1 691 ? 13.649 -40.905 -25.023 1.00 92.50 691 LEU A C 1
ATOM 5435 O O . LEU A 1 691 ? 14.627 -40.481 -24.408 1.00 92.50 691 LEU A O 1
ATOM 5439 N N . VAL A 1 692 ? 13.088 -42.088 -24.781 1.00 91.94 692 VAL A N 1
ATOM 5440 C CA . VAL A 1 692 ? 13.599 -43.086 -23.838 1.00 91.94 692 VAL A CA 1
ATOM 5441 C C . VAL A 1 692 ? 14.336 -44.170 -24.622 1.00 91.94 692 VAL A C 1
ATOM 5443 O O . VAL A 1 692 ? 13.807 -44.728 -25.586 1.00 91.94 692 VAL A O 1
ATOM 5446 N N . LEU A 1 693 ? 15.574 -44.438 -24.220 1.00 91.75 693 LEU A N 1
ATOM 5447 C CA . LEU A 1 693 ? 16.467 -45.433 -24.797 1.00 91.75 693 LEU A CA 1
ATOM 5448 C C . LEU A 1 693 ? 16.807 -46.459 -23.716 1.00 91.75 693 LEU A C 1
ATOM 5450 O O . LEU A 1 693 ? 17.522 -46.160 -22.759 1.00 91.75 693 LEU A O 1
ATOM 5454 N N . PHE A 1 694 ? 16.305 -47.672 -23.889 1.00 90.88 694 PHE A N 1
ATOM 5455 C CA . PHE A 1 694 ? 16.639 -48.823 -23.062 1.00 90.88 694 PHE A CA 1
ATOM 5456 C C . PHE A 1 694 ? 17.850 -49.504 -23.686 1.00 90.88 694 PHE A C 1
ATOM 5458 O O . PHE A 1 694 ? 17.707 -50.176 -24.705 1.00 90.88 694 PHE A O 1
ATOM 5465 N N . THR A 1 695 ? 19.047 -49.245 -23.158 1.00 89.56 695 THR A N 1
ATOM 5466 C CA . THR A 1 695 ? 20.310 -49.669 -23.778 1.00 89.56 695 THR A CA 1
ATOM 5467 C C . THR A 1 695 ? 20.880 -50.920 -23.120 1.00 89.56 695 THR A C 1
ATOM 5469 O O . THR A 1 695 ? 20.635 -51.186 -21.942 1.00 89.56 695 THR A O 1
ATOM 5472 N N . GLN A 1 696 ? 21.672 -51.675 -23.882 1.00 87.44 696 GLN A N 1
ATOM 5473 C CA . GLN A 1 696 ? 22.458 -52.812 -23.427 1.00 87.44 696 GLN A CA 1
ATOM 5474 C C . GLN A 1 696 ? 23.855 -52.785 -24.070 1.00 87.44 696 GLN A C 1
ATOM 5476 O O . GLN A 1 696 ? 24.008 -52.672 -25.289 1.00 87.44 696 GLN A O 1
ATOM 5481 N N . HIS A 1 697 ? 24.908 -52.884 -23.257 1.00 84.00 697 HIS A N 1
ATOM 5482 C CA . HIS A 1 697 ? 26.282 -52.806 -23.753 1.00 84.00 697 HIS A CA 1
ATOM 5483 C C . HIS A 1 697 ? 26.809 -54.170 -24.237 1.00 84.00 697 HIS A C 1
ATOM 5485 O O . HIS A 1 697 ? 27.069 -55.073 -23.438 1.00 84.00 697 HIS A O 1
ATOM 5491 N N . ARG A 1 698 ? 27.051 -54.283 -25.554 1.00 81.06 698 ARG A N 1
ATOM 5492 C CA . ARG A 1 698 ? 27.419 -55.517 -26.288 1.00 81.06 698 ARG A CA 1
ATOM 5493 C C . ARG A 1 698 ? 28.499 -56.403 -25.660 1.00 81.06 698 ARG A C 1
ATOM 5495 O O . ARG A 1 698 ? 28.465 -57.610 -25.859 1.00 81.06 698 ARG A O 1
ATOM 5502 N N . LYS A 1 699 ? 29.477 -55.834 -24.942 1.00 77.06 699 LYS A N 1
ATOM 5503 C CA . LYS A 1 699 ? 30.595 -56.599 -24.350 1.00 77.06 699 LYS A CA 1
ATOM 5504 C C . LYS A 1 699 ? 30.401 -57.009 -22.890 1.00 77.06 699 LYS A C 1
ATOM 5506 O O . LYS A 1 699 ? 31.126 -57.881 -22.430 1.00 77.06 699 LYS A O 1
ATOM 5511 N N . THR A 1 700 ? 29.504 -56.359 -22.151 1.00 78.00 700 THR A N 1
ATOM 5512 C CA . THR A 1 700 ? 29.347 -56.583 -20.698 1.00 78.00 700 THR A CA 1
ATOM 5513 C C . THR A 1 700 ? 27.932 -56.984 -20.297 1.00 78.00 700 THR A C 1
ATOM 5515 O O . THR A 1 700 ? 27.695 -57.243 -19.125 1.00 78.00 700 THR A O 1
ATOM 5518 N N . GLY A 1 701 ? 26.974 -56.988 -21.230 1.00 76.94 701 GLY A N 1
ATOM 5519 C CA . GLY A 1 701 ? 25.570 -57.322 -20.973 1.00 76.94 701 GLY A CA 1
ATOM 5520 C C . GLY A 1 701 ? 24.795 -56.281 -20.154 1.00 76.94 701 GLY A C 1
ATOM 5521 O O . GLY A 1 701 ? 23.570 -56.357 -20.122 1.00 76.94 701 GLY A O 1
ATOM 5522 N N . VAL A 1 702 ? 25.483 -55.306 -19.543 1.00 80.88 702 VAL A N 1
ATOM 5523 C CA . VAL A 1 702 ? 24.913 -54.280 -18.655 1.00 80.88 702 VAL A CA 1
ATOM 5524 C C . VAL A 1 702 ? 23.815 -53.494 -19.364 1.00 80.88 702 VAL A C 1
ATOM 5526 O O . VAL A 1 702 ? 24.052 -52.899 -20.422 1.00 80.88 702 VAL A O 1
ATOM 5529 N N . ARG A 1 703 ? 22.634 -53.480 -18.744 1.00 84.69 703 ARG A N 1
ATOM 5530 C CA . ARG A 1 703 ? 21.465 -52.695 -19.140 1.00 84.69 703 ARG A CA 1
ATOM 5531 C C . ARG A 1 703 ? 21.478 -51.331 -18.447 1.00 84.69 703 ARG A C 1
ATOM 5533 O O . ARG A 1 703 ? 21.815 -51.242 -17.271 1.00 84.69 703 ARG A O 1
ATOM 5540 N N . ASN A 1 704 ? 21.104 -50.280 -19.172 1.00 85.62 704 ASN A N 1
ATOM 5541 C CA . ASN A 1 704 ? 20.888 -48.931 -18.639 1.00 85.62 704 ASN A CA 1
ATOM 5542 C C . ASN A 1 704 ? 19.635 -48.316 -19.271 1.00 85.62 704 ASN A C 1
ATOM 5544 O O . ASN A 1 704 ? 19.219 -48.714 -20.360 1.00 85.62 704 ASN A O 1
ATOM 5548 N N . MET A 1 705 ? 19.065 -47.296 -18.631 1.00 88.81 705 MET A N 1
ATOM 5549 C CA . MET A 1 705 ? 18.021 -46.465 -19.234 1.00 88.81 705 MET A CA 1
ATOM 5550 C C . MET A 1 705 ? 18.534 -45.032 -19.406 1.00 88.81 705 MET A C 1
ATOM 5552 O O . MET A 1 705 ? 19.056 -44.429 -18.470 1.00 88.81 705 MET A O 1
ATOM 5556 N N . VAL A 1 706 ? 18.377 -44.472 -20.603 1.00 89.88 706 VAL A N 1
ATOM 5557 C CA . VAL A 1 706 ? 18.731 -43.087 -20.938 1.00 89.88 706 VAL A CA 1
ATOM 5558 C C . VAL A 1 706 ? 17.474 -42.349 -21.385 1.00 89.88 706 VAL A C 1
ATOM 5560 O O . VAL A 1 706 ? 16.696 -42.883 -22.172 1.00 89.88 706 VAL A O 1
ATOM 5563 N N . THR A 1 707 ? 17.279 -41.111 -20.932 1.00 91.12 707 THR A N 1
ATOM 5564 C CA . THR A 1 707 ? 16.213 -40.233 -21.437 1.00 91.12 707 THR A CA 1
ATOM 5565 C C . THR A 1 707 ? 16.768 -38.930 -21.997 1.00 91.12 707 THR A C 1
ATOM 5567 O O . THR A 1 707 ? 17.790 -38.422 -21.535 1.00 91.12 707 THR A O 1
ATOM 5570 N N . LEU A 1 708 ? 16.099 -38.407 -23.025 1.00 90.69 708 LEU A N 1
ATOM 5571 C CA . LEU A 1 708 ? 16.431 -37.168 -23.727 1.00 90.69 708 LEU A CA 1
ATOM 5572 C C . LEU A 1 708 ? 15.163 -36.314 -23.843 1.00 90.69 708 LEU A C 1
ATOM 5574 O O . LEU A 1 708 ? 14.174 -36.767 -24.422 1.00 90.69 708 LEU A O 1
ATOM 5578 N N . GLU A 1 709 ? 15.175 -35.092 -23.314 1.00 89.44 709 GLU A N 1
ATOM 5579 C CA . GLU A 1 709 ? 14.043 -34.163 -23.422 1.00 89.44 709 GLU A CA 1
ATOM 5580 C C . GLU A 1 709 ? 13.968 -33.551 -24.835 1.00 89.44 709 GLU A C 1
ATOM 5582 O O . GLU A 1 709 ? 14.931 -32.964 -25.331 1.00 89.44 709 GLU A O 1
ATOM 5587 N N . LEU A 1 710 ? 12.818 -33.691 -25.504 1.00 87.69 710 LEU A N 1
ATOM 5588 C CA . LEU A 1 710 ? 12.625 -33.296 -26.904 1.00 87.69 710 LEU A CA 1
ATOM 5589 C C . LEU A 1 710 ? 12.091 -31.860 -27.019 1.00 87.69 710 LEU A C 1
ATOM 5591 O O . LEU A 1 710 ? 10.931 -31.634 -27.363 1.00 87.69 710 LEU A O 1
ATOM 5595 N N . ASP A 1 711 ? 12.948 -30.881 -26.727 1.00 81.12 711 ASP A N 1
ATOM 5596 C CA . ASP A 1 711 ? 12.610 -29.457 -26.834 1.00 81.12 711 ASP A CA 1
ATOM 5597 C C . ASP A 1 711 ? 12.566 -28.929 -28.291 1.00 81.12 711 ASP A C 1
ATOM 5599 O O . ASP A 1 711 ? 12.842 -29.630 -29.271 1.00 81.12 711 ASP A O 1
ATOM 5603 N N . HIS A 1 712 ? 12.232 -27.645 -28.445 1.00 77.75 712 HIS A N 1
ATOM 5604 C CA . HIS A 1 712 ? 12.169 -26.966 -29.745 1.00 77.75 712 HIS A CA 1
ATOM 5605 C C . HIS A 1 712 ? 13.551 -26.668 -30.374 1.00 77.75 712 HIS A C 1
ATOM 5607 O O . HIS A 1 712 ? 13.604 -26.117 -31.469 1.00 77.75 712 HIS A O 1
ATOM 5613 N N . LEU A 1 713 ? 14.660 -27.018 -29.707 1.00 79.81 713 LEU A N 1
ATOM 5614 C CA . LEU A 1 713 ? 16.041 -26.822 -30.179 1.00 79.81 713 LEU A CA 1
ATOM 5615 C C . LEU A 1 713 ? 16.759 -28.145 -30.504 1.00 79.81 713 LEU A C 1
ATOM 5617 O O . LEU A 1 713 ? 17.845 -28.122 -31.089 1.00 79.81 713 LEU A O 1
ATOM 5621 N N . THR A 1 714 ? 16.190 -29.280 -30.093 1.00 85.38 714 THR A N 1
ATOM 5622 C CA . THR A 1 714 ? 16.751 -30.633 -30.204 1.00 85.38 714 THR A CA 1
ATOM 5623 C C . THR A 1 714 ? 16.225 -31.319 -31.456 1.00 85.38 714 THR A C 1
ATOM 5625 O O . THR A 1 714 ? 15.157 -31.928 -31.433 1.00 85.38 714 THR A O 1
ATOM 5628 N N . ASP A 1 715 ? 16.959 -31.211 -32.561 1.00 80.81 715 ASP A N 1
ATOM 5629 C CA . ASP A 1 715 ? 16.519 -31.690 -33.876 1.00 80.81 715 ASP A CA 1
ATOM 5630 C C . ASP A 1 715 ? 17.491 -32.698 -34.499 1.00 80.81 715 ASP A C 1
ATOM 5632 O O . ASP A 1 715 ? 18.630 -32.889 -34.065 1.00 80.81 715 ASP A O 1
ATOM 5636 N N . VAL A 1 716 ? 17.014 -33.358 -35.555 1.00 81.50 716 VAL A N 1
ATOM 5637 C CA . VAL A 1 716 ? 17.828 -34.228 -36.402 1.00 81.50 716 VAL A CA 1
ATOM 5638 C C . VAL A 1 716 ? 18.797 -33.382 -37.230 1.00 81.50 716 VAL A C 1
ATOM 5640 O O . VAL A 1 716 ? 18.366 -32.547 -38.023 1.00 81.50 716 VAL A O 1
ATOM 5643 N N . ASN A 1 717 ? 20.102 -33.644 -37.124 1.00 79.56 717 ASN A N 1
ATOM 5644 C CA . ASN A 1 717 ? 21.104 -33.079 -38.024 1.00 79.56 717 ASN A CA 1
ATOM 5645 C C . ASN A 1 717 ? 21.362 -34.027 -39.223 1.00 79.56 717 ASN A C 1
ATOM 5647 O O . ASN A 1 717 ? 22.100 -35.011 -39.082 1.00 79.56 717 ASN A O 1
ATOM 5651 N N . PRO A 1 718 ? 20.825 -33.737 -40.428 1.00 69.50 718 PRO A N 1
ATOM 5652 C CA . PRO A 1 718 ? 21.013 -34.586 -41.606 1.00 69.50 718 PRO A CA 1
ATOM 5653 C C . PRO A 1 718 ? 22.456 -34.578 -42.135 1.00 69.50 718 PRO A C 1
ATOM 5655 O O . PRO A 1 718 ? 22.830 -35.483 -42.874 1.00 69.50 718 PRO A O 1
ATOM 5658 N N . GLU A 1 719 ? 23.287 -33.601 -41.755 1.00 69.88 719 GLU A N 1
ATOM 5659 C CA . GLU A 1 719 ? 24.691 -33.509 -42.184 1.00 69.88 719 GLU A CA 1
ATOM 5660 C C . GLU A 1 719 ? 25.604 -34.506 -41.454 1.00 69.88 719 GLU A C 1
ATOM 5662 O O . GLU A 1 719 ? 26.721 -34.765 -41.898 1.00 69.88 719 GLU A O 1
ATOM 5667 N N . ARG A 1 720 ? 25.130 -35.080 -40.339 1.00 75.31 720 ARG A N 1
ATOM 5668 C CA . ARG A 1 720 ? 25.807 -36.153 -39.590 1.00 75.31 720 ARG A CA 1
ATOM 5669 C C . ARG A 1 720 ? 25.351 -37.557 -39.988 1.00 75.31 720 ARG A C 1
ATOM 5671 O O . ARG A 1 720 ? 25.915 -38.535 -39.510 1.00 75.31 720 ARG A O 1
ATOM 5678 N N . CYS A 1 721 ? 24.328 -37.658 -40.831 1.00 69.00 721 CYS A N 1
ATOM 5679 C CA . CYS A 1 721 ? 23.759 -38.923 -41.280 1.00 69.00 721 CYS A CA 1
ATOM 5680 C C . CYS A 1 721 ? 24.390 -39.326 -42.625 1.00 69.00 721 CYS A C 1
ATOM 5682 O O . CYS A 1 721 ? 24.721 -38.461 -43.439 1.00 69.00 721 CYS A O 1
ATOM 5684 N N . ASN A 1 722 ? 24.486 -40.625 -42.931 1.00 62.47 722 ASN A N 1
ATOM 5685 C CA . ASN A 1 722 ? 25.015 -41.089 -44.226 1.00 62.47 722 ASN A CA 1
ATOM 5686 C C . ASN A 1 722 ? 24.152 -40.683 -45.445 1.00 62.47 722 ASN A C 1
ATOM 5688 O O . ASN A 1 722 ? 24.539 -40.920 -46.586 1.00 62.47 722 ASN A O 1
ATOM 5692 N N . CYS A 1 723 ? 23.013 -40.016 -45.235 1.00 59.25 723 CYS A N 1
ATOM 5693 C CA . CYS A 1 723 ? 22.028 -39.684 -46.262 1.00 59.25 723 CYS A CA 1
ATOM 5694 C C . CYS A 1 723 ? 22.564 -38.762 -47.382 1.00 59.25 723 CYS A C 1
ATOM 5696 O O . CYS A 1 723 ? 21.978 -38.729 -48.461 1.00 59.25 723 CYS A O 1
ATOM 5698 N N . ARG A 1 724 ? 23.670 -38.031 -47.151 1.00 52.88 724 ARG A N 1
ATOM 5699 C CA . ARG A 1 724 ? 24.386 -37.241 -48.181 1.00 52.88 724 ARG A CA 1
ATOM 5700 C C . ARG A 1 724 ? 25.378 -38.049 -49.033 1.00 52.88 724 ARG A C 1
ATOM 5702 O O . ARG A 1 724 ? 25.864 -37.518 -50.022 1.00 52.88 724 ARG A O 1
ATOM 5709 N N . ARG A 1 725 ? 25.694 -39.295 -48.659 1.00 51.94 725 ARG A N 1
ATOM 5710 C CA . ARG A 1 725 ? 26.589 -40.205 -49.407 1.00 51.94 725 ARG A CA 1
ATOM 5711 C C . ARG A 1 725 ? 25.842 -41.194 -50.307 1.00 51.94 725 ARG A C 1
ATOM 5713 O O . ARG A 1 725 ? 26.482 -41.967 -51.004 1.00 51.94 725 ARG A O 1
ATOM 5720 N N . SER A 1 726 ? 24.510 -41.197 -50.267 1.00 50.19 726 SER A N 1
ATOM 5721 C CA . SER A 1 726 ? 23.667 -42.019 -51.134 1.00 50.19 726 SER A CA 1
ATOM 5722 C C . SER A 1 726 ? 22.987 -41.152 -52.191 1.00 50.19 726 SER A C 1
ATOM 5724 O O . SER A 1 726 ? 22.161 -40.304 -51.842 1.00 50.19 726 SER A O 1
ATOM 5726 N N . ASP A 1 727 ? 23.238 -41.436 -53.466 1.00 50.81 727 ASP A N 1
ATOM 5727 C CA . ASP A 1 727 ? 22.689 -40.711 -54.629 1.00 50.81 727 ASP A CA 1
ATOM 5728 C C . ASP A 1 727 ? 21.144 -40.728 -54.677 1.00 50.81 727 ASP A C 1
ATOM 5730 O O . ASP A 1 727 ? 20.488 -39.922 -55.338 1.00 50.81 727 ASP A O 1
ATOM 5734 N N . GLN A 1 728 ? 20.536 -41.644 -53.920 1.00 50.66 728 GLN A N 1
ATOM 5735 C CA . GLN A 1 728 ? 19.104 -41.925 -53.859 1.00 50.66 728 GLN A CA 1
ATOM 5736 C C . GLN A 1 728 ? 18.378 -41.163 -52.732 1.00 50.66 728 GLN A C 1
ATOM 5738 O O . GLN A 1 728 ? 17.587 -41.739 -51.982 1.00 50.66 728 GLN A O 1
ATOM 5743 N N . LYS A 1 729 ? 18.620 -39.849 -52.611 1.00 54.72 729 LYS A N 1
ATOM 5744 C CA . LYS A 1 729 ? 17.800 -38.915 -51.797 1.00 54.72 729 LYS A CA 1
ATOM 5745 C C . LYS A 1 729 ? 17.624 -39.314 -50.314 1.00 54.72 729 LYS A C 1
ATOM 5747 O O . LYS A 1 729 ? 16.612 -38.988 -49.698 1.00 54.72 729 LYS A O 1
ATOM 5752 N N . GLY A 1 730 ? 18.583 -40.045 -49.742 1.00 56.62 730 GLY A N 1
ATOM 5753 C CA . GLY A 1 730 ? 18.531 -40.530 -48.359 1.00 56.62 730 GLY A CA 1
ATOM 5754 C C . GLY A 1 730 ? 17.552 -41.682 -48.081 1.00 56.62 730 GLY A C 1
ATOM 5755 O O . GLY A 1 730 ? 17.403 -42.059 -46.923 1.00 56.62 730 GLY A O 1
ATOM 5756 N N . LEU A 1 731 ? 16.911 -42.281 -49.093 1.00 58.88 731 LEU A N 1
ATOM 5757 C CA . LEU A 1 731 ? 15.923 -43.361 -48.902 1.00 58.88 731 LEU A CA 1
ATOM 5758 C C . LEU A 1 731 ? 16.521 -44.661 -48.333 1.00 58.88 731 LEU A C 1
ATOM 5760 O O . LEU A 1 731 ? 15.822 -45.417 -47.665 1.00 58.88 731 LEU A O 1
ATOM 5764 N N . ALA A 1 732 ? 17.817 -44.903 -48.550 1.00 67.12 732 ALA A N 1
ATOM 5765 C CA . ALA A 1 732 ? 18.558 -46.031 -47.977 1.00 67.12 732 ALA A CA 1
ATOM 5766 C C . ALA A 1 732 ? 19.187 -45.724 -46.596 1.00 67.12 732 ALA A C 1
ATOM 5768 O O . ALA A 1 732 ? 19.893 -46.558 -46.032 1.00 67.12 732 ALA A O 1
ATOM 5769 N N . CYS A 1 733 ? 18.977 -44.520 -46.054 1.00 75.75 733 CYS A N 1
ATOM 5770 C CA . CYS A 1 733 ? 19.672 -44.039 -44.863 1.00 75.75 733 CYS A CA 1
ATOM 5771 C C . CYS A 1 733 ? 19.116 -44.690 -43.584 1.00 75.75 733 CYS A C 1
ATOM 5773 O O . CYS A 1 733 ? 17.958 -44.477 -43.226 1.00 75.75 733 CYS A O 1
ATOM 5775 N N . ARG A 1 734 ? 19.944 -45.480 -42.889 1.00 85.12 734 ARG A N 1
ATOM 5776 C CA . ARG A 1 734 ? 19.582 -46.156 -41.625 1.00 85.12 734 ARG A CA 1
ATOM 5777 C C . ARG A 1 734 ? 19.885 -45.323 -40.376 1.00 85.12 734 ARG A C 1
ATOM 5779 O O . ARG A 1 734 ? 19.323 -45.602 -39.321 1.00 85.12 734 ARG A O 1
ATOM 5786 N N . ASP A 1 735 ? 20.746 -44.316 -40.499 1.00 86.19 735 ASP A N 1
ATOM 5787 C CA . ASP A 1 735 ? 21.245 -43.516 -39.378 1.00 86.19 735 ASP A CA 1
ATOM 5788 C C . ASP A 1 735 ? 20.435 -42.232 -39.176 1.00 86.19 735 ASP A C 1
ATOM 5790 O O . ASP A 1 735 ? 20.018 -41.577 -40.137 1.00 86.19 735 ASP A O 1
ATOM 5794 N N . VAL A 1 736 ? 20.294 -41.816 -37.920 1.00 87.75 736 VAL A N 1
ATOM 5795 C CA . VAL A 1 736 ? 19.781 -40.499 -37.534 1.00 87.75 736 VAL A CA 1
ATOM 5796 C C . VAL A 1 736 ? 20.601 -39.935 -36.375 1.00 87.75 736 VAL A C 1
ATOM 5798 O O . VAL A 1 736 ? 21.012 -40.672 -35.486 1.00 87.75 736 VAL A O 1
ATOM 5801 N N . SER A 1 737 ? 20.870 -38.629 -36.378 1.00 88.56 737 SER A N 1
ATOM 5802 C CA . SER A 1 737 ? 21.660 -37.953 -35.339 1.00 88.56 737 SER A CA 1
ATOM 5803 C C . SER A 1 737 ? 20.897 -36.786 -34.731 1.00 88.56 737 SER A C 1
ATOM 5805 O O . SER A 1 737 ? 20.553 -35.858 -35.455 1.00 88.56 737 SER A O 1
ATOM 5807 N N . PHE A 1 738 ? 20.689 -36.807 -33.417 1.00 90.19 738 PHE A N 1
ATOM 5808 C CA . PHE A 1 738 ? 20.071 -35.729 -32.646 1.00 90.19 738 PHE A CA 1
ATOM 5809 C C . PHE A 1 738 ? 21.141 -34.802 -32.072 1.00 90.19 738 PHE A C 1
ATOM 5811 O O . PHE A 1 738 ? 22.068 -35.266 -31.408 1.00 90.19 738 PHE A O 1
ATOM 5818 N N . GLU A 1 739 ? 21.005 -33.500 -32.313 1.00 89.06 739 GLU A N 1
ATOM 5819 C CA . GLU A 1 739 ? 21.894 -32.455 -31.799 1.00 89.06 739 GLU A CA 1
ATOM 5820 C C . GLU A 1 739 ? 21.056 -31.242 -31.357 1.00 89.06 739 GLU A C 1
ATOM 5822 O O . GLU A 1 739 ? 20.176 -30.792 -32.094 1.00 89.06 739 GLU A O 1
ATOM 5827 N N . ARG A 1 740 ? 21.345 -30.656 -30.186 1.00 88.38 740 ARG A N 1
ATOM 5828 C CA . ARG A 1 740 ? 20.685 -29.412 -29.755 1.00 88.38 740 ARG A CA 1
ATOM 5829 C C . ARG A 1 740 ? 21.376 -28.203 -30.380 1.00 88.38 740 ARG A C 1
ATOM 5831 O O . ARG A 1 740 ? 22.601 -28.086 -30.317 1.00 88.38 740 ARG A O 1
ATOM 5838 N N . ASN A 1 741 ? 20.608 -27.315 -31.014 1.00 84.69 741 ASN A N 1
ATOM 5839 C CA . ASN A 1 741 ? 21.119 -26.130 -31.719 1.00 84.69 741 ASN A CA 1
ATOM 5840 C C . ASN A 1 741 ? 22.303 -26.465 -32.665 1.00 84.69 741 ASN A C 1
ATOM 5842 O O . ASN A 1 741 ? 23.361 -25.836 -32.615 1.00 84.69 741 ASN A O 1
ATOM 5846 N N . LYS A 1 742 ? 22.157 -27.526 -33.479 1.00 79.94 742 LYS A N 1
ATOM 5847 C CA . LYS A 1 742 ? 23.196 -28.043 -34.403 1.00 79.94 742 LYS A CA 1
ATOM 5848 C C . LYS A 1 742 ? 24.555 -28.322 -33.728 1.00 79.94 742 LYS A C 1
ATOM 5850 O O . LYS A 1 742 ? 25.611 -28.040 -34.294 1.00 79.94 742 LYS A O 1
ATOM 5855 N N . GLY A 1 743 ? 24.521 -28.816 -32.489 1.00 77.62 743 GLY A N 1
ATOM 5856 C CA . GLY A 1 743 ? 25.701 -29.180 -31.701 1.00 77.62 743 GLY A CA 1
ATOM 5857 C C . GLY A 1 743 ? 26.340 -28.016 -30.938 1.00 77.62 743 GLY A C 1
ATOM 5858 O O . GLY A 1 743 ? 27.394 -28.202 -30.337 1.00 77.62 743 GLY A O 1
ATOM 5859 N N . LYS A 1 744 ? 25.722 -26.825 -30.936 1.00 82.06 744 LYS A N 1
ATOM 5860 C CA . LYS A 1 744 ? 26.175 -25.665 -30.142 1.00 82.06 744 LYS A CA 1
ATOM 5861 C C . LYS A 1 744 ? 25.747 -25.716 -28.672 1.00 82.06 744 LYS A C 1
ATOM 5863 O O . LYS A 1 744 ? 26.207 -24.893 -27.887 1.00 82.06 744 LYS A O 1
ATOM 5868 N N . ALA A 1 745 ? 24.852 -26.631 -28.305 1.00 85.31 745 ALA A N 1
ATOM 5869 C CA . ALA A 1 745 ? 24.369 -26.815 -26.941 1.00 85.31 745 ALA A CA 1
ATOM 5870 C C . ALA A 1 745 ? 24.356 -28.304 -26.569 1.00 85.31 745 ALA A C 1
ATOM 5872 O O . ALA A 1 745 ? 24.201 -29.167 -27.434 1.00 85.31 745 ALA A O 1
ATOM 5873 N N . TYR A 1 746 ? 24.487 -28.598 -25.275 1.00 89.62 746 TYR A N 1
ATOM 5874 C CA . TYR A 1 746 ? 24.328 -29.956 -24.757 1.00 89.62 746 TYR A CA 1
ATOM 5875 C C . TYR A 1 746 ? 22.857 -30.391 -24.792 1.00 89.62 746 TYR A C 1
ATOM 5877 O O . TYR A 1 746 ? 21.945 -29.578 -24.602 1.00 89.62 746 TYR A O 1
ATOM 5885 N N . LEU A 1 747 ? 22.638 -31.684 -25.024 1.00 88.56 747 LEU A N 1
ATOM 5886 C CA . LEU A 1 747 ? 21.326 -32.321 -24.939 1.00 88.56 747 LEU A CA 1
ATOM 5887 C C . LEU A 1 747 ? 20.869 -32.395 -23.474 1.00 88.56 747 LEU A C 1
ATOM 5889 O O . LEU A 1 747 ? 21.667 -32.660 -22.576 1.00 88.56 747 LEU A O 1
ATOM 5893 N N . GLU A 1 748 ? 19.574 -32.183 -23.233 1.00 88.50 748 GLU A N 1
ATOM 5894 C CA . GLU A 1 748 ? 18.964 -32.346 -21.908 1.00 88.50 748 GLU A CA 1
ATOM 5895 C C . GLU A 1 748 ? 18.728 -33.837 -21.646 1.00 88.50 748 GLU A C 1
ATOM 5897 O O . GLU A 1 748 ? 17.676 -34.394 -21.958 1.00 88.50 748 GLU A O 1
ATOM 5902 N N . ALA A 1 749 ? 19.782 -34.487 -21.147 1.00 89.25 749 ALA A N 1
ATOM 5903 C CA . ALA A 1 749 ? 19.898 -35.933 -21.027 1.00 89.25 749 ALA A CA 1
ATOM 5904 C C . ALA A 1 749 ? 19.974 -36.409 -19.571 1.00 89.25 749 ALA A C 1
ATOM 5906 O O . ALA A 1 749 ? 20.562 -35.751 -18.706 1.00 89.25 749 ALA A O 1
ATOM 5907 N N . ARG A 1 750 ? 19.433 -37.600 -19.308 1.00 89.19 750 ARG A N 1
ATOM 5908 C CA . ARG A 1 750 ? 19.554 -38.309 -18.027 1.00 89.19 750 ARG A CA 1
ATOM 5909 C C . ARG A 1 750 ? 19.930 -39.763 -18.276 1.00 89.19 750 ARG A C 1
ATOM 5911 O O . ARG A 1 750 ? 19.525 -40.334 -19.287 1.00 89.19 750 ARG A O 1
ATOM 5918 N N . ARG A 1 751 ? 20.696 -40.358 -17.366 1.00 86.69 751 ARG A N 1
ATOM 5919 C CA . ARG A 1 751 ? 21.123 -41.760 -17.423 1.00 86.69 751 ARG A CA 1
ATOM 5920 C C . ARG A 1 751 ? 20.902 -42.401 -16.059 1.00 86.69 751 ARG A C 1
ATOM 5922 O O . ARG A 1 751 ? 21.300 -41.855 -15.034 1.00 86.69 751 ARG A O 1
ATOM 5929 N N . PHE A 1 752 ? 20.222 -43.538 -16.072 1.00 83.75 752 PHE A N 1
ATOM 5930 C CA . PHE A 1 752 ? 19.866 -44.326 -14.904 1.00 83.75 752 PHE A CA 1
ATOM 5931 C C . PHE A 1 752 ? 20.687 -45.612 -14.956 1.00 83.75 752 PHE A C 1
ATOM 5933 O O . PHE A 1 752 ? 20.444 -46.478 -15.799 1.00 83.75 752 PHE A O 1
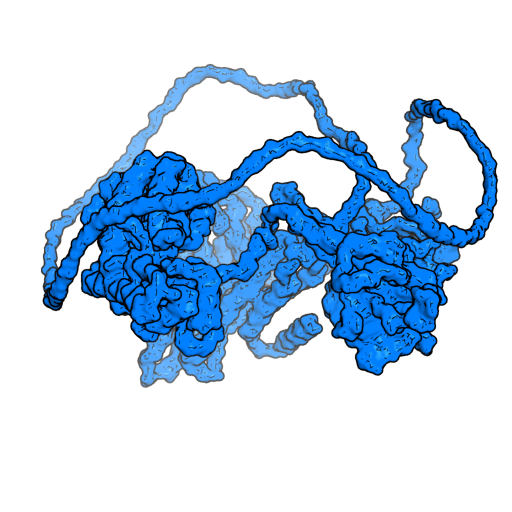ATOM 5940 N N . GLU A 1 753 ? 21.683 -45.682 -14.078 1.00 73.06 753 GLU A N 1
ATOM 5941 C CA . GLU A 1 753 ? 22.595 -46.818 -13.931 1.00 73.06 753 GLU A CA 1
ATOM 5942 C C . GLU A 1 753 ? 22.182 -47.656 -12.702 1.00 73.06 753 GLU A C 1
ATOM 5944 O O . GLU A 1 753 ? 21.576 -47.114 -11.764 1.00 73.06 753 GLU A O 1
ATOM 5949 N N . PRO A 1 754 ? 22.447 -48.974 -12.688 1.00 65.75 754 PRO A N 1
ATOM 5950 C CA . PRO A 1 754 ? 22.109 -49.830 -11.554 1.00 65.75 754 PRO A CA 1
ATOM 5951 C C . PRO A 1 754 ? 22.983 -49.516 -10.330 1.00 65.75 754 PRO A C 1
ATOM 5953 O O . PRO A 1 754 ? 24.168 -49.219 -10.460 1.00 65.75 754 PRO A O 1
ATOM 5956 N N . GLU A 1 755 ? 22.410 -49.604 -9.124 1.00 59.88 755 GLU A N 1
ATOM 5957 C CA . GLU A 1 755 ? 23.133 -49.281 -7.878 1.00 59.88 755 GLU A CA 1
ATOM 5958 C C . GLU A 1 755 ? 24.049 -50.426 -7.403 1.00 59.88 755 GLU A C 1
ATOM 5960 O O . GLU A 1 755 ? 24.927 -50.219 -6.569 1.00 59.88 755 GLU A O 1
ATOM 5965 N N . SER A 1 756 ? 23.894 -51.628 -7.969 1.00 57.75 756 SER A N 1
ATOM 5966 C CA . SER A 1 756 ? 24.819 -52.751 -7.795 1.00 57.75 756 SER A CA 1
ATOM 5967 C C . SER A 1 756 ? 24.890 -53.620 -9.056 1.00 57.75 756 SER A C 1
ATOM 5969 O O . SER A 1 756 ? 23.944 -53.686 -9.842 1.00 57.75 756 SER A O 1
ATOM 5971 N N . ALA A 1 757 ? 26.000 -54.342 -9.238 1.00 50.28 757 ALA A N 1
ATOM 5972 C CA . ALA A 1 757 ? 26.214 -55.217 -10.398 1.00 50.28 757 ALA A CA 1
ATOM 5973 C C . ALA A 1 757 ? 25.248 -56.421 -10.474 1.00 50.28 757 ALA A C 1
ATOM 5975 O O . ALA A 1 757 ? 25.178 -57.083 -11.505 1.00 50.28 757 ALA A O 1
ATOM 5976 N N . GLN A 1 758 ? 24.509 -56.702 -9.396 1.00 49.03 758 GLN A N 1
ATOM 5977 C CA . GLN A 1 758 ? 23.510 -57.774 -9.304 1.00 49.03 758 GLN A CA 1
ATOM 5978 C C . GLN A 1 758 ? 22.087 -57.296 -9.657 1.00 49.03 758 GLN A C 1
ATOM 5980 O O . GLN A 1 758 ? 21.176 -58.109 -9.742 1.00 49.03 758 GLN A O 1
ATOM 5985 N N . GLN A 1 759 ? 21.898 -55.990 -9.875 1.00 55.62 759 GLN A N 1
ATOM 5986 C CA . GLN A 1 759 ? 20.598 -55.321 -10.015 1.00 55.62 759 GLN A CA 1
ATOM 5987 C C . GLN A 1 759 ? 20.472 -54.621 -11.385 1.00 55.62 759 GLN A C 1
ATOM 5989 O O . GLN A 1 759 ? 19.948 -53.514 -11.504 1.00 55.62 759 GLN A O 1
ATOM 5994 N N . ALA A 1 760 ? 21.064 -55.226 -12.417 1.00 53.12 760 ALA A N 1
ATOM 5995 C CA . ALA A 1 760 ? 21.338 -54.600 -13.709 1.00 53.12 760 ALA A CA 1
ATOM 5996 C C . ALA A 1 760 ? 20.167 -54.711 -14.704 1.00 53.12 760 ALA A C 1
ATOM 5998 O O . ALA A 1 760 ? 20.288 -55.396 -15.722 1.00 53.12 760 ALA A O 1
ATOM 5999 N N . ASP A 1 761 ? 19.055 -54.017 -14.434 1.00 68.00 761 ASP A N 1
ATOM 6000 C CA . ASP A 1 761 ? 17.891 -54.012 -15.331 1.00 68.00 761 ASP A CA 1
ATOM 6001 C C . ASP A 1 761 ? 17.187 -52.649 -15.508 1.00 68.00 761 ASP A C 1
ATOM 6003 O O . ASP A 1 761 ? 17.518 -51.647 -14.870 1.00 68.00 761 ASP A O 1
ATOM 6007 N N . TRP A 1 762 ? 16.240 -52.602 -16.449 1.00 81.56 762 TRP A N 1
ATOM 6008 C CA . TRP A 1 762 ? 15.578 -51.396 -16.961 1.00 81.56 762 TRP A CA 1
ATOM 6009 C C . TRP A 1 762 ? 14.464 -50.831 -16.055 1.00 81.56 762 TRP A C 1
ATOM 6011 O O . TRP A 1 762 ? 13.325 -50.664 -16.483 1.00 81.56 762 TRP A O 1
ATOM 6021 N N . ASP A 1 763 ? 14.799 -50.493 -14.813 1.00 84.94 763 ASP A N 1
ATOM 6022 C CA . ASP A 1 763 ? 13.858 -50.017 -13.789 1.00 84.94 763 ASP A CA 1
ATOM 6023 C C . ASP A 1 763 ? 13.108 -48.712 -14.165 1.00 84.94 763 ASP A C 1
ATOM 6025 O O . ASP A 1 763 ? 13.628 -47.599 -14.008 1.00 84.94 763 ASP A O 1
ATOM 6029 N N . VAL A 1 764 ? 11.852 -48.828 -14.624 1.00 86.00 764 VAL A N 1
ATOM 6030 C CA . VAL A 1 764 ? 11.016 -47.671 -15.012 1.00 86.00 764 VAL A CA 1
ATOM 6031 C C . VAL A 1 764 ? 10.394 -46.930 -13.826 1.00 86.00 764 VAL A C 1
ATOM 6033 O O . VAL A 1 764 ? 9.946 -45.791 -13.997 1.00 86.00 764 VAL A O 1
ATOM 6036 N N . SER A 1 765 ? 10.416 -47.502 -12.613 1.00 80.12 765 SER A N 1
ATOM 6037 C CA . SER A 1 765 ? 9.926 -46.827 -11.395 1.00 80.12 765 SER A CA 1
ATOM 6038 C C . SER A 1 765 ? 10.665 -45.501 -11.155 1.00 80.12 765 SER A C 1
ATOM 6040 O O . SER A 1 765 ? 10.075 -44.481 -10.780 1.00 80.12 765 SER A O 1
ATOM 6042 N N . ARG A 1 766 ? 11.958 -45.479 -11.508 1.00 76.88 766 ARG A N 1
ATOM 6043 C CA . ARG A 1 766 ? 12.874 -44.340 -11.379 1.00 76.88 766 ARG A CA 1
ATOM 6044 C C . ARG A 1 766 ? 12.398 -43.108 -12.141 1.00 76.88 766 ARG A C 1
ATOM 6046 O O . ARG A 1 766 ? 12.617 -41.999 -11.661 1.00 76.88 766 ARG A O 1
ATOM 6053 N N . LEU A 1 767 ? 11.711 -43.262 -13.277 1.00 74.00 767 LEU A N 1
ATOM 6054 C CA . LEU A 1 767 ? 11.161 -42.122 -14.025 1.00 74.00 767 LEU A CA 1
ATOM 6055 C C . LEU A 1 767 ? 9.935 -41.508 -13.340 1.00 74.00 767 LEU A C 1
ATOM 6057 O O . LEU A 1 767 ? 9.783 -40.285 -13.348 1.00 74.00 767 LEU A O 1
ATOM 6061 N N . ALA A 1 768 ? 9.101 -42.328 -12.698 1.00 67.56 768 ALA A N 1
ATOM 6062 C CA . ALA A 1 768 ? 7.968 -41.851 -11.911 1.00 67.56 768 ALA A CA 1
ATOM 6063 C C . ALA A 1 768 ? 8.425 -41.171 -10.605 1.00 67.56 768 ALA A C 1
ATOM 6065 O O . ALA A 1 768 ? 7.896 -40.122 -10.227 1.00 67.56 768 ALA A O 1
ATOM 6066 N N . TYR A 1 769 ? 9.443 -41.728 -9.936 1.00 62.19 769 TYR A N 1
ATOM 6067 C CA . TYR A 1 769 ? 9.951 -41.202 -8.667 1.00 62.19 769 TYR A CA 1
ATOM 6068 C C . TYR A 1 769 ? 10.877 -39.984 -8.819 1.00 62.19 769 TYR A C 1
ATOM 6070 O O . TYR A 1 769 ? 10.706 -38.997 -8.100 1.00 62.19 769 TYR A O 1
ATOM 6078 N N . ALA A 1 770 ? 11.831 -39.988 -9.761 1.00 51.91 770 ALA A N 1
ATOM 6079 C CA . ALA A 1 770 ? 12.887 -38.967 -9.821 1.00 51.91 770 ALA A CA 1
ATOM 6080 C C . ALA A 1 770 ? 12.378 -37.538 -10.084 1.00 51.91 770 ALA A C 1
ATOM 6082 O O . ALA A 1 770 ? 13.097 -36.582 -9.809 1.00 51.91 770 ALA A O 1
ATOM 6083 N N . ARG A 1 771 ? 11.143 -37.356 -10.575 1.00 52.94 771 ARG A N 1
ATOM 6084 C CA . ARG A 1 771 ? 10.507 -36.029 -10.681 1.00 52.94 771 ARG A CA 1
ATOM 6085 C C . ARG A 1 771 ? 10.020 -35.485 -9.330 1.00 52.94 771 ARG A C 1
ATOM 6087 O O . ARG A 1 771 ? 10.005 -34.272 -9.155 1.00 52.94 771 ARG A O 1
ATOM 6094 N N . ARG A 1 772 ? 9.641 -36.353 -8.383 1.00 48.50 772 ARG A N 1
ATOM 6095 C CA . ARG A 1 772 ? 9.175 -35.971 -7.033 1.00 48.50 772 ARG A CA 1
ATOM 6096 C C . ARG A 1 772 ? 10.325 -35.728 -6.044 1.00 48.50 772 ARG A C 1
ATOM 6098 O O . ARG A 1 772 ? 10.088 -35.224 -4.955 1.00 48.50 772 ARG A O 1
ATOM 6105 N N . ASN A 1 773 ? 11.559 -36.077 -6.411 1.00 47.69 773 ASN A N 1
ATOM 6106 C CA . ASN A 1 773 ? 12.758 -35.859 -5.605 1.00 47.69 773 ASN A CA 1
ATOM 6107 C C . ASN A 1 773 ? 13.830 -35.159 -6.454 1.00 47.69 773 ASN A C 1
ATOM 6109 O O . ASN A 1 773 ? 14.554 -35.791 -7.225 1.00 47.69 773 ASN A O 1
ATOM 6113 N N . GLU A 1 774 ? 13.951 -33.841 -6.297 1.00 42.06 774 GLU A N 1
ATOM 6114 C CA . GLU A 1 774 ? 14.859 -33.014 -7.101 1.00 42.06 774 GLU A CA 1
ATOM 6115 C C . GLU A 1 774 ? 16.343 -33.419 -6.937 1.00 42.06 774 GLU A C 1
ATOM 6117 O O . GLU A 1 774 ? 17.149 -33.261 -7.858 1.00 42.06 774 GLU A O 1
ATOM 6122 N N . MET A 1 775 ? 16.705 -34.026 -5.800 1.00 39.00 775 MET A N 1
ATOM 6123 C CA . MET A 1 775 ? 18.047 -34.558 -5.550 1.00 39.00 775 MET A CA 1
ATOM 6124 C C . MET A 1 775 ? 18.327 -35.823 -6.383 1.00 39.00 775 MET A C 1
ATOM 6126 O O . MET A 1 775 ? 19.448 -36.008 -6.859 1.00 39.00 775 MET A O 1
ATOM 6130 N N . ALA A 1 776 ? 17.311 -36.661 -6.623 1.00 48.34 776 ALA A N 1
ATOM 6131 C CA . ALA A 1 776 ? 17.401 -37.810 -7.527 1.00 48.34 776 ALA A CA 1
ATOM 6132 C C . ALA A 1 776 ? 17.486 -37.365 -8.999 1.00 48.34 776 ALA A C 1
ATOM 6134 O O . ALA A 1 776 ? 18.348 -37.849 -9.737 1.00 48.34 776 ALA A O 1
ATOM 6135 N N . ALA A 1 777 ? 16.685 -36.370 -9.408 1.00 52.62 777 ALA A N 1
ATOM 6136 C CA . ALA A 1 777 ? 16.812 -35.753 -10.731 1.00 52.62 777 ALA A CA 1
ATOM 6137 C C . ALA A 1 777 ? 18.237 -35.222 -10.974 1.00 52.62 777 ALA A C 1
ATOM 6139 O O . ALA A 1 777 ? 18.854 -35.563 -11.986 1.00 52.62 777 ALA A O 1
ATOM 6140 N N . LYS A 1 778 ? 18.791 -34.460 -10.018 1.00 56.25 778 LYS A N 1
ATOM 6141 C CA . LYS A 1 778 ? 20.143 -33.879 -10.098 1.00 56.25 778 LYS A CA 1
ATOM 6142 C C . LYS A 1 778 ? 21.264 -34.931 -10.114 1.00 56.25 778 LYS A C 1
ATOM 6144 O O . LYS A 1 778 ? 22.268 -34.694 -10.783 1.00 56.25 778 LYS A O 1
ATOM 6149 N N . LYS A 1 779 ? 21.092 -36.092 -9.462 1.00 60.31 779 LYS A N 1
ATOM 6150 C CA . LYS A 1 779 ? 22.024 -37.239 -9.560 1.00 60.31 779 LYS A CA 1
ATOM 6151 C C . LYS A 1 779 ? 22.039 -37.886 -10.953 1.00 60.31 779 LYS A C 1
ATOM 6153 O O . LYS A 1 779 ? 23.109 -38.213 -11.445 1.00 60.31 779 LYS A O 1
ATOM 6158 N N . SER A 1 780 ? 20.875 -38.049 -11.587 1.00 63.34 780 SER A N 1
ATOM 6159 C CA . SER A 1 780 ? 20.731 -38.741 -12.886 1.00 63.34 780 SER A CA 1
ATOM 6160 C C . SER A 1 780 ? 21.136 -37.920 -14.127 1.00 63.34 780 SER A C 1
ATOM 6162 O O . SER A 1 780 ? 21.080 -38.426 -15.246 1.00 63.34 780 SER A O 1
ATOM 6164 N N . ALA A 1 781 ? 21.503 -36.644 -13.969 1.00 77.12 781 ALA A N 1
ATOM 6165 C CA . ALA A 1 781 ? 21.724 -35.715 -15.080 1.00 77.12 781 ALA A CA 1
ATOM 6166 C C . ALA A 1 781 ? 23.024 -36.010 -15.861 1.00 77.12 781 ALA A C 1
ATOM 6168 O O . ALA A 1 781 ? 24.131 -35.834 -15.346 1.00 77.12 781 ALA A O 1
ATOM 6169 N N . TRP A 1 782 ? 22.902 -36.391 -17.137 1.00 85.69 782 TRP A N 1
ATOM 6170 C CA . TRP A 1 782 ? 24.023 -36.862 -17.956 1.00 85.69 782 TRP A CA 1
ATOM 6171 C C . TRP A 1 782 ? 24.683 -35.709 -18.730 1.00 85.69 782 TRP A C 1
ATOM 6173 O O . TRP A 1 782 ? 24.379 -35.420 -19.888 1.00 85.69 782 TRP A O 1
ATOM 6183 N N . LYS A 1 783 ? 25.565 -34.986 -18.032 1.00 83.69 783 LYS A N 1
ATOM 6184 C CA . LYS A 1 783 ? 26.195 -33.743 -18.510 1.00 83.69 783 LYS A CA 1
ATOM 6185 C C . LYS A 1 783 ? 27.177 -33.975 -19.667 1.00 83.69 783 LYS A C 1
ATOM 6187 O O . LYS A 1 783 ? 27.865 -34.987 -19.723 1.00 83.69 783 LYS A O 1
ATOM 6192 N N . GLY A 1 784 ? 27.301 -32.981 -20.550 1.00 83.94 784 GLY A N 1
ATOM 6193 C CA . GLY A 1 784 ? 28.321 -32.940 -21.610 1.00 83.94 784 GLY A CA 1
ATOM 6194 C C . GLY A 1 784 ? 27.970 -33.679 -22.909 1.00 83.94 784 GLY A C 1
ATOM 6195 O O . GLY A 1 784 ? 28.746 -33.615 -23.864 1.00 83.94 784 GLY A O 1
ATOM 6196 N N . LEU A 1 785 ? 26.818 -34.354 -22.975 1.00 89.31 785 LEU A N 1
ATOM 6197 C CA . LEU A 1 785 ? 26.350 -35.058 -24.170 1.00 89.31 785 LEU A CA 1
ATOM 6198 C C . LEU A 1 785 ? 25.998 -34.050 -25.282 1.00 89.31 785 LEU A C 1
ATOM 6200 O O . LEU A 1 785 ? 25.102 -33.221 -25.115 1.00 89.31 785 LEU A O 1
ATOM 6204 N N . THR A 1 786 ? 26.697 -34.106 -26.418 1.00 88.69 786 THR A N 1
ATOM 6205 C CA . THR A 1 786 ? 26.511 -33.170 -27.549 1.00 88.69 786 THR A CA 1
ATOM 6206 C C . THR A 1 786 ? 25.686 -33.765 -28.688 1.00 88.69 786 THR A C 1
ATOM 6208 O O . THR A 1 786 ? 24.960 -33.035 -29.365 1.00 88.69 786 THR A O 1
ATOM 6211 N N . ARG A 1 787 ? 25.770 -35.087 -28.897 1.00 90.81 787 ARG A N 1
ATOM 6212 C CA . ARG A 1 787 ? 25.003 -35.813 -29.919 1.00 90.81 787 ARG A CA 1
ATOM 6213 C C . ARG A 1 787 ? 24.638 -37.223 -29.461 1.00 90.81 787 ARG A C 1
ATOM 6215 O O . ARG A 1 787 ? 25.455 -37.918 -28.859 1.00 90.81 787 ARG A O 1
ATOM 6222 N N . VAL A 1 788 ? 23.453 -37.674 -29.869 1.00 92.44 788 VAL A N 1
ATOM 6223 C CA . VAL A 1 788 ? 23.089 -39.100 -29.904 1.00 92.44 788 VAL A CA 1
ATOM 6224 C C . VAL A 1 788 ? 22.813 -39.507 -31.343 1.00 92.44 788 VAL A C 1
ATOM 6226 O O . VAL A 1 788 ? 22.037 -38.851 -32.034 1.00 92.44 788 VAL A O 1
ATOM 6229 N N . THR A 1 789 ? 23.445 -40.583 -31.799 1.00 91.00 789 THR A N 1
ATOM 6230 C CA . THR A 1 789 ? 23.201 -41.182 -33.114 1.00 91.00 789 THR A CA 1
ATOM 6231 C C . THR A 1 789 ? 22.527 -42.538 -32.922 1.00 91.00 789 THR A C 1
ATOM 6233 O O . THR A 1 789 ? 23.014 -43.347 -32.135 1.00 91.00 789 THR A O 1
ATOM 6236 N N . LEU A 1 790 ? 21.416 -42.778 -33.622 1.00 92.25 790 LEU A N 1
ATOM 6237 C CA . LEU A 1 790 ? 20.705 -44.058 -33.649 1.00 92.25 790 LEU A CA 1
ATOM 6238 C C . LEU A 1 790 ? 20.766 -44.656 -35.060 1.00 92.25 790 LEU A C 1
ATOM 6240 O O . LEU A 1 790 ? 20.476 -43.955 -36.033 1.00 92.25 790 LEU A O 1
ATOM 6244 N N . THR A 1 791 ? 21.080 -45.944 -35.171 1.00 91.38 791 THR A N 1
ATOM 6245 C CA . THR A 1 791 ? 21.106 -46.691 -36.437 1.00 91.38 791 THR A CA 1
ATOM 6246 C C . THR A 1 791 ? 20.028 -47.772 -36.413 1.00 91.38 791 THR A C 1
ATOM 6248 O O . THR A 1 791 ? 20.052 -48.687 -35.595 1.00 91.38 791 THR A O 1
ATOM 6251 N N . PHE A 1 792 ? 19.051 -47.662 -37.311 1.00 90.25 792 PHE A N 1
ATOM 6252 C CA . PHE A 1 792 ? 17.876 -48.535 -37.358 1.00 90.25 792 PHE A CA 1
ATOM 6253 C C . PHE A 1 792 ? 18.167 -49.855 -38.071 1.00 90.25 792 PHE A C 1
ATOM 6255 O O . PHE A 1 792 ? 19.034 -49.920 -38.946 1.00 90.25 792 PHE A O 1
ATOM 6262 N N . ALA A 1 793 ? 17.397 -50.904 -37.767 1.00 85.94 793 ALA A N 1
ATOM 6263 C CA . ALA A 1 793 ? 17.463 -52.183 -38.481 1.00 85.94 793 ALA A CA 1
ATOM 6264 C C . ALA A 1 793 ? 17.217 -52.031 -39.999 1.00 85.94 793 ALA A C 1
ATOM 6266 O O . ALA A 1 793 ? 17.893 -52.666 -40.806 1.00 85.94 793 ALA A O 1
ATOM 6267 N N . ASN A 1 794 ? 16.301 -51.144 -40.400 1.00 84.88 794 ASN A N 1
ATOM 6268 C CA . ASN A 1 794 ? 16.006 -50.830 -41.800 1.00 84.88 794 ASN A CA 1
ATOM 6269 C C . ASN A 1 794 ? 15.607 -49.341 -41.983 1.00 84.88 794 ASN A C 1
ATOM 6271 O O . ASN A 1 794 ? 15.219 -48.685 -41.012 1.00 84.88 794 ASN A O 1
ATOM 6275 N N . PRO A 1 795 ? 15.662 -48.785 -43.213 1.00 82.88 795 PRO A N 1
ATOM 6276 C CA . PRO A 1 795 ? 15.324 -47.377 -43.457 1.00 82.88 795 PRO A CA 1
ATOM 6277 C C . PRO A 1 795 ? 13.840 -47.023 -43.260 1.00 82.88 795 PRO A C 1
ATOM 6279 O O . PRO A 1 795 ? 13.526 -45.864 -42.988 1.00 82.88 795 PRO A O 1
ATOM 6282 N N . ARG A 1 796 ? 12.917 -47.992 -43.377 1.00 84.12 796 ARG A N 1
ATOM 6283 C CA . ARG A 1 796 ? 11.468 -47.762 -43.216 1.00 84.12 796 ARG A CA 1
ATOM 6284 C C . ARG A 1 796 ? 11.129 -47.403 -41.770 1.00 84.12 796 ARG A C 1
ATOM 6286 O O . ARG A 1 796 ? 10.354 -46.477 -41.544 1.00 84.12 796 ARG A O 1
ATOM 6293 N N . ASP A 1 797 ? 11.765 -48.065 -40.809 1.00 86.44 797 ASP A N 1
ATOM 6294 C CA . ASP A 1 797 ? 11.596 -47.759 -39.388 1.00 86.44 797 ASP A CA 1
ATOM 6295 C C . ASP A 1 797 ? 12.246 -46.423 -39.005 1.00 86.44 797 ASP A C 1
ATOM 6297 O O . ASP A 1 797 ? 11.612 -45.623 -38.314 1.00 86.44 797 ASP A O 1
ATOM 6301 N N . LYS A 1 798 ? 13.431 -46.096 -39.552 1.00 86.88 798 LYS A N 1
ATOM 6302 C CA . LYS A 1 798 ? 14.012 -44.743 -39.425 1.00 86.88 798 LYS A CA 1
ATOM 6303 C C . LYS A 1 798 ? 13.047 -43.677 -39.948 1.00 86.88 798 LYS A C 1
ATOM 6305 O O . LYS A 1 798 ? 12.871 -42.640 -39.303 1.00 86.88 798 LYS A O 1
ATOM 6310 N N . ALA A 1 799 ? 12.426 -43.915 -41.105 1.00 81.25 799 ALA A N 1
ATOM 6311 C CA . ALA A 1 799 ? 11.477 -42.988 -41.718 1.00 81.25 799 ALA A CA 1
ATOM 6312 C C . ALA A 1 799 ? 10.186 -42.845 -40.895 1.00 81.25 799 ALA A C 1
ATOM 6314 O O . ALA A 1 799 ? 9.718 -41.728 -40.703 1.00 81.25 799 ALA A O 1
ATOM 6315 N N . LYS A 1 800 ? 9.657 -43.935 -40.326 1.00 85.19 800 LYS A N 1
ATOM 6316 C CA . LYS A 1 800 ? 8.515 -43.892 -39.396 1.00 85.19 800 LYS A CA 1
ATOM 6317 C C . LYS A 1 800 ? 8.841 -43.103 -38.119 1.00 85.19 800 LYS A C 1
ATOM 6319 O O . LYS A 1 800 ? 8.024 -42.320 -37.645 1.00 85.19 800 LYS A O 1
ATOM 6324 N N . PHE A 1 801 ? 10.041 -43.281 -37.572 1.00 87.56 801 PHE A N 1
ATOM 6325 C CA . PHE A 1 801 ? 10.457 -42.655 -36.316 1.00 87.56 801 PHE A CA 1
ATOM 6326 C C . PHE A 1 801 ? 10.774 -41.153 -36.447 1.00 87.56 801 PHE A C 1
ATOM 6328 O O . PHE A 1 801 ? 10.403 -40.366 -35.580 1.00 87.56 801 PHE A O 1
ATOM 6335 N N . THR A 1 802 ? 11.449 -40.742 -37.528 1.00 82.31 802 THR A N 1
ATOM 6336 C CA . THR A 1 802 ? 12.014 -39.376 -37.690 1.00 82.31 802 THR A CA 1
ATOM 6337 C C . THR A 1 802 ? 11.642 -38.670 -38.993 1.00 82.31 802 THR A C 1
ATOM 6339 O O . THR A 1 802 ? 12.215 -37.630 -39.313 1.00 82.31 802 THR A O 1
ATOM 6342 N N . GLY A 1 803 ? 10.734 -39.242 -39.778 1.00 77.75 803 GLY A N 1
ATOM 6343 C CA . GLY A 1 803 ? 10.306 -38.668 -41.044 1.00 77.75 803 GLY A CA 1
ATOM 6344 C C . GLY A 1 803 ? 11.238 -38.934 -42.229 1.00 77.75 803 GLY A C 1
ATOM 6345 O O . GLY A 1 803 ? 12.343 -39.494 -42.116 1.00 77.75 803 GLY A O 1
ATOM 6346 N N . GLY A 1 804 ? 10.741 -38.528 -43.397 1.00 68.75 804 GLY A N 1
ATOM 6347 C CA . GLY A 1 804 ? 11.415 -38.596 -44.693 1.00 68.75 804 GLY A CA 1
ATOM 6348 C C . GLY A 1 804 ? 11.988 -37.245 -45.137 1.00 68.75 804 GLY A C 1
ATOM 6349 O O . GLY A 1 804 ? 11.999 -36.266 -44.395 1.00 68.75 804 GLY A O 1
ATOM 6350 N N . TRP A 1 805 ? 12.473 -37.170 -46.377 1.00 62.56 805 TRP A N 1
ATOM 6351 C CA . TRP A 1 805 ? 13.013 -35.927 -46.936 1.00 62.56 805 TRP A CA 1
ATOM 6352 C C . TRP A 1 805 ? 11.917 -35.083 -47.608 1.00 62.56 805 TRP A C 1
ATOM 6354 O O . TRP A 1 805 ? 11.662 -35.235 -48.803 1.00 62.56 805 TRP A O 1
ATOM 6364 N N . CYS A 1 806 ? 11.278 -34.173 -46.861 1.00 62.88 806 CYS A N 1
ATOM 6365 C CA . CYS A 1 806 ? 10.377 -33.182 -47.463 1.00 62.88 806 CYS A CA 1
ATOM 6366 C C . CYS A 1 806 ? 11.140 -32.008 -48.097 1.00 62.88 806 CYS A C 1
ATOM 6368 O O . CYS A 1 806 ? 12.115 -31.495 -47.544 1.00 62.88 806 CYS A O 1
ATOM 6370 N N . ARG A 1 807 ? 10.607 -31.486 -49.210 1.00 58.12 807 ARG A N 1
ATOM 6371 C CA . ARG A 1 807 ? 11.013 -30.194 -49.794 1.00 58.12 807 ARG A CA 1
ATOM 6372 C C . ARG A 1 807 ? 10.490 -28.965 -49.036 1.00 58.12 807 ARG A C 1
ATOM 6374 O O . ARG A 1 807 ? 10.863 -27.852 -49.390 1.00 58.12 807 ARG A O 1
ATOM 6381 N N . CYS A 1 808 ? 9.677 -29.166 -47.999 1.00 62.00 808 CYS A N 1
ATOM 6382 C CA . CYS A 1 808 ? 9.054 -28.160 -47.137 1.00 62.00 808 CYS A CA 1
ATOM 6383 C C . CYS A 1 808 ? 10.040 -27.028 -46.769 1.00 62.00 808 CYS A C 1
ATOM 6385 O O . CYS A 1 808 ? 9.795 -25.856 -47.043 1.00 62.00 808 CYS A O 1
ATOM 6387 N N . ALA A 1 809 ? 11.228 -27.398 -46.274 1.00 52.06 809 ALA A N 1
ATOM 6388 C CA . ALA A 1 809 ? 12.273 -26.463 -45.852 1.00 52.06 809 ALA A CA 1
ATOM 6389 C C . ALA A 1 809 ? 13.182 -25.926 -46.985 1.00 52.06 809 ALA A C 1
ATOM 6391 O O . ALA A 1 809 ? 14.027 -25.068 -46.737 1.00 52.06 809 ALA A O 1
ATOM 6392 N N . GLN A 1 810 ? 13.053 -26.388 -48.238 1.00 50.19 810 GLN A N 1
ATOM 6393 C CA . GLN A 1 810 ? 13.951 -25.975 -49.336 1.00 50.19 810 GLN A CA 1
ATOM 6394 C C . GLN A 1 810 ? 13.654 -24.575 -49.909 1.00 50.19 810 GLN A C 1
ATOM 6396 O O . GLN A 1 810 ? 14.378 -24.115 -50.787 1.00 50.19 810 GLN A O 1
ATOM 6401 N N . ARG A 1 811 ? 12.632 -23.864 -49.411 1.00 41.75 811 ARG A N 1
ATOM 6402 C CA . ARG A 1 811 ? 12.271 -22.502 -49.860 1.00 41.75 811 ARG A CA 1
ATOM 6403 C C . ARG A 1 811 ? 13.146 -21.370 -49.293 1.00 41.75 811 ARG A C 1
ATOM 6405 O O . ARG A 1 811 ? 12.838 -20.207 -49.526 1.00 41.75 811 ARG A O 1
ATOM 6412 N N . GLY A 1 812 ? 14.205 -21.677 -48.539 1.00 42.59 812 GLY A N 1
ATOM 6413 C CA . GLY A 1 812 ? 15.203 -20.692 -48.089 1.00 42.59 812 GLY A CA 1
ATOM 6414 C C . GLY A 1 812 ? 14.722 -19.659 -47.058 1.00 42.59 812 GLY A C 1
ATOM 6415 O O . GLY A 1 812 ? 15.502 -18.800 -46.652 1.00 42.59 812 GLY A O 1
ATOM 6416 N N . LYS A 1 813 ? 13.466 -19.733 -46.600 1.00 41.56 813 LYS A N 1
ATOM 6417 C CA . LYS A 1 813 ? 12.942 -18.878 -45.529 1.00 41.56 813 LYS A CA 1
ATOM 6418 C C . LYS A 1 813 ? 13.521 -19.308 -44.180 1.00 41.56 813 LYS A C 1
ATOM 6420 O O . LYS A 1 813 ? 13.478 -20.481 -43.826 1.00 41.56 813 LYS A O 1
ATOM 6425 N N . THR A 1 814 ? 14.003 -18.346 -43.396 1.00 44.59 814 THR A N 1
ATOM 6426 C CA . THR A 1 814 ? 14.551 -18.566 -42.043 1.00 44.59 814 THR A CA 1
ATOM 6427 C C . THR A 1 814 ? 13.486 -18.764 -40.958 1.00 44.59 814 THR A C 1
ATOM 6429 O O . THR A 1 814 ? 13.834 -19.012 -39.806 1.00 44.59 814 THR A O 1
ATOM 6432 N N . LYS A 1 815 ? 12.199 -18.692 -41.321 1.00 50.59 815 LYS A N 1
ATOM 6433 C CA . LYS A 1 815 ? 11.054 -19.144 -40.522 1.00 50.59 815 LYS A CA 1
ATOM 6434 C C . LYS A 1 815 ? 10.065 -19.874 -41.434 1.00 50.59 815 LYS A C 1
ATOM 6436 O O . LYS A 1 815 ? 9.674 -19.341 -42.472 1.00 50.59 815 LYS A O 1
ATOM 6441 N N . GLU A 1 816 ? 9.698 -21.084 -41.036 1.00 61.34 816 GLU A N 1
ATOM 6442 C CA . GLU A 1 816 ? 8.580 -21.871 -41.567 1.00 61.34 816 GLU A CA 1
ATOM 6443 C C . GLU A 1 816 ? 7.297 -21.417 -40.854 1.00 61.34 816 GLU A C 1
ATOM 6445 O O . GLU A 1 816 ? 7.361 -21.053 -39.677 1.00 61.34 816 GLU A O 1
ATOM 6450 N N . THR A 1 817 ? 6.152 -21.378 -41.538 1.00 67.12 817 THR A N 1
ATOM 6451 C CA . THR A 1 817 ? 4.882 -21.027 -40.877 1.00 67.12 817 THR A CA 1
ATOM 6452 C C . THR A 1 817 ? 4.293 -22.218 -40.123 1.00 67.12 817 THR A C 1
ATOM 6454 O O . THR A 1 817 ? 4.555 -23.374 -40.456 1.00 67.12 817 THR A O 1
ATOM 6457 N N . ASP A 1 818 ? 3.466 -21.948 -39.112 1.00 66.12 818 ASP A N 1
ATOM 6458 C CA . ASP A 1 818 ? 2.839 -22.996 -38.295 1.00 66.12 818 ASP A CA 1
ATOM 6459 C C . ASP A 1 818 ? 1.972 -23.955 -39.119 1.00 66.12 818 ASP A C 1
ATOM 6461 O O . ASP A 1 818 ? 1.916 -25.145 -38.821 1.00 66.12 818 ASP A O 1
ATOM 6465 N N . GLU A 1 819 ? 1.357 -23.462 -40.194 1.00 70.38 819 GLU A N 1
ATOM 6466 C CA . GLU A 1 819 ? 0.534 -24.277 -41.085 1.00 70.38 819 GLU A CA 1
ATOM 6467 C C . GLU A 1 819 ? 1.383 -25.146 -42.029 1.00 70.38 819 GLU A C 1
ATOM 6469 O O . GLU A 1 819 ? 1.121 -26.340 -42.166 1.00 70.38 819 GLU A O 1
ATOM 6474 N N . GLU A 1 820 ? 2.476 -24.603 -42.589 1.00 70.44 820 GLU A N 1
ATOM 6475 C CA . GLU A 1 820 ? 3.484 -25.397 -43.319 1.00 70.44 820 GLU A CA 1
ATOM 6476 C C . GLU A 1 820 ? 4.072 -26.502 -42.413 1.00 70.44 820 GLU A C 1
ATOM 6478 O O . GLU A 1 820 ? 4.240 -27.646 -42.847 1.00 70.44 820 GLU A O 1
ATOM 6483 N N . ARG A 1 821 ? 4.312 -26.190 -41.130 1.00 71.12 821 ARG A N 1
ATOM 6484 C CA . ARG A 1 821 ? 4.779 -27.136 -40.106 1.00 71.12 821 ARG A CA 1
ATOM 6485 C C . ARG A 1 821 ? 3.749 -28.231 -39.806 1.00 71.12 821 ARG A C 1
ATOM 6487 O O . ARG A 1 821 ? 4.134 -29.400 -39.798 1.00 71.12 821 ARG A O 1
ATOM 6494 N N . ARG A 1 822 ? 2.471 -27.891 -39.593 1.00 73.44 822 ARG A N 1
ATOM 6495 C CA . ARG A 1 822 ? 1.400 -28.873 -39.327 1.00 73.44 822 ARG A CA 1
ATOM 6496 C C . ARG A 1 822 ? 1.132 -29.779 -40.517 1.00 73.44 822 ARG A C 1
ATOM 6498 O O . ARG A 1 822 ? 1.089 -30.991 -40.329 1.00 73.44 822 ARG A O 1
ATOM 6505 N N . GLN A 1 823 ? 1.035 -29.236 -41.731 1.00 76.50 823 GLN A N 1
ATOM 6506 C CA . GLN A 1 823 ? 0.862 -30.055 -42.934 1.00 76.50 823 GLN A CA 1
ATOM 6507 C C . GLN A 1 823 ? 2.032 -31.042 -43.093 1.00 76.50 823 GLN A C 1
ATOM 6509 O O . GLN A 1 823 ? 1.824 -32.225 -43.335 1.00 76.50 823 GLN A O 1
ATOM 6514 N N . CYS A 1 824 ? 3.262 -30.600 -42.814 1.00 74.50 824 CYS A N 1
ATOM 6515 C CA . CYS A 1 824 ? 4.457 -31.448 -42.784 1.00 74.50 824 CYS A CA 1
ATOM 6516 C C . CYS A 1 824 ? 4.413 -32.561 -41.701 1.00 74.50 824 CYS A C 1
ATOM 6518 O O . CYS A 1 824 ? 5.084 -33.586 -41.839 1.00 74.50 824 CYS A O 1
ATOM 6520 N N . VAL A 1 825 ? 3.613 -32.422 -40.638 1.00 76.12 825 VAL A N 1
ATOM 6521 C CA . VAL A 1 825 ? 3.321 -33.521 -39.693 1.00 76.12 825 VAL A CA 1
ATOM 6522 C C . VAL A 1 825 ? 2.220 -34.439 -40.239 1.00 76.12 825 VAL A C 1
ATOM 6524 O O . VAL A 1 825 ? 2.406 -35.652 -40.233 1.00 76.12 825 VAL A O 1
ATOM 6527 N N . VAL A 1 826 ? 1.121 -33.882 -40.764 1.00 77.94 826 VAL A N 1
ATOM 6528 C CA . VAL A 1 826 ? -0.023 -34.634 -41.329 1.00 77.94 826 VAL A CA 1
ATOM 6529 C C . VAL A 1 826 ? 0.385 -35.510 -42.520 1.00 77.94 826 VAL A C 1
ATOM 6531 O O . VAL A 1 826 ? -0.029 -36.663 -42.603 1.00 77.94 826 VAL A O 1
ATOM 6534 N N . ASP A 1 827 ? 1.267 -35.014 -43.387 1.00 76.25 827 ASP A N 1
ATOM 6535 C CA . ASP A 1 827 ? 1.861 -35.764 -44.503 1.00 76.25 827 ASP A CA 1
ATOM 6536 C C . ASP A 1 827 ? 2.811 -36.900 -44.043 1.00 76.25 827 ASP A C 1
ATOM 6538 O O . ASP A 1 827 ? 3.419 -37.590 -44.863 1.00 76.25 827 ASP A O 1
ATOM 6542 N N . GLY A 1 828 ? 3.044 -37.052 -42.733 1.00 72.06 828 GLY A N 1
ATOM 6543 C CA . GLY A 1 828 ? 4.015 -37.985 -42.156 1.00 72.06 828 GLY A CA 1
ATOM 6544 C C . GLY A 1 828 ? 5.481 -37.586 -42.366 1.00 72.06 828 GLY A C 1
ATOM 6545 O O . GLY A 1 828 ? 6.386 -38.311 -41.942 1.00 72.06 828 GLY A O 1
ATOM 6546 N N . HIS A 1 829 ? 5.761 -36.430 -42.982 1.00 77.06 829 HIS A N 1
ATOM 6547 C CA . HIS A 1 829 ? 7.118 -36.021 -43.354 1.00 77.06 829 HIS A CA 1
ATOM 6548 C C . HIS A 1 829 ? 8.072 -35.852 -42.160 1.00 77.06 829 HIS A C 1
ATOM 6550 O O . HIS A 1 829 ? 9.281 -35.970 -42.362 1.00 77.06 829 HIS A O 1
ATOM 6556 N N . ARG A 1 830 ? 7.567 -35.628 -40.936 1.00 75.50 830 ARG A N 1
ATOM 6557 C CA . ARG A 1 830 ? 8.368 -35.535 -39.693 1.00 75.50 830 ARG A CA 1
ATOM 6558 C C . ARG A 1 830 ? 8.358 -36.797 -38.810 1.00 75.50 830 ARG A C 1
ATOM 6560 O O . ARG A 1 830 ? 9.142 -36.868 -37.862 1.00 75.50 830 ARG A O 1
ATOM 6567 N N . GLY A 1 831 ? 7.512 -37.782 -39.121 1.00 84.75 831 GLY A N 1
ATOM 6568 C CA . GLY A 1 831 ? 7.333 -39.015 -38.343 1.00 84.75 831 GLY A CA 1
ATOM 6569 C C . GLY A 1 831 ? 6.966 -38.800 -36.867 1.00 84.75 831 GLY A C 1
ATOM 6570 O O . GLY A 1 831 ? 6.651 -37.689 -36.436 1.00 84.75 831 GLY A O 1
ATOM 6571 N N . LEU A 1 832 ? 7.085 -39.868 -36.074 1.00 86.19 832 LEU A N 1
ATOM 6572 C CA . LEU A 1 832 ? 6.631 -39.913 -34.676 1.00 86.19 832 LEU A CA 1
ATOM 6573 C C . LEU A 1 832 ? 7.275 -38.856 -33.758 1.00 86.19 832 LEU A C 1
ATOM 6575 O O . LEU A 1 832 ? 6.624 -38.384 -32.829 1.00 86.19 832 LEU A O 1
ATOM 6579 N N . ILE A 1 833 ? 8.529 -38.448 -34.000 1.00 86.06 833 ILE A N 1
ATOM 6580 C CA . ILE A 1 833 ? 9.145 -37.333 -33.252 1.00 86.06 833 ILE A CA 1
ATOM 6581 C C . ILE A 1 833 ? 8.483 -35.994 -33.598 1.00 86.06 833 ILE A C 1
ATOM 6583 O O . ILE A 1 833 ? 8.269 -35.174 -32.706 1.00 86.06 833 ILE A O 1
ATOM 6587 N N . GLY A 1 834 ? 8.132 -35.772 -34.867 1.00 82.69 834 GLY A N 1
ATOM 6588 C CA . GLY A 1 834 ? 7.361 -34.602 -35.280 1.00 82.69 834 GLY A CA 1
ATOM 6589 C C . GLY A 1 834 ? 5.970 -34.582 -34.660 1.00 82.69 834 GLY A C 1
ATOM 6590 O O . GLY A 1 834 ? 5.579 -33.569 -34.095 1.00 82.69 834 GLY A O 1
ATOM 6591 N N . GLU A 1 835 ? 5.265 -35.713 -34.698 1.00 86.12 835 GLU A N 1
ATOM 6592 C CA . GLU A 1 835 ? 3.948 -35.879 -34.073 1.00 86.12 835 GLU A CA 1
ATOM 6593 C C . GLU A 1 835 ? 3.990 -35.631 -32.556 1.00 86.12 835 GLU A C 1
ATOM 6595 O O . GLU A 1 835 ? 3.147 -34.911 -32.029 1.00 86.12 835 GLU A O 1
ATOM 6600 N N . ALA A 1 836 ? 4.991 -36.160 -31.843 1.00 85.75 836 ALA A N 1
ATOM 6601 C CA . ALA A 1 836 ? 5.130 -35.956 -30.400 1.00 85.75 836 ALA A CA 1
ATOM 6602 C C . ALA A 1 836 ? 5.510 -34.508 -30.035 1.00 85.75 836 ALA A C 1
ATOM 6604 O O . ALA A 1 836 ? 4.996 -33.969 -29.051 1.00 85.75 836 ALA A O 1
ATOM 6605 N N . LYS A 1 837 ? 6.367 -33.849 -30.833 1.00 85.31 837 LYS A N 1
ATOM 6606 C CA . LYS A 1 837 ? 6.646 -32.409 -30.687 1.00 85.31 837 LYS A CA 1
ATOM 6607 C C . LYS A 1 837 ? 5.403 -31.564 -30.969 1.00 85.31 837 LYS A C 1
ATOM 6609 O O . LYS A 1 837 ? 5.133 -30.638 -30.213 1.00 85.31 837 LYS A O 1
ATOM 6614 N N . GLU A 1 838 ? 4.635 -31.879 -32.011 1.00 83.25 838 GLU A N 1
ATOM 6615 C CA . GLU A 1 838 ? 3.412 -31.142 -32.347 1.00 83.25 838 GLU A CA 1
ATOM 6616 C C . GLU A 1 838 ? 2.297 -31.396 -31.323 1.00 83.25 838 GLU A C 1
ATOM 6618 O O . GLU A 1 838 ? 1.574 -30.467 -30.992 1.00 83.25 838 GLU A O 1
ATOM 6623 N N . TYR A 1 839 ? 2.207 -32.592 -30.729 1.00 84.06 839 TYR A N 1
ATOM 6624 C CA . TYR A 1 839 ? 1.338 -32.857 -29.577 1.00 84.06 839 TYR A CA 1
ATOM 6625 C C . TYR A 1 839 ? 1.679 -31.927 -28.403 1.00 84.06 839 TYR A C 1
ATOM 6627 O O . TYR A 1 839 ? 0.796 -31.261 -27.866 1.00 84.06 839 TYR A O 1
ATOM 6635 N N . TYR A 1 840 ? 2.962 -31.815 -28.044 1.00 83.62 840 TYR A N 1
ATOM 6636 C CA . TYR A 1 840 ? 3.409 -30.885 -27.005 1.00 83.62 840 TYR A CA 1
ATOM 6637 C C . TYR A 1 840 ? 3.126 -29.423 -27.367 1.00 83.62 840 TYR A C 1
ATOM 6639 O O . TYR A 1 840 ? 2.579 -28.694 -26.546 1.00 83.62 840 TYR A O 1
ATOM 6647 N N . LEU A 1 841 ? 3.428 -28.994 -28.595 1.00 81.25 841 LEU A N 1
ATOM 6648 C CA . LEU A 1 841 ? 3.156 -27.627 -29.052 1.00 81.25 841 LEU A CA 1
ATOM 6649 C C . LEU A 1 841 ? 1.650 -27.332 -29.118 1.00 81.25 841 LEU A C 1
ATOM 6651 O O . LEU A 1 841 ? 1.240 -26.237 -28.753 1.00 81.25 841 LEU A O 1
ATOM 6655 N N . SER A 1 842 ? 0.813 -28.306 -29.479 1.00 79.69 842 SER A N 1
ATOM 6656 C CA . SER A 1 842 ? -0.646 -28.206 -29.381 1.00 79.69 842 SER A CA 1
ATOM 6657 C C . SER A 1 842 ? -1.086 -28.037 -27.931 1.00 79.69 842 SER A C 1
ATOM 6659 O O . SER A 1 842 ? -1.938 -27.201 -27.658 1.00 79.69 842 SER A O 1
ATOM 6661 N N . LYS A 1 843 ? -0.488 -28.767 -26.980 1.00 78.31 843 LYS A N 1
ATOM 6662 C CA . LYS A 1 843 ? -0.773 -28.586 -25.551 1.00 78.31 843 LYS A CA 1
ATOM 6663 C C . LYS A 1 843 ? -0.272 -27.248 -25.002 1.00 78.31 843 LYS A C 1
ATOM 6665 O O . LYS A 1 843 ? -0.976 -26.648 -24.194 1.00 78.31 843 LYS A O 1
ATOM 6670 N N . MET A 1 844 ? 0.863 -26.734 -25.479 1.00 75.88 844 MET A N 1
ATOM 6671 C CA . MET A 1 844 ? 1.338 -25.381 -25.154 1.00 75.88 844 MET A CA 1
ATOM 6672 C C . MET A 1 844 ? 0.392 -24.312 -25.712 1.00 75.88 844 MET A C 1
ATOM 6674 O O . MET A 1 844 ? 0.020 -23.397 -24.990 1.00 75.88 844 MET A O 1
ATOM 6678 N N . VAL A 1 845 ? -0.071 -24.457 -26.955 1.00 73.88 845 VAL A N 1
ATOM 6679 C CA . VAL A 1 845 ? -1.022 -23.527 -27.587 1.00 73.88 845 VAL A CA 1
ATOM 6680 C C . VAL A 1 845 ? -2.423 -23.638 -26.970 1.00 73.88 845 VAL A C 1
ATOM 6682 O O . VAL A 1 845 ? -3.103 -22.628 -26.826 1.00 73.88 845 VAL A O 1
ATOM 6685 N N . GLU A 1 846 ? -2.865 -24.822 -26.531 1.00 70.00 846 GLU A N 1
ATOM 6686 C CA . GLU A 1 846 ? -4.069 -24.972 -25.699 1.00 70.00 846 GLU A CA 1
ATOM 6687 C C . GLU A 1 846 ? -3.920 -24.212 -24.371 1.00 70.00 846 GLU A C 1
ATOM 6689 O O . GLU A 1 846 ? -4.839 -23.496 -23.980 1.00 70.00 846 GLU A O 1
ATOM 6694 N N . PHE A 1 847 ? -2.772 -24.333 -23.698 1.00 68.81 847 PHE A N 1
ATOM 6695 C CA . PHE A 1 847 ? -2.454 -23.624 -22.455 1.00 68.81 847 PHE A CA 1
ATOM 6696 C C . PHE A 1 847 ? -2.399 -22.096 -22.655 1.00 68.81 847 PHE A C 1
ATOM 6698 O O . PHE A 1 847 ? -3.061 -21.361 -21.923 1.00 68.81 847 PHE A O 1
ATOM 6705 N N . GLU A 1 848 ? -1.696 -21.608 -23.680 1.00 65.94 848 GLU A N 1
ATOM 6706 C CA . GLU A 1 848 ? -1.586 -20.181 -24.014 1.00 65.94 848 GLU A CA 1
ATOM 6707 C C . GLU A 1 848 ? -2.923 -19.574 -24.459 1.00 65.94 848 GLU A C 1
ATOM 6709 O O . GLU A 1 848 ? -3.290 -18.495 -23.997 1.00 65.94 848 GLU A O 1
ATOM 6714 N N . ASN A 1 849 ? -3.700 -20.263 -25.301 1.00 63.00 849 ASN A N 1
ATOM 6715 C CA . ASN A 1 849 ? -5.013 -19.770 -25.724 1.00 63.00 849 ASN A CA 1
ATOM 6716 C C . ASN A 1 849 ? -5.988 -19.689 -24.546 1.00 63.00 849 ASN A C 1
ATOM 6718 O O . ASN A 1 849 ? -6.632 -18.656 -24.374 1.00 63.00 849 ASN A O 1
ATOM 6722 N N . ARG A 1 850 ? -6.051 -20.726 -23.698 1.00 59.31 850 ARG A N 1
ATOM 6723 C CA . ARG A 1 850 ? -6.894 -20.720 -22.489 1.00 59.31 850 ARG A CA 1
ATOM 6724 C C . ARG A 1 850 ? -6.462 -19.624 -21.504 1.00 59.31 850 ARG A C 1
ATOM 6726 O O . ARG A 1 850 ? -7.320 -18.962 -20.932 1.00 59.31 850 ARG A O 1
ATOM 6733 N N . ARG A 1 851 ? -5.153 -19.364 -21.379 1.00 52.91 851 ARG A N 1
ATOM 6734 C CA . ARG A 1 851 ? -4.586 -18.242 -20.603 1.00 52.91 851 ARG A CA 1
ATOM 6735 C C . ARG A 1 851 ? -4.965 -16.862 -21.165 1.00 52.91 851 ARG A C 1
ATOM 6737 O O . ARG A 1 851 ? -5.076 -15.915 -20.395 1.00 52.91 851 ARG A O 1
ATOM 6744 N N . ASN A 1 852 ? -5.156 -16.736 -22.479 1.00 48.22 852 ASN A N 1
ATOM 6745 C CA . ASN A 1 852 ? -5.469 -15.462 -23.138 1.00 48.22 852 ASN A CA 1
ATOM 6746 C C . ASN A 1 852 ? -6.981 -15.152 -23.215 1.00 48.22 852 ASN A C 1
ATOM 6748 O O . ASN A 1 852 ? -7.360 -14.001 -23.446 1.00 48.22 852 ASN A O 1
ATOM 6752 N N . THR A 1 853 ? -7.871 -16.133 -23.026 1.00 42.53 853 THR A N 1
ATOM 6753 C CA . THR A 1 853 ? -9.326 -15.936 -23.162 1.00 42.53 853 THR A CA 1
ATOM 6754 C C . THR A 1 853 ? -10.035 -15.542 -21.855 1.00 42.53 853 THR A C 1
ATOM 6756 O O . THR A 1 853 ? -10.678 -16.375 -21.224 1.00 42.53 853 THR A O 1
ATOM 6759 N N . ARG A 1 854 ? -10.053 -14.223 -21.583 1.00 38.00 854 ARG A N 1
ATOM 6760 C CA . ARG A 1 854 ? -10.918 -13.464 -20.634 1.00 38.00 854 ARG A CA 1
ATOM 6761 C C . ARG A 1 854 ? -10.458 -13.292 -19.167 1.00 38.00 854 ARG A C 1
ATOM 6763 O O . ARG A 1 854 ? -9.399 -13.735 -18.754 1.00 38.00 854 ARG A O 1
ATOM 6770 N N . GLN A 1 855 ? -11.234 -12.440 -18.485 1.00 29.95 855 GLN A N 1
ATOM 6771 C CA . GLN A 1 855 ? -10.938 -11.593 -17.320 1.00 29.95 855 GLN A CA 1
ATOM 6772 C C . GLN A 1 855 ? -10.522 -12.329 -16.031 1.00 29.95 855 GLN A C 1
ATOM 6774 O O . GLN A 1 855 ? -10.933 -13.470 -15.824 1.00 29.95 855 GLN A O 1
ATOM 6779 N N . PRO A 1 856 ? -9.792 -11.648 -15.120 1.00 28.38 856 PRO A N 1
ATOM 6780 C CA . PRO A 1 856 ? -9.471 -12.190 -13.805 1.00 28.38 856 PRO A CA 1
ATOM 6781 C C . PRO A 1 856 ? -10.736 -12.340 -12.951 1.00 28.38 856 PRO A C 1
ATOM 6783 O O . PRO A 1 856 ? -11.401 -11.359 -12.617 1.00 28.38 856 PRO A O 1
ATOM 6786 N N . VAL A 1 857 ? -11.038 -13.578 -12.565 1.00 29.77 857 VAL A N 1
ATOM 6787 C CA . VAL A 1 857 ? -11.890 -13.871 -11.409 1.00 29.77 857 VAL A CA 1
ATOM 6788 C C . VAL A 1 857 ? -10.972 -13.960 -10.195 1.00 29.77 857 VAL A C 1
ATOM 6790 O O . VAL A 1 857 ? -9.974 -14.678 -10.241 1.00 29.77 857 VAL A O 1
ATOM 6793 N N . ILE A 1 858 ? -11.316 -13.224 -9.137 1.00 27.81 858 ILE A N 1
ATOM 6794 C CA . ILE A 1 858 ? -10.553 -13.154 -7.885 1.00 27.81 858 ILE A CA 1
ATOM 6795 C C . ILE A 1 858 ? -10.294 -14.569 -7.349 1.00 27.81 858 ILE A C 1
ATOM 6797 O O . ILE A 1 858 ? -11.219 -15.352 -7.119 1.00 27.81 858 ILE A O 1
ATOM 6801 N N . MET A 1 859 ? -9.014 -14.895 -7.193 1.00 26.30 859 MET A N 1
ATOM 6802 C CA . MET A 1 859 ? -8.529 -16.104 -6.544 1.00 26.30 859 MET A CA 1
ATOM 6803 C C . MET A 1 859 ? -8.288 -15.816 -5.054 1.00 26.30 859 MET A C 1
ATOM 6805 O O . MET A 1 859 ? -8.451 -14.704 -4.565 1.00 26.30 859 MET A O 1
ATOM 6809 N N . GLY A 1 860 ? -7.910 -16.843 -4.294 1.00 32.09 860 GLY A N 1
ATOM 6810 C CA . GLY A 1 860 ? -7.529 -16.698 -2.887 1.00 32.09 860 GLY A CA 1
ATOM 6811 C C . GLY A 1 860 ? -6.130 -16.103 -2.675 1.00 32.09 860 GLY A C 1
ATOM 6812 O O . GLY A 1 860 ? -5.366 -16.704 -1.929 1.00 32.09 860 GLY A O 1
ATOM 6813 N N . PHE A 1 861 ? -5.791 -14.994 -3.349 1.00 31.33 861 PHE A N 1
ATOM 6814 C CA . PHE A 1 861 ? -4.720 -14.051 -2.978 1.00 31.33 861 PHE A CA 1
ATOM 6815 C C . PHE A 1 861 ? -3.299 -14.646 -2.740 1.00 31.33 861 PHE A C 1
ATOM 6817 O O . PHE A 1 861 ? -2.730 -14.477 -1.667 1.00 31.33 861 PHE A O 1
ATOM 6824 N N . ARG A 1 862 ? -2.614 -15.401 -3.612 1.00 32.31 862 ARG A N 1
ATOM 6825 C CA . ARG A 1 862 ? -2.822 -15.883 -4.994 1.00 32.31 862 ARG A CA 1
ATOM 6826 C C . ARG A 1 862 ? -2.856 -14.842 -6.130 1.00 32.31 862 ARG A C 1
ATOM 6828 O O . ARG A 1 862 ? -2.903 -13.636 -5.923 1.00 32.31 862 ARG A O 1
ATOM 6835 N N . ASP A 1 863 ? -2.702 -15.358 -7.351 1.00 31.34 863 ASP A N 1
ATOM 6836 C CA . ASP A 1 863 ? -2.229 -14.659 -8.558 1.00 31.34 863 ASP A CA 1
ATOM 6837 C C . ASP A 1 863 ? -3.297 -13.833 -9.305 1.00 31.34 863 ASP A C 1
ATOM 6839 O O . ASP A 1 863 ? -3.207 -13.633 -10.517 1.00 31.34 863 ASP A O 1
ATOM 6843 N N . ASP A 1 864 ? -4.337 -13.385 -8.605 1.00 30.06 864 ASP A N 1
ATOM 6844 C CA . ASP A 1 864 ? -5.371 -12.484 -9.124 1.00 30.06 864 ASP A CA 1
ATOM 6845 C C . ASP A 1 864 ? -5.100 -11.001 -8.825 1.00 30.06 864 ASP A C 1
ATOM 6847 O O . ASP A 1 864 ? -5.755 -10.129 -9.402 1.00 30.06 864 ASP A O 1
ATOM 6851 N N . LEU A 1 865 ? -4.060 -10.705 -8.032 1.00 36.22 865 LEU A N 1
ATOM 6852 C CA . LEU A 1 865 ? -3.348 -9.433 -8.149 1.00 36.22 865 LEU A CA 1
ATOM 6853 C C . LEU A 1 865 ? -2.934 -9.247 -9.625 1.00 36.22 865 LEU A C 1
ATOM 6855 O O . LEU A 1 865 ? -2.131 -10.038 -10.129 1.00 36.22 865 LEU A O 1
ATOM 6859 N N . PRO A 1 866 ? -3.449 -8.231 -10.345 1.00 33.06 866 PRO A N 1
ATOM 6860 C CA . PRO A 1 866 ? -3.170 -8.076 -11.768 1.00 33.06 866 PRO A CA 1
ATOM 6861 C C . PRO A 1 866 ? -1.672 -7.829 -11.989 1.00 33.06 866 PRO A C 1
ATOM 6863 O O . PRO A 1 866 ? -1.156 -6.824 -11.504 1.00 33.06 866 PRO A O 1
ATOM 6866 N N . GLU A 1 867 ? -1.016 -8.763 -12.703 1.00 30.48 867 GLU A N 1
ATOM 6867 C CA . GLU A 1 867 ? 0.424 -8.847 -13.044 1.00 30.48 867 GLU A CA 1
ATOM 6868 C C . GLU A 1 867 ? 1.241 -7.643 -12.542 1.00 30.48 867 GLU A C 1
ATOM 6870 O O . GLU A 1 867 ? 1.438 -6.680 -13.285 1.00 30.48 867 GLU A O 1
ATOM 6875 N N . MET A 1 868 ? 1.657 -7.703 -11.265 1.00 36.00 868 MET A N 1
ATOM 6876 C CA . MET A 1 868 ? 2.032 -6.542 -10.439 1.00 36.00 868 MET A CA 1
ATOM 6877 C C . MET A 1 868 ? 2.888 -5.537 -11.239 1.00 36.00 868 MET A C 1
ATOM 6879 O O . MET A 1 868 ? 3.996 -5.883 -11.662 1.00 36.00 868 MET A O 1
ATOM 6883 N N . PRO A 1 869 ? 2.337 -4.345 -11.563 1.00 32.44 869 PRO A N 1
ATOM 6884 C CA . PRO A 1 869 ? 2.421 -3.751 -12.901 1.00 32.44 869 PRO A CA 1
ATOM 6885 C C . PRO A 1 869 ? 3.838 -3.743 -13.475 1.00 32.44 869 PRO A C 1
ATOM 6887 O O . PRO A 1 869 ? 4.668 -2.960 -13.019 1.00 32.44 869 PRO A O 1
ATOM 6890 N N . ARG A 1 870 ? 4.097 -4.623 -14.466 1.00 34.69 870 ARG A N 1
ATOM 6891 C CA . ARG A 1 870 ? 5.411 -4.940 -15.087 1.00 34.69 870 ARG A CA 1
ATOM 6892 C C . ARG A 1 870 ? 6.458 -3.829 -14.960 1.00 34.69 870 ARG A C 1
ATOM 6894 O O . ARG A 1 870 ? 6.509 -2.961 -15.832 1.00 34.69 870 ARG A O 1
ATOM 6901 N N . LYS A 1 871 ? 7.289 -3.887 -13.903 1.00 29.52 871 LYS A N 1
ATOM 6902 C CA . LYS A 1 871 ? 8.207 -2.810 -13.462 1.00 29.52 871 LYS A CA 1
ATOM 6903 C C . LYS A 1 871 ? 7.582 -1.440 -13.746 1.00 29.52 871 LYS A C 1
ATOM 6905 O O . LYS A 1 871 ? 7.969 -0.836 -14.750 1.00 29.52 871 LYS A O 1
ATOM 6910 N N . ILE A 1 872 ? 6.634 -1.006 -12.890 1.00 31.95 872 ILE A N 1
ATOM 6911 C CA . ILE A 1 872 ? 5.894 0.275 -12.950 1.00 31.95 872 ILE A CA 1
ATOM 6912 C C . ILE A 1 872 ? 6.718 1.246 -13.773 1.00 31.95 872 ILE A C 1
ATOM 6914 O O . ILE A 1 872 ? 7.809 1.586 -13.310 1.00 31.95 872 ILE A O 1
ATOM 6918 N N . ARG A 1 873 ? 6.264 1.602 -14.992 1.00 35.22 873 ARG A N 1
ATOM 6919 C CA . ARG A 1 873 ? 7.002 2.521 -15.878 1.00 35.22 873 ARG A CA 1
ATOM 6920 C C . ARG A 1 873 ? 7.329 3.735 -15.028 1.00 35.22 873 ARG A C 1
ATOM 6922 O O . ARG A 1 873 ? 6.403 4.489 -14.731 1.00 35.22 873 ARG A O 1
ATOM 6929 N N . GLY A 1 874 ? 8.578 3.814 -14.557 1.00 29.73 874 GLY A N 1
ATOM 6930 C CA . GLY A 1 874 ? 8.860 4.541 -13.320 1.00 29.73 874 GLY A CA 1
ATOM 6931 C C . GLY A 1 874 ? 8.331 5.948 -13.471 1.00 29.73 874 GLY A C 1
ATOM 6932 O O . GLY A 1 874 ? 8.569 6.508 -14.548 1.00 29.73 874 GLY A O 1
ATOM 6933 N N . ASP A 1 875 ? 7.585 6.461 -12.471 1.00 40.78 875 ASP A N 1
ATOM 6934 C CA . ASP A 1 875 ? 7.051 7.836 -12.508 1.00 40.78 875 ASP A CA 1
ATOM 6935 C C . ASP A 1 875 ? 8.120 8.704 -13.145 1.00 40.78 875 ASP A C 1
ATOM 6937 O O . ASP A 1 875 ? 9.267 8.594 -12.723 1.00 40.78 875 ASP A O 1
ATOM 6941 N N . GLN A 1 876 ? 7.798 9.430 -14.218 1.00 48.66 876 GLN A N 1
ATOM 6942 C CA . GLN A 1 876 ? 8.811 9.725 -15.238 1.00 48.66 876 GLN A CA 1
ATOM 6943 C C . GLN A 1 876 ? 10.049 10.407 -14.627 1.00 48.66 876 GLN A C 1
ATOM 6945 O O . GLN A 1 876 ? 11.170 10.120 -15.039 1.00 48.66 876 GLN A O 1
ATOM 6950 N N . SER A 1 877 ? 9.855 11.190 -13.556 1.00 46.59 877 SER A N 1
ATOM 6951 C CA . SER A 1 877 ? 10.903 11.743 -12.688 1.00 46.59 877 SER A CA 1
ATOM 6952 C C . SER A 1 877 ? 11.970 10.728 -12.214 1.00 46.59 877 SER A C 1
ATOM 6954 O O . SER A 1 877 ? 13.162 11.030 -12.277 1.00 46.59 877 SER A O 1
ATOM 6956 N N . ILE A 1 878 ? 11.576 9.524 -11.790 1.00 52.12 878 ILE A N 1
ATOM 6957 C CA . ILE A 1 878 ? 12.419 8.402 -11.353 1.00 52.12 878 ILE A CA 1
ATOM 6958 C C . ILE A 1 878 ? 13.231 7.865 -12.529 1.00 52.12 878 ILE A C 1
ATOM 6960 O O . ILE A 1 878 ? 14.453 7.827 -12.439 1.00 52.12 878 ILE A O 1
ATOM 6964 N N . SER A 1 879 ? 12.588 7.511 -13.649 1.00 65.19 879 SER A N 1
ATOM 6965 C CA . SER A 1 879 ? 13.294 6.964 -14.821 1.00 65.19 879 SER A CA 1
ATOM 6966 C C . SER A 1 879 ? 14.276 7.974 -15.429 1.00 65.19 879 SER A C 1
ATOM 6968 O O . SER A 1 879 ? 15.342 7.589 -15.907 1.00 65.19 879 SER A O 1
ATOM 6970 N N . ILE A 1 880 ? 13.939 9.266 -15.382 1.00 77.94 880 ILE A N 1
ATOM 6971 C CA . ILE A 1 880 ? 14.819 10.373 -15.779 1.00 77.94 880 ILE A CA 1
ATOM 6972 C C . ILE A 1 880 ? 15.980 10.516 -14.785 1.00 77.94 880 ILE A C 1
ATOM 6974 O O . ILE A 1 880 ? 17.119 10.722 -15.193 1.00 77.94 880 ILE A O 1
ATOM 6978 N N . THR A 1 881 ? 15.722 10.357 -13.484 1.00 76.06 881 THR A N 1
ATOM 6979 C CA . THR A 1 881 ? 16.749 10.426 -12.433 1.00 76.06 881 THR A CA 1
ATOM 6980 C C . THR A 1 881 ? 17.691 9.217 -12.447 1.00 76.06 881 THR A C 1
ATOM 6982 O O . THR A 1 881 ? 18.870 9.386 -12.148 1.00 76.06 881 THR A O 1
ATOM 6985 N N . GLU A 1 882 ? 17.227 8.020 -12.824 1.00 79.12 882 GLU A N 1
ATOM 6986 C CA . GLU A 1 882 ? 18.084 6.851 -13.083 1.00 79.12 882 GLU A CA 1
ATOM 6987 C C . GLU A 1 882 ? 19.043 7.131 -14.251 1.00 79.12 882 GLU A C 1
ATOM 6989 O O . GLU A 1 882 ? 20.257 7.002 -14.087 1.00 79.12 882 GLU A O 1
ATOM 6994 N N . ALA A 1 883 ? 18.525 7.601 -15.393 1.00 83.06 883 ALA A N 1
ATOM 6995 C CA . ALA A 1 883 ? 19.341 7.940 -16.562 1.00 83.06 883 ALA A CA 1
ATOM 6996 C C . ALA A 1 883 ? 20.356 9.061 -16.263 1.00 83.06 883 ALA A C 1
ATOM 6998 O O . ALA A 1 883 ? 21.547 8.906 -16.525 1.00 83.06 883 ALA A O 1
ATOM 6999 N N . PHE A 1 884 ? 19.912 10.142 -15.614 1.00 86.44 884 PHE A N 1
ATOM 7000 C CA . PHE A 1 884 ? 20.774 11.238 -15.162 1.00 86.44 884 PHE A CA 1
ATOM 7001 C C . PHE A 1 884 ? 21.853 10.785 -14.164 1.00 86.44 884 PHE A C 1
ATOM 7003 O O . PHE A 1 884 ? 22.952 11.337 -14.148 1.00 86.44 884 PHE A O 1
ATOM 7010 N N . LYS A 1 885 ? 21.576 9.796 -13.303 1.00 85.88 885 LYS A N 1
ATOM 7011 C CA . LYS A 1 885 ? 22.590 9.233 -12.395 1.00 85.88 885 LYS A CA 1
ATOM 7012 C C . LYS A 1 885 ? 23.629 8.394 -13.139 1.00 85.88 885 LYS A C 1
ATOM 7014 O O . LYS A 1 885 ? 24.795 8.464 -12.767 1.00 85.88 885 LYS A O 1
ATOM 7019 N N . ALA A 1 886 ? 23.211 7.633 -14.151 1.00 89.00 886 ALA A N 1
ATOM 7020 C CA . ALA A 1 886 ? 24.076 6.746 -14.929 1.00 89.00 886 ALA A CA 1
ATOM 7021 C C . ALA A 1 886 ? 25.000 7.484 -15.917 1.00 89.00 886 ALA A C 1
ATOM 7023 O O . ALA A 1 886 ? 26.082 6.986 -16.215 1.00 89.00 886 ALA A O 1
ATOM 7024 N N . ASP A 1 887 ? 24.595 8.659 -16.408 1.00 90.25 887 ASP A N 1
ATOM 7025 C CA . ASP A 1 887 ? 25.440 9.524 -17.239 1.00 90.25 887 ASP A CA 1
ATOM 7026 C C . ASP A 1 887 ? 26.714 9.957 -16.485 1.00 90.25 887 ASP A C 1
ATOM 7028 O O . ASP A 1 887 ? 26.639 10.430 -15.350 1.00 90.25 887 ASP A O 1
ATOM 7032 N N . SER A 1 888 ? 27.889 9.817 -17.098 1.00 92.50 888 SER A N 1
ATOM 7033 C CA . SER A 1 888 ? 29.173 10.241 -16.523 1.00 92.50 888 SER A CA 1
ATOM 7034 C C . SER A 1 888 ? 29.565 11.680 -16.880 1.00 92.50 888 SER A C 1
ATOM 7036 O O . SER A 1 888 ? 30.543 12.189 -16.333 1.00 92.50 888 SER A O 1
ATOM 7038 N N . PHE A 1 889 ? 28.825 12.354 -17.765 1.00 94.69 889 PHE A N 1
ATOM 7039 C CA . PHE A 1 889 ? 29.138 13.710 -18.202 1.00 94.69 889 PHE A CA 1
ATOM 7040 C C . PHE A 1 889 ? 28.973 14.738 -17.071 1.00 94.69 889 PHE A C 1
ATOM 7042 O O . PHE A 1 889 ? 27.931 14.823 -16.425 1.00 94.69 889 PHE A O 1
ATOM 7049 N N . GLU A 1 890 ? 30.001 15.558 -16.840 1.00 90.31 890 GLU A N 1
ATOM 7050 C CA . GLU A 1 890 ? 30.086 16.453 -15.675 1.00 90.31 890 GLU A CA 1
ATOM 7051 C C . GLU A 1 890 ? 29.012 17.557 -15.670 1.00 90.31 890 GLU A C 1
ATOM 7053 O O . GLU A 1 890 ? 28.427 17.849 -14.629 1.00 90.31 890 GLU A O 1
ATOM 7058 N N . LYS A 1 891 ? 28.702 18.147 -16.835 1.00 91.31 891 LYS A N 1
ATOM 7059 C CA . LYS A 1 891 ? 27.776 19.295 -16.968 1.00 91.31 891 LYS A CA 1
ATOM 7060 C C . LYS A 1 891 ? 26.338 18.892 -17.336 1.00 91.31 891 LYS A C 1
ATOM 7062 O O . LYS A 1 891 ? 25.604 19.678 -17.945 1.00 91.31 891 LYS A O 1
ATOM 7067 N N . LYS A 1 892 ? 25.944 17.656 -17.020 1.00 93.69 892 LYS A N 1
ATOM 7068 C CA . LYS A 1 892 ? 24.581 17.128 -17.207 1.00 93.69 892 LYS A CA 1
ATOM 7069 C C . LYS A 1 892 ? 23.548 17.903 -16.377 1.00 93.69 892 LYS A C 1
ATOM 7071 O O . LYS A 1 892 ? 23.841 18.348 -15.269 1.00 93.69 892 LYS A O 1
ATOM 7076 N N . ILE A 1 893 ? 22.323 18.044 -16.885 1.00 92.88 893 ILE A N 1
ATOM 7077 C CA . ILE A 1 893 ? 21.258 18.861 -16.271 1.00 92.88 893 ILE A CA 1
ATOM 7078 C C . ILE A 1 893 ? 20.022 17.992 -16.006 1.00 92.88 893 ILE A C 1
ATOM 7080 O O . ILE A 1 893 ? 19.570 17.288 -16.905 1.00 92.88 893 ILE A O 1
ATOM 7084 N N . ASN A 1 894 ? 19.447 18.049 -14.796 1.00 90.75 894 ASN A N 1
ATOM 7085 C CA . ASN A 1 894 ? 18.202 17.349 -14.447 1.00 90.75 894 ASN A CA 1
ATOM 7086 C C . ASN A 1 894 ? 17.051 18.341 -14.242 1.00 90.75 894 ASN A C 1
ATOM 7088 O O . ASN A 1 894 ? 16.981 19.025 -13.223 1.00 90.75 894 ASN A O 1
ATOM 7092 N N . LEU A 1 895 ? 16.120 18.357 -15.193 1.00 91.44 895 LEU A N 1
ATOM 7093 C CA . LEU A 1 895 ? 14.877 19.127 -15.156 1.00 91.44 895 LEU A CA 1
ATOM 7094 C C . LEU A 1 895 ? 13.647 18.213 -14.962 1.00 91.44 895 LEU A C 1
ATOM 7096 O O . LEU A 1 895 ? 12.514 18.665 -15.091 1.00 91.44 895 LEU A O 1
ATOM 7100 N N . GLY A 1 896 ? 13.832 16.927 -14.643 1.00 82.94 896 GLY A N 1
ATOM 7101 C CA . GLY A 1 896 ? 12.740 15.984 -14.365 1.00 82.94 896 GLY A CA 1
ATOM 7102 C C . GLY A 1 896 ? 12.207 16.023 -12.925 1.00 82.94 896 GLY A C 1
ATOM 7103 O O . GLY A 1 896 ? 11.115 15.515 -12.662 1.00 82.94 896 GLY A O 1
ATOM 7104 N N . VAL A 1 897 ? 12.962 16.608 -11.987 1.00 77.69 897 VAL A N 1
ATOM 7105 C CA . VAL A 1 897 ? 12.689 16.559 -10.538 1.00 77.69 897 VAL A CA 1
ATOM 7106 C C . VAL A 1 897 ? 11.666 17.614 -10.100 1.00 77.69 897 VAL A C 1
ATOM 7108 O O . VAL A 1 897 ? 11.905 18.816 -10.192 1.00 77.69 897 VAL A O 1
ATOM 7111 N N . GLY A 1 898 ? 10.541 17.160 -9.541 1.00 77.69 898 GLY A N 1
ATOM 7112 C CA . GLY A 1 898 ? 9.443 18.002 -9.043 1.00 77.69 898 GLY A CA 1
ATOM 7113 C C . GLY A 1 898 ? 9.600 18.532 -7.610 1.00 77.69 898 GLY A C 1
ATOM 7114 O O . GLY A 1 898 ? 8.613 18.585 -6.879 1.00 77.69 898 GLY A O 1
ATOM 7115 N N . ALA A 1 899 ? 10.818 18.884 -7.190 1.00 87.06 899 ALA A N 1
ATOM 7116 C CA . ALA A 1 899 ? 11.111 19.459 -5.872 1.00 87.06 899 ALA A CA 1
ATOM 7117 C C . ALA A 1 899 ? 12.145 20.591 -5.995 1.00 87.06 899 ALA A C 1
ATOM 7119 O O . ALA A 1 899 ? 13.084 20.474 -6.781 1.00 87.06 899 ALA A O 1
ATOM 7120 N N . TYR A 1 900 ? 11.973 21.672 -5.228 1.00 91.62 900 TYR A N 1
ATOM 7121 C CA . TYR A 1 900 ? 12.799 22.881 -5.333 1.00 91.62 900 TYR A CA 1
ATOM 7122 C C . TYR A 1 900 ? 14.287 22.627 -5.043 1.00 91.62 900 TYR A C 1
ATOM 7124 O O . TYR A 1 900 ? 14.639 21.737 -4.258 1.00 91.62 900 TYR A O 1
ATOM 7132 N N . ARG A 1 901 ? 15.160 23.416 -5.678 1.00 90.50 901 ARG A N 1
ATOM 7133 C CA . ARG A 1 901 ? 16.612 23.412 -5.485 1.00 90.50 901 ARG A CA 1
ATOM 7134 C C . ARG A 1 901 ? 17.130 24.843 -5.380 1.00 90.50 901 ARG A C 1
ATOM 7136 O O . ARG A 1 901 ? 16.593 25.743 -6.021 1.00 90.50 901 ARG A O 1
ATOM 7143 N N . ASP A 1 902 ? 18.182 25.033 -4.590 1.00 90.31 902 ASP A N 1
ATOM 7144 C CA . ASP A 1 902 ? 18.917 26.298 -4.558 1.00 90.31 902 ASP A CA 1
ATOM 7145 C C . ASP A 1 902 ? 19.635 26.570 -5.900 1.00 90.31 902 ASP A C 1
ATOM 7147 O O . ASP A 1 902 ? 19.615 25.755 -6.826 1.00 90.31 902 ASP A O 1
ATOM 7151 N N . ASP A 1 903 ? 20.288 27.727 -6.034 1.00 90.31 903 ASP A N 1
ATOM 7152 C CA . ASP A 1 903 ? 21.055 28.067 -7.248 1.00 90.31 903 ASP A CA 1
ATOM 7153 C C . ASP A 1 903 ? 22.345 27.225 -7.413 1.00 90.31 903 ASP A C 1
ATOM 7155 O O . ASP A 1 903 ? 23.076 27.388 -8.382 1.00 90.31 903 ASP A O 1
ATOM 7159 N N . LYS A 1 904 ? 22.615 26.288 -6.490 1.00 88.69 904 LYS A N 1
ATOM 7160 C CA . LYS A 1 904 ? 23.699 25.291 -6.551 1.00 88.69 904 LYS A CA 1
ATOM 7161 C C . LYS A 1 904 ? 23.164 23.882 -6.852 1.00 88.69 904 LYS A C 1
ATOM 7163 O O . LYS A 1 904 ? 23.900 22.902 -6.725 1.00 88.69 904 LYS A O 1
ATOM 7168 N N . GLY A 1 905 ? 21.884 23.759 -7.219 1.00 86.31 905 GLY A N 1
ATOM 7169 C CA . GLY A 1 905 ? 21.224 22.494 -7.554 1.00 86.31 905 GLY A CA 1
ATOM 7170 C C . GLY A 1 905 ? 20.953 21.569 -6.358 1.00 86.31 905 GLY A C 1
ATOM 7171 O O . GLY A 1 905 ? 20.605 20.402 -6.558 1.00 86.31 905 GLY A O 1
ATOM 7172 N N . LYS A 1 906 ? 21.099 22.048 -5.116 1.00 88.38 906 LYS A N 1
ATOM 7173 C CA . LYS A 1 906 ? 20.964 21.250 -3.886 1.00 88.38 906 LYS A CA 1
ATOM 7174 C C . LYS A 1 906 ? 19.567 21.372 -3.264 1.00 88.38 906 LYS A C 1
ATOM 7176 O O . LYS A 1 906 ? 18.895 22.385 -3.458 1.00 88.38 906 LYS A O 1
ATOM 7181 N N . PRO A 1 907 ? 19.087 20.354 -2.521 1.00 89.62 907 PRO A N 1
ATOM 7182 C CA . PRO A 1 907 ? 17.866 20.476 -1.727 1.00 89.62 907 PRO A CA 1
ATOM 7183 C C . PRO A 1 907 ? 17.991 21.618 -0.713 1.00 89.62 907 PRO A C 1
ATOM 7185 O O . PRO A 1 907 ? 18.956 21.669 0.049 1.00 89.62 907 PRO A O 1
ATOM 7188 N N . TYR A 1 908 ? 17.007 22.513 -0.702 1.00 91.25 908 TYR A N 1
ATOM 7189 C CA . TYR A 1 908 ? 16.958 23.661 0.197 1.00 91.25 908 TYR A CA 1
ATOM 7190 C C . TYR A 1 908 ? 15.983 23.383 1.348 1.00 91.25 908 TYR A C 1
ATOM 7192 O O . TYR A 1 908 ? 14.841 22.993 1.108 1.00 91.25 908 TYR A O 1
ATOM 7200 N N . VAL A 1 909 ? 16.446 23.572 2.586 1.00 94.38 909 VAL A N 1
ATOM 7201 C CA . VAL A 1 909 ? 15.620 23.529 3.803 1.00 94.38 909 VAL A CA 1
ATOM 7202 C C . VAL A 1 909 ? 15.605 24.937 4.373 1.00 94.38 909 VAL A C 1
ATOM 7204 O O . VAL A 1 909 ? 16.668 25.468 4.705 1.00 94.38 909 VAL A O 1
ATOM 7207 N N . LEU A 1 910 ? 14.410 25.514 4.453 1.00 97.00 910 LEU A N 1
ATOM 7208 C CA . LEU A 1 910 ? 14.174 26.905 4.817 1.00 97.00 910 LEU A CA 1
ATOM 7209 C C . LEU A 1 910 ? 14.758 27.234 6.208 1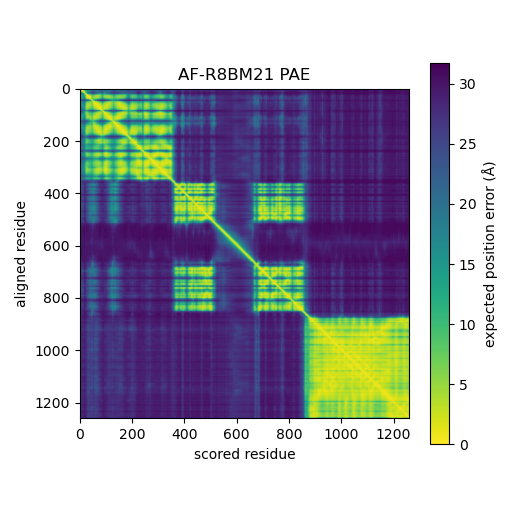.00 97.00 910 LEU A C 1
ATOM 7211 O O . LEU A 1 910 ? 14.549 26.467 7.154 1.00 97.00 910 LEU A O 1
ATOM 7215 N N . PRO A 1 911 ? 15.474 28.359 6.380 1.00 97.81 911 PRO A N 1
ATOM 7216 C CA . PRO A 1 911 ? 15.936 28.789 7.697 1.00 97.81 911 PRO A CA 1
ATOM 7217 C C . PRO A 1 911 ? 14.799 29.039 8.706 1.00 97.81 911 PRO A C 1
ATOM 7219 O O . PRO A 1 911 ? 15.022 28.830 9.899 1.00 97.81 911 PRO A O 1
ATOM 7222 N N . SER A 1 912 ? 13.584 29.408 8.276 1.00 98.31 912 SER A N 1
ATOM 7223 C CA . SER A 1 912 ? 12.392 29.454 9.148 1.00 98.31 912 SER A CA 1
ATOM 7224 C C . SER A 1 912 ? 12.030 28.066 9.694 1.00 98.31 912 SER A C 1
ATOM 7226 O O . SER A 1 912 ? 11.850 27.901 10.900 1.00 98.31 912 SER A O 1
ATOM 7228 N N . VAL A 1 913 ? 12.033 27.046 8.829 1.00 98.38 913 VAL A N 1
ATOM 7229 C CA . VAL A 1 913 ? 11.786 25.635 9.176 1.00 98.38 913 VAL A CA 1
ATOM 7230 C C . VAL A 1 913 ? 12.823 25.094 10.147 1.00 98.38 913 VAL A C 1
ATOM 7232 O O . VAL A 1 913 ? 12.446 24.430 11.106 1.00 98.38 913 VAL A O 1
ATOM 7235 N N . ARG A 1 914 ? 14.109 25.416 9.959 1.00 98.19 914 ARG A N 1
ATOM 7236 C CA . ARG A 1 914 ? 15.166 24.999 10.897 1.00 98.19 914 ARG A CA 1
ATOM 7237 C C . ARG A 1 914 ? 14.942 25.582 12.291 1.00 98.19 914 ARG A C 1
ATOM 7239 O O . ARG A 1 914 ? 14.891 24.830 13.253 1.00 98.19 914 ARG A O 1
ATOM 7246 N N . LYS A 1 915 ? 14.696 26.895 12.387 1.00 98.50 915 LYS A N 1
ATOM 7247 C CA . LYS A 1 915 ? 14.381 27.559 13.665 1.00 98.50 915 LYS A CA 1
ATOM 7248 C C . LYS A 1 915 ? 13.120 26.990 14.328 1.00 98.50 915 LYS A C 1
ATOM 7250 O O . LYS A 1 915 ? 13.075 26.879 15.550 1.00 98.50 915 LYS A O 1
ATOM 7255 N N . ALA A 1 916 ? 12.095 26.653 13.544 1.00 98.50 916 ALA A N 1
ATOM 7256 C CA . ALA A 1 916 ? 10.878 26.021 14.048 1.00 98.50 916 ALA A CA 1
ATOM 7257 C C . ALA A 1 916 ? 11.142 24.594 14.561 1.00 98.50 916 ALA A C 1
ATOM 7259 O O . ALA A 1 916 ? 10.681 24.242 15.643 1.00 98.50 916 ALA A O 1
ATOM 7260 N N . GLU A 1 917 ? 11.925 23.793 13.837 1.00 98.25 917 GLU A N 1
ATOM 7261 C CA . GLU A 1 917 ? 12.351 22.457 14.265 1.00 98.25 917 GLU A CA 1
ATOM 7262 C C . GLU A 1 917 ? 13.196 22.508 15.548 1.00 98.25 917 GLU A C 1
ATOM 7264 O O . GLU A 1 917 ? 12.886 21.787 16.497 1.00 98.25 917 GLU A O 1
ATOM 7269 N N . ASP A 1 918 ? 14.175 23.415 15.633 1.00 98.19 918 ASP A N 1
ATOM 7270 C CA . ASP A 1 918 ? 14.990 23.635 16.835 1.00 98.19 918 ASP A CA 1
ATOM 7271 C C . ASP A 1 918 ? 14.110 23.951 18.060 1.00 98.19 918 ASP A C 1
ATOM 7273 O O . ASP A 1 918 ? 14.291 23.360 19.127 1.00 98.19 918 ASP A O 1
ATOM 7277 N N . LYS A 1 919 ? 13.102 24.828 17.911 1.00 97.69 919 LYS A N 1
ATOM 7278 C CA . LYS A 1 919 ? 12.120 25.133 18.971 1.00 97.69 919 LYS A CA 1
ATOM 7279 C C . LYS A 1 919 ? 11.249 23.926 19.331 1.00 97.69 919 LYS A C 1
ATOM 7281 O O . LYS A 1 919 ? 11.066 23.642 20.516 1.00 97.69 919 LYS A O 1
ATOM 7286 N N . VAL A 1 920 ? 10.722 23.201 18.341 1.00 96.81 920 VAL A N 1
ATOM 7287 C CA . VAL A 1 920 ? 9.886 22.006 18.561 1.00 96.81 920 VAL A CA 1
ATOM 7288 C C . VAL A 1 920 ? 10.679 20.920 19.296 1.00 96.81 920 VAL A C 1
ATOM 7290 O O . VAL A 1 920 ? 10.152 20.317 20.229 1.00 96.81 920 VAL A O 1
ATOM 7293 N N . ILE A 1 921 ? 11.957 20.720 18.969 1.00 97.06 921 ILE A N 1
ATOM 7294 C CA . ILE A 1 921 ? 12.849 19.795 19.684 1.00 97.06 921 ILE A CA 1
ATOM 7295 C C . ILE A 1 921 ? 13.149 20.312 21.102 1.00 97.06 921 ILE A C 1
ATOM 7297 O O . ILE A 1 921 ? 13.000 19.566 22.073 1.00 97.06 921 ILE A O 1
ATOM 7301 N N . ALA A 1 922 ? 13.507 21.593 21.249 1.00 97.38 922 ALA A N 1
ATOM 7302 C CA . ALA A 1 922 ? 13.811 22.208 22.544 1.00 97.38 922 ALA A CA 1
ATOM 7303 C C . ALA A 1 922 ? 12.618 22.201 23.518 1.00 97.38 922 ALA A C 1
ATOM 7305 O O . ALA A 1 922 ? 12.826 22.124 24.728 1.00 97.38 922 ALA A O 1
ATOM 7306 N N . SER A 1 923 ? 11.381 22.214 23.006 1.00 94.69 923 SER A N 1
ATOM 7307 C CA . SER A 1 923 ? 10.151 22.127 23.808 1.00 94.69 923 SER A CA 1
ATOM 7308 C C . SER A 1 923 ? 9.970 20.794 24.551 1.00 94.69 923 SER A C 1
ATOM 7310 O O . SER A 1 923 ? 9.173 20.725 25.484 1.00 94.69 923 SER A O 1
ATOM 7312 N N . ARG A 1 924 ? 10.687 19.732 24.140 1.00 92.50 924 ARG A N 1
ATOM 7313 C CA . ARG A 1 924 ? 10.624 18.372 24.716 1.00 92.50 924 ARG A CA 1
ATOM 7314 C C . ARG A 1 924 ? 9.203 17.787 24.823 1.00 92.50 924 ARG A C 1
ATOM 7316 O O . ARG A 1 924 ? 8.943 16.952 25.686 1.00 92.50 924 ARG A O 1
ATOM 7323 N N . MET A 1 925 ? 8.290 18.196 23.937 1.00 91.44 925 MET A N 1
ATOM 7324 C CA . MET A 1 925 ? 6.926 17.659 23.880 1.00 91.44 925 MET A CA 1
ATOM 7325 C C . MET A 1 925 ? 6.898 16.132 23.727 1.00 91.44 925 MET A C 1
ATOM 7327 O O . MET A 1 925 ? 7.712 15.541 23.011 1.00 91.44 925 MET A O 1
ATOM 7331 N N . ASN A 1 926 ? 5.878 15.513 24.327 1.00 90.38 926 ASN A N 1
ATOM 7332 C CA . ASN A 1 926 ? 5.584 14.090 24.178 1.00 90.38 926 ASN A CA 1
ATOM 7333 C C . ASN A 1 926 ? 5.312 13.682 22.711 1.00 90.38 926 ASN A C 1
ATOM 7335 O O . ASN A 1 926 ? 5.140 14.519 21.809 1.00 90.38 926 ASN A O 1
ATOM 7339 N N . LYS A 1 927 ? 5.273 12.366 22.485 1.00 93.12 927 LYS A N 1
ATOM 7340 C CA . LYS A 1 927 ? 4.995 11.735 21.185 1.00 93.12 927 LYS A CA 1
ATOM 7341 C C . LYS A 1 927 ? 3.665 10.970 21.184 1.00 93.12 927 LYS A C 1
ATOM 7343 O O . LYS A 1 927 ? 3.499 10.045 20.397 1.00 93.12 927 LYS A O 1
ATOM 7348 N N . GLU A 1 928 ? 2.741 11.376 22.054 1.00 92.56 928 GLU A N 1
ATOM 7349 C CA . GLU A 1 928 ? 1.389 10.819 22.116 1.00 92.56 928 GLU A CA 1
ATOM 7350 C C . GLU A 1 928 ? 0.628 11.020 20.803 1.00 92.56 928 GLU A C 1
ATOM 7352 O O . GLU A 1 928 ? 0.947 11.907 20.001 1.00 92.56 928 GLU A O 1
ATOM 7357 N N . TYR A 1 929 ? -0.411 10.207 20.607 1.00 93.06 929 TYR A N 1
ATOM 7358 C CA . TYR A 1 929 ? -1.306 10.325 19.461 1.00 93.06 929 TYR A CA 1
ATOM 7359 C C . TYR A 1 929 ? -1.871 11.742 19.322 1.00 93.06 929 TYR A C 1
ATOM 7361 O O . TYR A 1 929 ? -2.325 12.360 20.288 1.00 93.06 929 TYR A O 1
ATOM 7369 N N . ALA A 1 930 ? -1.912 12.232 18.084 1.00 91.50 930 ALA A N 1
ATOM 7370 C CA . ALA A 1 930 ? -2.666 13.434 17.775 1.00 91.50 930 ALA A CA 1
ATOM 7371 C C . ALA A 1 930 ? -4.172 13.174 17.944 1.00 91.50 930 ALA A C 1
ATOM 7373 O O . ALA A 1 930 ? -4.649 12.036 17.867 1.00 91.50 930 ALA A O 1
ATOM 7374 N N . GLY A 1 931 ? -4.957 14.249 18.059 1.00 94.69 931 GLY A N 1
ATOM 7375 C CA . GLY A 1 931 ? -6.386 14.153 17.769 1.00 94.69 931 GLY A CA 1
ATOM 7376 C C . GLY A 1 931 ? -6.602 13.572 16.364 1.00 94.69 931 GLY A C 1
ATOM 7377 O O . GLY A 1 931 ? -5.759 13.729 15.483 1.00 94.69 931 GLY A O 1
ATOM 7378 N N . ILE A 1 932 ? -7.739 12.916 16.116 1.00 95.94 932 ILE A N 1
ATOM 7379 C CA . ILE A 1 932 ? -8.020 12.285 14.806 1.00 95.94 932 ILE A CA 1
ATOM 7380 C C . ILE A 1 932 ? -7.952 13.314 13.657 1.00 95.94 932 ILE A C 1
ATOM 7382 O O . ILE A 1 932 ? -7.506 12.990 12.561 1.00 95.94 932 ILE A O 1
ATOM 7386 N N . THR A 1 933 ? -8.326 14.571 13.925 1.00 94.75 933 THR A N 1
ATOM 7387 C CA . THR A 1 933 ? -8.205 15.712 12.995 1.00 94.75 933 THR A CA 1
ATOM 7388 C C . THR A 1 933 ? -6.823 16.382 12.974 1.00 94.75 933 THR A C 1
ATOM 7390 O O . THR A 1 933 ? -6.637 17.363 12.261 1.00 94.75 933 THR A O 1
ATOM 7393 N N . GLY A 1 934 ? -5.850 15.864 13.725 1.00 96.44 934 GLY A N 1
ATOM 7394 C CA . GLY A 1 934 ? -4.488 16.380 13.855 1.00 96.44 934 GLY A CA 1
ATOM 7395 C C . GLY A 1 934 ? -4.283 17.436 14.937 1.00 96.44 934 GLY A C 1
ATOM 7396 O O . GLY A 1 934 ? -5.046 17.524 15.899 1.00 96.44 934 GLY A O 1
ATOM 7397 N N . VAL A 1 935 ? -3.205 18.204 14.767 1.00 97.31 935 VAL A N 1
ATOM 7398 C CA . VAL A 1 935 ? -2.749 19.274 15.671 1.00 97.31 935 VAL A CA 1
ATOM 7399 C C . VAL A 1 935 ? -3.642 20.521 15.491 1.00 97.31 935 VAL A C 1
ATOM 7401 O O . VAL A 1 935 ? -3.609 21.115 14.406 1.00 97.31 935 VAL A O 1
ATOM 7404 N N . PRO A 1 936 ? -4.441 20.941 16.497 1.00 96.31 936 PRO A N 1
ATOM 7405 C CA . PRO A 1 936 ? -5.418 22.029 16.351 1.00 96.31 936 PRO A CA 1
ATOM 7406 C C . PRO A 1 936 ? -4.816 23.357 15.872 1.00 96.31 936 PRO A C 1
ATOM 7408 O O . PRO A 1 936 ? -5.393 24.034 15.014 1.00 96.31 936 PRO A O 1
ATOM 7411 N N . GLU A 1 937 ? -3.632 23.695 16.378 1.00 97.06 937 GLU A N 1
ATOM 7412 C CA . GLU A 1 937 ? -2.867 24.911 16.085 1.00 97.06 937 GLU A CA 1
ATOM 7413 C C . GLU A 1 937 ? -2.436 24.954 14.612 1.00 97.06 937 GLU A C 1
ATOM 7415 O O . GLU A 1 937 ? -2.487 26.005 13.970 1.00 97.06 937 GLU A O 1
ATOM 7420 N N . PHE A 1 938 ? -2.081 23.794 14.049 1.00 98.56 938 PHE A N 1
ATOM 7421 C CA . PHE A 1 938 ? -1.753 23.645 12.633 1.00 98.56 938 PHE A CA 1
ATOM 7422 C C . PHE A 1 938 ? -3.003 23.775 11.757 1.00 98.56 938 PHE A C 1
ATOM 7424 O O . PHE A 1 938 ? -3.020 24.576 10.821 1.00 98.56 938 PHE A O 1
ATOM 7431 N N . THR A 1 939 ? -4.073 23.036 12.077 1.00 97.56 939 THR A N 1
ATOM 7432 C CA . THR A 1 939 ? -5.315 23.070 11.285 1.00 97.56 939 THR A CA 1
ATOM 7433 C C . THR A 1 939 ? -5.964 24.451 11.259 1.00 97.56 939 THR A C 1
ATOM 7435 O O . THR A 1 939 ? -6.467 24.874 10.219 1.00 97.56 939 THR A O 1
ATOM 7438 N N . THR A 1 940 ? -5.905 25.182 12.374 1.00 96.75 940 THR A N 1
ATOM 7439 C CA . THR A 1 940 ? -6.462 26.536 12.484 1.00 96.75 940 THR A CA 1
ATOM 7440 C C . THR A 1 940 ? -5.649 27.531 11.657 1.00 96.75 940 THR A C 1
ATOM 7442 O O . THR A 1 940 ? -6.217 28.300 10.879 1.00 96.75 940 THR A O 1
ATOM 7445 N N . ALA A 1 941 ? -4.319 27.500 11.777 1.00 98.19 941 ALA A N 1
ATOM 7446 C CA . ALA A 1 941 ? -3.451 28.447 11.085 1.00 98.19 941 ALA A CA 1
ATOM 7447 C C . ALA A 1 941 ? -3.382 28.194 9.567 1.00 98.19 941 ALA A C 1
ATOM 7449 O O . ALA A 1 941 ? -3.423 29.141 8.781 1.00 98.19 941 ALA A O 1
ATOM 7450 N N . GLY A 1 942 ? -3.375 26.932 9.125 1.00 97.81 942 GLY A N 1
ATOM 7451 C CA . GLY A 1 942 ? -3.433 26.599 7.698 1.00 97.81 942 GLY A CA 1
ATOM 7452 C C . GLY A 1 942 ? -4.764 26.980 7.036 1.00 97.81 942 GLY A C 1
ATOM 7453 O O . GLY A 1 942 ? -4.764 27.498 5.916 1.00 97.81 942 GLY A O 1
ATOM 7454 N N . ALA A 1 943 ? -5.887 26.842 7.754 1.00 97.69 943 ALA A N 1
ATOM 7455 C CA . ALA A 1 943 ? -7.184 27.346 7.299 1.00 97.69 943 ALA A CA 1
ATOM 7456 C C . ALA A 1 943 ? -7.198 28.884 7.185 1.00 97.69 943 ALA A C 1
ATOM 7458 O O . ALA A 1 943 ? -7.643 29.405 6.159 1.00 97.69 943 ALA A O 1
ATOM 7459 N N . LYS A 1 944 ? -6.653 29.618 8.172 1.00 98.00 944 LYS A N 1
ATOM 7460 C CA . LYS A 1 944 ? -6.462 31.080 8.067 1.00 98.00 944 LYS A CA 1
ATOM 7461 C C . LYS A 1 944 ? -5.626 31.458 6.839 1.00 98.00 944 LYS A C 1
ATOM 7463 O O . LYS A 1 944 ? -6.018 32.358 6.101 1.00 98.00 944 LYS A O 1
ATOM 7468 N N . LEU A 1 945 ? -4.519 30.754 6.585 1.00 98.12 945 LEU A N 1
ATOM 7469 C CA . LEU A 1 945 ? -3.656 30.988 5.423 1.00 98.12 945 LEU A CA 1
ATOM 7470 C C . LEU A 1 945 ? -4.410 30.788 4.095 1.00 98.12 945 LEU A C 1
ATOM 7472 O O . LEU A 1 945 ? -4.304 31.623 3.194 1.00 98.12 945 LEU A O 1
ATOM 7476 N N . ALA A 1 946 ? -5.192 29.713 3.958 1.00 97.94 946 ALA A N 1
ATOM 7477 C CA . ALA A 1 946 ? -5.946 29.431 2.735 1.00 97.94 946 ALA A CA 1
ATOM 7478 C C . ALA A 1 946 ? -7.071 30.452 2.496 1.00 97.94 946 ALA A C 1
ATOM 7480 O O . ALA A 1 946 ? -7.079 31.156 1.484 1.00 97.94 946 ALA A O 1
ATOM 7481 N N . TYR A 1 947 ? -8.011 30.563 3.438 1.00 97.94 947 TYR A N 1
ATOM 7482 C CA . TYR A 1 947 ? -9.243 31.338 3.253 1.00 97.94 947 TYR A CA 1
ATOM 7483 C C . TYR A 1 947 ? -9.078 32.841 3.543 1.00 97.94 947 TYR A C 1
ATOM 7485 O O . TYR A 1 947 ? -9.894 33.632 3.076 1.00 97.94 947 TYR A O 1
ATOM 7493 N N . GLY A 1 948 ? -8.016 33.244 4.250 1.00 96.12 948 GLY A N 1
ATOM 7494 C CA . GLY A 1 948 ? -7.783 34.609 4.730 1.00 96.12 948 GLY A CA 1
ATOM 7495 C C . GLY A 1 948 ? -8.418 34.851 6.104 1.00 96.12 948 GLY A C 1
ATOM 7496 O O . GLY A 1 948 ? -9.541 34.424 6.357 1.00 96.12 948 GLY A O 1
ATOM 7497 N N . GLU A 1 949 ? -7.715 35.546 7.002 1.00 91.00 949 GLU A N 1
ATOM 7498 C CA . GLU A 1 949 ? -8.128 35.699 8.409 1.00 91.00 949 GLU A CA 1
ATOM 7499 C C . GLU A 1 949 ? -9.465 36.438 8.599 1.00 91.00 949 GLU A C 1
ATOM 7501 O O . GLU A 1 949 ? -10.245 36.078 9.476 1.00 91.00 949 GLU A O 1
ATOM 7506 N N . GLY A 1 950 ? -9.777 37.411 7.737 1.00 88.06 950 GLY A N 1
ATOM 7507 C CA . GLY A 1 950 ? -11.069 38.110 7.728 1.00 88.06 950 GLY A CA 1
ATOM 7508 C C . GLY A 1 950 ? -12.223 37.337 7.070 1.00 88.06 950 GLY A C 1
ATOM 7509 O O . GLY A 1 950 ? -13.296 37.904 6.881 1.00 88.06 950 GLY A O 1
ATOM 7510 N N . SER A 1 951 ? -12.025 36.077 6.664 1.00 93.69 951 SER A N 1
ATOM 7511 C CA . SER A 1 951 ? -13.033 35.320 5.916 1.00 93.69 951 SER A CA 1
ATOM 7512 C C . SER A 1 951 ? -14.187 34.850 6.799 1.00 93.69 951 SER A C 1
ATOM 7514 O O . SER A 1 951 ? -14.018 34.033 7.709 1.00 93.69 951 SER A O 1
ATOM 7516 N N . SER A 1 952 ? -15.400 35.287 6.453 1.00 88.56 952 SER A N 1
ATOM 7517 C CA . SER A 1 952 ? -16.654 34.876 7.097 1.00 88.56 952 SER A CA 1
ATOM 7518 C C . SER A 1 952 ? -16.936 33.371 7.005 1.00 88.56 952 SER A C 1
ATOM 7520 O O . SER A 1 952 ? -17.798 32.873 7.724 1.00 88.56 952 SER A O 1
ATOM 7522 N N . ALA A 1 953 ? -16.208 32.625 6.165 1.00 93.06 953 ALA A N 1
ATOM 7523 C CA . ALA A 1 953 ? -16.312 31.173 6.076 1.00 93.06 953 ALA A CA 1
ATOM 7524 C C . ALA A 1 953 ? -15.562 30.418 7.192 1.00 93.06 953 ALA A C 1
ATOM 7526 O O . ALA A 1 953 ? -15.869 29.252 7.431 1.00 93.06 953 ALA A O 1
ATOM 7527 N N . LEU A 1 954 ? -14.605 31.031 7.906 1.00 95.44 954 LEU A N 1
ATOM 7528 C CA . LEU A 1 954 ? -13.764 30.307 8.879 1.00 95.44 954 LEU A CA 1
ATOM 7529 C C . LEU A 1 954 ? -14.563 29.662 10.026 1.00 95.44 954 LEU A C 1
ATOM 7531 O O . LEU A 1 954 ? -14.200 28.588 10.514 1.00 95.44 954 LEU A O 1
ATOM 7535 N N . ASN A 1 955 ? -15.689 30.262 10.426 1.00 93.44 955 ASN A N 1
ATOM 7536 C CA . ASN A 1 955 ? -16.571 29.683 11.443 1.00 93.44 955 ASN A CA 1
ATOM 7537 C C . ASN A 1 955 ? -17.191 28.342 10.989 1.00 93.44 955 ASN A C 1
ATOM 7539 O O . ASN A 1 955 ? -17.279 27.417 11.797 1.00 93.44 955 ASN A O 1
ATOM 7543 N N . ARG A 1 956 ? -17.525 28.214 9.697 1.00 96.38 956 ARG A N 1
ATOM 7544 C CA . ARG A 1 956 ? -18.234 27.099 9.043 1.00 96.38 956 ARG A CA 1
ATOM 7545 C C . ARG A 1 956 ? -17.335 26.185 8.193 1.00 96.38 956 ARG A C 1
ATOM 7547 O O . ARG A 1 956 ? -17.816 25.213 7.626 1.00 96.38 956 ARG A O 1
ATOM 7554 N N . VAL A 1 957 ? -16.024 26.430 8.142 1.00 97.94 957 VAL A N 1
ATOM 7555 C CA . VAL A 1 957 ? -15.039 25.495 7.566 1.00 97.94 957 VAL A CA 1
ATOM 7556 C C . VAL A 1 957 ? -14.800 24.314 8.512 1.00 97.94 957 VAL A C 1
ATOM 7558 O O . VAL A 1 957 ? -14.264 24.504 9.605 1.00 97.94 957 VAL A O 1
ATOM 7561 N N . ALA A 1 958 ? -15.166 23.105 8.086 1.00 97.94 958 ALA A N 1
ATOM 7562 C CA . ALA A 1 958 ? -14.708 21.844 8.671 1.00 97.94 958 ALA A CA 1
ATOM 7563 C C . ALA A 1 958 ? -13.262 21.568 8.228 1.00 97.94 958 ALA A C 1
ATOM 7565 O O . ALA A 1 958 ? -12.911 21.850 7.077 1.00 97.94 958 ALA A O 1
ATOM 7566 N N . VAL A 1 959 ? -12.408 21.050 9.116 1.00 97.88 959 VAL A N 1
ATOM 7567 C CA . VAL A 1 959 ? -10.958 20.956 8.853 1.00 97.88 959 VAL A CA 1
ATOM 7568 C C . VAL A 1 959 ? -10.296 19.754 9.528 1.00 97.88 959 VAL A C 1
ATOM 7570 O O . VAL A 1 959 ? -10.529 19.454 10.697 1.00 97.88 959 VAL A O 1
ATOM 7573 N N . THR A 1 960 ? -9.418 19.078 8.787 1.00 98.31 960 THR A N 1
ATOM 7574 C CA . THR A 1 960 ? -8.531 18.028 9.297 1.00 98.31 960 THR A CA 1
ATOM 7575 C C . THR A 1 960 ? -7.136 18.170 8.710 1.00 98.31 960 THR A C 1
ATOM 7577 O O . THR A 1 960 ? -6.958 18.435 7.524 1.00 98.31 960 THR A O 1
ATOM 7580 N N . GLN A 1 961 ? -6.121 17.903 9.519 1.00 98.69 961 GLN A N 1
ATOM 7581 C CA . GLN A 1 961 ? -4.786 17.601 9.027 1.00 98.69 961 GLN A CA 1
ATOM 7582 C C . GLN A 1 961 ? -4.818 16.318 8.175 1.00 98.69 961 GLN A C 1
ATOM 7584 O O . GLN A 1 961 ? -5.588 15.387 8.437 1.00 98.69 961 GLN A O 1
ATOM 7589 N N . SER A 1 962 ? -3.952 16.265 7.167 1.00 98.38 962 SER A N 1
ATOM 7590 C CA . SER A 1 962 ? -3.802 15.156 6.228 1.00 98.38 962 SER A CA 1
ATOM 7591 C C . SER A 1 962 ? -2.336 14.753 6.047 1.00 98.38 962 SER A C 1
ATOM 7593 O O . SER A 1 962 ? -1.415 15.488 6.409 1.00 98.38 962 SER A O 1
ATOM 7595 N N . ILE A 1 963 ? -2.107 13.602 5.405 1.00 98.00 963 ILE A N 1
ATOM 7596 C CA . ILE A 1 963 ? -0.778 13.175 4.931 1.00 98.00 963 ILE A CA 1
ATOM 7597 C C . ILE A 1 963 ? -0.440 13.932 3.629 1.00 98.00 963 ILE A C 1
ATOM 7599 O O . ILE A 1 963 ? -0.426 13.396 2.516 1.00 98.00 963 ILE A O 1
ATOM 7603 N N . SER A 1 964 ? -0.189 15.231 3.777 1.00 97.94 964 SER A N 1
ATOM 7604 C CA . SER A 1 964 ? 0.058 16.212 2.720 1.00 97.94 964 SER A CA 1
ATOM 7605 C C . SER A 1 964 ? -1.119 16.387 1.752 1.00 97.94 964 SER A C 1
ATOM 7607 O O . SER A 1 964 ? -2.211 15.860 1.977 1.00 97.94 964 SER A O 1
ATOM 7609 N N . GLY A 1 965 ? -0.903 17.123 0.657 1.00 97.50 965 GLY A N 1
ATOM 7610 C CA . GLY A 1 965 ? -1.922 17.351 -0.377 1.00 97.50 965 GLY A CA 1
ATOM 7611 C C . GLY A 1 965 ? -2.473 16.041 -0.953 1.00 97.50 965 GLY A C 1
ATOM 7612 O O . GLY A 1 965 ? -3.678 15.898 -1.102 1.00 97.50 965 GLY A O 1
ATOM 7613 N N . THR A 1 966 ? -1.622 15.025 -1.152 1.00 98.19 966 THR A N 1
ATOM 7614 C CA . THR A 1 966 ? -2.052 13.677 -1.569 1.00 98.19 966 THR A CA 1
ATOM 7615 C C . THR A 1 966 ? -3.045 13.049 -0.588 1.00 98.19 966 THR A C 1
ATOM 7617 O O . THR A 1 966 ? -4.062 12.502 -1.008 1.00 98.19 966 THR A O 1
ATOM 7620 N N . GLY A 1 967 ? -2.773 13.145 0.718 1.00 98.12 967 GLY A N 1
ATOM 7621 C CA . GLY A 1 967 ? -3.693 12.692 1.756 1.00 98.12 967 GLY A CA 1
ATOM 7622 C C . GLY A 1 967 ? -4.984 13.506 1.762 1.00 98.12 967 GLY A C 1
ATOM 7623 O O . GLY A 1 967 ? -6.057 12.927 1.863 1.00 98.12 967 GLY A O 1
ATOM 7624 N N . ALA A 1 968 ? -4.905 14.826 1.577 1.00 98.62 968 ALA A N 1
ATOM 7625 C CA . ALA A 1 968 ? -6.088 15.683 1.545 1.00 98.62 968 ALA A CA 1
ATOM 7626 C C . ALA A 1 968 ? -7.001 15.375 0.350 1.00 98.62 968 ALA A C 1
ATOM 7628 O O . ALA A 1 968 ? -8.212 15.242 0.516 1.00 98.62 968 ALA A O 1
ATOM 7629 N N . LEU A 1 969 ? -6.413 15.152 -0.829 1.00 98.69 969 LEU A N 1
ATOM 7630 C CA . LEU A 1 969 ? -7.111 14.655 -2.012 1.00 98.69 969 LEU A CA 1
ATOM 7631 C C . LEU A 1 969 ? -7.779 13.300 -1.736 1.00 98.69 969 LEU A C 1
ATOM 7633 O O . LEU A 1 969 ? -8.932 13.121 -2.110 1.00 98.69 969 LEU A O 1
ATOM 7637 N N . ARG A 1 970 ? -7.118 12.360 -1.038 1.00 98.44 970 ARG A N 1
ATOM 7638 C CA . ARG A 1 970 ? -7.706 11.040 -0.728 1.00 98.44 970 ARG A CA 1
ATOM 7639 C C . ARG A 1 970 ? -8.839 11.098 0.303 1.00 98.44 970 ARG A C 1
ATOM 7641 O O . ARG A 1 970 ? -9.809 10.350 0.155 1.00 98.44 970 ARG A O 1
ATOM 7648 N N . ILE A 1 971 ? -8.739 11.983 1.299 1.00 98.50 971 ILE A N 1
ATOM 7649 C CA . ILE A 1 971 ? -9.803 12.268 2.277 1.00 98.50 971 ILE A CA 1
ATOM 7650 C C . ILE A 1 971 ? -11.008 12.874 1.553 1.00 98.50 971 ILE A C 1
ATOM 7652 O O . ILE A 1 971 ? -12.107 12.334 1.650 1.00 98.50 971 ILE A O 1
ATOM 7656 N N . GLY A 1 972 ? -10.801 13.937 0.769 1.00 98.31 972 GLY A N 1
ATOM 7657 C CA . GLY A 1 972 ? -11.870 14.604 0.025 1.00 98.31 972 GLY A CA 1
ATOM 7658 C C . GLY A 1 972 ? -12.518 13.718 -1.034 1.00 98.31 972 GLY A C 1
ATOM 7659 O O . GLY A 1 972 ? -13.739 13.687 -1.138 1.00 98.31 972 GLY A O 1
ATOM 7660 N N . ALA A 1 973 ? -11.730 12.917 -1.754 1.00 98.25 973 ALA A N 1
ATOM 7661 C CA . ALA A 1 973 ? -12.247 11.940 -2.706 1.00 98.25 973 ALA A CA 1
ATOM 7662 C C . ALA A 1 973 ? -13.157 10.906 -2.021 1.00 98.25 973 ALA A C 1
ATOM 7664 O O . ALA A 1 973 ? -14.251 10.638 -2.510 1.00 98.25 973 ALA A O 1
ATOM 7665 N N . ALA A 1 974 ? -12.751 10.371 -0.863 1.00 97.81 974 ALA A N 1
ATOM 7666 C CA . ALA A 1 974 ? -13.576 9.447 -0.082 1.00 97.81 974 ALA A CA 1
ATOM 7667 C C . ALA A 1 974 ? -14.821 10.124 0.520 1.00 97.81 974 ALA A C 1
ATOM 7669 O O . ALA A 1 974 ? -15.887 9.511 0.584 1.00 97.81 974 ALA A O 1
ATOM 7670 N N . PHE A 1 975 ? -14.694 11.382 0.950 1.00 98.06 975 PHE A N 1
ATOM 7671 C CA . PHE A 1 975 ? -15.794 12.171 1.496 1.00 98.06 975 PHE A CA 1
ATOM 7672 C C . PHE A 1 975 ? -16.862 12.418 0.423 1.00 98.06 975 PHE A C 1
ATOM 7674 O O . PHE A 1 975 ? -18.028 12.105 0.639 1.00 98.06 975 PHE A O 1
ATOM 7681 N N . LEU A 1 976 ? -16.468 12.866 -0.770 1.00 97.50 976 LEU A N 1
ATOM 7682 C CA . LEU A 1 976 ? -17.375 13.061 -1.903 1.00 97.50 976 LEU A CA 1
ATOM 7683 C C . LEU A 1 976 ? -17.963 11.728 -2.403 1.00 97.50 976 LEU A C 1
ATOM 7685 O O . LEU A 1 976 ? -19.173 11.626 -2.624 1.00 97.50 976 LEU A O 1
ATOM 7689 N N . ALA A 1 977 ? -17.153 10.667 -2.486 1.00 96.94 977 ALA A N 1
ATOM 7690 C CA . ALA A 1 977 ? -17.631 9.332 -2.845 1.00 96.94 977 ALA A CA 1
ATOM 7691 C C . ALA A 1 977 ? -18.729 8.832 -1.891 1.00 96.94 977 ALA A C 1
ATOM 7693 O O . ALA A 1 977 ? -19.757 8.335 -2.355 1.00 96.94 977 ALA A O 1
ATOM 7694 N N . ARG A 1 978 ? -18.580 9.041 -0.576 1.00 95.56 978 ARG A N 1
ATOM 7695 C CA . ARG A 1 978 ? -19.578 8.627 0.423 1.00 95.56 978 ARG A CA 1
ATOM 7696 C C . ARG A 1 978 ? -20.773 9.580 0.554 1.00 95.56 978 ARG A C 1
ATOM 7698 O O . ARG A 1 978 ? -21.890 9.091 0.668 1.00 95.56 978 ARG A O 1
ATOM 7705 N N . PHE A 1 979 ? -20.562 10.897 0.549 1.00 95.31 979 PHE A N 1
ATOM 7706 C CA . PHE A 1 979 ? -21.562 11.874 1.012 1.00 95.31 979 PHE A CA 1
ATOM 7707 C C . PHE A 1 979 ? -22.110 12.827 -0.060 1.00 95.31 979 PHE A C 1
ATOM 7709 O O . PHE A 1 979 ? -23.155 13.427 0.169 1.00 95.31 979 PHE A O 1
ATOM 7716 N N . PHE A 1 980 ? -21.465 12.974 -1.225 1.00 94.50 980 PHE A N 1
ATOM 7717 C CA . PHE A 1 980 ? -22.002 13.837 -2.288 1.00 94.50 980 PHE A CA 1
ATOM 7718 C C . PHE A 1 980 ? -23.348 13.282 -2.808 1.00 94.50 980 PHE A C 1
ATOM 7720 O O . PHE A 1 980 ? -23.404 12.083 -3.099 1.00 94.50 980 PHE A O 1
ATOM 7727 N N . PRO A 1 981 ? -24.424 14.084 -2.926 1.00 88.81 981 PRO A N 1
ATOM 7728 C CA . PRO A 1 981 ? -25.743 13.573 -3.311 1.00 88.81 981 PRO A CA 1
ATOM 7729 C C . PRO A 1 981 ? -25.922 13.396 -4.828 1.00 88.81 981 PRO A C 1
ATOM 7731 O O . PRO A 1 981 ? -26.792 12.636 -5.246 1.00 88.81 981 PRO A O 1
ATOM 7734 N N . GLY A 1 982 ? -25.128 14.097 -5.646 1.00 88.69 982 GLY A N 1
ATOM 7735 C CA . GLY A 1 982 ? -25.179 14.025 -7.108 1.00 88.69 982 GLY A CA 1
ATOM 7736 C C . GLY A 1 982 ? -24.406 12.843 -7.704 1.00 88.69 982 GLY A C 1
ATOM 7737 O O . GLY A 1 982 ? -23.919 11.961 -6.988 1.00 88.69 982 GLY A O 1
ATOM 7738 N N . ASP A 1 983 ? -24.266 12.849 -9.035 1.00 90.19 983 ASP A N 1
ATOM 7739 C CA . ASP A 1 983 ? -23.451 11.859 -9.746 1.00 90.19 983 ASP A CA 1
ATOM 7740 C C . ASP A 1 983 ? -22.002 11.851 -9.233 1.00 90.19 983 ASP A C 1
ATOM 7742 O O . ASP A 1 983 ? -21.433 12.875 -8.858 1.00 90.19 983 ASP A O 1
ATOM 7746 N N . LYS A 1 984 ? -21.379 10.673 -9.242 1.00 94.38 984 LYS A N 1
ATOM 7747 C CA . LYS A 1 984 ? -20.031 10.441 -8.710 1.00 94.38 984 LYS A CA 1
ATOM 7748 C C . LYS A 1 984 ? -18.932 10.746 -9.732 1.00 94.38 984 LYS A C 1
ATOM 7750 O O . LYS A 1 984 ? -17.827 10.219 -9.610 1.00 94.38 984 LYS A O 1
ATOM 7755 N N . THR A 1 985 ? -19.220 11.593 -10.721 1.00 97.12 985 THR A N 1
ATOM 7756 C CA . THR A 1 985 ? -18.249 12.078 -11.705 1.00 97.12 985 THR A CA 1
ATOM 7757 C C . THR A 1 985 ? -17.530 13.330 -11.202 1.00 97.12 985 THR A C 1
ATOM 7759 O O . THR A 1 985 ? -18.161 14.350 -10.929 1.00 97.12 985 THR A O 1
ATOM 7762 N N . ILE A 1 986 ? -16.196 13.267 -11.146 1.00 98.38 986 ILE A N 1
ATOM 7763 C CA . ILE A 1 986 ? -15.317 14.429 -11.000 1.00 98.38 986 ILE A CA 1
ATOM 7764 C C . ILE A 1 986 ? -14.566 14.707 -12.308 1.00 98.38 986 ILE A C 1
ATOM 7766 O O . ILE A 1 986 ? -13.894 13.838 -12.869 1.00 98.38 986 ILE A O 1
ATOM 7770 N N . TYR A 1 987 ? -14.681 15.939 -12.788 1.00 98.69 987 TYR A N 1
ATOM 7771 C CA . TYR A 1 987 ? -13.998 16.459 -13.964 1.00 98.69 987 TYR A CA 1
ATOM 7772 C C . TYR A 1 987 ? -12.629 17.017 -13.561 1.00 98.69 987 TYR A C 1
ATOM 7774 O O . TYR A 1 987 ? -12.530 17.835 -12.645 1.00 98.69 987 TYR A O 1
ATOM 7782 N N . ILE A 1 988 ? -11.561 16.573 -14.232 1.00 98.56 988 ILE A N 1
ATOM 7783 C CA . ILE A 1 988 ? -10.182 17.027 -13.975 1.00 98.56 988 ILE A CA 1
ATOM 7784 C C . ILE A 1 988 ? -9.529 17.555 -15.273 1.00 98.56 988 ILE A C 1
ATOM 7786 O O . ILE A 1 988 ? -9.842 17.031 -16.349 1.00 98.56 988 ILE A O 1
ATOM 7790 N N . PRO A 1 989 ? -8.601 18.532 -15.220 1.00 97.94 989 PRO A N 1
ATOM 7791 C CA . PRO A 1 989 ? -8.108 19.193 -16.430 1.00 97.94 989 PRO A CA 1
ATOM 7792 C C . PRO A 1 989 ? -7.267 18.284 -17.338 1.00 97.94 989 PRO A C 1
ATOM 7794 O O . PRO A 1 989 ? -6.801 17.200 -16.946 1.00 97.94 989 PRO A O 1
ATOM 7797 N N . THR A 1 990 ? -7.072 18.727 -18.581 1.00 95.44 990 THR A N 1
ATOM 7798 C CA . THR A 1 990 ? -6.313 18.012 -19.616 1.00 95.44 990 THR A CA 1
ATOM 7799 C C . THR A 1 990 ? -5.120 18.848 -20.100 1.00 95.44 990 THR A C 1
ATOM 7801 O O . THR A 1 990 ? -5.333 19.807 -20.842 1.00 95.44 990 THR A O 1
ATOM 7804 N N . PRO A 1 991 ? -3.868 18.490 -19.734 1.00 94.19 991 PRO A N 1
ATOM 7805 C CA . PRO A 1 991 ? -3.471 17.469 -18.757 1.00 94.19 991 PRO A CA 1
ATOM 7806 C C . PRO A 1 991 ? -3.737 17.936 -17.313 1.00 94.19 991 PRO A C 1
ATOM 7808 O O . PRO A 1 991 ? -4.215 19.036 -17.082 1.00 94.19 991 PRO A O 1
ATOM 7811 N N . SER A 1 992 ? -3.401 17.101 -16.330 1.00 94.50 992 SER A N 1
ATOM 7812 C CA . SER A 1 992 ? -3.322 17.477 -14.911 1.00 94.50 992 SER A CA 1
ATOM 7813 C C . SER A 1 992 ? -2.302 16.574 -14.214 1.00 94.50 992 SER A C 1
ATOM 7815 O O . SER A 1 992 ? -1.841 15.601 -14.822 1.00 94.50 992 SER A O 1
ATOM 7817 N N . TRP A 1 993 ? -1.947 16.863 -12.960 1.00 92.38 993 TRP A N 1
ATOM 7818 C CA . TRP A 1 993 ? -0.999 16.063 -12.185 1.00 92.38 993 TRP A CA 1
ATOM 7819 C C . TRP A 1 993 ? -1.410 14.586 -12.208 1.00 92.38 993 TRP A C 1
ATOM 7821 O O . TRP A 1 993 ? -2.540 14.234 -11.861 1.00 92.38 993 TRP A O 1
ATOM 7831 N N . ALA A 1 994 ? -0.490 13.721 -12.647 1.00 85.44 994 ALA A N 1
ATOM 7832 C CA . ALA A 1 994 ? -0.797 12.349 -13.062 1.00 85.44 994 ALA A CA 1
ATOM 7833 C C . ALA A 1 994 ? -1.518 11.516 -11.986 1.00 85.44 994 ALA A C 1
ATOM 7835 O O . ALA A 1 994 ? -2.321 10.641 -12.307 1.00 85.44 994 ALA A O 1
ATOM 7836 N N . ASN A 1 995 ? -1.271 11.821 -10.712 1.00 91.31 995 ASN A N 1
ATOM 7837 C CA . ASN A 1 995 ? -1.845 11.107 -9.581 1.00 91.31 995 ASN A CA 1
ATOM 7838 C C . ASN A 1 995 ? -3.322 11.459 -9.295 1.00 91.31 995 ASN A C 1
ATOM 7840 O O . ASN A 1 995 ? -4.003 10.671 -8.644 1.00 91.31 995 ASN A O 1
ATOM 7844 N N . HIS A 1 996 ? -3.863 12.577 -9.804 1.00 97.25 996 HIS A N 1
ATOM 7845 C CA . HIS A 1 996 ? -5.283 12.923 -9.619 1.00 97.25 996 HIS A CA 1
ATOM 7846 C C . HIS A 1 996 ? -6.209 11.826 -10.153 1.00 97.25 996 HIS A C 1
ATOM 7848 O O . HIS A 1 996 ? -7.072 11.324 -9.435 1.00 97.25 996 HIS A O 1
ATOM 7854 N N . GLY A 1 997 ? -5.972 11.381 -11.390 1.00 94.19 997 GLY A N 1
ATOM 7855 C CA . GLY A 1 997 ? -6.759 10.314 -12.006 1.00 94.19 997 GLY A CA 1
ATOM 7856 C C . GLY A 1 997 ? -6.631 8.953 -11.312 1.00 94.19 997 GLY A C 1
ATOM 7857 O O . GLY A 1 997 ? -7.493 8.107 -11.526 1.00 94.19 997 GLY A O 1
ATOM 7858 N N . ALA A 1 998 ? -5.597 8.743 -10.490 1.00 92.44 998 ALA A N 1
ATOM 7859 C CA . ALA A 1 998 ? -5.449 7.551 -9.659 1.00 92.44 998 ALA A CA 1
ATOM 7860 C C . ALA A 1 998 ? -6.230 7.694 -8.341 1.00 92.44 998 ALA A C 1
ATOM 7862 O O . ALA A 1 998 ? -7.099 6.873 -8.064 1.00 92.44 998 ALA A O 1
ATOM 7863 N N . VAL A 1 999 ? -5.991 8.770 -7.579 1.00 96.44 999 VAL A N 1
ATOM 7864 C CA . VAL A 1 999 ? -6.612 9.013 -6.259 1.00 96.44 999 VAL A CA 1
ATOM 7865 C C . VAL A 1 999 ? -8.139 9.043 -6.327 1.00 96.44 999 VAL A C 1
ATOM 7867 O O . VAL A 1 999 ? -8.798 8.454 -5.473 1.00 96.44 999 VAL A O 1
ATOM 7870 N N . PHE A 1 1000 ? -8.716 9.692 -7.342 1.00 97.75 1000 PHE A N 1
ATOM 7871 C CA . PHE A 1 1000 ? -10.173 9.777 -7.464 1.00 97.75 1000 PHE A CA 1
ATOM 7872 C C . PHE A 1 1000 ? -10.816 8.446 -7.885 1.00 97.75 1000 PHE A C 1
ATOM 7874 O O . PHE A 1 1000 ? -11.865 8.096 -7.347 1.00 97.75 1000 PHE A O 1
ATOM 7881 N N . LYS A 1 1001 ? -10.163 7.654 -8.750 1.00 95.31 1001 LYS A N 1
ATOM 7882 C CA . LYS A 1 1001 ? -10.647 6.312 -9.129 1.00 95.31 1001 LYS A CA 1
ATOM 7883 C C . LYS A 1 1001 ? -10.529 5.307 -7.983 1.00 95.31 1001 LYS A C 1
ATOM 7885 O O . LYS A 1 1001 ? -11.464 4.551 -7.750 1.00 95.31 1001 LYS A O 1
ATOM 7890 N N . ASP A 1 1002 ? -9.426 5.341 -7.236 1.00 94.69 1002 ASP A N 1
ATOM 7891 C CA . ASP A 1 1002 ? -9.203 4.527 -6.030 1.00 94.69 1002 ASP A CA 1
ATOM 7892 C C . ASP A 1 1002 ? -10.221 4.834 -4.912 1.00 94.69 1002 ASP A C 1
ATOM 7894 O O . ASP A 1 1002 ? -10.631 3.955 -4.157 1.00 94.69 1002 ASP A O 1
ATOM 7898 N N . ALA A 1 1003 ? -10.696 6.079 -4.832 1.00 93.94 1003 ALA A N 1
ATOM 7899 C CA . ALA A 1 1003 ? -11.784 6.466 -3.938 1.00 93.94 1003 ALA A CA 1
ATOM 7900 C C . ALA A 1 1003 ? -13.193 6.081 -4.437 1.00 93.94 1003 ALA A C 1
ATOM 7902 O O . ALA A 1 1003 ? -14.160 6.304 -3.711 1.00 93.94 1003 ALA A O 1
ATOM 7903 N N . GLY A 1 1004 ? -13.326 5.518 -5.644 1.00 93.94 1004 GLY A N 1
ATOM 7904 C CA . GLY A 1 1004 ? -14.608 5.123 -6.234 1.00 93.94 1004 GLY A CA 1
ATOM 7905 C C . GLY A 1 1004 ? -15.346 6.222 -7.009 1.00 93.94 1004 GLY A C 1
ATOM 7906 O O . GLY A 1 1004 ? -16.514 6.031 -7.339 1.00 93.94 1004 GLY A O 1
ATOM 7907 N N . LEU A 1 1005 ? -14.703 7.355 -7.322 1.00 97.00 1005 LEU A N 1
ATOM 7908 C CA . LEU A 1 1005 ? -15.275 8.359 -8.225 1.00 97.00 1005 LEU A CA 1
ATOM 7909 C C . LEU A 1 1005 ? -14.987 8.018 -9.693 1.00 97.00 1005 LEU A C 1
ATOM 7911 O O . LEU A 1 1005 ? -13.887 7.598 -10.067 1.00 97.00 1005 LEU A O 1
ATOM 7915 N N . LYS A 1 1006 ? -15.970 8.284 -10.553 1.00 97.56 1006 LYS A N 1
ATOM 7916 C CA . LYS A 1 1006 ? -15.782 8.348 -12.002 1.00 97.56 1006 LYS A CA 1
ATOM 7917 C C . LYS A 1 1006 ? -14.964 9.603 -12.315 1.00 97.56 1006 LYS A C 1
ATOM 7919 O O . LYS A 1 1006 ? -15.243 10.674 -11.789 1.00 97.56 1006 LYS A O 1
ATOM 7924 N N . VAL A 1 1007 ? -13.933 9.476 -13.147 1.00 98.00 1007 VAL A N 1
ATOM 7925 C CA . VAL A 1 1007 ? -13.044 10.597 -13.496 1.00 98.00 1007 VAL A CA 1
ATOM 7926 C C . VAL A 1 1007 ? -13.198 10.917 -14.969 1.00 98.00 1007 VAL A C 1
ATOM 7928 O O . VAL A 1 1007 ? -12.783 10.116 -15.808 1.00 98.00 1007 VAL A O 1
ATOM 7931 N N . GLU A 1 1008 ? -13.750 12.092 -15.247 1.00 98.19 1008 GLU A N 1
ATOM 7932 C CA . GLU A 1 1008 ? -13.882 12.656 -16.589 1.00 98.19 1008 GLU A CA 1
ATOM 7933 C C . GLU A 1 1008 ? -12.873 13.780 -16.832 1.00 98.19 1008 GLU A C 1
ATOM 7935 O O . GLU A 1 1008 ? -12.080 14.156 -15.959 1.00 98.19 1008 GLU A O 1
ATOM 7940 N N . LYS A 1 1009 ? -12.871 14.291 -18.062 1.00 98.06 1009 LYS A N 1
ATOM 7941 C CA . LYS A 1 1009 ? -11.942 15.310 -18.537 1.00 98.06 1009 LYS A CA 1
ATOM 7942 C C . LYS A 1 1009 ? -12.658 16.560 -19.017 1.00 98.06 1009 LYS A C 1
ATOM 7944 O O . LYS A 1 1009 ? -13.698 16.469 -19.655 1.00 98.06 1009 LYS A O 1
ATOM 7949 N N . TYR A 1 1010 ? -12.029 17.700 -18.757 1.00 98.38 1010 TYR A N 1
ATOM 7950 C CA . TYR A 1 1010 ? -12.304 18.962 -19.435 1.00 98.38 1010 TYR A CA 1
ATOM 7951 C C . TYR A 1 1010 ? -11.009 19.497 -20.070 1.00 98.38 1010 TYR A C 1
ATOM 7953 O O . TYR A 1 1010 ? -9.898 19.124 -19.657 1.00 98.38 1010 TYR A O 1
ATOM 7961 N N . ARG A 1 1011 ? -11.138 20.307 -21.121 1.00 98.31 1011 ARG A N 1
ATOM 7962 C CA . ARG A 1 1011 ? -10.031 20.972 -21.821 1.00 98.31 1011 ARG A CA 1
ATOM 7963 C C . ARG A 1 1011 ? -9.361 22.017 -20.934 1.00 98.31 1011 ARG A C 1
ATOM 7965 O O . ARG A 1 1011 ? -9.987 22.585 -20.048 1.00 98.31 1011 ARG A O 1
ATOM 7972 N N . TYR A 1 1012 ? -8.059 22.217 -21.124 1.00 97.81 1012 TYR A N 1
ATOM 7973 C CA . TYR A 1 1012 ? -7.291 23.149 -20.293 1.00 97.81 1012 TYR A CA 1
ATOM 7974 C C . TYR A 1 1012 ? -6.041 23.672 -20.993 1.00 97.81 1012 TYR A C 1
ATOM 7976 O O . TYR A 1 1012 ? -5.809 24.871 -21.011 1.00 97.81 1012 TYR A O 1
ATOM 7984 N N . TYR A 1 1013 ? -5.233 22.794 -21.588 1.00 95.00 1013 TYR A N 1
ATOM 7985 C CA . TYR A 1 1013 ? -3.995 23.186 -22.262 1.00 95.00 1013 TYR A CA 1
ATOM 7986 C C . TYR A 1 1013 ? -4.108 23.009 -23.772 1.00 95.00 1013 TYR A C 1
ATOM 7988 O O . TYR A 1 1013 ? -4.261 21.885 -24.261 1.00 95.00 1013 TYR A O 1
ATOM 7996 N N . ASN A 1 1014 ? -3.974 24.113 -24.501 1.00 93.38 1014 ASN A N 1
ATOM 7997 C CA . ASN A 1 1014 ? -3.871 24.100 -25.950 1.00 93.38 1014 ASN A CA 1
ATOM 7998 C C . ASN A 1 1014 ? -2.397 23.884 -26.344 1.00 93.38 1014 ASN A C 1
ATOM 8000 O O . ASN A 1 1014 ? -1.508 24.618 -25.917 1.00 93.38 1014 ASN A O 1
ATOM 8004 N N . LYS A 1 1015 ? -2.128 22.852 -27.152 1.00 88.94 1015 LYS A N 1
ATOM 8005 C CA . LYS A 1 1015 ? -0.769 22.506 -27.604 1.00 88.94 1015 LYS A CA 1
ATOM 8006 C C . LYS A 1 1015 ? -0.226 23.445 -28.675 1.00 88.94 1015 LYS A C 1
ATOM 8008 O O . LYS A 1 1015 ? 0.988 23.591 -28.762 1.00 88.94 1015 LYS A O 1
ATOM 8013 N N . ASP A 1 1016 ? -1.111 24.043 -29.462 1.00 88.44 1016 ASP A N 1
ATOM 8014 C CA . ASP A 1 1016 ? -0.765 24.848 -30.630 1.00 88.44 1016 ASP A CA 1
ATOM 8015 C C . ASP A 1 1016 ? -0.455 26.298 -30.222 1.00 88.44 1016 ASP A C 1
ATOM 8017 O O . ASP A 1 1016 ? 0.363 26.956 -30.857 1.00 88.44 1016 ASP A O 1
ATOM 8021 N N . THR A 1 1017 ? -1.048 26.772 -29.116 1.00 90.12 1017 THR A N 1
ATOM 8022 C CA . THR A 1 1017 ? -0.736 28.073 -28.489 1.00 90.12 1017 THR A CA 1
ATOM 8023 C C . THR A 1 1017 ? 0.159 27.971 -27.249 1.00 90.12 1017 THR A C 1
ATOM 8025 O O . THR A 1 1017 ? 0.601 28.995 -26.737 1.00 90.12 1017 THR A O 1
ATOM 8028 N N . ILE A 1 1018 ? 0.416 26.758 -26.734 1.00 90.44 1018 ILE A N 1
ATOM 8029 C CA . ILE A 1 1018 ? 1.196 26.491 -25.502 1.00 90.44 1018 ILE A CA 1
ATOM 8030 C C . ILE A 1 1018 ? 0.580 27.189 -24.252 1.00 90.44 1018 ILE A C 1
ATOM 8032 O O . ILE A 1 1018 ? 1.224 27.378 -23.215 1.00 90.44 1018 ILE A O 1
ATOM 8036 N N . GLY A 1 1019 ? -0.708 27.545 -24.337 1.00 92.31 1019 GLY A N 1
ATOM 8037 C CA . GLY A 1 1019 ? -1.454 28.336 -23.355 1.00 92.31 1019 GLY A CA 1
ATOM 8038 C C . GLY A 1 1019 ? -2.766 27.687 -22.903 1.00 92.31 1019 GLY A C 1
ATOM 8039 O O . GLY A 1 1019 ? -2.966 26.475 -23.028 1.00 92.31 1019 GLY A O 1
ATOM 8040 N N . LEU A 1 1020 ? -3.663 28.502 -22.336 1.00 95.44 1020 LEU A N 1
ATOM 8041 C CA . LEU A 1 1020 ? -4.944 28.045 -21.791 1.00 95.44 1020 LEU A CA 1
ATOM 8042 C C . LEU A 1 1020 ? -5.974 27.870 -22.919 1.00 95.44 1020 LEU A C 1
ATOM 8044 O O . LEU A 1 1020 ? -6.279 28.820 -23.636 1.00 95.44 1020 LEU A O 1
ATOM 8048 N N . ASP A 1 1021 ? -6.559 26.678 -23.037 1.00 97.44 1021 ASP A N 1
ATOM 8049 C CA . ASP A 1 1021 ? -7.771 26.431 -23.829 1.00 97.44 1021 ASP A CA 1
ATOM 8050 C C . ASP A 1 1021 ? -8.993 26.943 -23.048 1.00 97.44 1021 ASP A C 1
ATOM 8052 O O . ASP A 1 1021 ? -9.771 26.170 -22.491 1.00 97.44 1021 ASP A O 1
ATOM 8056 N N . PHE A 1 1022 ? -9.090 28.268 -22.910 1.00 97.94 1022 PHE A N 1
ATOM 8057 C CA . PHE A 1 1022 ? -10.095 28.922 -22.072 1.00 97.94 1022 PHE A CA 1
ATOM 8058 C C . PHE A 1 1022 ? -11.519 28.688 -22.590 1.00 97.94 1022 PHE A C 1
ATOM 8060 O O . PHE A 1 1022 ? -12.389 28.260 -21.832 1.00 97.94 1022 PHE A O 1
ATOM 8067 N N . ASP A 1 1023 ? -11.744 28.900 -23.888 1.00 97.50 1023 ASP A N 1
ATOM 8068 C CA . ASP A 1 1023 ? -13.057 28.695 -24.504 1.00 97.50 1023 ASP A CA 1
ATOM 8069 C C . ASP A 1 1023 ? -13.458 27.216 -24.465 1.00 97.50 1023 ASP A C 1
ATOM 8071 O O . ASP A 1 1023 ? -14.616 26.891 -24.194 1.00 97.50 1023 ASP A O 1
ATOM 8075 N N . GLY A 1 1024 ? -12.500 26.300 -24.656 1.00 97.88 1024 GLY A N 1
ATOM 8076 C CA . GLY A 1 1024 ? -12.732 24.872 -24.492 1.00 97.88 1024 GLY A CA 1
ATOM 8077 C C . GLY A 1 1024 ? -13.050 24.474 -23.053 1.00 97.88 1024 GLY A C 1
ATOM 8078 O O . GLY A 1 1024 ? -13.980 23.698 -22.836 1.00 97.88 1024 GLY A O 1
ATOM 8079 N N . MET A 1 1025 ? -12.345 25.043 -22.071 1.00 98.25 1025 MET A N 1
ATOM 8080 C CA . MET A 1 1025 ? -12.616 24.848 -20.646 1.00 98.25 1025 MET A CA 1
ATOM 8081 C C . MET A 1 1025 ? -14.029 25.318 -20.273 1.00 98.25 1025 MET A C 1
ATOM 8083 O O . MET A 1 1025 ? -14.775 24.564 -19.653 1.00 98.25 1025 MET A O 1
ATOM 8087 N N . VAL A 1 1026 ? -14.422 26.535 -20.663 1.00 98.56 1026 VAL A N 1
ATOM 8088 C CA . VAL A 1 1026 ? -15.748 27.093 -20.344 1.00 98.56 1026 VAL A CA 1
ATOM 8089 C C . VAL A 1 1026 ? -16.866 26.340 -21.075 1.00 98.56 1026 VAL A C 1
ATOM 8091 O O . VAL A 1 1026 ? -17.915 26.086 -20.479 1.00 98.56 1026 VAL A O 1
ATOM 8094 N N . ALA A 1 1027 ? -16.645 25.926 -22.327 1.00 98.38 1027 ALA A N 1
ATOM 8095 C CA . ALA A 1 1027 ? -17.593 25.095 -23.066 1.00 98.38 1027 ALA A CA 1
ATOM 8096 C C . ALA A 1 1027 ? -17.781 23.710 -22.423 1.00 98.38 1027 ALA A C 1
ATOM 8098 O O . ALA A 1 1027 ? -18.916 23.257 -22.291 1.00 98.38 1027 ALA A O 1
ATOM 8099 N N . ASP A 1 1028 ? -16.700 23.058 -21.979 1.00 98.56 1028 ASP A N 1
ATOM 8100 C CA . ASP A 1 1028 ? -16.772 21.752 -21.309 1.00 98.56 1028 ASP A CA 1
ATOM 8101 C C . ASP A 1 1028 ? -17.435 21.845 -19.926 1.00 98.56 1028 ASP A C 1
ATOM 8103 O O . ASP A 1 1028 ? -18.176 20.939 -19.551 1.00 98.56 1028 ASP A O 1
ATOM 8107 N N . ILE A 1 1029 ? -17.225 22.946 -19.191 1.00 98.50 1029 ILE A N 1
ATOM 8108 C CA . ILE A 1 1029 ? -17.941 23.226 -17.936 1.00 98.50 1029 ILE A CA 1
ATOM 8109 C C . ILE A 1 1029 ? -19.444 23.360 -18.213 1.00 98.50 1029 ILE A C 1
ATOM 8111 O O . ILE A 1 1029 ? -20.235 22.625 -17.634 1.00 98.50 1029 ILE A O 1
ATOM 8115 N N . LYS A 1 1030 ? -19.852 24.226 -19.152 1.00 97.88 1030 LYS A N 1
ATOM 8116 C CA . LYS A 1 1030 ? -21.274 24.437 -19.496 1.00 97.88 1030 LYS A CA 1
ATOM 8117 C C . LYS A 1 1030 ? -21.961 23.207 -20.103 1.00 97.88 1030 LYS A C 1
ATOM 8119 O O . LYS A 1 1030 ? -23.184 23.111 -20.049 1.00 97.88 1030 LYS A O 1
ATOM 8124 N N . ALA A 1 1031 ? -21.201 22.283 -20.692 1.00 97.81 1031 ALA A N 1
ATOM 8125 C CA . ALA A 1 1031 ? -21.711 21.027 -21.240 1.00 97.81 1031 ALA A CA 1
ATOM 8126 C C . ALA A 1 1031 ? -21.798 19.885 -20.207 1.00 97.81 1031 ALA A C 1
ATOM 8128 O O . ALA A 1 1031 ? -22.366 18.833 -20.513 1.00 97.81 1031 ALA A O 1
ATOM 8129 N N . ALA A 1 1032 ? -21.238 20.050 -19.003 1.00 97.12 1032 ALA A N 1
ATOM 8130 C CA . ALA A 1 1032 ? -21.284 19.023 -17.969 1.00 97.12 1032 ALA A CA 1
ATOM 8131 C C . ALA A 1 1032 ? -22.692 18.899 -17.345 1.00 97.12 1032 ALA A C 1
ATOM 8133 O O . ALA A 1 1032 ? -23.417 19.890 -17.226 1.00 97.12 1032 ALA A O 1
ATOM 8134 N N . PRO A 1 1033 ? -23.111 17.698 -16.897 1.00 96.62 1033 PRO A N 1
ATOM 8135 C CA . PRO A 1 1033 ? -24.389 17.521 -16.213 1.00 96.62 1033 PRO A CA 1
ATOM 8136 C C . PRO A 1 1033 ? -24.511 18.430 -14.984 1.00 96.62 1033 PRO A C 1
ATOM 8138 O O . PRO A 1 1033 ? -23.582 18.502 -14.172 1.00 96.62 1033 PRO A O 1
ATOM 8141 N N . LYS A 1 1034 ? -25.664 19.094 -14.820 1.00 95.75 1034 LYS A N 1
ATOM 8142 C CA . LYS A 1 1034 ? -25.943 19.972 -13.672 1.00 95.75 1034 LYS A CA 1
ATOM 8143 C C . LYS A 1 1034 ? -25.621 19.250 -12.351 1.00 95.75 1034 LYS A C 1
ATOM 8145 O O . LYS A 1 1034 ? -26.028 18.104 -12.171 1.00 95.75 1034 LYS A O 1
ATOM 8150 N N . GLY A 1 1035 ? -24.885 19.897 -11.445 1.00 95.12 1035 GLY A N 1
ATOM 8151 C CA . GLY A 1 1035 ? -24.433 19.269 -10.192 1.00 95.12 1035 GLY A CA 1
ATOM 8152 C C . GLY A 1 1035 ? -23.154 18.419 -10.280 1.00 95.12 1035 GLY A C 1
ATOM 8153 O O . GLY A 1 1035 ? -22.807 17.761 -9.302 1.00 95.12 1035 GLY A O 1
ATOM 8154 N N . SER A 1 1036 ? -22.438 18.408 -11.411 1.00 96.81 1036 SER A N 1
ATOM 8155 C CA . SER A 1 1036 ? -21.118 17.755 -11.531 1.00 96.81 1036 SER A CA 1
ATOM 8156 C C . SER A 1 1036 ? -20.063 18.317 -10.565 1.00 96.81 1036 SER A C 1
ATOM 8158 O O . SER A 1 1036 ? -20.133 19.477 -10.158 1.00 96.81 1036 SER A O 1
ATOM 8160 N N . MET A 1 1037 ? -19.045 17.512 -10.234 1.00 98.38 1037 MET A N 1
ATOM 8161 C CA . MET A 1 1037 ? -17.883 17.951 -9.447 1.00 98.38 1037 MET A CA 1
ATOM 8162 C C . MET A 1 1037 ? -16.709 18.349 -10.354 1.00 98.38 1037 MET A C 1
ATOM 8164 O O . MET A 1 1037 ? -16.386 17.620 -11.290 1.00 98.38 1037 MET A O 1
ATOM 8168 N N . PHE A 1 1038 ? -16.003 19.436 -10.038 1.00 98.62 1038 PHE A N 1
ATOM 8169 C CA . PHE A 1 1038 ? -14.799 19.887 -10.749 1.00 98.62 1038 PHE A CA 1
ATOM 8170 C C . PHE A 1 1038 ? -13.588 20.001 -9.818 1.00 98.62 1038 PHE A C 1
ATOM 8172 O O . PHE A 1 1038 ? -13.666 20.594 -8.741 1.00 98.62 1038 PHE A O 1
ATOM 8179 N N . LEU A 1 1039 ? -12.449 19.462 -10.261 1.00 98.75 1039 LEU A N 1
ATOM 8180 C CA . LEU A 1 1039 ? -11.145 19.660 -9.631 1.00 98.75 1039 LEU A CA 1
ATOM 8181 C C . LEU A 1 1039 ? -10.425 20.847 -10.276 1.00 98.75 1039 LEU A C 1
ATOM 8183 O O . LEU A 1 1039 ? -10.035 20.766 -11.440 1.00 98.75 1039 LEU A O 1
ATOM 8187 N N . LEU A 1 1040 ? -10.172 21.901 -9.505 1.00 98.69 1040 LEU A N 1
ATOM 8188 C CA . LEU A 1 1040 ? -9.470 23.103 -9.958 1.00 98.69 1040 LEU A CA 1
ATOM 8189 C C . LEU A 1 1040 ? -8.110 23.217 -9.248 1.00 98.69 1040 LEU A C 1
ATOM 8191 O O . LEU A 1 1040 ? -7.992 22.910 -8.064 1.00 98.69 1040 LEU A O 1
ATOM 8195 N N . HIS A 1 1041 ? -7.063 23.656 -9.948 1.00 98.44 1041 HIS A N 1
ATOM 8196 C CA . HIS A 1 1041 ? -5.784 24.003 -9.307 1.00 98.44 1041 HIS A CA 1
ATOM 8197 C C . HIS A 1 1041 ? -5.859 25.475 -8.913 1.00 98.44 1041 HIS A C 1
ATOM 8199 O O . HIS A 1 1041 ? -6.200 26.302 -9.752 1.00 98.44 1041 HIS A O 1
ATOM 8205 N N . ALA A 1 1042 ? -5.571 25.810 -7.655 1.00 97.19 1042 ALA A N 1
ATOM 8206 C CA . ALA A 1 1042 ? -5.702 27.188 -7.177 1.00 97.19 1042 ALA A CA 1
ATOM 8207 C C . ALA A 1 1042 ? -4.652 28.143 -7.784 1.00 97.19 1042 ALA A C 1
ATOM 8209 O O . ALA A 1 1042 ? -4.938 29.325 -7.964 1.00 97.19 1042 ALA A O 1
ATOM 8210 N N . CYS A 1 1043 ? -3.453 27.625 -8.074 1.00 96.00 1043 CYS A N 1
ATOM 8211 C CA . CYS A 1 1043 ? -2.328 28.313 -8.715 1.00 96.00 1043 CYS A CA 1
ATOM 8212 C C . CYS A 1 1043 ? -1.234 27.307 -9.133 1.00 96.00 1043 CYS A C 1
ATOM 8214 O O . CYS A 1 1043 ? -1.176 26.189 -8.605 1.00 96.00 1043 CYS A O 1
ATOM 8216 N N . ALA A 1 1044 ? -0.347 27.728 -10.039 1.00 94.31 1044 ALA A N 1
ATOM 8217 C CA . ALA A 1 1044 ? 0.762 26.970 -10.619 1.00 94.31 1044 ALA A CA 1
ATOM 8218 C C . ALA A 1 1044 ? 0.360 25.564 -11.100 1.00 94.31 1044 ALA A C 1
ATOM 8220 O O . ALA A 1 1044 ? 0.927 24.559 -10.651 1.00 94.31 1044 ALA A O 1
ATOM 8221 N N . HIS A 1 1045 ? -0.619 25.496 -12.011 1.00 95.88 1045 HIS A N 1
ATOM 8222 C CA . HIS A 1 1045 ? -1.213 24.250 -12.489 1.00 95.88 1045 HIS A CA 1
ATOM 8223 C C . HIS A 1 1045 ? -0.156 23.205 -12.866 1.00 95.88 1045 HIS A C 1
ATOM 8225 O O . HIS A 1 1045 ? 0.647 23.367 -13.790 1.00 95.88 1045 HIS A O 1
ATOM 8231 N N . ASN A 1 1046 ? -0.179 22.076 -12.162 1.00 92.00 1046 ASN A N 1
ATOM 8232 C CA . ASN A 1 1046 ? 0.722 20.962 -12.413 1.00 92.00 1046 ASN A CA 1
ATOM 8233 C C . ASN A 1 1046 ? 0.061 20.025 -13.443 1.00 92.00 1046 ASN A C 1
ATOM 8235 O O . ASN A 1 1046 ? -1.009 19.487 -13.150 1.00 92.00 1046 ASN A O 1
ATOM 8239 N N . PRO A 1 1047 ? 0.660 19.784 -14.627 1.00 90.38 1047 PRO A N 1
ATOM 8240 C CA . PRO A 1 1047 ? 2.080 19.986 -14.933 1.00 90.38 1047 PRO A CA 1
ATOM 8241 C C . PRO A 1 1047 ? 2.436 21.232 -15.769 1.00 90.38 1047 PRO A C 1
ATOM 8243 O O . PRO A 1 1047 ? 3.622 21.420 -16.032 1.00 90.38 1047 PRO A O 1
ATOM 8246 N N . THR A 1 1048 ? 1.471 22.020 -16.255 1.00 91.88 1048 THR A N 1
ATOM 8247 C CA . THR A 1 1048 ? 1.700 22.965 -17.370 1.00 91.88 1048 THR A CA 1
ATOM 8248 C C . THR A 1 1048 ? 2.362 24.289 -16.999 1.00 91.88 1048 THR A C 1
ATOM 8250 O O . THR A 1 1048 ? 3.037 24.869 -17.843 1.00 91.88 1048 THR A O 1
ATOM 8253 N N . GLY A 1 1049 ? 2.149 24.779 -15.776 1.00 91.56 1049 GLY A N 1
ATOM 8254 C CA . GLY A 1 1049 ? 2.455 26.159 -15.392 1.00 91.56 1049 GLY A CA 1
ATOM 8255 C C . GLY A 1 1049 ? 1.517 27.203 -16.016 1.00 91.56 1049 GLY A C 1
ATOM 8256 O O . GLY A 1 1049 ? 1.702 28.390 -15.795 1.00 91.56 1049 GLY A O 1
ATOM 8257 N N . VAL A 1 1050 ? 0.514 26.798 -16.795 1.00 94.31 1050 VAL A N 1
ATOM 8258 C CA . VAL A 1 1050 ? -0.493 27.710 -17.360 1.00 94.31 1050 VAL A CA 1
ATOM 8259 C C . VAL A 1 1050 ? -1.621 27.864 -16.343 1.00 94.31 1050 VAL A C 1
ATOM 8261 O O . VAL A 1 1050 ? -2.284 26.872 -16.064 1.00 94.31 1050 VAL A O 1
ATOM 8264 N N . ASP A 1 1051 ? -1.852 29.077 -15.838 1.00 94.50 1051 ASP A N 1
ATOM 8265 C CA . ASP A 1 1051 ? -2.958 29.418 -14.929 1.00 94.50 1051 ASP A CA 1
ATOM 8266 C C . ASP A 1 1051 ? -3.942 30.400 -15.609 1.00 94.50 1051 ASP A C 1
ATOM 8268 O O . ASP A 1 1051 ? -3.509 31.199 -16.443 1.00 94.50 1051 ASP A O 1
ATOM 8272 N N . PRO A 1 1052 ? -5.241 30.419 -15.242 1.00 96.56 1052 PRO A N 1
ATOM 8273 C CA . PRO A 1 1052 ? -6.175 31.455 -15.683 1.00 96.56 1052 PRO A CA 1
ATOM 8274 C C . PRO A 1 1052 ? -5.888 32.822 -15.043 1.00 96.56 1052 PRO A C 1
ATOM 8276 O O . PRO A 1 1052 ? -5.477 32.905 -13.880 1.00 96.56 1052 PRO A O 1
ATOM 8279 N N . THR A 1 1053 ? -6.178 33.905 -15.772 1.00 95.69 1053 THR A N 1
ATOM 8280 C CA . THR A 1 1053 ? -6.181 35.271 -15.213 1.00 95.69 1053 THR A CA 1
ATOM 8281 C C . THR A 1 1053 ? -7.315 35.460 -14.197 1.00 95.69 1053 THR A C 1
ATOM 8283 O O . THR A 1 1053 ? -8.208 34.617 -14.077 1.00 95.69 1053 THR A O 1
ATOM 8286 N N . GLN A 1 1054 ? -7.324 36.576 -13.457 1.00 95.75 1054 GLN A N 1
ATOM 8287 C CA . GLN A 1 1054 ? -8.412 36.849 -12.510 1.00 95.75 1054 GLN A CA 1
ATOM 8288 C C . GLN A 1 1054 ? -9.762 36.943 -13.229 1.00 95.75 1054 GLN A C 1
ATOM 8290 O O . GLN A 1 1054 ? -10.724 36.332 -12.789 1.00 95.75 1054 GLN A O 1
ATOM 8295 N N . GLU A 1 1055 ? -9.816 37.613 -14.375 1.00 97.50 1055 GLU A N 1
ATOM 8296 C CA . GLU A 1 1055 ? -11.005 37.781 -15.218 1.00 97.50 1055 GLU A CA 1
ATOM 8297 C C . GLU A 1 1055 ? -11.505 36.426 -15.744 1.00 97.50 1055 GLU A C 1
ATOM 8299 O O . GLU A 1 1055 ? -12.702 36.136 -15.708 1.00 97.50 1055 GLU A O 1
ATOM 8304 N N . GLN A 1 1056 ? -10.582 35.549 -16.153 1.00 98.19 1056 GLN A N 1
ATOM 8305 C CA . GLN A 1 1056 ? -10.906 34.179 -16.548 1.00 98.19 1056 GLN A CA 1
ATOM 8306 C C . GLN A 1 1056 ? -11.449 33.359 -15.369 1.00 98.19 1056 GLN A C 1
ATOM 8308 O O . GLN A 1 1056 ? -12.429 32.639 -15.543 1.00 98.19 1056 GLN A O 1
ATOM 8313 N N . TRP A 1 1057 ? -10.898 33.502 -14.158 1.00 98.56 1057 TRP A N 1
ATOM 8314 C CA . TRP A 1 1057 ? -11.455 32.869 -12.955 1.00 98.56 1057 TRP A CA 1
ATOM 8315 C C . TRP A 1 1057 ? -12.883 33.333 -12.637 1.00 98.56 1057 TRP A C 1
ATOM 8317 O O . TRP A 1 1057 ? -13.683 32.511 -12.195 1.00 98.56 1057 TRP A O 1
ATOM 8327 N N . GLN A 1 1058 ? -13.233 34.597 -12.902 1.00 98.56 1058 GLN A N 1
ATOM 8328 C CA . GLN A 1 1058 ? -14.605 35.106 -12.732 1.00 98.56 1058 GLN A CA 1
ATOM 8329 C C . GLN A 1 1058 ? -15.572 34.448 -13.731 1.00 98.56 1058 GLN A C 1
ATOM 8331 O O . GLN A 1 1058 ? -16.664 34.028 -13.357 1.00 98.56 1058 GLN A O 1
ATOM 8336 N N . ALA A 1 1059 ? -15.157 34.285 -14.990 1.00 98.31 1059 ALA A N 1
ATOM 8337 C CA . ALA A 1 1059 ? -15.952 33.591 -16.004 1.00 98.31 1059 ALA A CA 1
ATOM 8338 C C . ALA A 1 1059 ? -16.077 32.075 -15.741 1.00 98.31 1059 ALA A C 1
ATOM 8340 O O . ALA A 1 1059 ? -17.136 31.491 -15.978 1.00 98.31 1059 ALA A O 1
ATOM 8341 N N . ILE A 1 1060 ? -15.026 31.441 -15.208 1.00 98.75 1060 ILE A N 1
ATOM 8342 C CA . ILE A 1 1060 ? -15.049 30.040 -14.761 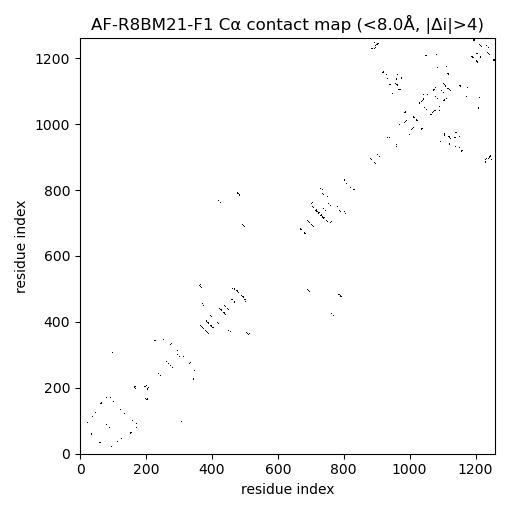1.00 98.75 1060 ILE A CA 1
ATOM 8343 C C . ILE A 1 1060 ? -16.001 29.878 -13.564 1.00 98.75 1060 ILE A C 1
ATOM 8345 O O . ILE A 1 1060 ? -16.801 28.947 -13.560 1.00 98.75 1060 ILE A O 1
ATOM 8349 N N . GLU A 1 1061 ? -15.971 30.787 -12.580 1.00 98.56 1061 GLU A N 1
ATOM 8350 C CA . GLU A 1 1061 ? -16.918 30.805 -11.452 1.00 98.56 1061 GLU A CA 1
ATOM 8351 C C . GLU A 1 1061 ? -18.364 30.933 -11.937 1.00 98.56 1061 GLU A C 1
ATOM 8353 O O . GLU A 1 1061 ? -19.211 30.136 -11.535 1.00 98.56 1061 GLU A O 1
ATOM 8358 N N . ALA A 1 1062 ? -18.632 31.865 -12.855 1.00 98.50 1062 ALA A N 1
ATOM 8359 C CA . ALA A 1 1062 ? -19.958 32.058 -13.430 1.00 98.50 1062 ALA A CA 1
ATOM 8360 C C . ALA A 1 1062 ? -20.472 30.797 -14.150 1.00 98.50 1062 ALA A C 1
ATOM 8362 O O . ALA A 1 1062 ? -21.616 30.402 -13.937 1.00 98.50 1062 ALA A O 1
ATOM 8363 N N . ALA A 1 1063 ? -19.628 30.120 -14.939 1.00 98.44 1063 ALA A N 1
ATOM 8364 C CA . ALA A 1 1063 ? -19.989 28.871 -15.617 1.00 98.44 1063 ALA A CA 1
ATOM 8365 C C . ALA A 1 1063 ? -20.220 27.703 -14.635 1.00 98.44 1063 ALA A C 1
ATOM 8367 O O . ALA A 1 1063 ? -21.187 26.956 -14.779 1.00 98.44 1063 ALA A O 1
ATOM 8368 N N . ILE A 1 1064 ? -19.378 27.576 -13.603 1.00 98.62 1064 ILE A N 1
ATOM 8369 C CA . ILE A 1 1064 ? -19.553 26.610 -12.505 1.00 98.62 1064 ILE A CA 1
ATOM 8370 C C . ILE A 1 1064 ? -20.884 26.849 -11.778 1.00 98.62 1064 ILE A C 1
ATOM 8372 O O . ILE A 1 1064 ? -21.603 25.900 -11.473 1.00 98.62 1064 ILE A O 1
ATOM 8376 N N . LYS A 1 1065 ? -21.239 28.112 -11.530 1.00 98.31 1065 LYS A N 1
ATOM 8377 C CA . LYS A 1 1065 ? -22.455 28.516 -10.815 1.00 98.31 1065 LYS A CA 1
ATOM 8378 C C . LYS A 1 1065 ? -23.729 28.368 -11.647 1.00 98.31 1065 LYS A C 1
ATOM 8380 O O . LYS A 1 1065 ? -24.757 27.971 -11.110 1.00 98.31 1065 LYS A O 1
ATOM 8385 N N . GLU A 1 1066 ? -23.658 28.619 -12.951 1.00 97.69 1066 GLU A N 1
ATOM 8386 C CA . GLU A 1 1066 ? -24.726 28.330 -13.919 1.00 97.69 1066 GLU A CA 1
ATOM 8387 C C . GLU A 1 1066 ? -25.038 26.824 -13.980 1.00 97.69 1066 GLU A C 1
ATOM 8389 O O . GLU A 1 1066 ? -26.204 26.428 -13.982 1.00 97.69 1066 GLU A O 1
ATOM 8394 N N . GLY A 1 1067 ? -23.998 25.983 -13.938 1.00 96.62 1067 GLY A N 1
ATOM 8395 C CA . GLY A 1 1067 ? -24.107 24.525 -13.855 1.00 96.62 1067 GLY A CA 1
ATOM 8396 C C . GLY A 1 1067 ? -24.400 23.958 -12.457 1.00 96.62 1067 GLY A C 1
ATOM 8397 O O . GLY A 1 1067 ? -24.586 22.743 -12.331 1.00 96.62 1067 GLY A O 1
ATOM 8398 N N . ASP A 1 1068 ? -24.470 24.799 -11.413 1.00 96.12 1068 ASP A N 1
ATOM 8399 C CA . ASP A 1 1068 ? -24.670 24.386 -10.007 1.00 96.12 1068 ASP A CA 1
ATOM 8400 C C . ASP A 1 1068 ? -23.618 23.342 -9.569 1.00 96.12 1068 ASP A C 1
ATOM 8402 O O . ASP A 1 1068 ? -23.913 22.334 -8.926 1.00 96.12 1068 ASP A O 1
ATOM 8406 N N . HIS A 1 1069 ? -22.386 23.515 -10.055 1.00 97.81 1069 HIS A N 1
ATOM 8407 C CA . HIS A 1 1069 ? -21.307 22.540 -9.954 1.00 97.81 1069 HIS A CA 1
ATOM 8408 C C . HIS A 1 1069 ? -20.532 22.665 -8.640 1.00 97.81 1069 HIS A C 1
ATOM 8410 O O . HIS A 1 1069 ? -20.217 23.759 -8.172 1.00 97.81 1069 HIS A O 1
ATOM 8416 N N . TYR A 1 1070 ? -20.151 21.523 -8.070 1.00 98.12 1070 TYR A N 1
ATOM 8417 C CA . TYR A 1 1070 ? -19.372 21.473 -6.836 1.00 98.12 1070 TYR A CA 1
ATOM 8418 C C . TYR A 1 1070 ? -17.867 21.547 -7.117 1.00 98.12 1070 TYR A C 1
ATOM 8420 O O . TYR A 1 1070 ? -17.365 20.898 -8.034 1.00 98.12 1070 TYR A O 1
ATOM 8428 N N . VAL A 1 1071 ? -17.120 22.293 -6.300 1.00 98.25 1071 VAL A N 1
ATOM 8429 C CA . VAL A 1 1071 ? -15.699 22.583 -6.548 1.00 98.25 1071 VAL A CA 1
ATOM 8430 C C . VAL A 1 1071 ? -14.791 21.971 -5.486 1.00 98.25 1071 VAL A C 1
ATOM 8432 O O . VAL A 1 1071 ? -15.002 22.141 -4.284 1.00 98.25 1071 VAL A O 1
ATOM 8435 N N . PHE A 1 1072 ? -13.725 21.312 -5.942 1.00 98.69 1072 PHE A N 1
ATOM 8436 C CA . PHE A 1 1072 ? -12.612 20.846 -5.120 1.00 98.69 1072 PHE A CA 1
ATOM 8437 C C . PHE A 1 1072 ? -11.316 21.513 -5.610 1.00 98.69 1072 PHE A C 1
ATOM 8439 O O . PHE A 1 1072 ? -10.900 21.302 -6.748 1.00 98.69 1072 PHE A O 1
ATOM 8446 N N . PHE A 1 1073 ? -10.667 22.318 -4.768 1.00 98.88 1073 PHE A N 1
ATOM 8447 C CA . PHE A 1 1073 ? -9.373 22.933 -5.081 1.00 98.88 1073 PHE A CA 1
ATOM 8448 C C . PHE A 1 1073 ? -8.183 22.065 -4.631 1.00 98.88 1073 PHE A C 1
ATOM 8450 O O . PHE A 1 1073 ? -8.138 21.638 -3.477 1.00 98.88 1073 PHE A O 1
ATOM 8457 N N . ASP A 1 1074 ? -7.177 21.886 -5.495 1.00 98.69 1074 ASP A N 1
ATOM 8458 C CA . ASP A 1 1074 ? -5.802 21.527 -5.100 1.00 98.69 1074 ASP A CA 1
ATOM 8459 C C . ASP A 1 1074 ? -4.962 22.808 -4.950 1.00 98.69 1074 ASP A C 1
ATOM 8461 O O . ASP A 1 1074 ? -4.894 23.643 -5.856 1.00 98.69 1074 ASP A O 1
ATOM 8465 N N . MET A 1 1075 ? -4.333 22.977 -3.788 1.00 98.25 1075 MET A N 1
ATOM 8466 C CA . MET A 1 1075 ? -3.540 24.142 -3.398 1.00 98.25 1075 MET A CA 1
ATOM 8467 C C . MET A 1 1075 ? -2.184 23.681 -2.846 1.00 98.25 1075 MET A C 1
ATOM 8469 O O . MET A 1 1075 ? -1.893 23.725 -1.646 1.00 98.25 1075 MET A O 1
ATOM 8473 N N . ALA A 1 1076 ? -1.330 23.209 -3.754 1.00 97.06 1076 ALA A N 1
ATOM 8474 C CA . ALA A 1 1076 ? -0.008 22.676 -3.430 1.00 97.06 1076 ALA A CA 1
ATOM 8475 C C . ALA A 1 1076 ? 1.157 23.681 -3.557 1.00 97.06 1076 ALA A C 1
ATOM 8477 O O . ALA A 1 1076 ? 2.290 23.317 -3.223 1.00 97.06 1076 ALA A O 1
ATOM 8478 N N . TYR A 1 1077 ? 0.890 24.903 -4.036 1.00 96.25 1077 TYR A N 1
ATOM 8479 C CA . TYR A 1 1077 ? 1.894 25.908 -4.428 1.00 96.25 1077 TYR A CA 1
ATOM 8480 C C . TYR A 1 1077 ? 1.638 27.320 -3.862 1.00 96.25 1077 TYR A C 1
ATOM 8482 O O . TYR A 1 1077 ? 2.248 28.274 -4.327 1.00 96.25 1077 TYR A O 1
ATOM 8490 N N . GLN A 1 1078 ? 0.781 27.475 -2.846 1.00 97.38 1078 GLN A N 1
ATOM 8491 C CA . GLN A 1 1078 ? 0.414 28.788 -2.291 1.00 97.38 1078 GLN A CA 1
ATOM 8492 C C . GLN A 1 1078 ? 1.637 29.595 -1.802 1.00 97.38 1078 GLN A C 1
ATOM 8494 O O . GLN A 1 1078 ? 2.375 29.135 -0.928 1.00 97.38 1078 GLN A O 1
ATOM 8499 N N . GLY A 1 1079 ? 1.829 30.795 -2.356 1.00 94.25 1079 GLY A N 1
ATOM 8500 C CA . GLY A 1 1079 ? 2.980 31.686 -2.159 1.00 94.25 1079 GLY A CA 1
ATOM 8501 C C . GLY A 1 1079 ? 4.155 31.384 -3.096 1.00 94.25 1079 GLY A C 1
ATOM 8502 O O . GLY A 1 1079 ? 4.969 32.254 -3.385 1.00 94.25 1079 GLY A O 1
ATOM 8503 N N . PHE A 1 1080 ? 4.239 30.156 -3.603 1.00 86.56 1080 PHE A N 1
ATOM 8504 C CA . PHE A 1 1080 ? 5.327 29.660 -4.440 1.00 86.56 1080 PHE A CA 1
ATOM 8505 C C . PHE A 1 1080 ? 5.094 29.925 -5.943 1.00 86.56 1080 PHE A C 1
ATOM 8507 O O . PHE A 1 1080 ? 5.997 29.712 -6.753 1.00 86.56 1080 PHE A O 1
ATOM 8514 N N . ALA A 1 1081 ? 3.894 30.361 -6.338 1.00 88.62 1081 ALA A N 1
ATOM 8515 C CA . ALA A 1 1081 ? 3.556 30.649 -7.727 1.00 88.62 1081 ALA A CA 1
ATOM 8516 C C . ALA A 1 1081 ? 3.921 32.097 -8.095 1.00 88.62 1081 ALA A C 1
ATOM 8518 O O . ALA A 1 1081 ? 4.669 32.304 -9.051 1.00 88.62 1081 ALA A O 1
ATOM 8519 N N . SER A 1 1082 ? 3.462 33.084 -7.312 1.00 91.62 1082 SER A N 1
ATOM 8520 C CA . SER A 1 1082 ? 3.735 34.513 -7.557 1.00 91.62 1082 SER A CA 1
ATOM 8521 C C . SER A 1 1082 ? 4.629 35.207 -6.520 1.00 91.62 1082 SER A C 1
ATOM 8523 O O . SER A 1 1082 ? 4.962 36.379 -6.701 1.00 91.62 1082 SER A O 1
ATOM 8525 N N . GLY A 1 1083 ? 5.018 34.515 -5.444 1.00 93.44 1083 GLY A N 1
ATOM 8526 C CA . GLY A 1 1083 ? 5.708 35.114 -4.295 1.00 93.44 1083 GLY A CA 1
ATOM 8527 C C . GLY A 1 1083 ? 4.769 35.737 -3.250 1.00 93.44 1083 GLY A C 1
ATOM 8528 O O . GLY A 1 1083 ? 5.252 36.338 -2.295 1.00 93.44 1083 GLY A O 1
ATOM 8529 N N . ASP A 1 1084 ? 3.448 35.609 -3.419 1.00 96.25 1084 ASP A N 1
ATOM 8530 C CA . ASP A 1 1084 ? 2.413 36.172 -2.542 1.00 96.25 1084 ASP A CA 1
ATOM 8531 C C . ASP A 1 1084 ? 1.350 35.103 -2.220 1.00 96.25 1084 ASP A C 1
ATOM 8533 O O . ASP A 1 1084 ? 0.666 34.576 -3.101 1.00 96.25 1084 ASP A O 1
ATOM 8537 N N . THR A 1 1085 ? 1.205 34.769 -0.934 1.00 96.06 1085 THR A N 1
ATOM 8538 C CA . THR A 1 1085 ? 0.285 33.727 -0.441 1.00 96.06 1085 THR A CA 1
ATOM 8539 C C . THR A 1 1085 ? -1.195 34.097 -0.558 1.00 96.06 1085 THR A C 1
ATOM 8541 O O . THR A 1 1085 ? -2.042 33.203 -0.534 1.00 96.06 1085 THR A O 1
ATOM 8544 N N . ASN A 1 1086 ? -1.530 35.381 -0.694 1.00 95.44 1086 ASN A N 1
ATOM 8545 C CA . ASN A 1 1086 ? -2.893 35.870 -0.889 1.00 95.44 1086 ASN A CA 1
ATOM 8546 C C . ASN A 1 1086 ? -3.266 35.877 -2.370 1.00 95.44 1086 ASN A C 1
ATOM 8548 O O . ASN A 1 1086 ? -4.346 35.402 -2.724 1.00 95.44 1086 ASN A O 1
ATOM 8552 N N . LYS A 1 1087 ? -2.362 36.355 -3.237 1.00 95.75 1087 LYS A N 1
ATOM 8553 C CA . LYS A 1 1087 ? -2.547 36.308 -4.696 1.00 95.75 1087 LYS A CA 1
ATOM 8554 C C . LYS A 1 1087 ? -2.690 34.866 -5.187 1.00 95.75 1087 LYS A C 1
ATOM 8556 O O . LYS A 1 1087 ? -3.624 34.562 -5.924 1.00 95.75 1087 LYS A O 1
ATOM 8561 N N . ASP A 1 1088 ? -1.849 33.965 -4.684 1.00 97.12 1088 ASP A N 1
ATOM 8562 C CA . ASP A 1 1088 ? -1.882 32.529 -4.996 1.00 97.12 1088 ASP A CA 1
ATOM 8563 C C . ASP A 1 1088 ? -3.100 31.787 -4.398 1.00 97.12 1088 ASP A C 1
ATOM 8565 O O . ASP A 1 1088 ? -3.294 30.599 -4.660 1.00 97.12 1088 ASP A O 1
ATOM 8569 N N . ALA A 1 1089 ? -3.925 32.468 -3.593 1.00 97.81 1089 ALA A N 1
ATOM 8570 C CA . ALA A 1 1089 ? -5.184 31.960 -3.047 1.00 97.81 1089 ALA A CA 1
ATOM 8571 C C . ALA A 1 1089 ? -6.435 32.617 -3.668 1.00 97.81 1089 ALA A C 1
ATOM 8573 O O . ALA A 1 1089 ? -7.551 32.311 -3.239 1.00 97.81 1089 ALA A O 1
ATOM 8574 N N . TYR A 1 1090 ? -6.273 33.491 -4.675 1.00 98.06 1090 TYR A N 1
ATOM 8575 C CA . TYR A 1 1090 ? -7.362 34.275 -5.274 1.00 98.06 1090 TYR A CA 1
ATOM 8576 C C . TYR A 1 1090 ? -8.568 33.418 -5.679 1.00 98.06 1090 TYR A C 1
ATOM 8578 O O . TYR A 1 1090 ? -9.678 33.699 -5.236 1.00 98.06 1090 TYR A O 1
ATOM 8586 N N . ALA A 1 1091 ? -8.356 32.349 -6.456 1.00 98.06 1091 ALA A N 1
ATOM 8587 C CA . ALA A 1 1091 ? -9.443 31.521 -6.983 1.00 98.06 1091 ALA A CA 1
ATOM 8588 C C . ALA A 1 1091 ? -10.305 30.902 -5.865 1.00 98.06 1091 ALA A C 1
ATOM 8590 O O . ALA A 1 1091 ? -11.525 31.039 -5.875 1.00 98.06 1091 ALA A O 1
ATOM 8591 N N . LEU A 1 1092 ? -9.678 30.306 -4.842 1.00 98.44 1092 LEU A N 1
ATOM 8592 C CA . LEU A 1 1092 ? -10.389 29.756 -3.682 1.00 98.44 1092 LEU A CA 1
ATOM 8593 C C . LEU A 1 1092 ? -11.221 30.832 -2.968 1.00 98.44 1092 LEU A C 1
ATOM 8595 O O . LEU A 1 1092 ? -12.394 30.614 -2.662 1.00 98.44 1092 LEU A O 1
ATOM 8599 N N . ARG A 1 1093 ? -10.607 31.986 -2.683 1.00 98.12 1093 ARG A N 1
ATOM 8600 C CA . ARG A 1 1093 ? -11.240 33.060 -1.907 1.00 98.12 1093 ARG A CA 1
ATOM 8601 C C . ARG A 1 1093 ? -12.378 33.726 -2.684 1.00 98.12 1093 ARG A C 1
ATOM 8603 O O . ARG A 1 1093 ? -13.427 33.967 -2.096 1.00 98.12 1093 ARG A O 1
ATOM 8610 N N . TYR A 1 1094 ? -12.218 33.929 -3.993 1.00 98.19 1094 TYR A N 1
ATOM 8611 C CA . TYR A 1 1094 ? -13.260 34.459 -4.877 1.00 98.19 1094 TYR A CA 1
ATOM 8612 C C . TYR A 1 1094 ? -14.480 33.531 -4.942 1.00 98.19 1094 TYR A C 1
ATOM 8614 O O . TYR A 1 1094 ? -15.608 33.986 -4.783 1.00 98.19 1094 TYR A O 1
ATOM 8622 N N . PHE A 1 1095 ? -14.281 32.218 -5.097 1.00 98.44 1095 PHE A N 1
ATOM 8623 C CA . PHE A 1 1095 ? -15.399 31.268 -5.118 1.00 98.44 1095 PHE A CA 1
ATOM 8624 C C . PHE A 1 1095 ? -16.163 31.282 -3.780 1.00 98.44 1095 PHE A C 1
ATOM 8626 O O . PHE A 1 1095 ? -17.393 31.319 -3.771 1.00 98.44 1095 PHE A O 1
ATOM 8633 N N . VAL A 1 1096 ? -15.459 31.342 -2.643 1.00 97.81 1096 VAL A N 1
ATOM 8634 C CA . VAL A 1 1096 ? -16.095 31.491 -1.320 1.00 97.81 1096 VAL A CA 1
ATOM 8635 C C . VAL A 1 1096 ? -16.849 32.824 -1.188 1.00 97.81 1096 VAL A C 1
ATOM 8637 O O . VAL A 1 1096 ? -17.954 32.839 -0.648 1.00 97.81 1096 VAL A O 1
ATOM 8640 N N . GLU A 1 1097 ? -16.311 33.926 -1.720 1.00 96.62 1097 GLU A N 1
ATOM 8641 C CA . GLU A 1 1097 ? -16.988 35.234 -1.773 1.00 96.62 1097 GLU A CA 1
ATOM 8642 C C . GLU A 1 1097 ? -18.286 35.178 -2.599 1.00 96.62 1097 GLU A C 1
ATOM 8644 O O . GLU A 1 1097 ? -19.304 35.741 -2.198 1.00 96.62 1097 GLU A O 1
ATOM 8649 N N . LYS A 1 1098 ? -18.293 34.446 -3.722 1.00 97.44 1098 LYS A N 1
ATOM 8650 C CA . LYS A 1 1098 ? -19.492 34.252 -4.559 1.00 97.44 1098 LYS A CA 1
ATOM 8651 C C . LYS A 1 1098 ? -20.473 33.209 -4.015 1.00 97.44 1098 LYS A C 1
ATOM 8653 O O . LYS A 1 1098 ? -21.480 32.930 -4.671 1.00 97.44 1098 LYS A O 1
ATOM 8658 N N . GLY A 1 1099 ? -20.240 32.700 -2.805 1.00 95.50 1099 GLY A N 1
ATOM 8659 C CA . GLY A 1 1099 ? -21.163 31.835 -2.069 1.00 95.50 1099 GLY A CA 1
ATOM 8660 C C . GLY A 1 1099 ? -20.962 30.337 -2.292 1.00 95.50 1099 GLY A C 1
ATOM 8661 O O . GLY A 1 1099 ? -21.793 29.557 -1.835 1.00 95.50 1099 GLY A O 1
ATOM 8662 N N . HIS A 1 1100 ? -19.883 29.915 -2.958 1.00 97.44 1100 HIS A N 1
ATOM 8663 C CA . HIS A 1 1100 ? -19.571 28.490 -3.095 1.00 97.44 1100 HIS A CA 1
ATOM 8664 C C . HIS A 1 1100 ? -19.134 27.880 -1.760 1.00 97.44 1100 HIS A C 1
ATOM 8666 O O . HIS A 1 1100 ? -18.522 28.535 -0.912 1.00 97.44 1100 HIS A O 1
ATOM 8672 N N . ASN A 1 1101 ? -19.379 26.576 -1.629 1.00 96.81 1101 ASN A N 1
ATOM 8673 C CA . ASN A 1 1101 ? -19.021 25.755 -0.471 1.00 96.81 1101 ASN A CA 1
ATOM 8674 C C . ASN A 1 1101 ? -17.924 24.718 -0.833 1.00 96.81 1101 ASN A C 1
ATOM 8676 O O . ASN A 1 1101 ? -18.175 23.512 -0.777 1.00 96.81 1101 ASN A O 1
ATOM 8680 N N . PRO A 1 1102 ? -16.720 25.149 -1.273 1.00 98.00 1102 PRO A N 1
ATOM 8681 C CA . PRO A 1 1102 ? -15.727 24.253 -1.856 1.00 98.00 1102 PRO A CA 1
ATOM 8682 C C . PRO A 1 1102 ? -15.048 23.329 -0.838 1.00 98.00 1102 PRO A C 1
ATOM 8684 O O . PRO A 1 1102 ? -14.843 23.674 0.333 1.00 98.00 1102 PRO A O 1
ATOM 8687 N N . ALA A 1 1103 ? -14.588 22.191 -1.352 1.00 98.62 1103 ALA A N 1
ATOM 8688 C CA . ALA A 1 1103 ? -13.553 21.375 -0.733 1.00 98.62 1103 ALA A CA 1
ATOM 8689 C C . ALA A 1 1103 ? -12.154 21.903 -1.109 1.00 98.62 1103 ALA A C 1
ATOM 8691 O O . ALA A 1 1103 ? -11.954 22.466 -2.188 1.00 98.62 1103 ALA A O 1
ATOM 8692 N N . LEU A 1 1104 ? -11.166 21.692 -0.240 1.00 98.81 1104 LEU A N 1
ATOM 8693 C CA . LEU A 1 1104 ? -9.782 22.130 -0.431 1.00 98.81 1104 LEU A CA 1
ATOM 8694 C C . LEU A 1 1104 ? -8.791 21.054 0.023 1.00 98.81 1104 LEU A C 1
ATOM 8696 O O . LEU A 1 1104 ? -8.913 20.498 1.114 1.00 98.81 1104 LEU A O 1
ATOM 8700 N N . ALA A 1 1105 ? -7.769 20.819 -0.798 1.00 98.81 1105 ALA A N 1
ATOM 8701 C CA . ALA A 1 1105 ? -6.578 20.054 -0.463 1.00 98.81 1105 ALA A CA 1
ATOM 8702 C C . ALA A 1 1105 ? -5.355 20.984 -0.433 1.00 98.81 1105 ALA A C 1
ATOM 8704 O O . ALA A 1 1105 ? -4.896 21.451 -1.471 1.00 98.81 1105 ALA A O 1
ATOM 8705 N N . GLN A 1 1106 ? -4.815 21.254 0.757 1.00 98.50 1106 GLN A N 1
ATOM 8706 C CA . GLN A 1 1106 ? -3.678 22.156 0.962 1.00 98.50 1106 GLN A CA 1
ATOM 8707 C C . GLN A 1 1106 ? -2.394 21.357 1.247 1.00 98.50 1106 GLN A C 1
ATOM 8709 O O . GLN A 1 1106 ? -2.395 20.400 2.030 1.00 98.50 1106 GLN A O 1
ATOM 8714 N N . SER A 1 1107 ? -1.272 21.744 0.629 1.00 98.31 1107 SER A N 1
ATOM 8715 C CA . SER A 1 1107 ? 0.027 21.066 0.784 1.00 98.31 1107 SER A CA 1
ATOM 8716 C C . SER A 1 1107 ? 1.135 22.035 1.199 1.00 98.31 1107 SER A C 1
ATOM 8718 O O . SER A 1 1107 ? 1.503 22.912 0.421 1.00 98.31 1107 SER A O 1
ATOM 8720 N N . PHE A 1 1108 ? 1.777 21.769 2.340 1.00 98.12 1108 PHE A N 1
ATOM 8721 C CA . PHE A 1 1108 ? 2.933 22.539 2.830 1.00 98.12 1108 PHE A CA 1
ATOM 8722 C C . PHE A 1 1108 ? 4.283 22.017 2.299 1.00 98.12 1108 PHE A C 1
ATOM 8724 O O . PHE A 1 1108 ? 5.358 22.510 2.638 1.00 98.12 1108 PHE A O 1
ATOM 8731 N N . ALA A 1 1109 ? 4.246 21.005 1.428 1.00 96.12 1109 ALA A N 1
ATOM 8732 C CA . ALA A 1 1109 ? 5.435 20.305 0.954 1.00 96.12 1109 ALA A CA 1
ATOM 8733 C C . ALA A 1 1109 ? 6.382 21.169 0.098 1.00 96.12 1109 ALA A C 1
ATOM 8735 O O . ALA A 1 1109 ? 7.564 20.852 0.030 1.00 96.12 1109 ALA A O 1
ATOM 8736 N N . LYS A 1 1110 ? 5.885 22.220 -0.576 1.00 94.12 1110 LYS A N 1
ATOM 8737 C CA . LYS A 1 1110 ? 6.693 23.069 -1.476 1.00 94.12 1110 LYS A CA 1
ATOM 8738 C C . LYS A 1 1110 ? 7.045 24.404 -0.832 1.00 94.12 1110 LYS A C 1
ATOM 8740 O O . LYS A 1 1110 ? 8.222 24.698 -0.671 1.00 94.12 1110 LYS A O 1
ATOM 8745 N N . ASN A 1 1111 ? 6.035 25.167 -0.418 1.00 95.12 1111 ASN A N 1
ATOM 8746 C CA . ASN A 1 1111 ? 6.200 26.489 0.190 1.00 95.12 1111 ASN A CA 1
ATOM 8747 C C . ASN A 1 1111 ? 6.911 26.457 1.558 1.00 95.12 1111 ASN A C 1
ATOM 8749 O O . ASN A 1 1111 ? 7.648 27.383 1.859 1.00 95.12 1111 ASN A O 1
ATOM 8753 N N . MET A 1 1112 ? 6.798 25.391 2.356 1.00 96.56 1112 MET A N 1
ATOM 8754 C CA . MET A 1 1112 ? 7.670 25.182 3.529 1.00 96.56 1112 MET A CA 1
ATOM 8755 C C . MET A 1 1112 ? 8.794 24.166 3.269 1.00 96.56 1112 MET A C 1
ATOM 8757 O O . MET A 1 1112 ? 9.527 23.805 4.179 1.00 96.56 1112 MET A O 1
ATOM 8761 N N . GLY A 1 1113 ? 8.934 23.628 2.055 1.00 94.62 1113 GLY A N 1
ATOM 8762 C CA . GLY A 1 1113 ? 9.903 22.560 1.773 1.00 94.62 1113 GLY A CA 1
ATOM 8763 C C . GLY A 1 1113 ? 9.694 21.261 2.576 1.00 94.62 1113 GLY A C 1
ATOM 8764 O O . GLY A 1 1113 ? 10.575 20.402 2.588 1.00 94.62 1113 GLY A O 1
ATOM 8765 N N . LEU A 1 1114 ? 8.538 21.078 3.228 1.00 96.81 1114 LEU A N 1
ATOM 8766 C CA . LEU A 1 1114 ? 8.209 19.933 4.092 1.00 96.81 1114 LEU A CA 1
ATOM 8767 C C . LEU A 1 1114 ? 7.826 18.675 3.279 1.00 96.81 1114 LEU A C 1
ATOM 8769 O O . LEU A 1 1114 ? 6.810 18.022 3.530 1.00 96.81 1114 LEU A O 1
ATOM 8773 N N . TYR A 1 1115 ? 8.623 18.347 2.253 1.00 94.44 1115 TYR A N 1
ATOM 8774 C CA . TYR A 1 1115 ? 8.373 17.245 1.316 1.00 94.44 1115 TYR A CA 1
ATOM 8775 C C . TYR A 1 1115 ? 8.258 15.891 2.035 1.00 94.44 1115 TYR A C 1
ATOM 8777 O O . TYR A 1 1115 ? 7.281 15.164 1.823 1.00 94.44 1115 TYR A O 1
ATOM 8785 N N . GLY A 1 1116 ? 9.247 15.572 2.879 1.00 94.06 1116 GLY A N 1
ATOM 8786 C CA . GLY A 1 1116 ? 9.342 14.312 3.627 1.00 94.06 1116 GLY A CA 1
ATOM 8787 C C . GLY A 1 1116 ? 8.370 14.227 4.803 1.00 94.06 1116 GLY A C 1
ATOM 8788 O O . GLY A 1 1116 ? 7.734 13.197 4.978 1.00 94.06 1116 GLY A O 1
ATOM 8789 N N . GLU A 1 1117 ? 8.164 15.338 5.512 1.00 97.19 1117 GLU A N 1
ATOM 8790 C CA . GLU A 1 1117 ? 7.324 15.439 6.720 1.00 97.19 1117 GLU A CA 1
ATOM 8791 C C . GLU A 1 1117 ? 5.817 15.260 6.491 1.00 97.19 1117 GLU A C 1
ATOM 8793 O O . GLU A 1 1117 ? 5.035 15.135 7.431 1.00 97.19 1117 GLU A O 1
ATOM 8798 N N . ARG A 1 1118 ? 5.386 15.269 5.227 1.00 97.50 1118 ARG A N 1
ATOM 8799 C CA . ARG A 1 1118 ? 3.995 15.036 4.807 1.00 97.50 1118 ARG A CA 1
ATOM 8800 C C . ARG A 1 1118 ? 2.965 15.980 5.454 1.00 97.50 1118 ARG A C 1
ATOM 8802 O O . ARG A 1 1118 ? 1.812 15.595 5.612 1.00 97.50 1118 ARG A O 1
ATOM 8809 N N . ALA A 1 1119 ? 3.322 17.229 5.753 1.00 98.06 1119 ALA A N 1
ATOM 8810 C CA . ALA A 1 1119 ? 2.367 18.225 6.247 1.00 98.06 1119 ALA A CA 1
ATOM 8811 C C . ALA A 1 1119 ? 1.339 18.638 5.163 1.00 98.06 1119 ALA A C 1
ATOM 8813 O O . ALA A 1 1119 ? 1.693 18.892 4.000 1.00 98.06 1119 ALA A O 1
ATOM 8814 N N . GLY A 1 1120 ? 0.056 18.695 5.537 1.00 98.44 1120 GLY A N 1
ATOM 8815 C CA . GLY A 1 1120 ? -1.082 19.082 4.690 1.00 98.44 1120 GLY A CA 1
ATOM 8816 C C . GLY A 1 1120 ? -2.399 19.135 5.457 1.00 98.44 1120 GLY A C 1
ATOM 8817 O O . GLY A 1 1120 ? -2.478 18.666 6.593 1.00 98.44 1120 GLY A O 1
ATOM 8818 N N . ILE A 1 1121 ? -3.418 19.718 4.828 1.00 98.44 1121 ILE A N 1
ATOM 8819 C CA . ILE A 1 1121 ? -4.761 19.907 5.390 1.00 98.44 1121 ILE A CA 1
ATOM 8820 C C . ILE A 1 1121 ? -5.813 19.578 4.323 1.00 98.44 1121 ILE A C 1
ATOM 8822 O O . ILE A 1 1121 ? -5.657 19.940 3.156 1.00 98.44 1121 ILE A O 1
ATOM 8826 N N . PHE A 1 1122 ? -6.895 18.921 4.738 1.00 98.75 1122 PHE A N 1
ATOM 8827 C CA . PHE A 1 1122 ? -8.164 18.874 4.017 1.00 98.75 1122 PHE A CA 1
ATOM 8828 C C . PHE A 1 1122 ? -9.193 19.749 4.736 1.00 98.75 1122 PHE A C 1
ATOM 8830 O O . PHE A 1 1122 ? -9.315 19.681 5.962 1.00 98.75 1122 PHE A O 1
ATOM 8837 N N . SER A 1 1123 ? -9.962 20.532 3.985 1.00 98.62 1123 SER A N 1
ATOM 8838 C CA . SER A 1 1123 ? -11.060 21.323 4.539 1.00 98.62 1123 SER A CA 1
ATOM 8839 C C . SER A 1 1123 ? -12.264 21.401 3.606 1.00 98.62 1123 SER A C 1
ATOM 8841 O O . SER A 1 1123 ? -12.133 21.280 2.388 1.00 98.62 1123 SER A O 1
ATOM 8843 N N . VAL A 1 1124 ? -13.445 21.612 4.189 1.00 98.25 1124 VAL A N 1
ATOM 8844 C CA . VAL A 1 1124 ? -14.717 21.795 3.475 1.00 98.25 1124 VAL A CA 1
ATOM 8845 C C . VAL A 1 1124 ? -15.440 22.997 4.063 1.00 98.25 1124 VAL A C 1
ATOM 8847 O O . VAL A 1 1124 ? -15.682 23.060 5.269 1.00 98.25 1124 VAL A O 1
ATOM 8850 N N . VAL A 1 1125 ? -15.806 23.952 3.213 1.00 98.31 1125 VAL A N 1
ATOM 8851 C CA . VAL A 1 1125 ? -16.698 25.054 3.588 1.00 98.31 1125 VAL A CA 1
ATOM 8852 C C . VAL A 1 1125 ? -18.119 24.490 3.708 1.00 98.31 1125 VAL A C 1
ATOM 8854 O O . VAL A 1 1125 ? -18.671 24.035 2.714 1.00 98.31 1125 VAL A O 1
ATOM 8857 N N . CYS A 1 1126 ? -18.702 24.489 4.907 1.00 97.62 1126 CYS A N 1
ATOM 8858 C CA . CYS A 1 1126 ? -20.058 23.981 5.166 1.00 97.62 1126 CYS A CA 1
ATOM 8859 C C . CYS A 1 1126 ? -21.081 25.127 5.191 1.00 97.62 1126 CYS A C 1
ATOM 8861 O O . CYS A 1 1126 ? -20.700 26.276 5.420 1.00 97.62 1126 CYS A O 1
ATOM 8863 N N . GLU A 1 1127 ? -22.376 24.851 5.021 1.00 94.12 1127 GLU A N 1
ATOM 8864 C CA . GLU A 1 1127 ? -23.421 25.891 5.029 1.00 94.12 1127 GLU A CA 1
ATOM 8865 C C . GLU A 1 1127 ? -23.492 26.650 6.364 1.00 94.12 1127 GLU A C 1
ATOM 8867 O O . GLU A 1 1127 ? -23.584 27.878 6.379 1.00 94.12 1127 GLU A O 1
ATOM 8872 N N . SER A 1 1128 ? -23.383 25.938 7.492 1.00 95.44 1128 SER A N 1
ATOM 8873 C CA . SER A 1 1128 ? -23.446 26.521 8.840 1.00 95.44 1128 SER A CA 1
ATOM 8874 C C . SER A 1 1128 ? -22.452 25.889 9.825 1.00 95.44 1128 SER A C 1
ATOM 8876 O O . SER A 1 1128 ? -21.812 24.870 9.547 1.00 95.44 1128 SER A O 1
ATOM 8878 N N . ALA A 1 1129 ? -22.338 26.477 11.021 1.00 95.38 1129 ALA A N 1
ATOM 8879 C CA . ALA A 1 1129 ? -21.534 25.929 12.117 1.00 95.38 1129 ALA A CA 1
ATOM 8880 C C . ALA A 1 1129 ? -22.098 24.599 12.671 1.00 95.38 1129 ALA A C 1
ATOM 8882 O O . ALA A 1 1129 ? -21.360 23.778 13.216 1.00 95.38 1129 ALA A O 1
ATOM 8883 N N . GLU A 1 1130 ? -23.400 24.362 12.522 1.00 95.94 1130 GLU A N 1
ATOM 8884 C CA . GLU A 1 1130 ? -24.099 23.123 12.879 1.00 95.94 1130 GLU A CA 1
ATOM 8885 C C . GLU A 1 1130 ? -23.782 22.033 11.863 1.00 95.94 1130 GLU A C 1
ATOM 8887 O O . GLU A 1 1130 ? -23.561 20.884 12.244 1.00 95.94 1130 GLU A O 1
ATOM 8892 N N . GLU A 1 1131 ? -23.705 22.390 10.578 1.00 96.50 1131 GLU A N 1
ATOM 8893 C CA . GLU A 1 1131 ? -23.238 21.462 9.555 1.00 96.50 1131 GLU A CA 1
ATOM 8894 C C . GLU A 1 1131 ? -21.771 21.103 9.733 1.00 96.50 1131 GLU A C 1
ATOM 8896 O O . GLU A 1 1131 ? -21.451 19.916 9.742 1.00 96.50 1131 GLU A O 1
ATOM 8901 N N . LYS A 1 1132 ? -20.901 22.091 9.966 1.00 96.94 1132 LYS A N 1
ATOM 8902 C CA . LYS A 1 1132 ? -19.488 21.858 10.281 1.00 96.94 1132 LYS A CA 1
ATOM 8903 C C . LYS A 1 1132 ? -19.311 20.783 11.355 1.00 96.94 1132 LYS A C 1
ATOM 8905 O O . LYS A 1 1132 ? -18.556 19.843 11.142 1.00 96.94 1132 LYS A O 1
ATOM 8910 N N . LYS A 1 1133 ? -20.069 20.844 12.460 1.00 96.75 1133 LYS A N 1
ATOM 8911 C CA . LYS A 1 1133 ? -20.035 19.820 13.527 1.00 96.75 1133 LYS A CA 1
ATOM 8912 C C . LYS A 1 1133 ? -20.385 18.415 13.007 1.00 96.75 1133 LYS A C 1
ATOM 8914 O O . LYS A 1 1133 ? -19.742 17.441 13.406 1.00 96.75 1133 LYS A O 1
ATOM 8919 N N . ARG A 1 1134 ? -21.367 18.291 12.100 1.00 97.31 1134 ARG A N 1
ATOM 8920 C CA . ARG A 1 1134 ? -21.707 17.018 11.430 1.00 97.31 1134 ARG A CA 1
ATOM 8921 C C . ARG A 1 1134 ? -20.570 16.561 10.513 1.00 97.31 1134 ARG A C 1
ATOM 8923 O O . ARG A 1 1134 ? -20.140 15.415 10.620 1.00 97.31 1134 ARG A O 1
ATOM 8930 N N . VAL A 1 1135 ? -20.053 17.445 9.662 1.00 97.25 1135 VAL A N 1
ATOM 8931 C CA . VAL A 1 1135 ? -18.986 17.151 8.691 1.00 97.25 1135 VAL A CA 1
ATOM 8932 C C . VAL A 1 1135 ? -17.683 16.756 9.397 1.00 97.25 1135 VAL A C 1
ATOM 8934 O O . VAL A 1 1135 ? -17.131 15.704 9.082 1.00 97.25 1135 VAL A O 1
ATOM 8937 N N . ASP A 1 1136 ? -17.259 17.489 10.430 1.00 95.31 1136 ASP A N 1
ATOM 8938 C CA . ASP A 1 1136 ? -16.111 17.149 11.284 1.00 95.31 1136 ASP A CA 1
ATOM 8939 C C . ASP A 1 1136 ? -16.265 15.749 11.919 1.00 95.31 1136 ASP A C 1
ATOM 8941 O O . ASP A 1 1136 ? -15.291 14.998 12.010 1.00 95.31 1136 ASP A O 1
ATOM 8945 N N . SER A 1 1137 ? -17.480 15.354 12.337 1.00 96.25 1137 SER A N 1
ATOM 8946 C CA . SER A 1 1137 ? -17.739 13.999 12.862 1.00 96.25 1137 SER A CA 1
ATOM 8947 C C . SER A 1 1137 ? -17.524 12.910 11.804 1.00 96.25 1137 SER A C 1
ATOM 8949 O O . SER A 1 1137 ? -16.886 11.892 12.077 1.00 96.25 1137 SER A O 1
ATOM 8951 N N . GLN A 1 1138 ? -17.994 13.145 10.575 1.00 97.69 1138 GLN A N 1
ATOM 8952 C CA . GLN A 1 1138 ? -17.890 12.180 9.483 1.00 97.69 1138 GLN A CA 1
ATOM 8953 C C . GLN A 1 1138 ? -16.463 12.089 8.942 1.00 97.69 1138 GLN A C 1
ATOM 8955 O O . GLN A 1 1138 ? -15.991 10.991 8.650 1.00 97.69 1138 GLN A O 1
ATOM 8960 N N . ILE A 1 1139 ? -15.741 13.211 8.888 1.00 97.31 1139 ILE A N 1
ATOM 8961 C CA . ILE A 1 1139 ? -14.314 13.249 8.557 1.00 97.31 1139 ILE A CA 1
ATOM 8962 C C . ILE A 1 1139 ? -13.505 12.454 9.593 1.00 97.31 1139 ILE A C 1
ATOM 8964 O O . ILE A 1 1139 ? -12.669 11.647 9.199 1.00 97.31 1139 ILE A O 1
ATOM 8968 N N . LYS A 1 1140 ? -13.792 12.571 10.899 1.00 96.50 1140 LYS A N 1
ATOM 8969 C CA . LYS A 1 1140 ? -13.136 11.748 11.940 1.00 96.50 1140 LYS A CA 1
ATOM 8970 C C . LYS A 1 1140 ? -13.385 10.248 11.747 1.00 96.50 1140 LYS A C 1
ATOM 8972 O O . LYS A 1 1140 ? -12.440 9.461 11.807 1.00 96.50 1140 LYS A O 1
ATOM 8977 N N . ILE A 1 1141 ? -14.630 9.852 11.468 1.00 96.06 1141 ILE A N 1
ATOM 8978 C CA . ILE A 1 1141 ? -15.000 8.453 11.178 1.00 96.06 1141 ILE A CA 1
ATOM 8979 C C . ILE A 1 1141 ? -14.318 7.937 9.897 1.00 96.06 1141 ILE A C 1
ATOM 8981 O O . ILE A 1 1141 ? -13.988 6.757 9.811 1.00 96.06 1141 ILE A O 1
ATOM 8985 N N . LEU A 1 1142 ? -14.084 8.807 8.913 1.00 95.88 1142 LEU A N 1
ATOM 8986 C CA . LEU A 1 1142 ? -13.450 8.486 7.633 1.00 95.88 1142 LEU A CA 1
ATOM 8987 C C . LEU A 1 1142 ? -11.914 8.421 7.723 1.00 95.88 1142 LEU A C 1
ATOM 8989 O O . LEU A 1 1142 ? -11.312 7.555 7.095 1.00 95.88 1142 LEU A O 1
ATOM 8993 N N . VAL A 1 1143 ? -11.284 9.286 8.522 1.00 95.38 1143 VAL A N 1
ATOM 8994 C CA . VAL A 1 1143 ? -9.824 9.342 8.728 1.00 95.38 1143 VAL A CA 1
ATOM 8995 C C . VAL A 1 1143 ? -9.320 8.195 9.610 1.00 95.38 1143 VAL A C 1
ATOM 8997 O O . VAL A 1 1143 ? -8.288 7.592 9.304 1.00 95.38 1143 VAL A O 1
ATOM 9000 N N . ARG A 1 1144 ? -10.051 7.841 10.678 1.00 95.62 1144 ARG A N 1
ATOM 9001 C CA . ARG A 1 1144 ? -9.628 6.801 11.634 1.00 95.62 1144 ARG A CA 1
ATOM 9002 C C . ARG A 1 1144 ? -9.267 5.446 10.981 1.00 95.62 1144 ARG A C 1
ATOM 9004 O O . ARG A 1 1144 ? -8.212 4.925 11.330 1.00 95.62 1144 ARG A O 1
ATOM 9011 N N . PRO A 1 1145 ? -10.040 4.873 10.035 1.00 95.06 1145 PRO A N 1
ATOM 9012 C CA . PRO A 1 1145 ? -9.661 3.634 9.348 1.00 95.06 1145 PRO A CA 1
ATOM 9013 C C . PRO A 1 1145 ? -8.622 3.816 8.226 1.00 95.06 1145 PRO A C 1
ATOM 9015 O O . PRO A 1 1145 ? -8.134 2.816 7.715 1.00 95.06 1145 PRO A O 1
ATOM 9018 N N . MET A 1 1146 ? -8.276 5.048 7.822 1.00 93.75 1146 MET A N 1
ATOM 9019 C CA . MET A 1 1146 ? -7.205 5.281 6.839 1.00 93.75 1146 MET A CA 1
ATOM 9020 C C . MET A 1 1146 ? -5.814 5.252 7.480 1.00 93.75 1146 MET A C 1
ATOM 9022 O O . MET A 1 1146 ? -4.895 4.680 6.904 1.00 93.75 1146 MET A O 1
ATOM 9026 N N . TYR A 1 1147 ? -5.646 5.909 8.634 1.00 95.81 1147 TYR A N 1
ATOM 9027 C CA . TYR A 1 1147 ? -4.346 6.020 9.317 1.00 95.81 1147 TYR A CA 1
ATOM 9028 C C . TYR A 1 1147 ? -4.445 6.362 10.822 1.00 95.81 1147 TYR A C 1
ATOM 9030 O O . TYR A 1 1147 ? -3.470 6.810 11.415 1.00 95.81 1147 TYR A O 1
ATOM 9038 N N . SER A 1 1148 ? -5.600 6.152 11.468 1.00 95.00 1148 SER A N 1
ATOM 9039 C CA . SER A 1 1148 ? -5.900 6.515 12.870 1.00 95.00 1148 SER A CA 1
ATOM 9040 C C . SER A 1 1148 ? -5.857 8.020 13.179 1.00 95.00 1148 SER A C 1
ATOM 9042 O O . SER A 1 1148 ? -6.905 8.619 13.426 1.00 95.00 1148 SER A O 1
ATOM 9044 N N . ASN A 1 1149 ? -4.669 8.628 13.176 1.00 94.88 1149 ASN A N 1
ATOM 9045 C CA . ASN A 1 1149 ? -4.411 10.049 13.412 1.00 94.88 1149 ASN A CA 1
ATOM 9046 C C . ASN A 1 1149 ? -3.120 10.484 12.670 1.00 94.88 1149 ASN A C 1
ATOM 9048 O O . ASN A 1 1149 ? -2.253 9.646 12.421 1.00 94.88 1149 ASN A O 1
ATOM 9052 N N . PRO A 1 1150 ? -3.002 11.748 12.220 1.00 96.69 1150 PRO A N 1
ATOM 9053 C CA . PRO A 1 1150 ? -1.942 12.169 11.297 1.00 96.69 1150 PRO A CA 1
ATOM 9054 C C . PRO A 1 1150 ? -0.606 12.530 11.995 1.00 96.69 1150 PRO A C 1
ATOM 9056 O O . PRO A 1 1150 ? -0.597 12.867 13.178 1.00 96.69 1150 PRO A O 1
ATOM 9059 N N . PRO A 1 1151 ? 0.534 12.509 11.268 1.00 97.19 1151 PRO A N 1
ATOM 9060 C CA . PRO A 1 1151 ? 1.875 12.645 11.853 1.00 97.19 1151 PRO A CA 1
ATOM 9061 C C . PRO A 1 1151 ? 2.161 14.034 12.450 1.00 97.19 1151 PRO A C 1
ATOM 9063 O O . PRO A 1 1151 ? 1.907 15.065 11.829 1.00 97.19 1151 PRO A O 1
ATOM 9066 N N . ILE A 1 1152 ? 2.748 14.067 13.649 1.00 96.81 1152 ILE A N 1
ATOM 9067 C CA . ILE A 1 1152 ? 2.869 15.291 14.461 1.00 96.81 1152 ILE A CA 1
ATOM 9068 C C . ILE A 1 1152 ? 4.034 16.230 14.105 1.00 96.81 1152 ILE A C 1
ATOM 9070 O O . ILE A 1 1152 ? 3.891 17.430 14.315 1.00 96.81 1152 ILE A O 1
ATOM 9074 N N . HIS A 1 1153 ? 5.173 15.743 13.591 1.00 98.06 1153 HIS A N 1
ATOM 9075 C CA . HIS A 1 1153 ? 6.413 16.548 13.518 1.00 98.06 1153 HIS A CA 1
ATOM 9076 C C . HIS A 1 1153 ? 6.305 17.726 12.537 1.00 98.06 1153 HIS A C 1
ATOM 9078 O O . HIS A 1 1153 ? 6.281 18.880 12.965 1.00 98.06 1153 HIS A O 1
ATOM 9084 N N . GLY A 1 1154 ? 6.088 17.453 11.246 1.00 97.75 1154 GLY A N 1
ATOM 9085 C CA . GLY A 1 1154 ? 5.826 18.492 10.241 1.00 97.75 1154 GLY A CA 1
ATOM 9086 C C . GLY A 1 1154 ? 4.650 19.422 10.554 1.00 97.75 1154 GLY A C 1
ATOM 9087 O O . GLY A 1 1154 ? 4.681 20.588 10.168 1.00 97.75 1154 GLY A O 1
ATOM 9088 N N . ALA A 1 1155 ? 3.629 18.937 11.268 1.00 98.06 1155 ALA A N 1
ATOM 9089 C CA . ALA A 1 1155 ? 2.499 19.760 11.698 1.00 98.06 1155 ALA A CA 1
ATOM 9090 C C . ALA A 1 1155 ? 2.870 20.712 12.844 1.00 98.06 1155 ALA A C 1
ATOM 9092 O O . ALA A 1 1155 ? 2.482 21.874 12.800 1.00 98.06 1155 ALA A O 1
ATOM 9093 N N . ARG A 1 1156 ? 3.667 20.266 13.828 1.00 98.12 1156 ARG A N 1
ATOM 9094 C CA . ARG A 1 1156 ? 4.216 21.132 14.888 1.00 98.12 1156 ARG A CA 1
ATOM 9095 C C . ARG A 1 1156 ? 5.178 22.179 14.311 1.00 98.12 1156 ARG A C 1
ATOM 9097 O O . ARG A 1 1156 ? 5.073 23.342 14.680 1.00 98.12 1156 ARG A O 1
ATOM 9104 N N . ILE A 1 1157 ? 6.034 21.804 13.355 1.00 98.62 1157 ILE A N 1
ATOM 9105 C CA . ILE A 1 1157 ? 6.916 22.744 12.634 1.00 98.62 1157 ILE A CA 1
ATOM 9106 C C . ILE A 1 1157 ? 6.093 23.800 11.884 1.00 98.62 1157 ILE A C 1
ATOM 9108 O O . ILE A 1 1157 ? 6.321 24.996 12.054 1.00 98.62 1157 ILE A O 1
ATOM 9112 N N . ALA A 1 1158 ? 5.107 23.383 11.086 1.00 98.50 1158 ALA A N 1
ATOM 9113 C CA . ALA A 1 1158 ? 4.260 24.314 10.345 1.00 98.50 1158 ALA A CA 1
ATOM 9114 C C . ALA A 1 1158 ? 3.379 25.178 11.270 1.00 98.50 1158 ALA A C 1
ATOM 9116 O O . ALA A 1 1158 ? 3.163 26.350 10.975 1.00 98.50 1158 ALA A O 1
ATOM 9117 N N . ALA A 1 1159 ? 2.909 24.647 12.404 1.00 98.38 1159 ALA A N 1
ATOM 9118 C CA . ALA A 1 1159 ? 2.198 25.427 13.417 1.00 98.38 1159 ALA A CA 1
ATOM 9119 C C . ALA A 1 1159 ? 3.094 26.495 14.061 1.00 98.38 1159 ALA A C 1
ATOM 9121 O O . ALA A 1 1159 ? 2.648 27.631 14.198 1.00 98.38 1159 ALA A O 1
ATOM 9122 N N . GLU A 1 1160 ? 4.339 26.167 14.417 1.00 98.56 1160 GLU A N 1
ATOM 9123 C CA . GLU A 1 1160 ? 5.296 27.140 14.959 1.00 98.56 1160 GLU A CA 1
ATOM 9124 C C . GLU A 1 1160 ? 5.605 28.240 13.931 1.00 98.56 1160 GLU A C 1
ATOM 9126 O O . GLU A 1 1160 ? 5.591 29.410 14.291 1.00 98.56 1160 GLU A O 1
ATOM 9131 N N . ILE A 1 1161 ? 5.779 27.915 12.643 1.00 98.69 1161 ILE A N 1
ATOM 9132 C CA . ILE A 1 1161 ? 5.962 28.939 11.594 1.00 98.69 1161 ILE A CA 1
ATOM 9133 C C . ILE A 1 1161 ? 4.721 29.830 11.451 1.00 98.69 1161 ILE A C 1
ATOM 9135 O O . ILE A 1 1161 ? 4.854 31.047 11.399 1.00 98.69 1161 ILE A O 1
ATOM 9139 N N . LEU A 1 1162 ? 3.517 29.252 11.369 1.00 98.31 1162 LEU A N 1
ATOM 9140 C CA . LEU A 1 1162 ? 2.297 30.012 11.059 1.00 98.31 1162 LEU A CA 1
ATOM 9141 C C . LEU A 1 1162 ? 1.718 30.794 12.247 1.00 98.31 1162 LEU A C 1
ATOM 9143 O O . LEU A 1 1162 ? 0.952 31.727 12.025 1.00 98.31 1162 LEU A O 1
ATOM 9147 N N . ASN A 1 1163 ? 2.043 30.419 13.488 1.00 98.06 1163 ASN A N 1
ATOM 9148 C CA . ASN A 1 1163 ? 1.558 31.108 14.690 1.00 98.06 1163 ASN A CA 1
ATOM 9149 C C . ASN A 1 1163 ? 2.630 31.997 15.353 1.00 98.06 1163 ASN A C 1
ATOM 9151 O O . ASN A 1 1163 ? 2.292 32.802 16.220 1.00 98.06 1163 ASN A O 1
ATOM 9155 N N . ASN A 1 1164 ? 3.907 31.898 14.959 1.00 98.12 1164 ASN A N 1
ATOM 9156 C CA . ASN A 1 1164 ? 4.974 32.773 15.445 1.00 98.12 1164 ASN A CA 1
ATOM 9157 C C . ASN A 1 1164 ? 5.275 33.881 14.425 1.00 98.12 1164 ASN A C 1
ATOM 9159 O O . ASN A 1 1164 ? 5.873 33.617 13.385 1.00 98.12 1164 ASN A O 1
ATOM 9163 N N . ALA A 1 1165 ? 4.904 35.127 14.735 1.00 97.69 1165 ALA A N 1
ATOM 9164 C CA . ALA A 1 1165 ? 5.014 36.256 13.805 1.00 97.69 1165 ALA A CA 1
ATOM 9165 C C . ALA A 1 1165 ? 6.426 36.455 13.212 1.00 97.69 1165 ALA A C 1
ATOM 9167 O O . ALA A 1 1165 ? 6.551 36.731 12.022 1.00 97.69 1165 ALA A O 1
ATOM 9168 N N . GLU A 1 1166 ? 7.494 36.257 13.995 1.00 98.06 1166 GLU A N 1
ATOM 9169 C CA . GLU A 1 1166 ? 8.873 36.397 13.497 1.00 98.06 1166 GLU A CA 1
ATOM 9170 C C . GLU A 1 1166 ? 9.227 35.322 12.459 1.00 98.06 1166 GLU A C 1
ATOM 9172 O O . GLU A 1 1166 ? 9.900 35.605 11.468 1.00 98.06 1166 GLU A O 1
ATOM 9177 N N . LEU A 1 1167 ? 8.769 34.083 12.675 1.00 98.38 1167 LEU A N 1
ATOM 9178 C CA . LEU A 1 1167 ? 8.998 32.976 11.743 1.00 98.38 1167 LEU A CA 1
ATOM 9179 C C . LEU A 1 1167 ? 8.055 33.032 10.541 1.00 98.38 1167 LEU A C 1
ATOM 9181 O O . LEU A 1 1167 ? 8.463 32.615 9.460 1.00 98.38 1167 LEU A O 1
ATOM 9185 N N . TYR A 1 1168 ? 6.845 33.567 10.707 1.00 98.38 1168 TYR A N 1
ATOM 9186 C CA . TYR A 1 1168 ? 5.883 33.770 9.629 1.00 98.38 1168 TYR A CA 1
ATOM 9187 C C . TYR A 1 1168 ? 6.392 34.798 8.614 1.00 98.38 1168 TYR A C 1
ATOM 9189 O O . TYR A 1 1168 ? 6.488 34.485 7.429 1.00 98.38 1168 TYR A O 1
ATOM 9197 N N . GLU A 1 1169 ? 6.811 35.982 9.071 1.00 98.12 1169 GLU A N 1
ATOM 9198 C CA . GLU A 1 1169 ? 7.384 37.013 8.195 1.00 98.12 1169 GLU A CA 1
ATOM 9199 C C . GLU A 1 1169 ? 8.683 36.533 7.530 1.00 98.12 1169 GLU A C 1
ATOM 9201 O O . GLU A 1 1169 ? 8.880 36.720 6.328 1.00 98.12 1169 GLU A O 1
ATOM 9206 N N . GLN A 1 1170 ? 9.546 35.826 8.272 1.00 98.31 1170 GLN A N 1
ATOM 9207 C CA . GLN A 1 1170 ? 10.738 35.202 7.694 1.00 98.31 1170 GLN A CA 1
ATOM 9208 C C . GLN A 1 1170 ? 10.374 34.160 6.618 1.00 98.31 1170 GLN A C 1
ATOM 9210 O O . GLN A 1 1170 ? 10.999 34.125 5.559 1.00 98.31 1170 GLN A O 1
ATOM 9215 N N . TRP A 1 1171 ? 9.356 33.331 6.859 1.00 98.44 1171 TRP A N 1
ATOM 9216 C CA . TRP A 1 1171 ? 8.870 32.335 5.906 1.00 98.44 1171 TRP A CA 1
ATOM 9217 C C . TRP A 1 1171 ? 8.273 32.972 4.644 1.00 98.44 1171 TRP A C 1
ATOM 9219 O O . TRP A 1 1171 ? 8.547 32.491 3.545 1.00 98.44 1171 TRP A O 1
ATOM 9229 N N . LEU A 1 1172 ? 7.521 34.073 4.764 1.00 97.81 1172 LEU A N 1
ATOM 9230 C CA . LEU A 1 1172 ? 7.006 34.819 3.609 1.00 97.81 1172 LEU A CA 1
ATOM 9231 C C . LEU A 1 1172 ? 8.146 35.349 2.724 1.00 97.81 1172 LEU A C 1
ATOM 9233 O O . LEU A 1 1172 ? 8.081 35.209 1.500 1.00 97.81 1172 LEU A O 1
ATOM 9237 N N . VAL A 1 1173 ? 9.213 35.892 3.324 1.00 97.81 1173 VAL A N 1
ATOM 9238 C CA . VAL A 1 1173 ? 10.414 36.326 2.587 1.00 97.81 1173 VAL A CA 1
ATOM 9239 C C . VAL A 1 1173 ? 11.093 35.142 1.894 1.00 97.81 1173 VAL A C 1
ATOM 9241 O O . VAL A 1 1173 ? 11.329 35.202 0.690 1.00 97.81 1173 VAL A O 1
ATOM 9244 N N . GLU A 1 1174 ? 11.343 34.040 2.606 1.00 96.62 1174 GLU A N 1
ATOM 9245 C CA . GLU A 1 1174 ? 11.979 32.836 2.048 1.00 96.62 1174 GLU A CA 1
ATOM 9246 C C . GLU A 1 1174 ? 11.158 32.219 0.899 1.00 96.62 1174 GLU A C 1
ATOM 9248 O O . GLU A 1 1174 ? 11.714 31.811 -0.122 1.00 96.62 1174 GLU A O 1
ATOM 9253 N N . VAL A 1 1175 ? 9.826 32.187 1.013 1.00 95.31 1175 VAL A N 1
ATOM 9254 C CA . VAL A 1 1175 ? 8.921 31.749 -0.063 1.00 95.31 1175 VAL A CA 1
ATOM 9255 C C . VAL A 1 1175 ? 9.021 32.660 -1.279 1.00 95.31 1175 VAL A C 1
ATOM 9257 O O . VAL A 1 1175 ? 9.133 32.163 -2.406 1.00 95.31 1175 VAL A O 1
ATOM 9260 N N . LYS A 1 1176 ? 9.035 33.979 -1.064 1.00 96.25 1176 LYS A N 1
ATOM 9261 C CA . LYS A 1 1176 ? 9.188 34.948 -2.146 1.00 96.25 1176 LYS A CA 1
ATOM 9262 C C . LYS A 1 1176 ? 10.543 34.807 -2.842 1.00 96.25 1176 LYS A C 1
ATOM 9264 O O . LYS A 1 1176 ? 10.580 34.819 -4.067 1.00 96.25 1176 LYS A O 1
ATOM 9269 N N . GLU A 1 1177 ? 11.636 34.604 -2.106 1.00 95.38 1177 GLU A N 1
ATOM 9270 C CA . GLU A 1 1177 ? 12.966 34.367 -2.686 1.00 95.38 1177 GLU A CA 1
ATOM 9271 C C . GLU A 1 1177 ? 12.993 33.123 -3.592 1.00 95.38 1177 GLU A C 1
ATOM 9273 O O . GLU A 1 1177 ? 13.571 33.162 -4.682 1.00 95.38 1177 GLU A O 1
ATOM 9278 N N . MET A 1 1178 ? 12.324 32.031 -3.195 1.00 95.25 1178 MET A N 1
ATOM 9279 C CA . MET A 1 1178 ? 12.214 30.825 -4.030 1.00 95.25 1178 MET A CA 1
ATOM 9280 C C . MET A 1 1178 ? 11.417 31.074 -5.323 1.00 95.25 1178 MET A C 1
ATOM 9282 O O . MET A 1 1178 ? 11.817 30.593 -6.390 1.00 95.25 1178 MET A O 1
ATOM 9286 N N . ALA A 1 1179 ? 10.324 31.843 -5.248 1.00 94.75 1179 ALA A N 1
ATOM 9287 C CA . ALA A 1 1179 ? 9.525 32.234 -6.411 1.00 94.75 1179 ALA A CA 1
ATOM 9288 C C . ALA A 1 1179 ? 10.297 33.192 -7.341 1.00 94.75 1179 ALA A C 1
ATOM 9290 O O . ALA A 1 1179 ? 10.415 32.926 -8.539 1.00 94.75 1179 ALA A O 1
ATOM 9291 N N . ASP A 1 1180 ? 10.917 34.241 -6.791 1.00 95.44 1180 ASP A N 1
ATOM 9292 C CA . ASP A 1 1180 ? 11.751 35.205 -7.520 1.00 95.44 1180 ASP A CA 1
ATOM 9293 C C . ASP A 1 1180 ? 12.908 34.503 -8.253 1.00 95.44 1180 ASP A C 1
ATOM 9295 O O . ASP A 1 1180 ? 13.185 34.812 -9.415 1.00 95.44 1180 ASP A O 1
ATOM 9299 N N . ARG A 1 1181 ? 13.555 33.502 -7.629 1.00 94.88 1181 ARG A N 1
ATOM 9300 C CA . ARG A 1 1181 ? 14.608 32.695 -8.276 1.00 94.88 1181 ARG A CA 1
ATOM 9301 C C . ARG A 1 1181 ? 14.076 31.924 -9.485 1.00 94.88 1181 ARG A C 1
ATOM 9303 O O . ARG A 1 1181 ? 14.766 31.814 -10.495 1.00 94.88 1181 ARG A O 1
ATOM 9310 N N . ILE A 1 1182 ? 12.866 31.372 -9.402 1.00 94.00 1182 ILE A N 1
ATOM 9311 C CA . ILE A 1 1182 ? 12.221 30.649 -10.509 1.00 94.00 1182 ILE A CA 1
ATOM 9312 C C . ILE A 1 1182 ? 11.846 31.607 -11.646 1.00 94.00 1182 ILE A C 1
ATOM 9314 O O . ILE A 1 1182 ? 12.162 31.320 -12.799 1.00 94.00 1182 ILE A O 1
ATOM 9318 N N . ILE A 1 1183 ? 11.266 32.767 -11.329 1.00 94.69 1183 ILE A N 1
ATOM 9319 C CA . ILE A 1 1183 ? 10.934 33.818 -12.305 1.00 94.69 1183 ILE A CA 1
ATOM 9320 C C . ILE A 1 1183 ? 12.207 34.315 -13.015 1.00 94.69 1183 ILE A C 1
ATOM 9322 O O . ILE A 1 1183 ? 12.243 34.387 -14.245 1.00 94.69 1183 ILE A O 1
ATOM 9326 N N . LYS A 1 1184 ? 13.298 34.549 -12.270 1.00 95.56 1184 LYS A N 1
ATOM 9327 C CA . LYS A 1 1184 ? 14.619 34.894 -12.826 1.00 95.56 1184 LYS A CA 1
ATOM 9328 C C . LYS A 1 1184 ? 15.137 33.822 -13.795 1.00 95.56 1184 LYS A C 1
ATOM 9330 O O . LYS A 1 1184 ? 15.655 34.169 -14.853 1.00 95.56 1184 LYS A O 1
ATOM 9335 N N . MET A 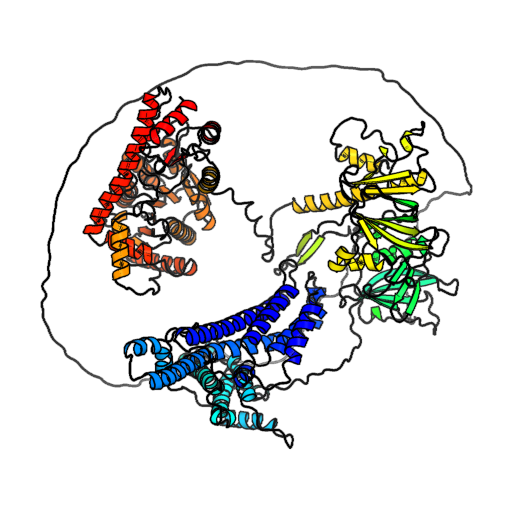1 1185 ? 14.998 32.534 -13.468 1.00 96.31 1185 MET A N 1
ATOM 9336 C CA . MET A 1 1185 ? 15.450 31.448 -14.352 1.00 96.31 1185 MET A CA 1
ATOM 9337 C C . MET A 1 1185 ? 14.610 31.316 -15.631 1.00 96.31 1185 MET A C 1
ATOM 9339 O O . MET A 1 1185 ? 15.170 30.977 -16.671 1.00 96.31 1185 MET A O 1
ATOM 9343 N N . ARG A 1 1186 ? 13.307 31.634 -15.593 1.00 95.44 1186 ARG A N 1
ATOM 9344 C CA . ARG A 1 1186 ? 12.462 31.732 -16.802 1.00 95.44 1186 ARG A CA 1
ATOM 9345 C C . ARG A 1 1186 ? 12.959 32.833 -17.734 1.00 95.44 1186 ARG A C 1
ATOM 9347 O O . ARG A 1 1186 ? 13.208 32.571 -18.908 1.00 95.44 1186 ARG A O 1
ATOM 9354 N N . ALA A 1 1187 ? 13.161 34.032 -17.186 1.00 96.56 1187 ALA A N 1
ATOM 9355 C CA . ALA A 1 1187 ? 13.655 35.183 -17.934 1.00 96.56 1187 ALA A CA 1
ATOM 9356 C C . ALA A 1 1187 ? 15.038 34.917 -18.555 1.00 96.56 1187 ALA A C 1
ATOM 9358 O O . ALA A 1 1187 ? 15.200 35.093 -19.757 1.00 96.56 1187 ALA A O 1
ATOM 9359 N N . LEU A 1 1188 ? 16.001 34.408 -17.774 1.00 96.88 1188 LEU A N 1
ATOM 9360 C CA . LEU A 1 1188 ? 17.350 34.102 -18.268 1.00 96.88 1188 LEU A CA 1
ATOM 9361 C C . LEU A 1 1188 ? 17.374 32.998 -19.336 1.00 96.88 1188 LEU A C 1
ATOM 9363 O O . LEU A 1 1188 ? 18.211 33.050 -20.234 1.00 96.88 1188 LEU A O 1
ATOM 9367 N N . LEU A 1 1189 ? 16.483 32.000 -19.261 1.00 96.88 1189 LEU A N 1
ATOM 9368 C CA . LEU A 1 1189 ? 16.400 30.967 -20.296 1.00 96.88 1189 LEU A CA 1
ATOM 9369 C C . LEU A 1 1189 ? 15.916 31.561 -21.627 1.00 96.88 1189 LEU A C 1
ATOM 9371 O O . LEU A 1 1189 ? 16.560 31.337 -22.650 1.00 96.88 1189 LEU A O 1
ATOM 9375 N N . LYS A 1 1190 ? 14.839 32.361 -21.603 1.00 96.19 1190 LYS A N 1
ATOM 9376 C CA . LYS A 1 1190 ? 14.335 33.075 -22.786 1.00 96.19 1190 LYS A CA 1
ATOM 9377 C C . LYS A 1 1190 ? 15.388 34.037 -23.355 1.00 96.19 1190 LYS A C 1
ATOM 9379 O O . LYS A 1 1190 ? 15.735 33.928 -24.526 1.00 96.19 1190 LYS A O 1
ATOM 9384 N N . GLU A 1 1191 ? 15.969 34.891 -22.513 1.00 96.81 1191 GLU A N 1
ATOM 9385 C CA . GLU A 1 1191 ? 16.975 35.888 -22.908 1.00 96.81 1191 GLU A CA 1
ATOM 9386 C C . GLU A 1 1191 ? 18.214 35.242 -23.562 1.00 96.81 1191 GLU A C 1
ATOM 9388 O O . GLU A 1 1191 ? 18.767 35.767 -24.528 1.00 96.81 1191 GLU A O 1
ATOM 9393 N N . ASN A 1 1192 ? 18.661 34.081 -23.069 1.00 97.19 1192 ASN A N 1
ATOM 9394 C CA . ASN A 1 1192 ? 19.791 33.366 -23.665 1.00 97.19 1192 ASN A CA 1
ATOM 9395 C C . ASN A 1 1192 ? 19.431 32.690 -25.000 1.00 97.19 1192 ASN A C 1
ATOM 9397 O O . ASN A 1 1192 ? 20.270 32.666 -25.898 1.00 97.19 1192 ASN A O 1
ATOM 9401 N N . LEU A 1 1193 ? 18.203 32.185 -25.165 1.00 96.31 1193 LEU A N 1
ATOM 9402 C CA . LEU A 1 1193 ? 17.719 31.645 -26.445 1.00 96.31 1193 LEU A CA 1
ATOM 9403 C C . LEU A 1 1193 ? 17.611 32.744 -27.515 1.00 96.31 1193 LEU A C 1
ATOM 9405 O O . LEU A 1 1193 ? 18.038 32.547 -28.653 1.00 96.31 1193 LEU A O 1
ATOM 9409 N N . GLU A 1 1194 ? 17.122 33.925 -27.136 1.00 94.56 1194 GLU A N 1
ATOM 9410 C CA . GLU A 1 1194 ? 17.077 35.114 -27.995 1.00 94.56 1194 GLU A CA 1
ATOM 9411 C C . GLU A 1 1194 ? 18.492 35.567 -28.403 1.00 94.56 1194 GLU A C 1
ATOM 9413 O O . GLU A 1 1194 ? 18.759 35.767 -29.589 1.00 94.56 1194 GLU A O 1
ATOM 9418 N N . LYS A 1 1195 ? 19.442 35.639 -27.455 1.00 95.81 1195 LYS A N 1
ATOM 9419 C CA . LYS A 1 1195 ? 20.858 35.980 -27.726 1.00 95.81 1195 LYS A CA 1
ATOM 9420 C C . LYS A 1 1195 ? 21.573 35.000 -28.658 1.00 95.81 1195 LYS A C 1
ATOM 9422 O O . LYS A 1 1195 ? 22.491 35.412 -29.364 1.00 95.81 1195 LYS A O 1
ATOM 9427 N N . LEU A 1 1196 ? 21.185 33.724 -28.655 1.00 96.44 1196 LEU A N 1
ATOM 9428 C CA . LEU A 1 1196 ? 21.729 32.709 -29.566 1.00 96.44 1196 LEU A CA 1
ATOM 9429 C C . LEU A 1 1196 ? 21.194 32.846 -31.003 1.00 96.44 1196 LEU A C 1
ATOM 9431 O O . LEU A 1 1196 ? 21.766 32.252 -31.915 1.00 96.44 1196 LEU A O 1
ATOM 9435 N N . GLY A 1 1197 ? 20.152 33.658 -31.216 1.00 93.94 1197 GLY A N 1
ATOM 9436 C CA . GLY A 1 1197 ? 19.540 33.902 -32.523 1.00 93.94 1197 GLY A CA 1
ATOM 9437 C C . GLY A 1 1197 ? 18.289 33.068 -32.810 1.00 93.94 1197 GLY A C 1
ATOM 9438 O O . GLY A 1 1197 ? 17.920 32.949 -33.979 1.00 93.94 1197 GLY A O 1
ATOM 9439 N N . SER A 1 1198 ? 17.648 32.499 -31.777 1.00 92.56 1198 SER A N 1
ATOM 9440 C CA . SER A 1 1198 ? 16.405 31.723 -31.906 1.00 92.56 1198 SER A CA 1
ATOM 9441 C C . SER A 1 1198 ? 15.338 32.468 -32.705 1.00 92.56 1198 SER A C 1
ATOM 9443 O O . SER A 1 1198 ? 15.001 33.610 -32.392 1.00 92.56 1198 SER A O 1
ATOM 9445 N N . LYS A 1 1199 ? 14.748 31.785 -33.689 1.00 87.06 1199 LYS A N 1
ATOM 9446 C CA . LYS A 1 1199 ? 13.569 32.261 -34.433 1.00 87.06 1199 LYS A CA 1
ATOM 9447 C C . LYS A 1 1199 ? 12.257 31.684 -33.908 1.00 87.06 1199 LYS A C 1
ATOM 9449 O O . LYS A 1 1199 ? 11.193 32.125 -34.336 1.00 87.06 1199 LYS A O 1
ATOM 9454 N N . HIS A 1 1200 ? 12.320 30.711 -33.001 1.00 87.62 1200 HIS A N 1
ATOM 9455 C CA . HIS A 1 1200 ? 11.159 30.266 -32.236 1.00 87.62 1200 HIS A CA 1
ATOM 9456 C C . HIS A 1 1200 ? 10.836 31.287 -31.135 1.00 87.62 1200 HIS A C 1
ATOM 9458 O O . HIS A 1 1200 ? 11.755 31.813 -30.500 1.00 87.62 1200 HIS A O 1
ATOM 9464 N N . ASP A 1 1201 ? 9.546 31.555 -30.914 1.00 89.31 1201 ASP A N 1
ATOM 9465 C CA . ASP A 1 1201 ? 9.088 32.314 -29.750 1.00 89.31 1201 ASP A CA 1
ATOM 9466 C C . ASP A 1 1201 ? 9.196 31.439 -28.494 1.00 89.31 1201 ASP A C 1
ATOM 9468 O O . ASP A 1 1201 ? 8.890 30.248 -28.519 1.00 89.31 1201 ASP A O 1
ATOM 9472 N N . TRP A 1 1202 ? 9.643 32.045 -27.399 1.00 92.56 1202 TRP A N 1
ATOM 9473 C CA . TRP A 1 1202 ? 9.820 31.411 -26.093 1.00 92.56 1202 TRP A CA 1
ATOM 9474 C C . TRP A 1 1202 ? 9.062 32.147 -24.977 1.00 92.56 1202 TRP A C 1
ATOM 9476 O O . TRP A 1 1202 ? 9.315 31.908 -23.796 1.00 92.56 1202 TRP A O 1
ATOM 9486 N N . SER A 1 1203 ? 8.141 33.056 -25.320 1.00 91.88 1203 SER A N 1
ATOM 9487 C CA . SER A 1 1203 ? 7.361 33.861 -24.363 1.00 91.88 1203 SER A CA 1
ATOM 9488 C C . SER A 1 1203 ? 6.576 33.016 -23.360 1.00 91.88 1203 SER A C 1
ATOM 9490 O O . SER A 1 1203 ? 6.586 33.322 -22.168 1.00 91.88 1203 SER A O 1
ATOM 9492 N N . HIS A 1 1204 ? 6.069 31.853 -23.776 1.00 90.75 1204 HIS A N 1
ATOM 9493 C CA . HIS A 1 1204 ? 5.439 30.871 -22.888 1.00 90.75 1204 HIS A CA 1
ATOM 9494 C C . HIS A 1 1204 ? 6.319 30.441 -21.704 1.00 90.75 1204 HIS A C 1
ATOM 9496 O O . HIS A 1 1204 ? 5.787 30.110 -20.647 1.00 90.75 1204 HIS A O 1
ATOM 9502 N N . ILE A 1 1205 ? 7.654 30.482 -21.821 1.00 92.19 1205 ILE A N 1
ATOM 9503 C CA . ILE A 1 1205 ? 8.560 30.195 -20.696 1.00 92.19 1205 ILE A CA 1
ATOM 9504 C C . ILE A 1 1205 ? 8.425 31.258 -19.596 1.00 92.19 1205 ILE A C 1
ATOM 9506 O O . ILE A 1 1205 ? 8.488 30.905 -18.417 1.00 92.19 1205 ILE A O 1
ATOM 9510 N N . THR A 1 1206 ? 8.233 32.532 -19.950 1.00 93.12 1206 THR A N 1
ATOM 9511 C CA . THR A 1 1206 ? 8.032 33.635 -18.994 1.00 93.12 1206 THR A CA 1
ATOM 9512 C C . THR A 1 1206 ? 6.584 33.797 -18.542 1.00 93.12 1206 THR A C 1
ATOM 9514 O O . THR A 1 1206 ? 6.370 34.220 -17.408 1.00 93.12 1206 THR A O 1
ATOM 9517 N N . ASP A 1 1207 ? 5.618 33.426 -19.382 1.00 90.75 1207 ASP A N 1
ATOM 9518 C CA . ASP A 1 1207 ? 4.188 33.599 -19.096 1.00 90.75 1207 ASP A CA 1
ATOM 9519 C C . ASP A 1 1207 ? 3.626 32.457 -18.228 1.00 90.75 1207 ASP A C 1
ATOM 9521 O O . ASP A 1 1207 ? 2.686 32.651 -17.458 1.00 90.75 1207 ASP A O 1
ATOM 9525 N N . GLN A 1 1208 ? 4.232 31.265 -18.300 1.00 92.00 1208 GLN A N 1
ATOM 9526 C CA . GLN A 1 1208 ? 3.942 30.151 -17.394 1.00 92.00 1208 GLN A CA 1
ATOM 9527 C C . GLN A 1 1208 ? 4.508 30.407 -15.980 1.00 92.00 1208 GLN A C 1
ATOM 9529 O O . GLN A 1 1208 ? 5.598 30.949 -15.796 1.00 92.00 1208 GLN A O 1
ATOM 9534 N N . ILE A 1 1209 ? 3.782 29.949 -14.962 1.00 89.25 1209 ILE A N 1
ATOM 9535 C CA . ILE A 1 1209 ? 3.951 30.263 -13.540 1.00 89.25 1209 ILE A CA 1
ATOM 9536 C C . ILE A 1 1209 ? 4.466 29.038 -12.753 1.00 89.25 1209 ILE A C 1
ATOM 9538 O O . ILE A 1 1209 ? 4.264 27.880 -13.123 1.00 89.25 1209 ILE A O 1
ATOM 9542 N N . GLY A 1 1210 ? 5.163 29.280 -11.637 1.00 88.62 1210 GLY A N 1
ATOM 9543 C CA . GLY A 1 1210 ? 5.553 28.241 -10.678 1.00 88.62 1210 GLY A CA 1
ATOM 9544 C C . GLY A 1 1210 ? 6.648 27.285 -11.171 1.00 88.62 1210 GLY A C 1
ATOM 9545 O O . GLY A 1 1210 ? 7.494 27.646 -11.989 1.00 88.62 1210 GLY A O 1
ATOM 9546 N N . MET A 1 1211 ? 6.672 26.057 -10.639 1.00 88.00 1211 MET A N 1
ATOM 9547 C CA . MET A 1 1211 ? 7.807 25.126 -10.785 1.00 88.00 1211 MET A CA 1
ATOM 9548 C C . MET A 1 1211 ? 8.052 24.568 -12.192 1.00 88.00 1211 MET A C 1
ATOM 9550 O O . MET A 1 1211 ? 9.184 24.177 -12.483 1.00 88.00 1211 MET A O 1
ATOM 9554 N N . PHE A 1 1212 ? 7.017 24.458 -13.024 1.00 90.75 1212 PHE A N 1
ATOM 9555 C CA . PHE A 1 1212 ? 7.066 23.695 -14.273 1.00 90.75 1212 PHE A CA 1
ATOM 9556 C C . PHE A 1 1212 ? 6.755 24.562 -15.487 1.00 90.75 1212 PHE A C 1
ATOM 9558 O O . PHE A 1 1212 ? 5.993 25.520 -15.394 1.00 90.75 1212 PHE A O 1
ATOM 9565 N N . ALA A 1 1213 ? 7.336 24.203 -16.626 1.00 90.38 1213 ALA A N 1
ATOM 9566 C CA . ALA A 1 1213 ? 7.034 24.811 -17.913 1.00 90.38 1213 ALA A CA 1
ATOM 9567 C C . ALA A 1 1213 ? 6.895 23.723 -18.981 1.00 90.38 1213 ALA A C 1
ATOM 9569 O O . ALA A 1 1213 ? 7.701 22.789 -18.988 1.00 90.38 1213 ALA A O 1
ATOM 9570 N N . TYR A 1 1214 ? 5.929 23.843 -19.893 1.00 90.75 1214 TYR A N 1
ATOM 9571 C CA . TYR A 1 1214 ? 5.940 23.078 -21.146 1.00 90.75 1214 TYR A CA 1
ATOM 9572 C C . TYR A 1 1214 ? 6.672 23.892 -22.196 1.00 90.75 1214 TYR A C 1
ATOM 9574 O O . TYR A 1 1214 ? 6.246 24.979 -22.564 1.00 90.75 1214 TYR A O 1
ATOM 9582 N N . THR A 1 1215 ? 7.776 23.338 -22.684 1.00 90.00 1215 THR A N 1
ATOM 9583 C CA . THR A 1 1215 ? 8.669 24.006 -23.639 1.00 90.00 1215 THR A CA 1
ATOM 9584 C C . THR A 1 1215 ? 8.123 24.067 -25.065 1.00 90.00 1215 THR A C 1
ATOM 9586 O O . THR A 1 1215 ? 8.630 24.852 -25.853 1.00 90.00 1215 THR A O 1
ATOM 9589 N N . GLY A 1 1216 ? 7.134 23.243 -25.428 1.00 87.62 1216 GLY A N 1
ATOM 9590 C CA . GLY A 1 1216 ? 6.745 23.041 -26.833 1.00 87.62 1216 GLY A CA 1
ATOM 9591 C C . GLY A 1 1216 ? 7.706 22.133 -27.618 1.00 87.62 1216 GLY A C 1
ATOM 9592 O O . GLY A 1 1216 ? 7.603 22.018 -28.842 1.00 87.62 1216 GLY A O 1
ATOM 9593 N N . LEU A 1 1217 ? 8.648 21.471 -26.935 1.00 91.69 1217 LEU A N 1
ATOM 9594 C CA . LEU A 1 1217 ? 9.510 20.450 -27.525 1.00 91.69 1217 LEU A CA 1
ATOM 9595 C C . LEU A 1 1217 ? 8.764 19.114 -27.672 1.00 91.69 1217 LEU A C 1
ATOM 9597 O O . LEU A 1 1217 ? 8.077 18.647 -26.763 1.00 91.69 1217 LEU A O 1
ATOM 9601 N N . THR A 1 1218 ? 8.927 18.500 -28.838 1.00 92.19 1218 THR A N 1
ATOM 9602 C CA . THR A 1 1218 ? 8.413 17.176 -29.211 1.00 92.19 1218 THR A CA 1
ATOM 9603 C C . THR A 1 1218 ? 9.159 16.045 -28.483 1.00 92.19 1218 THR A C 1
ATOM 9605 O O . THR A 1 1218 ? 10.291 16.245 -28.032 1.00 92.19 1218 THR A O 1
ATOM 9608 N N . PRO A 1 1219 ? 8.586 14.829 -28.386 1.00 91.38 1219 PRO A N 1
ATOM 9609 C CA . PRO A 1 1219 ? 9.269 13.674 -27.795 1.00 91.38 1219 PRO A CA 1
ATOM 9610 C C . PRO A 1 1219 ? 10.626 13.352 -28.431 1.00 91.38 1219 PRO A C 1
ATOM 9612 O O . PRO A 1 1219 ? 11.520 12.858 -27.745 1.00 91.38 1219 PRO A O 1
ATOM 9615 N N . GLU A 1 1220 ? 10.779 13.640 -29.722 1.00 93.31 1220 GLU A N 1
ATOM 9616 C CA . GLU A 1 1220 ? 11.990 13.461 -30.518 1.00 93.31 1220 GLU A CA 1
ATOM 9617 C C . GLU A 1 1220 ? 13.052 14.518 -30.172 1.00 93.31 1220 GLU A C 1
ATOM 9619 O O . GLU A 1 1220 ? 14.205 14.168 -29.920 1.00 93.31 1220 GLU A O 1
ATOM 9624 N N . GLU A 1 1221 ? 12.660 15.794 -30.076 1.00 94.50 1221 GLU A N 1
ATOM 9625 C CA . GLU A 1 1221 ? 13.523 16.898 -29.625 1.00 94.50 1221 GLU A CA 1
ATOM 9626 C C . GLU A 1 1221 ? 13.977 16.696 -28.164 1.00 94.50 1221 GLU A C 1
ATOM 9628 O O . GLU A 1 1221 ? 15.155 16.869 -27.844 1.00 94.50 1221 GLU A O 1
ATOM 9633 N N . MET A 1 1222 ? 13.081 16.235 -27.283 1.00 93.94 1222 MET A N 1
ATOM 9634 C CA . MET A 1 1222 ? 13.405 15.904 -25.888 1.00 93.94 1222 MET A CA 1
ATOM 9635 C C . MET A 1 1222 ? 14.346 14.694 -25.774 1.00 93.94 1222 MET A C 1
ATOM 9637 O O . MET A 1 1222 ? 15.252 14.684 -24.939 1.00 93.94 1222 MET A O 1
ATOM 9641 N N . ASP A 1 1223 ? 14.192 13.687 -26.639 1.00 91.25 1223 ASP A N 1
ATOM 9642 C CA . ASP A 1 1223 ? 15.135 12.568 -26.715 1.00 91.25 1223 ASP A CA 1
ATOM 9643 C C . ASP A 1 1223 ? 16.502 12.984 -27.270 1.00 91.25 1223 ASP A C 1
ATOM 9645 O O . ASP A 1 1223 ? 17.511 12.406 -26.860 1.00 91.25 1223 ASP A O 1
ATOM 9649 N N . LYS A 1 1224 ? 16.552 13.970 -28.174 1.00 94.81 1224 LYS A N 1
ATOM 9650 C CA . LYS A 1 1224 ? 17.804 14.552 -28.677 1.00 94.81 1224 LYS A CA 1
ATOM 9651 C C . LYS A 1 1224 ? 18.541 15.299 -27.560 1.00 94.81 1224 LYS A C 1
ATOM 9653 O O . LYS A 1 1224 ? 19.714 15.020 -27.318 1.00 94.81 1224 LYS A O 1
ATOM 9658 N N . LEU A 1 1225 ? 17.840 16.149 -26.803 1.00 95.62 1225 LEU A N 1
ATOM 9659 C CA . LEU A 1 1225 ? 18.375 16.825 -25.610 1.00 95.62 1225 LEU A CA 1
ATOM 9660 C C . LEU A 1 1225 ? 18.983 15.850 -24.588 1.00 95.62 1225 LEU A C 1
ATOM 9662 O O . LEU A 1 1225 ? 20.075 16.097 -24.069 1.00 95.62 1225 LEU A O 1
ATOM 9666 N N . ALA A 1 1226 ? 18.316 14.723 -24.330 1.00 92.38 1226 ALA A N 1
ATOM 9667 C CA . ALA A 1 1226 ? 18.806 13.721 -23.388 1.00 92.38 1226 ALA A CA 1
ATOM 9668 C C . ALA A 1 1226 ? 20.032 12.940 -23.902 1.00 92.38 1226 ALA A C 1
ATOM 9670 O O . ALA A 1 1226 ? 20.913 12.619 -23.108 1.00 92.38 1226 ALA A O 1
ATOM 9671 N N . LYS A 1 1227 ? 20.096 12.620 -25.205 1.00 92.19 1227 LYS A N 1
ATOM 9672 C CA . LYS A 1 1227 ? 21.147 11.761 -25.796 1.00 92.19 1227 LYS A CA 1
ATOM 9673 C C . LYS A 1 1227 ? 22.401 12.518 -26.228 1.00 92.19 1227 LYS A C 1
ATOM 9675 O O . LYS A 1 1227 ? 23.495 11.985 -26.088 1.00 92.19 1227 LYS A O 1
ATOM 9680 N N . GLU A 1 1228 ? 22.243 13.718 -26.781 1.00 94.94 1228 GLU A N 1
ATOM 9681 C CA . GLU A 1 1228 ? 23.344 14.495 -27.371 1.00 94.94 1228 GLU A CA 1
ATOM 9682 C C . GLU A 1 1228 ? 23.844 15.610 -26.438 1.00 94.94 1228 GLU A C 1
ATOM 9684 O O . GLU A 1 1228 ? 25.001 16.015 -26.531 1.00 94.94 1228 GLU A O 1
ATOM 9689 N N . TYR A 1 1229 ? 23.003 16.082 -25.507 1.00 95.88 1229 TYR A N 1
ATOM 9690 C CA . TYR A 1 1229 ? 23.305 17.238 -24.652 1.00 95.88 1229 TYR A CA 1
ATOM 9691 C C . TYR A 1 1229 ? 23.222 16.946 -23.144 1.00 95.88 1229 TYR A C 1
ATOM 9693 O O . TYR A 1 1229 ? 23.456 17.857 -22.343 1.00 95.88 1229 TYR A O 1
ATOM 9701 N N . SER A 1 1230 ? 22.931 15.711 -22.720 1.00 95.88 1230 SER A N 1
ATOM 9702 C CA . SER A 1 1230 ? 22.771 15.342 -21.301 1.00 95.88 1230 SER A CA 1
ATOM 9703 C C . SER A 1 1230 ? 21.782 16.248 -20.539 1.00 95.88 1230 SER A C 1
ATOM 9705 O O . SER A 1 1230 ? 22.012 16.612 -19.380 1.00 95.88 1230 SER A O 1
ATOM 9707 N N . VAL A 1 1231 ? 20.696 16.670 -21.198 1.00 95.44 1231 VAL A N 1
ATOM 9708 C CA . VAL A 1 1231 ? 19.610 17.466 -20.600 1.00 95.44 1231 VAL A CA 1
ATOM 9709 C C . VAL A 1 1231 ? 18.394 16.565 -20.387 1.00 95.44 1231 VAL A C 1
ATOM 9711 O O . VAL A 1 1231 ? 17.745 16.124 -21.331 1.00 95.44 1231 VAL A O 1
ATOM 9714 N N . TYR A 1 1232 ? 18.095 16.275 -19.124 1.00 93.31 1232 TYR A N 1
ATOM 9715 C CA . TYR A 1 1232 ? 17.174 15.220 -18.709 1.00 93.31 1232 TYR A CA 1
ATOM 9716 C C . TYR A 1 1232 ? 15.833 15.789 -18.222 1.00 93.31 1232 TYR A C 1
ATOM 9718 O O . TYR A 1 1232 ? 15.758 16.405 -17.159 1.00 93.31 1232 TYR A O 1
ATOM 9726 N N . ALA A 1 1233 ? 14.767 15.560 -18.992 1.00 90.69 1233 ALA A N 1
ATOM 9727 C CA . ALA A 1 1233 ? 13.407 16.065 -18.766 1.00 90.69 1233 ALA A CA 1
ATOM 9728 C C . ALA A 1 1233 ? 12.346 15.067 -19.293 1.00 90.69 1233 ALA A C 1
ATOM 9730 O O . ALA A 1 1233 ? 12.706 14.001 -19.795 1.00 90.69 1233 ALA A O 1
ATOM 9731 N N . THR A 1 1234 ? 11.043 15.347 -19.139 1.00 87.31 1234 THR A N 1
ATOM 9732 C CA . THR A 1 1234 ? 9.986 14.415 -19.588 1.00 87.31 1234 THR A CA 1
ATOM 9733 C C . THR A 1 1234 ? 9.723 14.512 -21.091 1.00 87.31 1234 THR A C 1
ATOM 9735 O O . THR A 1 1234 ? 9.834 15.572 -21.700 1.00 87.31 1234 THR A O 1
ATOM 9738 N N . LYS A 1 1235 ? 9.340 13.381 -21.699 1.00 85.81 1235 LYS A N 1
ATOM 9739 C CA . LYS A 1 1235 ? 9.123 13.236 -23.154 1.00 85.81 1235 LYS A CA 1
ATOM 9740 C C . LYS A 1 1235 ? 7.989 14.096 -23.726 1.00 85.81 1235 LYS A C 1
ATOM 9742 O O . LYS A 1 1235 ? 7.831 14.150 -24.936 1.00 85.81 1235 LYS A O 1
ATOM 9747 N N . ASP A 1 1236 ? 7.178 14.721 -22.883 1.00 83.75 1236 ASP A N 1
ATOM 9748 C CA . ASP A 1 1236 ? 6.069 15.595 -23.266 1.00 83.75 1236 ASP A CA 1
ATOM 9749 C C . ASP A 1 1236 ? 6.437 17.090 -23.277 1.00 83.75 1236 ASP A C 1
ATOM 9751 O O . ASP A 1 1236 ? 5.555 17.930 -23.430 1.00 83.75 1236 ASP A O 1
ATOM 9755 N N . GLY A 1 1237 ? 7.721 17.429 -23.111 1.00 87.94 1237 GLY A N 1
ATOM 9756 C CA . GLY A 1 1237 ? 8.212 18.808 -23.168 1.00 87.94 1237 GLY A CA 1
ATOM 9757 C C . GLY A 1 1237 ? 8.244 19.530 -21.816 1.00 87.94 1237 GLY A C 1
ATOM 9758 O O . GLY A 1 1237 ? 8.693 20.678 -21.763 1.00 87.94 1237 GLY A O 1
ATOM 9759 N N . ARG A 1 1238 ? 7.802 18.896 -20.719 1.00 89.81 1238 ARG A N 1
ATOM 9760 C CA . ARG A 1 1238 ? 7.765 19.526 -19.389 1.00 89.81 1238 ARG A CA 1
ATOM 9761 C C . ARG A 1 1238 ? 9.136 19.548 -18.703 1.00 89.81 1238 ARG A C 1
ATOM 9763 O O . ARG A 1 1238 ? 9.693 18.508 -18.341 1.00 89.81 1238 ARG A O 1
ATOM 9770 N N . ILE A 1 1239 ? 9.620 20.750 -18.403 1.00 92.38 1239 ILE A N 1
ATOM 9771 C CA . ILE A 1 1239 ? 10.820 20.998 -17.593 1.00 92.38 1239 ILE A CA 1
ATOM 9772 C C . ILE A 1 1239 ? 10.460 21.505 -16.191 1.00 92.38 1239 ILE A C 1
ATOM 9774 O O . ILE A 1 1239 ? 9.478 22.219 -15.997 1.00 92.38 1239 ILE A O 1
ATOM 9778 N N . SER A 1 1240 ? 11.281 21.153 -15.204 1.00 92.31 1240 SER A N 1
ATOM 9779 C CA . SER A 1 1240 ? 11.298 21.746 -13.867 1.00 92.31 1240 SER A CA 1
ATOM 9780 C C . SER A 1 1240 ? 12.249 22.939 -13.863 1.00 92.31 1240 SER A C 1
ATOM 9782 O O . SER A 1 1240 ? 13.469 22.773 -13.850 1.00 92.31 1240 SER A O 1
ATOM 9784 N N . VAL A 1 1241 ? 11.694 24.151 -13.851 1.00 92.50 1241 VAL A N 1
ATOM 9785 C CA . VAL A 1 1241 ? 12.449 25.417 -13.800 1.00 92.50 1241 VAL A CA 1
ATOM 9786 C C . VAL A 1 1241 ? 13.285 25.509 -12.516 1.00 92.50 1241 VAL A C 1
ATOM 9788 O O . VAL A 1 1241 ? 14.350 26.124 -12.496 1.00 92.50 1241 VAL A O 1
ATOM 9791 N N . ALA A 1 1242 ? 12.865 24.821 -11.452 1.00 89.12 1242 ALA A N 1
ATOM 9792 C CA . ALA A 1 1242 ? 13.642 24.691 -10.223 1.00 89.12 1242 ALA A CA 1
ATOM 9793 C C . ALA A 1 1242 ? 14.987 23.947 -10.405 1.00 89.12 1242 ALA A C 1
ATOM 9795 O O . ALA A 1 1242 ? 15.877 24.125 -9.581 1.00 89.12 1242 ALA A O 1
ATOM 9796 N N . GLY A 1 1243 ? 15.158 23.143 -11.464 1.00 90.75 1243 GLY A N 1
ATOM 9797 C CA . GLY A 1 1243 ? 16.434 22.498 -11.812 1.00 90.75 1243 GLY A CA 1
ATOM 9798 C C . GLY A 1 1243 ? 17.404 23.387 -12.607 1.00 90.75 1243 GLY A C 1
ATOM 9799 O O . GLY A 1 1243 ? 18.576 23.040 -12.762 1.00 90.75 1243 GLY A O 1
ATOM 9800 N N . ILE A 1 1244 ? 16.935 24.537 -13.098 1.00 94.38 1244 ILE A N 1
ATOM 9801 C CA . ILE A 1 1244 ? 17.772 25.546 -13.759 1.00 94.38 1244 ILE A CA 1
ATOM 9802 C C . ILE A 1 1244 ? 18.539 26.329 -12.682 1.00 94.38 1244 ILE A C 1
ATOM 9804 O O . ILE A 1 1244 ? 17.995 26.573 -11.600 1.00 94.38 1244 ILE A O 1
ATOM 9808 N N . THR A 1 1245 ? 19.783 26.711 -12.962 1.00 94.62 1245 THR A N 1
ATOM 9809 C CA . THR A 1 1245 ? 20.629 27.560 -12.107 1.00 94.62 1245 THR A CA 1
ATOM 9810 C C . THR A 1 1245 ? 21.366 28.611 -12.934 1.00 94.62 1245 THR A C 1
ATOM 9812 O O . THR A 1 1245 ? 21.524 28.447 -14.148 1.00 94.62 1245 THR A O 1
ATOM 9815 N N . SER A 1 1246 ? 21.878 29.660 -12.282 1.00 94.25 1246 SER A N 1
ATOM 9816 C CA . SER A 1 1246 ? 22.720 30.683 -12.927 1.00 94.25 1246 SER A CA 1
ATOM 9817 C C . SER A 1 1246 ? 23.912 30.070 -13.690 1.00 94.25 1246 SER A C 1
ATOM 9819 O O . SER A 1 1246 ? 24.258 30.555 -14.764 1.00 94.25 1246 SER A O 1
ATOM 9821 N N . ASP A 1 1247 ? 24.482 28.966 -13.188 1.00 93.94 1247 ASP A N 1
ATOM 9822 C CA . ASP A 1 1247 ? 25.609 28.254 -13.812 1.00 93.94 1247 ASP A CA 1
ATOM 9823 C C . ASP A 1 1247 ? 25.210 27.397 -15.033 1.00 93.94 1247 ASP A C 1
ATOM 9825 O O . ASP A 1 1247 ? 26.048 27.126 -15.895 1.00 93.94 1247 ASP A O 1
ATOM 9829 N N . ASN A 1 1248 ? 23.956 26.923 -15.112 1.00 95.12 1248 ASN A N 1
ATOM 9830 C CA . ASN A 1 1248 ? 23.524 25.955 -16.133 1.00 95.12 1248 ASN A CA 1
ATOM 9831 C C . ASN A 1 1248 ? 22.595 26.533 -17.217 1.00 95.12 1248 ASN A C 1
ATOM 9833 O O . ASN A 1 1248 ? 22.486 25.942 -18.293 1.00 95.12 1248 ASN A O 1
ATOM 9837 N N . VAL A 1 1249 ? 21.979 27.699 -16.983 1.00 96.75 1249 VAL A N 1
ATOM 9838 C CA . VAL A 1 1249 ? 20.966 28.289 -17.879 1.00 96.75 1249 VAL A CA 1
ATOM 9839 C C . VAL A 1 1249 ? 21.505 28.660 -19.267 1.00 96.75 1249 VAL A C 1
ATOM 9841 O O . VAL A 1 1249 ? 20.784 28.519 -20.252 1.00 96.75 1249 VAL A O 1
ATOM 9844 N N . GLY A 1 1250 ? 22.776 29.067 -19.377 1.00 96.69 1250 GLY A N 1
ATOM 9845 C CA . GLY A 1 1250 ? 23.428 29.316 -20.671 1.00 96.69 1250 GLY A CA 1
ATOM 9846 C C . GLY A 1 1250 ? 23.566 28.033 -21.496 1.00 96.69 1250 GLY A C 1
ATOM 9847 O O . GLY A 1 1250 ? 23.052 27.952 -22.608 1.00 96.69 1250 GLY A O 1
ATOM 9848 N N . ARG A 1 1251 ? 24.144 26.982 -20.898 1.00 96.44 1251 ARG A N 1
ATOM 9849 C CA . ARG A 1 1251 ? 24.276 25.654 -21.523 1.00 96.44 1251 ARG A CA 1
ATOM 9850 C C . ARG A 1 1251 ? 22.921 25.041 -21.896 1.00 96.44 1251 ARG A C 1
ATOM 9852 O O . ARG A 1 1251 ? 22.808 24.341 -22.900 1.00 96.44 1251 ARG A O 1
ATOM 9859 N N . LEU A 1 1252 ? 21.891 25.277 -21.084 1.00 96.81 1252 LEU A N 1
ATOM 9860 C CA . LEU A 1 1252 ? 20.533 24.824 -21.372 1.00 96.81 1252 LEU A CA 1
ATOM 9861 C C . LEU A 1 1252 ? 19.957 25.517 -22.616 1.00 96.81 1252 LEU A C 1
ATOM 9863 O O . LEU A 1 1252 ? 19.371 24.842 -23.460 1.00 96.81 1252 LEU A O 1
ATOM 9867 N N . ALA A 1 1253 ? 20.165 26.830 -22.755 1.00 97.44 1253 ALA A N 1
ATOM 9868 C CA . ALA A 1 1253 ? 19.776 27.574 -23.950 1.00 97.44 1253 ALA A CA 1
ATOM 9869 C C . ALA A 1 1253 ? 20.550 27.104 -25.195 1.00 97.44 1253 ALA A C 1
ATOM 9871 O O . ALA A 1 1253 ? 19.929 26.843 -26.220 1.00 97.44 1253 ALA A O 1
ATOM 9872 N N . GLU A 1 1254 ? 21.870 26.900 -25.096 1.00 97.00 1254 GLU A N 1
ATOM 9873 C CA . GLU A 1 1254 ? 22.703 26.340 -26.178 1.00 97.00 1254 GLU A CA 1
ATOM 9874 C C . GLU A 1 1254 ? 22.175 24.981 -26.664 1.00 97.00 1254 GLU A C 1
ATOM 9876 O O . GLU A 1 1254 ? 22.037 24.754 -27.867 1.00 97.00 1254 GLU A O 1
ATOM 9881 N N . ALA A 1 1255 ? 21.845 24.084 -25.729 1.00 96.94 1255 ALA A N 1
ATOM 9882 C CA . ALA A 1 1255 ? 21.314 22.761 -26.036 1.00 96.94 1255 ALA A CA 1
ATOM 9883 C C . ALA A 1 1255 ? 19.926 22.824 -26.692 1.00 96.94 1255 ALA A C 1
ATOM 9885 O O . ALA A 1 1255 ? 19.683 22.118 -27.666 1.00 96.94 1255 ALA A O 1
ATOM 9886 N N . ILE A 1 1256 ? 19.021 23.672 -26.190 1.00 96.44 1256 ILE A N 1
ATOM 9887 C CA . ILE A 1 1256 ? 17.679 23.846 -26.767 1.00 96.44 1256 ILE A CA 1
ATOM 9888 C C . ILE A 1 1256 ? 17.768 24.483 -28.161 1.00 96.44 1256 ILE A C 1
ATOM 9890 O O . ILE A 1 1256 ? 17.154 23.969 -29.091 1.00 96.44 1256 ILE A O 1
ATOM 9894 N N . TYR A 1 1257 ? 18.588 25.519 -28.348 1.00 96.38 1257 TYR A N 1
ATOM 9895 C CA . TYR A 1 1257 ? 18.812 26.167 -29.646 1.00 96.38 1257 TYR A CA 1
ATOM 9896 C C . TYR A 1 1257 ? 19.413 25.203 -30.687 1.00 96.38 1257 TYR A C 1
ATOM 9898 O O . TYR A 1 1257 ? 18.955 25.149 -31.824 1.00 96.38 1257 TYR A O 1
ATOM 9906 N N . ALA A 1 1258 ? 20.362 24.344 -30.298 1.00 94.94 1258 ALA A N 1
ATOM 9907 C CA . ALA A 1 1258 ? 20.924 23.315 -31.183 1.00 94.94 1258 ALA A CA 1
ATOM 9908 C C . ALA A 1 1258 ? 19.956 22.143 -31.499 1.00 94.94 1258 ALA A C 1
ATOM 9910 O O . ALA A 1 1258 ? 20.280 21.231 -32.273 1.00 94.94 1258 ALA A O 1
ATOM 9911 N N . VAL A 1 1259 ? 18.759 22.150 -30.908 1.00 92.88 1259 VAL A N 1
ATOM 9912 C CA . VAL A 1 1259 ? 17.665 21.209 -31.185 1.00 92.88 1259 VAL A CA 1
ATOM 9913 C C . VAL A 1 1259 ? 16.504 21.893 -31.923 1.00 92.88 1259 VAL A C 1
ATOM 9915 O O . VAL A 1 1259 ? 15.956 21.275 -32.833 1.00 92.88 1259 VAL A O 1
ATOM 9918 N N . LYS A 1 1260 ? 16.162 23.142 -31.573 1.00 87.12 1260 LYS A N 1
ATOM 9919 C CA . LYS A 1 1260 ? 15.010 23.907 -32.083 1.00 87.12 1260 LYS A CA 1
ATOM 9920 C C . LYS A 1 1260 ? 15.261 25.428 -32.009 1.00 87.12 1260 LYS A C 1
ATOM 9922 O O . LYS A 1 1260 ? 14.683 26.115 -31.168 1.00 87.12 1260 LYS A O 1
ATOM 9927 N N . GLY A 1 1261 ? 16.160 25.928 -32.859 1.00 68.94 1261 GLY A N 1
ATOM 9928 C CA . GLY A 1 1261 ? 16.577 27.338 -32.957 1.00 68.94 1261 GLY A CA 1
ATOM 9929 C C . GLY A 1 1261 ? 16.168 28.016 -34.257 1.00 68.94 1261 GLY A C 1
ATOM 9930 O O . GLY A 1 1261 ? 16.330 27.372 -35.316 1.00 68.94 1261 GLY A O 1
#

pLDDT: mean 72.71, std 24.79, range [20.86, 98.88]